Protein AF-A0AAN5YN95-F1 (afdb_monomer)

Nearest PDB structures (foldseek):
  7od1-assembly1_A  TM=7.179E-01  e=1.149E-25  Homo sapiens
  7od1-assembly2_B  TM=7.306E-01  e=5.336E-25  Homo sapiens
  8g8w-assembly1_A  TM=7.759E-01  e=4.863E-10  Homo sapiens
  8b6h-assembly1_Dv  TM=6.688E-01  e=6.256E-06  Tetrahymena thermophila SB210
  8gym-assembly1_m2  TM=6.634E-01  e=1.029E-05  Tetrahymena thermophila SB210

Radius of gyration: 41.27 Å; Cα contacts (8 Å, |Δi|>4): 930; chains: 1; bounding box: 113×118×132 Å

Organism: Aspergillus lentulus (NCBI:txid293939)

Solvent-accessible surface area (backbone atoms only — not comparable to full-atom values): 53856 Å² total; per-residue (Å²): 134,90,83,89,81,90,81,87,76,86,81,81,81,81,76,81,78,89,68,57,75,70,52,44,53,54,50,45,71,63,55,76,76,62,84,82,81,77,87,75,87,81,81,90,76,90,84,91,81,92,85,81,89,86,83,90,86,85,90,81,90,83,90,81,89,80,85,89,81,84,87,84,91,84,89,83,88,87,85,89,81,90,81,92,84,89,90,84,86,85,86,88,86,86,88,82,86,86,82,89,91,82,90,86,85,87,84,88,84,90,86,83,90,85,85,91,85,90,84,88,83,85,89,84,87,82,89,86,84,90,82,83,86,87,80,89,88,91,85,88,82,89,74,99,76,74,90,80,69,72,88,70,79,54,70,55,66,61,76,68,46,74,37,47,62,67,54,51,52,51,52,50,53,48,54,22,50,54,48,13,67,74,71,73,42,60,50,62,57,30,44,46,45,34,60,66,42,48,68,40,62,68,64,41,51,52,50,35,73,76,38,50,66,62,50,28,47,78,50,16,63,52,89,69,80,86,72,84,71,57,80,44,67,47,79,86,44,65,22,88,85,81,69,51,71,44,75,80,44,49,26,36,38,50,91,85,66,56,61,39,39,46,67,58,50,37,51,51,50,48,44,36,46,69,75,71,61,52,51,89,76,46,53,44,93,48,91,94,42,66,38,50,70,44,67,68,61,48,64,72,62,47,56,73,72,60,48,53,53,39,51,55,44,40,55,48,49,57,36,72,51,34,88,43,36,43,70,49,82,54,86,98,48,72,39,33,37,40,33,85,74,52,82,87,47,31,76,37,43,57,48,56,45,73,44,93,87,72,50,53,29,21,72,83,73,65,42,63,59,41,54,75,32,31,57,66,58,49,54,52,49,53,52,50,46,65,76,53,34,76,70,51,57,74,68,62,57,76,54,50,62,40,86,87,76,62,48,81,44,69,77,89,61,46,43,47,77,40,67,39,88,88,79,66,51,54,26,29,71,84,80,60,43,60,40,88,49,62,88,44,94,88,51,66,86,86,65,84,81,79,80,89,51,87,69,57,73,41,61,71,40,46,55,50,49,54,48,53,52,48,50,59,35,47,54,51,26,53,47,31,52,52,21,42,54,44,45,53,57,44,48,65,48,44,56,55,47,42,55,48,42,36,74,75,70,71,47,53,76,75,74,46,47,59,59,55,57,37,47,52,51,48,48,54,49,33,45,30,52,23,23,45,33,61,42,52,69,34,44,47,91,48,79,67,48,53,56,49,53,51,44,48,50,57,30,51,54,37,45,39,59,48,43,50,61,71,72,51,61,73,84,60,48,70,80,36,50,66,60,50,50,54,42,38,54,48,32,52,51,38,46,51,53,47,41,34,56,51,30,48,39,31,62,72,61,71,73,54,66,63,67,82,51,79,89,52,77,63,90,72,65,55,63,68,59,52,17,50,28,31,14,51,10,36,30,51,23,53,64,71,41,34,46,62,52,49,52,51,53,57,72,68,47,93,72,68,95,62,79,91,73,67,88,42,72,68,55,40,50,55,48,42,42,73,75,68,34,66,70,55,48,55,53,48,49,68,35,48,47,67,23,29,25,60,16,28,18,42,21,48,41,38,25,52,54,42,22,53,75,59,48,49,76,75,51,101,58,91,46,67,66,32,53,49,52,10,50,44,52,8,47,52,58,14,47,65,56,29,37,45,31,48,48,48,32,56,58,42,53,42,87,86,46,89,50,89,47,66,68,59,39,49,52,50,46,43,74,77,60,36,74,62,64,42,51,69,58,47,70,58,45,52,71,38,50,46,62,29,51,55,43,22,54,57,39,23,58,56,42,38,56,70,74,45,81,79,70,67,96,49,69,64,56,40,27,51,24,25,16,53,13,25,27,50,21,40,52,73,42,23,46,48,48,41,35,35,48,50,68,72,46,15,91,75,46,88,49,66,70,52,48,66,51,66,61,68,67,48,37,45,52,51,40,45,73,77,50,34,79,67,40,37,54,61,62,35,68,67,45,22,67,57,37,16,59,37,32,13,43,26,44,32,38,30,52,49,40,50,53,53,58,66,70,75,110

Foldseek 3Di:
DDDDDDDDDDDDPPDDADDDPVLCVLVCVVVVVDDDDPDDDDDDDDDDDDDDDDDDDDDDDDDDDDDDDDDDDDDDDDDDDDDDDDDDDDDDDDDDDDDDDDDDDDDDDDDDDDDDDDDDDDDDDDDDDDDDDDDDDDDDDDDPPPPPDDPDPFLQAFDKDKDFLVNLVVVLQVLLVVQCVVVVHDSQLSSLLCLVVLNPSVVSVVVCVVPVQVSCVVSQNHDDPPDDKDWDQDAQDAFPPPRDGDSRFTWTADPVRDIGTLVSVAVLLCCCCRPVVDQSQDFDPDPPRRHGDTLVNCVVSYDPVSNVSSSLSSSVSSQVSDLQKDFQSDPPGRMIMGGPDHLVCLQQHFHWDAHPVRFIATSNQNHGDQPPDGPLLVVVLVVVCVVCVVVLVVVPDQWDAQPPPGDIDGDQALFQFDQDPPPRATAGVQPSHHPVCQPDPPDALLDDDQPPDPQCPDLVNVVVSLVVLSSSLVVQLVSLVVSLVRLVVLLVVLVVLLVVCCVPVVDDNVLSCLSVLLSVLLSVLSSNLSNLSSVLSFFDDDPVSVVLSVLSSQLSVLSNVLRVLSVDDSVVNVVCSVVNNVSSVSNVVSSSVSRSSSSVCSNVVVTDTNDDQLVDDPPSPPLVLLLQLQLQLQLQLCLVLQLLVLLVLQVLAPDPPPDDQDPDDVSSQVVCCVPVNDCLSCQLSVLRNVQRSNLRSQLRSQLVVQLVVLCVVVDPDPPLVSNLVSNLRSQLSSLVSNQLSVLLSSQRSHPPRPDRDSVSSSVVCCVPPNPCSSCVLVVLVSLQRSQLSSQLVVQLVVQLCVQCVPSDDDLVSQLQSQLVSQLVSLQVSQLSVLLSSLQVCLCVDPDPLSVPQDDSVSSSVVQCVPPNPVSSCVCSVSSSVSRSNSRSSSRSSSSVSSVVVVVVD

pLDDT: mean 71.21, std 22.11, range [20.72, 95.31]

Sequence (905 aa):
MTAEGNLEGYQTIFTTPPLTRKRKAAEAAITDQEPSITATEVSVADSRTATGKTSSNKRSTREKDKLADQDPDTDSVSVASASVTVQNKQKGIDLVTPASTSMDSDDDFMTDASSADDFLDTQGSDDESLGEEFGDEFDGGFSQDKDLLGNTKKPYEVDFRVLSPEDIDREQSQQVNEVSQILGLPPESSAILLRFGRWNREKLIESYMDHPEETLEEAGLGTNFYGTPKTEVVPGFMCDICCEDGDDLETYAMRCGHRFCVDCYRHYLAQKIREEGEAARIECPGDGCRMIVDSKSLSLLVTDDLKERYQTLLMRTYVDDKENLKWCPAPNCEYAVDCPVKQRDLNRIVPTVQCACKHFFCFGCTLNDHLPSPCTLVKMWLKKCEDDSETANWISANTKECPKCHSTIEKNGGCNHMTCRKCKHEFCWMCMGLWSEHGTSWYNCNRYEEKSGSEARSAQAKSRASLERYLHYYNRYANHEQSAKLDKDLYLKTEKKMTSLQSQSGLSWIEVQFLDTASQALQQCRQTLKWTYAFAYYLARNNLTEIFEDNQKDLELAVESLSEMFEKPVPELANLKVDILDKTAYCNKRRVILLSDTAQKLKQGVWSFNVECYEALPSNYGLGRNMLAGAFAGIMEHAVMYPVDLLKTRMQVIHPTTGGLYTGLTNAVSTIYRIEGWRTLWKGVSSVIVGAGPAHAVYFGTYEVVKEMAGGNVDEGHHPLAAAASGAAATIASDALMNPFDVIKQRMQVHGSVHKSLLQCATSVYRTEGLHAFYVSYPTTLCMTVPFTATQFVAYESISKVMNPSQEYDPFTHCIAGGLAGAFAAGLTTPLDVVKTLLQTRGLAQNEEIRSAKGLFNAAAIIKRQFGWRGFLRGARPRIISTMPSTAICWTSYEMAKAYFKRQE

InterPro domains:
  IPR001841 Zinc finger, RING-type [PS50089] (239-287)
  IPR001841 Zinc finger, RING-type [SM00184] (239-287)
  IPR001841 Zinc finger, RING-type [SM00184] (339-378)
  IPR001841 Zinc finger, RING-type [SM00184] (402-445)
  IPR002867 IBR domain [PF01485] (308-375)
  IPR002867 IBR domain [SM00647] (308-375)
  IPR002867 IBR domain [SM00647] (383-445)
  IPR013083 Zinc finger, RING/FYVE/PHD-type [G3DSA:3.30.40.10] (235-322)
  IPR017907 Zinc finger, RING-type, conserved site [PS00518] (256-265)
  IPR017907 Zinc finger, RING-type, conserved site [PS00518] (423-432)
  IPR018108 Mitochondrial carrier protein, transmembrane region [PF00153] (622-710)
  IPR018108 Mitochondrial carrier protein, transmembrane region [PF00153] (719-804)
  IPR018108 Mitochondrial carrier protein, transmembrane region [PF00153] (809-903)
  IPR018108 Mitochondrial carrier protein, transmembrane region [PS50920] (621-709)
  IPR018108 Mitochondrial carrier protein, transmembrane region [PS50920] (718-802)
  IPR018108 Mitochondrial carrier protein, transmembrane region [PS50920] (809-900)
  IPR023395 Mitochondrial carrier protein domain superfamily [G3DSA:1.50.40.10] (602-808)
  IPR023395 Mitochondrial carrier protein domain superfamily [SSF103506] (623-895)
  IPR044066 TRIAD supradomain [PS51873] (235-449)
  IPR045840 Ariadne domain [PF19422] (468-578)

Mean predicted aligned error: 19.66 Å

Structure (mmCIF, N/CA/C/O backbone):
data_AF-A0AAN5YN95-F1
#
_entry.id   AF-A0AAN5YN95-F1
#
loop_
_atom_site.group_PDB
_atom_site.id
_atom_site.type_symbol
_atom_site.label_atom_id
_atom_site.label_alt_id
_atom_site.label_comp_id
_atom_site.label_asym_id
_atom_site.label_entity_id
_atom_site.label_seq_id
_atom_site.pdbx_PDB_ins_code
_atom_site.Cartn_x
_atom_site.Cartn_y
_atom_site.Cartn_z
_atom_site.occupancy
_atom_site.B_iso_or_equiv
_atom_site.auth_seq_id
_atom_site.auth_comp_id
_atom_site.auth_asym_id
_atom_site.auth_atom_id
_atom_site.pdbx_PDB_model_num
ATOM 1 N N . MET A 1 1 ? -17.515 -19.319 -71.081 1.00 31.30 1 MET A N 1
ATOM 2 C CA . MET A 1 1 ? -16.509 -19.689 -70.066 1.00 31.30 1 MET A CA 1
ATOM 3 C C . MET A 1 1 ? -16.094 -18.418 -69.350 1.00 31.30 1 MET A C 1
ATOM 5 O O . MET A 1 1 ? -15.793 -17.452 -70.034 1.00 31.30 1 MET A O 1
ATOM 9 N N . THR A 1 2 ? -16.163 -18.476 -68.015 1.00 28.75 2 THR A N 1
ATOM 10 C CA . THR A 1 2 ? -15.604 -17.566 -66.991 1.00 28.75 2 THR A CA 1
ATOM 11 C C . THR A 1 2 ? -16.028 -16.094 -66.985 1.00 28.75 2 THR A C 1
ATOM 13 O O . THR A 1 2 ? -15.479 -15.299 -67.739 1.00 28.75 2 THR A O 1
ATOM 16 N N . ALA A 1 3 ? -16.901 -15.739 -66.031 1.00 23.86 3 ALA A N 1
ATOM 17 C CA . ALA A 1 3 ? -16.828 -14.487 -65.270 1.00 23.86 3 ALA A CA 1
ATOM 18 C C . ALA A 1 3 ? -17.654 -14.574 -63.962 1.00 23.86 3 ALA A C 1
ATOM 20 O O . ALA A 1 3 ? -18.833 -14.909 -64.001 1.00 23.86 3 ALA A O 1
ATOM 21 N N . GLU A 1 4 ? -16.965 -14.270 -62.856 1.00 28.88 4 GLU A N 1
ATOM 22 C CA . GLU A 1 4 ? -17.395 -13.514 -61.663 1.00 28.88 4 GLU A CA 1
ATOM 23 C C . GLU A 1 4 ? -18.510 -14.048 -60.738 1.00 28.88 4 GLU A C 1
ATOM 25 O O . GLU A 1 4 ? -19.690 -14.087 -61.071 1.00 28.88 4 GLU A O 1
ATOM 30 N N . GLY A 1 5 ? -18.115 -14.352 -59.493 1.00 25.59 5 GLY A N 1
ATOM 31 C CA . GLY A 1 5 ? -19.002 -14.579 -58.352 1.00 25.59 5 GLY A CA 1
ATOM 32 C C . GLY A 1 5 ? -18.289 -14.261 -57.033 1.00 25.59 5 GLY A C 1
ATOM 33 O O . GLY A 1 5 ? -17.292 -14.897 -56.700 1.00 25.59 5 GLY A O 1
ATOM 34 N N . ASN A 1 6 ? -18.804 -13.249 -56.331 1.00 26.50 6 ASN A N 1
ATOM 35 C CA . ASN A 1 6 ? -18.394 -12.756 -55.014 1.00 26.50 6 ASN A CA 1
ATOM 36 C C . ASN A 1 6 ? -18.295 -13.863 -53.949 1.00 26.50 6 ASN A C 1
ATOM 38 O O . ASN A 1 6 ? -19.222 -14.653 -53.786 1.00 26.50 6 ASN A O 1
ATOM 42 N N . LEU A 1 7 ? -17.223 -13.828 -53.154 1.00 27.92 7 LEU A N 1
ATOM 43 C CA . LEU A 1 7 ? -17.118 -14.504 -51.861 1.00 27.92 7 LEU A CA 1
ATOM 44 C C . LEU A 1 7 ? -17.113 -13.434 -50.761 1.00 27.92 7 LEU A C 1
ATOM 46 O O . LEU A 1 7 ? -16.093 -12.797 -50.509 1.00 27.92 7 LEU A O 1
ATOM 50 N N . GLU A 1 8 ? -18.263 -13.238 -50.119 1.00 26.30 8 GLU A N 1
ATOM 51 C CA . GLU A 1 8 ? -18.354 -12.588 -48.810 1.00 26.30 8 GLU A CA 1
ATOM 52 C C . GLU A 1 8 ? -17.933 -13.609 -47.743 1.00 26.30 8 GLU A C 1
ATOM 54 O O . GLU A 1 8 ? -18.601 -14.619 -47.518 1.00 26.30 8 GLU A O 1
ATOM 59 N N . GLY A 1 9 ? -16.777 -13.373 -47.120 1.00 26.59 9 GLY A N 1
ATOM 60 C CA . GLY A 1 9 ? -16.285 -14.139 -45.979 1.00 26.59 9 GLY A CA 1
ATOM 61 C C . GLY A 1 9 ? -16.826 -13.572 -44.668 1.00 26.59 9 GLY A C 1
ATOM 62 O O . GLY A 1 9 ? -16.658 -12.389 -44.380 1.00 26.59 9 GLY A O 1
ATOM 63 N N . TYR A 1 10 ? -17.457 -14.442 -43.881 1.00 25.91 10 TYR A N 1
ATOM 64 C CA . TYR A 1 10 ? -17.907 -14.224 -42.508 1.00 25.91 10 TYR A CA 1
ATOM 65 C C . TYR A 1 10 ? -16.824 -13.556 -41.636 1.00 25.91 10 TYR A C 1
ATOM 67 O O . TYR A 1 10 ? -15.788 -14.155 -41.354 1.00 25.91 10 TYR A O 1
ATOM 75 N N . GLN A 1 11 ? -17.087 -12.340 -41.147 1.00 25.83 11 GLN A N 1
ATOM 76 C CA . GLN A 1 11 ? -16.362 -11.757 -40.016 1.00 25.83 11 GLN A CA 1
ATOM 77 C C . GLN A 1 11 ? -16.921 -12.338 -38.709 1.00 25.83 11 GLN A C 1
ATOM 79 O O . GLN A 1 11 ? -17.985 -11.940 -38.239 1.00 25.83 11 GLN A O 1
ATOM 84 N N . THR A 1 12 ? -16.199 -13.277 -38.101 1.00 24.58 12 THR A N 1
ATOM 85 C CA . THR A 1 12 ? -16.382 -13.654 -36.694 1.00 24.58 12 THR A CA 1
ATOM 86 C C . THR A 1 12 ? -15.898 -12.512 -35.803 1.00 24.58 12 THR A C 1
ATOM 88 O O . THR A 1 12 ? -14.698 -12.275 -35.668 1.00 24.58 12 THR A O 1
ATOM 91 N N . ILE A 1 13 ? -16.842 -11.791 -35.201 1.00 23.88 13 ILE A N 1
ATOM 92 C CA . ILE A 1 13 ? -16.587 -10.808 -34.147 1.00 23.88 13 ILE A CA 1
ATOM 93 C C . ILE A 1 13 ? -16.184 -11.588 -32.886 1.00 23.88 13 ILE A C 1
ATOM 95 O O . ILE A 1 13 ? -17.039 -12.092 -32.161 1.00 23.88 13 ILE A O 1
ATOM 99 N N . PHE A 1 14 ? -14.882 -11.708 -32.623 1.00 23.83 14 PHE A N 1
ATOM 100 C CA . PHE A 1 14 ? -14.379 -12.158 -31.325 1.00 23.83 14 PHE A CA 1
ATOM 101 C C . PHE A 1 14 ? -14.549 -11.018 -30.316 1.00 23.83 14 PHE A C 1
ATOM 103 O O . PHE A 1 14 ? -13.726 -10.109 -30.227 1.00 23.83 14 PHE A O 1
ATOM 110 N N . THR A 1 15 ? -15.647 -11.038 -29.565 1.00 25.91 15 THR A N 1
ATOM 111 C CA . THR A 1 15 ? -15.803 -10.203 -28.372 1.00 25.91 15 THR A CA 1
ATOM 112 C C . THR A 1 15 ? -14.860 -10.713 -27.283 1.00 25.91 15 THR A C 1
ATOM 114 O O . THR A 1 15 ? -14.950 -11.874 -26.880 1.00 25.91 15 THR A O 1
ATOM 117 N N . THR A 1 16 ? -13.964 -9.855 -26.801 1.00 30.62 16 THR A N 1
ATOM 118 C CA . THR A 1 16 ? -13.075 -10.127 -25.665 1.00 30.62 16 THR A CA 1
ATOM 119 C C . THR A 1 16 ? -13.877 -10.502 -24.403 1.00 30.62 16 THR A C 1
ATOM 121 O O . THR A 1 16 ? -14.912 -9.891 -24.125 1.00 30.62 16 THR A O 1
ATOM 124 N N . PRO A 1 17 ? -13.450 -11.514 -23.621 1.00 33.16 17 PRO A N 1
ATOM 125 C CA . PRO A 1 17 ? -14.204 -11.976 -22.457 1.00 33.16 17 PRO A CA 1
ATOM 126 C C . PRO A 1 17 ? -14.069 -11.026 -21.247 1.00 33.16 17 PRO A C 1
ATOM 128 O O . PRO A 1 17 ? -13.016 -10.417 -21.045 1.00 33.16 17 PRO A O 1
ATOM 131 N N . PRO A 1 18 ? -15.107 -10.903 -20.394 1.00 31.45 18 PRO A N 1
ATOM 132 C CA . PRO A 1 18 ? -15.073 -10.034 -19.223 1.00 31.45 18 PRO A CA 1
ATOM 133 C C . PRO A 1 18 ? -14.095 -10.548 -18.154 1.00 31.45 18 PRO A C 1
ATOM 135 O O . PRO A 1 18 ? -14.095 -11.711 -17.760 1.00 31.45 18 PRO A O 1
ATOM 138 N N . LEU A 1 19 ? -13.258 -9.638 -17.661 1.00 39.16 19 LEU A N 1
ATOM 139 C CA . LEU A 1 19 ? -12.226 -9.875 -16.649 1.00 39.16 19 LEU A CA 1
ATOM 140 C C . LEU A 1 19 ? -12.823 -9.932 -15.228 1.00 39.16 19 LEU A C 1
ATOM 142 O O . LEU A 1 19 ? -13.727 -9.157 -14.904 1.00 39.16 19 LEU A O 1
ATOM 146 N N . THR A 1 20 ? -12.265 -10.769 -14.340 1.00 47.94 20 THR A N 1
ATOM 147 C CA . THR A 1 20 ? -12.609 -10.747 -12.903 1.00 47.94 20 THR A CA 1
ATOM 148 C C . THR A 1 20 ? -12.255 -9.396 -12.270 1.00 47.94 20 THR A C 1
ATOM 150 O O . THR A 1 20 ? -11.321 -8.723 -12.706 1.00 47.94 20 THR A O 1
ATOM 153 N N . ARG A 1 21 ? -12.955 -8.996 -11.198 1.00 40.69 21 ARG A N 1
ATOM 154 C CA . ARG A 1 21 ? -12.780 -7.690 -10.522 1.00 40.69 21 ARG A CA 1
ATOM 155 C C . ARG A 1 21 ? -11.322 -7.389 -10.123 1.00 40.69 21 ARG A C 1
ATOM 157 O O . ARG A 1 21 ? -10.897 -6.245 -10.222 1.00 40.69 21 ARG A O 1
ATOM 164 N N . LYS A 1 22 ? -10.546 -8.416 -9.742 1.00 36.53 22 LYS A N 1
ATOM 165 C CA . LYS A 1 22 ? -9.113 -8.302 -9.402 1.00 36.53 22 LYS A CA 1
ATOM 166 C C . LYS A 1 22 ? -8.224 -8.007 -10.619 1.00 36.53 22 LYS A C 1
ATOM 168 O O . LYS A 1 22 ? -7.296 -7.217 -10.503 1.00 36.53 22 LYS A O 1
ATOM 173 N N . ARG A 1 23 ? -8.525 -8.584 -11.789 1.00 40.66 23 ARG A N 1
ATOM 174 C CA . ARG A 1 23 ? -7.781 -8.319 -13.034 1.00 40.66 23 ARG A CA 1
ATOM 175 C C . ARG A 1 23 ? -8.271 -7.064 -13.745 1.00 40.66 23 ARG A C 1
ATOM 177 O O . ARG A 1 23 ? -7.443 -6.376 -14.307 1.00 40.66 23 ARG A O 1
ATOM 184 N N . LYS A 1 24 ? -9.554 -6.694 -13.627 1.00 41.72 24 LYS A N 1
ATOM 185 C CA . LYS A 1 24 ? -10.016 -5.348 -14.011 1.00 41.72 24 LYS A CA 1
ATOM 186 C C . LYS A 1 24 ? -9.274 -4.267 -13.236 1.00 41.72 24 LYS A C 1
ATOM 188 O O . LYS A 1 24 ? -8.897 -3.284 -13.840 1.00 41.72 24 LYS A O 1
ATOM 193 N N . ALA A 1 25 ? -9.037 -4.453 -11.936 1.00 35.44 25 ALA A N 1
ATOM 194 C CA . ALA A 1 25 ? -8.257 -3.501 -11.144 1.00 35.44 25 ALA A CA 1
ATOM 195 C C . ALA A 1 25 ? -6.773 -3.463 -11.559 1.00 35.44 25 ALA A C 1
ATOM 197 O O . ALA A 1 25 ? -6.194 -2.386 -11.628 1.00 35.44 25 ALA A O 1
ATOM 198 N N . ALA A 1 26 ? -6.171 -4.617 -11.873 1.00 38.62 26 ALA A N 1
ATOM 199 C CA . ALA A 1 26 ? -4.787 -4.692 -12.349 1.00 38.62 26 ALA A CA 1
ATOM 200 C C . ALA A 1 26 ? -4.609 -4.138 -13.777 1.00 38.62 26 ALA A C 1
ATOM 202 O O . ALA A 1 26 ? -3.657 -3.411 -14.026 1.00 38.62 26 ALA A O 1
ATOM 203 N N . GLU A 1 27 ? -5.532 -4.422 -14.701 1.00 38.41 27 GLU A N 1
ATOM 204 C CA . GLU A 1 27 ? -5.524 -3.872 -16.063 1.00 38.41 27 GLU A CA 1
ATOM 205 C C . GLU A 1 27 ? -5.933 -2.393 -16.081 1.00 38.41 27 GLU A C 1
ATOM 207 O O . GLU A 1 27 ? -5.308 -1.626 -16.801 1.00 38.41 27 GLU A O 1
ATOM 212 N N . ALA A 1 28 ? -6.880 -1.941 -15.249 1.00 38.28 28 ALA A N 1
ATOM 213 C CA . ALA A 1 28 ? -7.192 -0.513 -15.094 1.00 38.28 28 ALA A CA 1
ATOM 214 C C . ALA A 1 28 ? -5.978 0.275 -14.578 1.00 38.28 28 ALA A C 1
ATOM 216 O O . ALA A 1 28 ? -5.621 1.286 -15.168 1.00 38.28 28 ALA A O 1
ATOM 217 N N . ALA A 1 29 ? -5.247 -0.256 -13.588 1.00 37.38 29 ALA A N 1
ATOM 218 C CA . ALA A 1 29 ? -3.998 0.347 -13.110 1.00 37.38 29 ALA A CA 1
ATOM 219 C C . ALA A 1 29 ? -2.887 0.419 -14.183 1.00 37.38 29 ALA A C 1
ATOM 221 O O . ALA A 1 29 ? -1.952 1.206 -14.044 1.00 37.38 29 ALA A O 1
ATOM 222 N N . ILE A 1 30 ? -2.972 -0.395 -15.242 1.00 40.03 30 ILE A N 1
ATOM 223 C CA . ILE A 1 30 ? -2.060 -0.373 -16.397 1.00 40.03 30 ILE A CA 1
ATOM 224 C C . ILE A 1 30 ? -2.593 0.546 -17.517 1.00 40.03 30 ILE A C 1
ATOM 226 O O . ILE A 1 30 ? -1.798 1.174 -18.212 1.00 40.03 30 ILE A O 1
ATOM 230 N N . THR A 1 31 ? -3.918 0.652 -17.681 1.00 31.48 31 THR A N 1
ATOM 231 C CA . THR A 1 31 ? -4.583 1.382 -18.781 1.00 31.48 31 THR A CA 1
ATOM 232 C C . THR A 1 31 ? -4.812 2.867 -18.460 1.00 31.48 31 THR A C 1
ATOM 234 O O . THR A 1 31 ? -4.774 3.692 -19.367 1.00 31.48 31 THR A O 1
ATOM 237 N N . ASP A 1 32 ? -4.925 3.249 -17.181 1.00 30.25 32 ASP A N 1
ATOM 238 C CA . ASP A 1 32 ? -5.070 4.650 -16.729 1.00 30.25 32 ASP A CA 1
ATOM 239 C C . ASP A 1 32 ? -3.805 5.520 -16.954 1.00 30.25 32 ASP A C 1
ATOM 241 O O . ASP A 1 32 ? -3.744 6.679 -16.547 1.00 30.25 32 ASP A O 1
ATOM 245 N N . GLN A 1 33 ? -2.780 4.996 -17.640 1.00 32.81 33 GLN A N 1
ATOM 246 C CA . GLN A 1 33 ? -1.587 5.747 -18.055 1.00 32.81 33 GLN A CA 1
ATOM 247 C C . GLN A 1 33 ? -1.661 6.346 -19.477 1.00 32.81 33 GLN A C 1
ATOM 249 O O . GLN A 1 33 ? -0.662 6.921 -19.938 1.00 32.81 33 GLN A O 1
ATOM 254 N N . GLU A 1 34 ? -2.805 6.257 -20.163 1.00 24.47 34 GLU A N 1
ATOM 255 C CA . GLU A 1 34 ? -3.049 6.915 -21.456 1.00 24.47 34 GLU A CA 1
ATOM 256 C C . GLU A 1 34 ? -4.075 8.060 -21.333 1.00 24.47 34 GLU A C 1
ATOM 258 O O . GLU A 1 34 ? -5.269 7.802 -21.184 1.00 24.47 34 GLU A O 1
ATOM 263 N N . PRO A 1 35 ? -3.676 9.344 -21.442 1.00 29.27 35 PRO A N 1
ATOM 264 C CA . PRO A 1 35 ? -4.645 10.411 -21.651 1.00 29.27 35 PRO A CA 1
ATOM 265 C C . PRO A 1 35 ? -5.168 10.347 -23.093 1.00 29.27 35 PRO A C 1
ATOM 267 O O . PRO A 1 35 ? -4.417 10.517 -24.055 1.00 29.27 35 PRO A O 1
ATOM 270 N N . SER A 1 36 ? -6.475 10.125 -23.247 1.00 23.16 36 SER A N 1
ATOM 271 C CA . SER A 1 36 ? -7.175 10.192 -24.530 1.00 23.16 36 SER A CA 1
ATOM 272 C C . SER A 1 36 ? -7.093 11.609 -25.113 1.00 23.16 36 SER A C 1
ATOM 274 O O . SER A 1 36 ? -7.770 12.527 -24.645 1.00 23.16 36 SER A O 1
ATOM 276 N N . ILE A 1 37 ? -6.276 11.800 -26.149 1.00 26.61 37 ILE A N 1
ATOM 277 C CA . ILE A 1 37 ? -6.220 13.044 -26.925 1.00 26.61 37 ILE A CA 1
ATOM 278 C C . ILE A 1 37 ? -7.356 13.008 -27.954 1.00 26.61 37 ILE A C 1
ATOM 280 O O . ILE A 1 37 ? -7.187 12.527 -29.072 1.00 26.61 37 ILE A O 1
ATOM 284 N N . THR A 1 38 ? -8.530 13.528 -27.597 1.00 24.47 38 THR A N 1
ATOM 285 C CA . THR A 1 38 ? -9.505 13.977 -28.600 1.00 24.47 38 THR A CA 1
ATOM 286 C C . THR A 1 38 ? -9.092 15.363 -29.077 1.00 24.47 38 THR A C 1
ATOM 288 O O . THR A 1 38 ? -9.245 16.351 -28.360 1.00 24.47 38 THR A O 1
ATOM 291 N N . ALA A 1 39 ? -8.528 15.423 -30.281 1.00 23.69 39 ALA A N 1
ATOM 292 C CA . ALA A 1 39 ? -8.254 16.666 -30.982 1.00 23.69 39 ALA A CA 1
ATOM 293 C C . ALA A 1 39 ? -9.581 17.325 -31.388 1.00 23.69 39 ALA A C 1
ATOM 295 O O . ALA A 1 39 ? -10.279 16.831 -32.272 1.00 23.69 39 ALA A O 1
ATOM 296 N N . THR A 1 40 ? -9.924 18.443 -30.751 1.00 25.22 40 THR A N 1
ATOM 297 C CA . THR A 1 40 ? -10.979 19.335 -31.238 1.00 25.22 40 THR A CA 1
ATOM 298 C C . THR A 1 40 ? -10.308 20.520 -31.918 1.00 25.22 40 THR A C 1
ATOM 300 O O . THR A 1 40 ? -9.683 21.357 -31.267 1.00 25.22 40 THR A O 1
ATOM 303 N N . GLU A 1 41 ? -10.404 20.562 -33.245 1.00 22.61 41 GLU A N 1
ATOM 304 C CA . GLU A 1 41 ? -10.029 21.711 -34.065 1.00 22.61 41 GLU A CA 1
ATOM 305 C C . GLU A 1 41 ? -10.816 22.950 -33.612 1.00 22.61 41 GLU A C 1
ATOM 307 O O . GLU A 1 41 ? -12.047 22.942 -33.593 1.00 22.61 41 GLU A O 1
ATOM 312 N N . VAL A 1 42 ? -10.119 24.035 -33.264 1.00 23.48 42 VAL A N 1
ATOM 313 C CA . VAL A 1 42 ? -10.745 25.350 -33.075 1.00 23.48 42 VAL A CA 1
ATOM 314 C C . VAL A 1 42 ? -10.349 26.236 -34.247 1.00 23.48 42 VAL A C 1
ATOM 316 O O . VAL A 1 42 ? -9.240 26.764 -34.321 1.00 23.48 42 VAL A O 1
ATOM 319 N N . SER A 1 43 ? -11.291 26.383 -35.175 1.00 21.30 43 SER A N 1
ATOM 320 C CA . SER A 1 43 ? -11.270 27.366 -36.251 1.00 21.30 43 SER A CA 1
ATOM 321 C C . SER A 1 43 ? -11.481 28.777 -35.701 1.00 21.30 43 SER A C 1
ATOM 323 O O . SER A 1 43 ? -12.432 29.039 -34.963 1.00 21.30 43 SER A O 1
ATOM 325 N N . VAL A 1 44 ? -10.618 29.696 -36.121 1.00 26.88 44 VAL A N 1
ATOM 326 C CA . VAL A 1 44 ? -10.745 31.144 -35.929 1.00 26.88 44 VAL A CA 1
ATOM 327 C C . VAL A 1 44 ? -11.916 31.675 -36.764 1.00 26.88 44 VAL A C 1
ATOM 329 O O . VAL A 1 44 ? -11.926 31.481 -37.977 1.00 26.88 44 VAL A O 1
ATOM 332 N N . ALA A 1 45 ? -12.860 32.392 -36.145 1.00 24.23 45 ALA A N 1
ATOM 333 C CA . ALA A 1 45 ? -13.747 33.319 -36.849 1.00 24.23 45 ALA A CA 1
ATOM 334 C C . ALA A 1 45 ? -14.282 34.424 -35.921 1.00 24.23 45 ALA A C 1
ATOM 336 O O . ALA A 1 45 ? -14.859 34.166 -34.866 1.00 24.23 45 ALA A O 1
ATOM 337 N N . ASP A 1 46 ? -14.081 35.662 -36.372 1.00 24.03 46 ASP A N 1
ATOM 338 C CA . ASP A 1 46 ? -14.667 36.911 -35.891 1.00 24.03 46 ASP A CA 1
ATOM 339 C C . ASP A 1 46 ? -16.191 36.852 -35.722 1.00 24.03 46 ASP A C 1
ATOM 341 O O . ASP A 1 46 ? -16.883 36.300 -36.576 1.00 24.03 46 ASP A O 1
ATOM 345 N N . SER A 1 47 ? -16.743 37.571 -34.734 1.00 24.66 47 SER A N 1
ATOM 346 C CA . SER A 1 47 ? -17.675 38.685 -35.010 1.00 24.66 47 SER A CA 1
ATOM 347 C C . SER A 1 47 ? -18.217 39.386 -33.755 1.00 24.66 47 SER A C 1
ATOM 349 O O . SER A 1 47 ? -18.621 38.799 -32.755 1.00 24.66 47 SER A O 1
ATOM 351 N N . ARG A 1 48 ? -18.224 40.717 -33.869 1.00 23.61 48 ARG A N 1
ATOM 352 C CA . ARG A 1 48 ? -18.906 41.717 -33.039 1.00 23.61 48 ARG A CA 1
ATOM 353 C C . ARG A 1 48 ? -20.429 41.604 -33.175 1.00 23.61 48 ARG A C 1
ATOM 355 O O . ARG A 1 48 ? -20.874 41.445 -34.300 1.00 23.61 48 ARG A O 1
ATOM 362 N N . THR A 1 49 ? -21.165 41.852 -32.081 1.00 24.92 49 THR A N 1
ATOM 363 C CA . THR A 1 49 ? -22.362 42.736 -31.906 1.00 24.92 49 THR A CA 1
ATOM 364 C C . THR A 1 49 ? -23.092 42.299 -30.625 1.00 24.92 49 THR A C 1
ATOM 366 O O . THR A 1 49 ? -23.505 41.155 -30.522 1.00 24.92 49 THR A O 1
ATOM 369 N N . ALA A 1 50 ? -23.095 43.055 -29.524 1.00 23.84 50 ALA A N 1
ATOM 370 C CA . ALA A 1 50 ? -23.881 44.265 -29.248 1.00 23.84 50 ALA A CA 1
ATOM 371 C C . ALA A 1 50 ? -25.408 44.065 -29.342 1.00 23.84 50 ALA A C 1
ATOM 373 O O . ALA A 1 50 ? -25.935 44.055 -30.443 1.00 23.84 50 ALA A O 1
ATOM 374 N N . THR A 1 51 ? -26.065 43.972 -28.172 1.00 24.53 51 THR A N 1
ATOM 375 C CA . THR A 1 51 ? -27.393 44.496 -27.738 1.00 24.53 51 THR A CA 1
ATOM 376 C C . THR A 1 51 ? -27.886 43.599 -26.591 1.00 24.53 51 THR A C 1
ATOM 378 O O . THR A 1 51 ? -27.856 42.390 -26.737 1.00 24.53 51 THR A O 1
ATOM 381 N N . GLY A 1 52 ? -28.360 44.036 -25.427 1.00 23.11 52 GLY A N 1
ATOM 382 C CA . GLY A 1 52 ? -28.685 45.357 -24.915 1.00 23.11 52 GLY A CA 1
ATOM 383 C C . GLY A 1 52 ? -29.894 45.244 -23.974 1.00 23.11 52 GLY A C 1
ATOM 384 O O . GLY A 1 52 ? -30.873 44.608 -24.344 1.00 23.11 52 GLY A O 1
ATOM 385 N N . LYS A 1 53 ? -29.826 45.977 -22.846 1.00 23.53 53 LYS A N 1
ATOM 386 C CA . LYS A 1 53 ? -30.943 46.467 -21.993 1.00 23.53 53 LYS A CA 1
ATOM 387 C C . LYS A 1 53 ? -31.554 45.426 -21.032 1.00 23.53 53 LYS A C 1
ATOM 389 O O . LYS A 1 53 ? -31.756 44.288 -21.406 1.00 23.53 53 LYS A O 1
ATOM 394 N N . THR A 1 54 ? -31.880 45.712 -19.764 1.00 22.81 54 THR A N 1
ATOM 395 C CA . THR A 1 54 ? -32.168 46.954 -18.993 1.00 22.81 54 THR A CA 1
ATOM 396 C C . THR A 1 54 ? -32.344 46.527 -17.519 1.00 22.81 54 THR A C 1
ATOM 398 O O . THR A 1 54 ? -32.830 45.428 -17.294 1.00 22.81 54 THR A O 1
ATOM 401 N N . SER A 1 55 ? -31.976 47.269 -16.464 1.00 23.45 55 SER A N 1
ATOM 402 C CA . SER A 1 55 ? -32.714 48.401 -15.856 1.00 23.45 55 SER A CA 1
ATOM 403 C C . SER A 1 55 ? -32.045 48.685 -14.483 1.00 23.45 55 SER A C 1
ATOM 405 O O . SER A 1 55 ? -31.883 47.743 -13.721 1.00 23.45 55 SER A O 1
ATOM 407 N N . SER A 1 56 ? -31.421 49.852 -14.241 1.00 23.42 56 SER A N 1
ATOM 408 C CA . SER A 1 56 ? -31.938 51.024 -13.480 1.00 23.42 56 SER A CA 1
ATOM 409 C C . SER A 1 56 ? -31.975 50.827 -11.934 1.00 23.42 56 SER A C 1
ATOM 411 O O . SER A 1 56 ? -32.256 49.736 -11.471 1.00 23.42 56 SER A O 1
ATOM 413 N N . ASN A 1 57 ? -31.722 51.783 -11.024 1.00 23.81 57 ASN A N 1
ATOM 414 C CA . ASN A 1 57 ? -31.515 53.236 -11.070 1.00 23.81 57 ASN A CA 1
ATOM 415 C C . ASN A 1 57 ? -31.134 53.785 -9.655 1.00 23.81 57 ASN A C 1
ATOM 417 O O . ASN A 1 57 ? -31.401 53.107 -8.668 1.00 23.81 57 ASN A O 1
ATOM 421 N N . LYS A 1 58 ? -30.736 55.079 -9.599 1.00 24.70 58 LYS A N 1
ATOM 422 C CA . LYS A 1 58 ? -30.723 56.080 -8.475 1.00 24.70 58 LYS A CA 1
ATOM 423 C C . LYS A 1 58 ? -29.438 56.237 -7.621 1.00 24.70 58 LYS A C 1
ATOM 425 O O . LYS A 1 58 ? -29.057 55.322 -6.912 1.00 24.70 58 LYS A O 1
ATOM 430 N N . ARG A 1 59 ? -28.690 57.360 -7.769 1.00 23.30 59 ARG A N 1
ATOM 431 C CA . ARG A 1 59 ? -28.800 58.738 -7.155 1.00 23.30 59 ARG A CA 1
ATOM 432 C C . ARG A 1 59 ? -28.187 58.772 -5.730 1.00 23.30 59 ARG A C 1
ATOM 434 O O . ARG A 1 59 ? -28.527 57.901 -4.956 1.00 23.30 59 ARG A O 1
ATOM 441 N N . SER A 1 60 ? -27.378 59.733 -5.250 1.00 22.59 60 SER A N 1
ATOM 442 C CA . SER A 1 60 ? -27.128 61.148 -5.595 1.00 22.59 60 SER A CA 1
ATOM 443 C C . SER A 1 60 ? -26.074 61.766 -4.631 1.00 22.59 60 SER A C 1
ATOM 445 O O . SER A 1 60 ? -26.163 61.484 -3.441 1.00 22.59 60 SER A O 1
ATOM 447 N N . THR A 1 61 ? -25.260 62.734 -5.116 1.00 24.38 61 THR A N 1
ATOM 448 C CA . THR A 1 61 ? -24.712 63.964 -4.430 1.00 24.38 61 THR A CA 1
ATOM 449 C C . THR A 1 61 ? -23.637 63.825 -3.315 1.00 24.38 61 THR A C 1
ATOM 451 O O . THR A 1 61 ? -23.751 62.924 -2.506 1.00 24.38 61 THR A O 1
ATOM 454 N N . ARG A 1 62 ? -22.607 64.686 -3.122 1.00 24.28 62 ARG A N 1
ATOM 455 C CA . ARG A 1 62 ? -22.254 66.050 -3.602 1.00 24.28 62 ARG A CA 1
ATOM 456 C C . ARG A 1 62 ? -20.781 66.426 -3.248 1.00 24.28 62 ARG A C 1
ATOM 458 O O . ARG A 1 62 ? -20.320 66.049 -2.183 1.00 24.28 62 ARG A O 1
ATOM 465 N N . GLU A 1 63 ? -20.142 67.207 -4.134 1.00 25.14 63 GLU A N 1
ATOM 466 C CA . GLU A 1 63 ? -19.079 68.254 -4.016 1.00 25.14 63 GLU A CA 1
ATOM 467 C C . GLU A 1 63 ? -18.174 68.404 -2.761 1.00 25.14 63 GLU A C 1
ATOM 469 O O . GLU A 1 63 ? -18.689 68.607 -1.664 1.00 25.14 63 GLU A O 1
ATOM 474 N N . LYS A 1 64 ? -16.847 68.583 -2.964 1.00 26.14 64 LYS A N 1
ATOM 475 C CA . LYS A 1 64 ? -16.142 69.903 -2.990 1.00 26.14 64 LYS A CA 1
ATOM 476 C C . LYS A 1 64 ? -14.598 69.805 -3.116 1.00 26.14 64 LYS A C 1
ATOM 478 O O . LYS A 1 64 ? -14.003 69.029 -2.387 1.00 26.14 64 LYS A O 1
ATOM 483 N N . ASP A 1 65 ? -14.036 70.666 -3.991 1.00 26.09 65 ASP A N 1
ATOM 484 C CA . ASP A 1 65 ? -12.792 71.487 -3.883 1.00 26.09 65 ASP A CA 1
ATOM 485 C C . ASP A 1 65 ? -11.427 70.825 -3.534 1.00 26.09 65 ASP A C 1
ATOM 487 O O . ASP A 1 65 ? -11.361 69.987 -2.654 1.00 26.09 65 ASP A O 1
ATOM 491 N N . LYS A 1 66 ? -10.231 71.206 -4.022 1.00 26.30 66 LYS A N 1
ATOM 492 C CA . LYS A 1 66 ? -9.668 72.019 -5.129 1.00 26.30 66 LYS A CA 1
ATOM 493 C C . LYS A 1 66 ? -8.119 72.005 -4.947 1.00 26.30 66 LYS A C 1
ATOM 495 O O . LYS A 1 66 ? -7.689 72.139 -3.811 1.00 26.30 66 LYS A O 1
ATOM 500 N N . LEU A 1 67 ? -7.357 71.990 -6.059 1.00 26.09 67 LEU A N 1
ATOM 501 C CA . LEU A 1 67 ? -5.990 72.560 -6.290 1.00 26.09 67 LEU A CA 1
ATOM 502 C C . LEU A 1 67 ? -4.769 71.959 -5.538 1.00 26.09 67 LEU A C 1
ATOM 504 O O . LEU A 1 67 ? -4.742 71.963 -4.318 1.00 26.09 67 LEU A O 1
ATOM 508 N N . ALA A 1 68 ? -3.799 71.355 -6.252 1.00 26.23 68 ALA A N 1
ATOM 509 C CA . ALA A 1 68 ? -2.549 71.926 -6.844 1.00 26.23 68 ALA A CA 1
ATOM 510 C C . ALA A 1 68 ? -1.334 71.562 -5.945 1.00 26.23 68 ALA A C 1
ATOM 512 O O . ALA A 1 68 ? -1.519 71.468 -4.742 1.00 26.23 68 ALA A O 1
ATOM 513 N N . ASP A 1 69 ? -0.096 71.293 -6.368 1.00 26.91 69 ASP A N 1
ATOM 514 C CA . ASP A 1 69 ? 0.675 71.571 -7.585 1.00 26.91 69 ASP A CA 1
ATOM 515 C C . ASP A 1 69 ? 1.982 70.717 -7.547 1.00 26.91 69 ASP A C 1
ATOM 517 O O . ASP A 1 69 ? 2.450 70.395 -6.458 1.00 26.91 69 ASP A O 1
ATOM 521 N N . GLN A 1 70 ? 2.545 70.423 -8.728 1.00 26.77 70 GLN A N 1
ATOM 522 C CA . GLN A 1 70 ? 3.980 70.310 -9.107 1.00 26.77 70 GLN A CA 1
ATOM 523 C C . GLN A 1 70 ? 4.999 69.340 -8.429 1.00 26.77 70 GLN A C 1
ATOM 525 O O . GLN A 1 70 ? 5.319 69.438 -7.248 1.00 26.77 70 GLN A O 1
ATOM 530 N N . ASP A 1 71 ? 5.605 68.501 -9.294 1.00 24.11 71 ASP A N 1
ATOM 531 C CA . ASP A 1 71 ? 6.958 67.877 -9.263 1.00 24.11 71 ASP A CA 1
ATOM 532 C C . ASP A 1 71 ? 8.112 68.934 -9.169 1.00 24.11 71 ASP A C 1
ATOM 534 O O . ASP A 1 71 ? 7.772 70.122 -9.146 1.00 24.11 71 ASP A O 1
ATOM 538 N N . PRO A 1 72 ? 9.451 68.643 -9.235 1.00 43.69 72 PRO A N 1
ATOM 539 C CA . PRO A 1 72 ? 10.202 67.377 -9.439 1.00 43.69 72 PRO A CA 1
ATOM 540 C C . PRO A 1 72 ? 11.515 67.198 -8.604 1.00 43.69 72 PRO A C 1
ATOM 542 O O . PRO A 1 72 ? 11.918 68.058 -7.828 1.00 43.69 72 PRO A O 1
ATOM 545 N N . ASP A 1 73 ? 12.166 66.041 -8.810 1.00 25.00 73 ASP A N 1
ATOM 546 C CA . ASP A 1 73 ? 13.617 65.731 -8.864 1.00 25.00 73 ASP A CA 1
ATOM 547 C C . ASP A 1 73 ? 14.660 66.574 -8.088 1.00 25.00 73 ASP A C 1
ATOM 549 O O . ASP A 1 73 ? 14.823 67.769 -8.321 1.00 25.00 73 ASP A O 1
ATOM 553 N N . THR A 1 74 ? 15.543 65.919 -7.315 1.00 25.58 74 THR A N 1
ATOM 554 C CA . THR A 1 74 ? 16.961 65.631 -7.684 1.00 25.58 74 THR A CA 1
ATOM 555 C C . THR A 1 74 ? 17.829 65.192 -6.490 1.00 25.58 74 THR A C 1
ATOM 557 O O . THR A 1 74 ? 17.556 65.473 -5.326 1.00 25.58 74 THR A O 1
ATOM 560 N N . ASP A 1 75 ? 18.880 64.453 -6.846 1.00 25.09 75 ASP A N 1
ATOM 561 C CA . ASP A 1 75 ? 19.837 63.686 -6.052 1.00 25.09 75 ASP A CA 1
ATOM 562 C C . ASP A 1 75 ? 20.728 64.437 -5.035 1.00 25.09 75 ASP A C 1
ATOM 564 O O . ASP A 1 75 ? 21.023 65.623 -5.160 1.00 25.09 75 ASP A O 1
ATOM 568 N N . SER A 1 76 ? 21.344 63.619 -4.165 1.00 22.59 76 SER A N 1
ATOM 569 C CA . SER A 1 76 ? 22.796 63.573 -3.870 1.00 22.59 76 SER A CA 1
ATOM 570 C C . SER A 1 76 ? 23.317 63.943 -2.459 1.00 22.59 76 SER A C 1
ATOM 572 O O . SER A 1 76 ? 23.366 65.092 -2.046 1.00 22.59 76 SER A O 1
ATOM 574 N N . VAL A 1 77 ? 23.840 62.887 -1.808 1.00 25.84 77 VAL A N 1
ATOM 575 C CA . VAL A 1 77 ? 25.178 62.722 -1.181 1.00 25.84 77 VAL A CA 1
ATOM 576 C C . VAL A 1 77 ? 25.545 63.431 0.143 1.00 25.84 77 VAL A C 1
ATOM 578 O O . VAL A 1 77 ? 25.360 64.625 0.342 1.00 25.84 77 VAL A O 1
ATOM 581 N N . SER A 1 78 ? 26.288 62.645 0.950 1.00 20.97 78 SER A N 1
ATOM 582 C CA . SER A 1 78 ? 27.174 62.956 2.097 1.00 20.97 78 SER A CA 1
ATOM 583 C C . SER A 1 78 ? 26.508 62.814 3.480 1.00 20.97 78 SER A C 1
ATOM 585 O O . SER A 1 78 ? 25.339 63.119 3.642 1.00 20.97 78 SER A O 1
ATOM 587 N N . VAL A 1 79 ? 27.134 62.267 4.529 1.00 24.48 79 VAL A N 1
ATOM 588 C CA . VAL A 1 79 ? 28.516 62.411 5.018 1.00 24.48 79 VAL A CA 1
ATOM 589 C C . VAL A 1 79 ? 28.885 61.208 5.916 1.00 24.48 79 VAL A C 1
ATOM 591 O O . VAL A 1 79 ? 28.051 60.696 6.659 1.00 24.48 79 VAL A O 1
ATOM 594 N N . ALA A 1 80 ? 30.158 60.802 5.887 1.00 23.11 80 ALA A N 1
ATOM 595 C CA . ALA A 1 80 ? 30.811 59.928 6.865 1.00 23.11 80 ALA A CA 1
ATOM 596 C C . ALA A 1 80 ? 31.447 60.733 8.015 1.00 23.11 80 ALA A C 1
ATOM 598 O O . ALA A 1 80 ? 31.900 61.846 7.763 1.00 23.11 80 ALA A O 1
ATOM 599 N N . SER A 1 81 ? 31.571 60.139 9.214 1.00 21.66 81 SER A N 1
ATOM 600 C CA . SER A 1 81 ? 32.687 60.244 10.202 1.00 21.66 81 SER A CA 1
ATOM 601 C C . SER A 1 81 ? 32.185 59.810 11.595 1.00 21.66 81 SER A C 1
ATOM 603 O O . SER A 1 81 ? 31.192 60.350 12.063 1.00 21.66 81 SER A O 1
ATOM 605 N N . ALA A 1 82 ? 32.712 58.721 12.184 1.00 22.52 82 ALA A N 1
ATOM 606 C CA . ALA A 1 82 ? 33.806 58.694 13.188 1.00 22.52 82 ALA A CA 1
ATOM 607 C C . ALA A 1 82 ? 33.283 59.040 14.618 1.00 22.52 82 ALA A C 1
ATOM 609 O O . ALA A 1 82 ? 32.508 59.970 14.753 1.00 22.52 82 ALA A O 1
ATOM 610 N N . SER A 1 83 ? 33.585 58.402 15.760 1.00 21.19 83 SER A N 1
ATOM 611 C CA . SER A 1 83 ? 34.755 57.658 16.244 1.00 21.19 83 SER A CA 1
ATOM 612 C C . SER A 1 83 ? 34.503 57.120 17.682 1.00 21.19 83 SER A C 1
ATOM 614 O O . SER A 1 83 ? 33.888 57.818 18.477 1.00 21.19 83 SER A O 1
ATOM 616 N N . VAL A 1 84 ? 35.108 55.963 18.020 1.00 21.66 84 VAL A N 1
ATOM 617 C CA . VAL A 1 84 ? 35.899 55.660 19.256 1.00 21.66 84 VAL A CA 1
ATOM 618 C C . VAL A 1 84 ? 35.190 55.474 20.630 1.00 21.66 84 VAL A C 1
ATOM 620 O O . VAL A 1 84 ? 34.663 56.421 21.199 1.00 21.66 84 VAL A O 1
ATOM 623 N N . THR A 1 85 ? 35.309 54.274 21.251 1.00 20.72 85 THR A N 1
ATOM 624 C CA . THR A 1 85 ? 36.126 53.969 22.477 1.00 20.72 85 THR A CA 1
ATOM 625 C C . THR A 1 85 ? 35.745 52.640 23.188 1.00 20.72 85 THR A C 1
ATOM 627 O O . THR A 1 85 ? 34.687 52.532 23.789 1.00 20.72 85 THR A O 1
ATOM 630 N N . VAL A 1 86 ? 36.665 51.662 23.140 1.00 22.36 86 VAL A N 1
ATOM 631 C CA . VAL A 1 86 ? 37.249 50.808 24.218 1.00 22.36 86 VAL A CA 1
ATOM 632 C C . VAL A 1 86 ? 36.380 50.353 25.419 1.00 22.36 86 VAL A C 1
ATOM 634 O O . VAL A 1 86 ? 35.987 51.178 26.233 1.00 22.36 86 VAL A O 1
ATOM 637 N N . GLN A 1 87 ? 36.294 49.032 25.672 1.00 23.33 87 GLN A N 1
ATOM 638 C CA . GLN A 1 87 ? 36.970 48.381 26.820 1.00 23.33 87 GLN A CA 1
ATOM 639 C C . GLN A 1 87 ? 36.983 46.840 26.771 1.00 23.33 87 GLN A C 1
ATOM 641 O O . GLN A 1 87 ? 36.154 46.174 26.167 1.00 23.33 87 GLN A O 1
ATOM 646 N N . ASN A 1 88 ? 38.032 46.328 27.407 1.00 24.98 88 ASN A N 1
ATOM 647 C CA . ASN A 1 88 ? 38.737 45.062 27.261 1.00 24.98 88 ASN A CA 1
ATOM 648 C C . ASN A 1 88 ? 38.490 44.175 28.502 1.00 24.98 88 ASN A C 1
ATOM 650 O O . ASN A 1 88 ? 38.445 44.725 29.602 1.00 24.98 88 ASN A O 1
ATOM 654 N N . LYS A 1 89 ? 38.473 42.835 28.379 1.00 24.59 89 LYS A N 1
ATOM 655 C CA . LYS A 1 89 ? 39.219 41.977 29.326 1.00 24.59 89 LYS A CA 1
ATOM 656 C C . LYS A 1 89 ? 39.447 40.544 28.831 1.00 24.59 89 LYS A C 1
ATOM 658 O O . LYS A 1 89 ? 38.525 39.759 28.647 1.00 24.59 89 LYS A O 1
ATOM 663 N N . GLN A 1 90 ? 40.735 40.252 28.693 1.00 26.05 90 GLN A N 1
ATOM 664 C CA . GLN A 1 90 ? 41.400 38.997 28.353 1.00 26.05 90 GLN A CA 1
ATOM 665 C C . GLN A 1 90 ? 41.403 37.968 29.497 1.00 26.05 90 GLN A C 1
ATOM 667 O O . GLN A 1 90 ? 41.415 38.340 30.673 1.00 26.05 90 GLN A O 1
ATOM 672 N N . LYS A 1 91 ? 41.621 36.697 29.133 1.00 25.44 91 LYS A N 1
ATOM 673 C CA . LYS A 1 91 ? 42.809 35.926 29.557 1.00 25.44 91 LYS A CA 1
ATOM 674 C C . LYS A 1 91 ? 43.064 34.781 28.566 1.00 25.44 91 LYS A C 1
ATOM 676 O O . LYS A 1 91 ? 42.233 33.890 28.443 1.00 25.44 91 LYS A O 1
ATOM 681 N N . GLY A 1 92 ? 44.192 34.849 27.860 1.00 23.62 92 GLY A N 1
ATOM 682 C CA . GLY A 1 92 ? 44.721 33.776 27.013 1.00 23.62 92 GLY A CA 1
ATOM 683 C C . GLY A 1 92 ? 45.834 32.988 27.704 1.00 23.62 92 GLY A C 1
ATOM 684 O O . GLY A 1 92 ? 46.170 33.296 28.848 1.00 23.62 92 GLY A O 1
ATOM 685 N N . ILE A 1 93 ? 46.387 32.015 26.977 1.00 24.48 93 ILE A N 1
ATOM 686 C CA . ILE A 1 93 ? 47.818 31.682 26.851 1.00 24.48 93 ILE A CA 1
ATOM 687 C C . ILE A 1 93 ? 47.970 30.911 25.524 1.00 24.48 93 ILE A C 1
ATOM 689 O O . ILE A 1 93 ? 47.223 29.973 25.256 1.00 24.48 93 ILE A O 1
ATOM 693 N N . ASP A 1 94 ? 48.912 31.390 24.714 1.00 23.78 94 ASP A N 1
ATOM 694 C CA . ASP A 1 94 ? 49.291 30.976 23.361 1.00 23.78 94 ASP A CA 1
ATOM 695 C C . ASP A 1 94 ? 50.391 29.888 23.340 1.00 23.78 94 ASP A C 1
ATOM 697 O O . ASP A 1 94 ? 50.965 29.553 24.378 1.00 23.78 94 ASP A O 1
ATOM 701 N N . LEU A 1 95 ? 50.762 29.523 22.099 1.00 26.34 95 LEU A N 1
ATOM 702 C CA . LEU A 1 95 ? 52.051 29.011 21.584 1.00 26.34 95 LEU A CA 1
ATOM 703 C C . LEU A 1 95 ? 52.166 27.481 21.412 1.00 26.34 95 LEU A C 1
ATOM 705 O O . LEU A 1 95 ? 51.775 26.731 22.292 1.00 26.34 95 LEU A O 1
ATOM 709 N N . VAL A 1 96 ? 52.763 26.905 20.356 1.00 26.30 96 VAL A N 1
ATOM 710 C CA . VAL A 1 96 ? 53.333 27.358 19.066 1.00 26.30 96 VAL A CA 1
ATOM 711 C C . VAL A 1 96 ? 53.632 26.085 18.238 1.00 26.30 96 VAL A C 1
ATOM 713 O O . VAL A 1 96 ? 53.961 25.045 18.805 1.00 26.30 96 VAL A O 1
ATOM 716 N N . THR A 1 97 ? 53.549 26.163 16.908 1.00 29.05 97 THR A N 1
ATOM 717 C CA . THR A 1 97 ? 54.041 25.151 15.944 1.00 29.05 97 THR A CA 1
ATOM 718 C C . THR A 1 97 ? 55.573 25.192 15.835 1.00 29.05 97 THR A C 1
ATOM 720 O O . THR A 1 97 ? 56.148 26.273 15.949 1.00 29.05 97 THR A O 1
ATOM 723 N N . PRO A 1 98 ? 56.256 24.096 15.456 1.00 32.69 98 PRO A N 1
ATOM 724 C CA . PRO A 1 98 ? 57.111 24.266 14.277 1.00 32.69 98 PRO A CA 1
ATOM 725 C C . PRO A 1 98 ? 57.165 23.087 13.290 1.00 32.69 98 PRO A C 1
ATOM 727 O O . PRO A 1 98 ? 56.773 21.958 13.558 1.00 32.69 98 PRO A O 1
ATOM 730 N N . ALA A 1 99 ? 57.652 23.484 12.117 1.00 25.02 99 ALA A N 1
ATOM 731 C CA . ALA A 1 99 ? 57.898 22.832 10.839 1.00 25.02 99 ALA A CA 1
ATOM 732 C C . ALA A 1 99 ? 58.839 21.598 10.786 1.00 25.02 99 ALA A C 1
ATOM 734 O O . ALA A 1 99 ? 59.756 21.467 11.588 1.00 25.02 99 ALA A O 1
ATOM 735 N N . SER A 1 100 ? 58.632 20.822 9.705 1.00 26.14 100 SER A N 1
ATOM 736 C CA . SER A 1 100 ? 59.591 20.244 8.726 1.00 26.14 100 SER A CA 1
ATOM 737 C C . SER A 1 100 ? 60.775 19.363 9.158 1.00 26.14 100 SER A C 1
ATOM 739 O O . SER A 1 100 ? 61.643 19.851 9.871 1.00 26.14 100 SER A O 1
ATOM 741 N N . THR A 1 101 ? 60.915 18.191 8.510 1.00 25.50 101 THR A N 1
ATOM 742 C CA . THR A 1 101 ? 62.085 17.773 7.688 1.00 25.50 101 THR A CA 1
ATOM 743 C C . THR A 1 101 ? 61.828 16.448 6.941 1.00 25.50 101 THR A C 1
ATOM 745 O O . THR A 1 101 ? 60.982 15.649 7.329 1.00 25.50 101 THR A O 1
ATOM 748 N N . SER A 1 102 ? 62.548 16.275 5.832 1.00 23.61 102 SER A N 1
ATOM 749 C CA . SER A 1 102 ? 62.500 15.245 4.781 1.00 23.61 102 SER A CA 1
ATOM 750 C C . SER A 1 102 ? 63.756 14.343 4.761 1.00 23.61 102 SER A C 1
ATOM 752 O O . SER A 1 102 ? 64.753 14.739 5.361 1.00 23.61 102 SER A O 1
ATOM 754 N N . MET A 1 103 ? 63.721 13.272 3.932 1.00 27.75 103 MET A N 1
ATOM 755 C CA . MET A 1 103 ? 64.835 12.418 3.403 1.00 27.75 103 MET A CA 1
ATOM 756 C C . MET A 1 103 ? 65.380 11.335 4.367 1.00 27.75 103 MET A C 1
ATOM 758 O O . MET A 1 103 ? 65.422 11.582 5.564 1.00 27.75 103 MET A O 1
ATOM 762 N N . ASP A 1 104 ? 65.868 10.141 3.991 1.00 23.86 104 ASP A N 1
ATOM 763 C CA . ASP A 1 104 ? 65.961 9.315 2.761 1.00 23.86 104 ASP A CA 1
ATOM 764 C C . ASP A 1 104 ? 66.534 7.914 3.154 1.00 23.86 104 ASP A C 1
ATOM 766 O O . ASP A 1 104 ? 67.084 7.774 4.247 1.00 23.86 104 ASP A O 1
ATOM 770 N N . SER A 1 105 ? 66.491 6.964 2.202 1.00 25.92 105 SER A N 1
ATOM 771 C CA . SER A 1 105 ? 67.412 5.822 1.931 1.00 25.92 105 SER A CA 1
ATOM 772 C C . SER A 1 105 ? 67.195 4.403 2.519 1.00 25.92 105 SER A C 1
ATOM 774 O O . SER A 1 105 ? 67.426 4.158 3.702 1.00 25.92 105 SER A O 1
ATOM 776 N N . ASP A 1 106 ? 66.858 3.489 1.596 1.00 26.50 106 ASP A N 1
ATOM 777 C CA . ASP A 1 106 ? 67.636 2.336 1.075 1.00 26.50 106 ASP A CA 1
ATOM 778 C C . ASP A 1 106 ? 67.935 1.046 1.886 1.00 26.50 106 ASP A C 1
ATOM 780 O O . ASP A 1 106 ? 68.573 1.048 2.936 1.00 26.50 106 ASP A O 1
ATOM 784 N N . ASP A 1 107 ? 67.521 -0.049 1.225 1.00 26.61 107 ASP A N 1
ATOM 785 C CA . ASP A 1 107 ? 68.193 -1.321 0.889 1.00 26.61 107 ASP A CA 1
ATOM 786 C C . ASP A 1 107 ? 68.473 -2.468 1.892 1.00 26.61 107 ASP A C 1
ATOM 788 O O . ASP A 1 107 ? 69.158 -2.350 2.904 1.00 26.61 107 ASP A O 1
ATOM 792 N N . ASP A 1 108 ? 67.986 -3.635 1.434 1.00 28.42 108 ASP A N 1
ATOM 793 C CA . ASP A 1 108 ? 68.561 -4.988 1.419 1.00 28.42 108 ASP A CA 1
ATOM 794 C C . ASP A 1 108 ? 69.012 -5.693 2.710 1.00 28.42 108 ASP A C 1
ATOM 796 O O . ASP A 1 108 ? 70.063 -5.408 3.278 1.00 28.42 108 ASP A O 1
ATOM 800 N N . PHE A 1 109 ? 68.342 -6.817 3.018 1.00 23.77 109 PHE A N 1
ATOM 801 C CA . PHE A 1 109 ? 69.050 -8.041 3.421 1.00 23.77 109 PHE A CA 1
ATOM 802 C C . PHE A 1 109 ? 68.222 -9.320 3.184 1.00 23.77 109 PHE A C 1
ATOM 804 O O . PHE A 1 109 ? 67.152 -9.515 3.759 1.00 23.77 109 PHE A O 1
ATOM 811 N N . MET A 1 110 ? 68.771 -10.198 2.342 1.00 29.94 110 MET A N 1
ATOM 812 C CA . MET A 1 110 ? 68.374 -11.590 2.108 1.00 29.94 110 MET A CA 1
ATOM 813 C C . MET A 1 110 ? 68.718 -12.494 3.300 1.00 29.94 110 MET A C 1
ATOM 815 O O . MET A 1 110 ? 69.785 -12.344 3.892 1.00 29.94 110 MET A O 1
ATOM 819 N N . THR A 1 111 ? 67.932 -13.550 3.522 1.00 28.84 111 THR A N 1
ATOM 820 C CA . THR A 1 111 ? 68.466 -14.808 4.070 1.00 28.84 111 THR A CA 1
ATOM 821 C C . THR A 1 111 ? 67.884 -16.020 3.355 1.00 28.84 111 THR A C 1
ATOM 823 O O . THR A 1 111 ? 66.683 -16.139 3.131 1.00 28.84 111 THR A O 1
ATOM 826 N N . ASP A 1 112 ? 68.822 -16.884 2.995 1.00 24.27 112 ASP A N 1
ATOM 827 C CA . ASP A 1 112 ? 68.761 -18.051 2.129 1.00 24.27 112 ASP A CA 1
ATOM 828 C C . ASP A 1 112 ? 68.666 -19.357 2.950 1.00 24.27 112 ASP A C 1
ATOM 830 O O . ASP A 1 112 ? 68.906 -19.361 4.161 1.00 24.27 112 ASP A O 1
ATOM 834 N N . ALA A 1 113 ? 68.456 -20.446 2.205 1.00 28.80 113 ALA A N 1
ATOM 835 C CA . ALA A 1 113 ? 68.882 -21.830 2.435 1.00 28.80 113 ALA A CA 1
ATOM 836 C C . ALA A 1 113 ? 67.940 -22.805 3.178 1.00 28.80 113 ALA A C 1
ATOM 838 O O . ALA A 1 113 ? 67.395 -22.484 4.227 1.00 28.80 113 ALA A O 1
ATOM 839 N N . SER A 1 114 ? 67.795 -24.081 2.787 1.00 26.33 114 SER A N 1
ATOM 840 C CA . SER A 1 114 ? 68.053 -24.852 1.547 1.00 26.33 114 SER A CA 1
ATOM 841 C C . SER A 1 114 ? 67.663 -26.336 1.792 1.00 26.33 114 SER A C 1
ATOM 843 O O . SER A 1 114 ? 67.381 -26.725 2.924 1.00 26.33 114 SER A O 1
ATOM 845 N N . SER A 1 115 ? 67.763 -27.145 0.721 1.00 27.39 115 SER A N 1
ATOM 846 C CA . SER A 1 115 ? 67.856 -28.625 0.605 1.00 27.39 115 SER A CA 1
ATOM 847 C C . SER A 1 115 ? 66.548 -29.357 0.246 1.00 27.39 115 SER A C 1
ATOM 849 O O . SER A 1 115 ? 65.639 -29.413 1.068 1.00 27.39 115 SER A O 1
ATOM 851 N N . ALA A 1 116 ? 66.321 -29.749 -1.017 1.00 28.23 116 ALA A N 1
ATOM 852 C CA . ALA A 1 116 ? 66.947 -30.827 -1.822 1.00 28.23 116 ALA A CA 1
ATOM 853 C C . ALA A 1 116 ? 66.285 -32.201 -1.586 1.00 28.23 116 ALA A C 1
ATOM 855 O O . ALA A 1 116 ? 66.369 -32.722 -0.481 1.00 28.23 116 ALA A O 1
ATOM 856 N N . ASP A 1 117 ? 65.602 -32.758 -2.596 1.00 26.38 117 ASP A N 1
ATOM 857 C CA . ASP A 1 117 ? 66.067 -33.933 -3.363 1.00 26.38 117 ASP A CA 1
ATOM 858 C C . ASP A 1 117 ? 65.022 -34.437 -4.386 1.00 26.38 117 ASP A C 1
ATOM 860 O O . ASP A 1 117 ? 63.813 -34.283 -4.213 1.00 26.38 117 ASP A O 1
ATOM 864 N N . ASP A 1 118 ? 65.559 -35.015 -5.463 1.00 28.53 118 ASP A N 1
ATOM 865 C CA . ASP A 1 118 ? 64.941 -35.628 -6.648 1.00 28.53 118 ASP A CA 1
ATOM 866 C C . ASP A 1 118 ? 63.925 -36.756 -6.374 1.00 28.53 118 ASP A C 1
ATOM 868 O O . ASP A 1 118 ? 64.175 -37.605 -5.521 1.00 28.53 118 ASP A O 1
ATOM 872 N N . PHE A 1 119 ? 62.895 -36.890 -7.231 1.00 25.33 119 PHE A N 1
ATOM 873 C CA . PHE A 1 119 ? 62.595 -38.162 -7.926 1.00 25.33 119 PHE A CA 1
ATOM 874 C C . PHE A 1 119 ? 61.581 -37.986 -9.081 1.00 25.33 119 PHE A C 1
ATOM 876 O O . PHE A 1 119 ? 60.486 -37.456 -8.896 1.00 25.33 119 PHE A O 1
ATOM 883 N N . LEU A 1 120 ? 61.953 -38.461 -10.273 1.00 31.61 120 LEU A N 1
ATOM 884 C CA . LEU A 1 120 ? 61.129 -38.601 -11.483 1.00 31.61 120 LEU A CA 1
ATOM 885 C C . LEU A 1 120 ? 60.293 -39.889 -11.424 1.00 31.61 120 LEU A C 1
ATOM 887 O O . LEU A 1 120 ? 60.842 -40.917 -11.052 1.00 31.61 120 LEU A O 1
ATOM 891 N N . ASP A 1 121 ? 59.051 -39.875 -11.930 1.00 28.98 121 ASP A N 1
ATOM 892 C CA . ASP A 1 121 ? 58.546 -41.018 -12.708 1.00 28.98 121 ASP A CA 1
ATOM 893 C C . ASP A 1 121 ? 57.384 -40.670 -13.669 1.00 28.98 121 ASP A C 1
ATOM 895 O O . ASP A 1 121 ? 56.245 -40.423 -13.285 1.00 28.98 121 ASP A O 1
ATOM 899 N N . THR A 1 122 ? 57.758 -40.567 -14.946 1.00 29.02 122 THR A N 1
ATOM 900 C CA . THR A 1 122 ? 57.329 -41.388 -16.095 1.00 29.02 122 THR A CA 1
ATOM 901 C C . THR A 1 122 ? 55.842 -41.746 -16.323 1.00 29.02 122 THR A C 1
ATOM 903 O O . THR A 1 122 ? 55.280 -42.627 -15.690 1.00 29.02 122 THR A O 1
ATOM 906 N N . GLN A 1 123 ? 55.296 -41.104 -17.368 1.00 29.19 123 GLN A N 1
ATOM 907 C CA . GLN A 1 123 ? 54.432 -41.578 -18.474 1.00 29.19 123 GLN A CA 1
ATOM 908 C C . GLN A 1 123 ? 53.322 -42.630 -18.257 1.00 29.19 123 GLN A C 1
ATOM 910 O O . GLN A 1 123 ? 53.562 -43.777 -17.896 1.00 29.19 123 GLN A O 1
ATOM 915 N N . GLY A 1 124 ? 52.134 -42.267 -18.753 1.00 27.38 124 GLY A N 1
ATOM 916 C CA . GLY A 1 124 ? 51.091 -43.176 -19.233 1.00 27.38 124 GLY A CA 1
ATOM 917 C C . GLY A 1 124 ? 50.091 -42.417 -20.111 1.00 27.38 124 GLY A C 1
ATOM 918 O O . GLY A 1 124 ? 49.161 -41.806 -19.596 1.00 27.38 124 GLY A O 1
ATOM 919 N N . SER A 1 125 ? 50.344 -42.394 -21.420 1.00 26.97 125 SER A N 1
ATOM 920 C CA . SER A 1 125 ? 49.393 -42.024 -22.478 1.00 26.97 125 SER A CA 1
ATOM 921 C C . SER A 1 125 ? 48.477 -43.205 -22.795 1.00 26.97 125 SER A C 1
ATOM 923 O O . SER A 1 125 ? 48.979 -44.318 -22.730 1.00 26.97 125 SER A O 1
ATOM 925 N N . ASP A 1 126 ? 47.216 -42.934 -23.149 1.00 28.16 126 ASP A N 1
ATOM 926 C CA . ASP A 1 126 ? 46.309 -43.675 -24.062 1.00 28.16 126 ASP A CA 1
ATOM 927 C C . ASP A 1 126 ? 44.955 -42.921 -23.991 1.00 28.16 126 ASP A C 1
ATOM 929 O O . ASP A 1 126 ? 44.303 -42.908 -22.949 1.00 28.16 126 ASP A O 1
ATOM 933 N N . ASP A 1 127 ? 44.686 -41.937 -24.854 1.00 25.61 127 ASP A N 1
ATOM 934 C CA . ASP A 1 127 ? 44.023 -42.038 -26.172 1.00 25.61 127 ASP A CA 1
ATOM 935 C C . ASP A 1 127 ? 42.695 -42.824 -26.152 1.00 25.61 127 ASP A C 1
ATOM 937 O O . ASP A 1 127 ? 42.700 -44.041 -26.017 1.00 25.61 127 ASP A O 1
ATOM 941 N N . GLU A 1 128 ? 41.557 -42.122 -26.250 1.00 29.52 128 GLU A N 1
ATOM 942 C CA . GLU A 1 128 ? 40.609 -42.294 -27.365 1.00 29.52 128 GLU A CA 1
ATOM 943 C C . GLU A 1 128 ? 39.390 -41.342 -27.271 1.00 29.52 128 GLU A C 1
ATOM 945 O O . GLU A 1 128 ? 38.659 -41.287 -26.282 1.00 29.52 128 GLU A O 1
ATOM 950 N N . SER A 1 129 ? 39.144 -40.687 -28.412 1.00 28.09 129 SER A N 1
ATOM 951 C CA . SER A 1 129 ? 37.856 -40.241 -28.969 1.00 28.09 129 SER A CA 1
ATOM 952 C C . SER A 1 129 ? 37.178 -38.973 -28.424 1.00 28.09 129 SER A C 1
ATOM 954 O O . SER A 1 129 ? 36.198 -38.994 -27.679 1.00 28.09 129 SER A O 1
ATOM 956 N N . LEU A 1 130 ? 37.652 -37.844 -28.961 1.00 27.48 130 LEU A N 1
ATOM 957 C CA . LEU A 1 130 ? 36.872 -36.631 -29.193 1.00 27.48 130 LEU A CA 1
ATOM 958 C C . LEU A 1 130 ? 35.932 -36.820 -30.396 1.00 27.48 130 LEU A C 1
ATOM 960 O O . LEU A 1 130 ? 36.368 -37.180 -31.490 1.00 27.48 130 LEU A O 1
ATOM 964 N N . GLY A 1 131 ? 34.657 -36.495 -30.189 1.00 28.83 131 GLY A N 1
ATOM 965 C CA . GLY A 1 131 ? 33.693 -36.121 -31.220 1.00 28.83 131 GLY A CA 1
ATOM 966 C C . GLY A 1 131 ? 33.071 -34.789 -30.814 1.00 28.83 131 GLY A C 1
ATOM 967 O O . GLY A 1 131 ? 32.144 -34.756 -30.009 1.00 28.83 131 GLY A O 1
ATOM 968 N N . GLU A 1 132 ? 33.659 -33.706 -31.313 1.00 29.73 132 GLU A N 1
ATOM 969 C CA . GLU A 1 132 ? 33.251 -32.317 -31.110 1.00 29.73 132 GLU A CA 1
ATOM 970 C C . GLU A 1 132 ? 31.995 -31.973 -31.925 1.00 29.73 132 GLU A C 1
ATOM 972 O O . GLU A 1 132 ? 31.891 -32.361 -33.087 1.00 29.73 132 GLU A O 1
ATOM 977 N N . GLU A 1 133 ? 31.123 -31.122 -31.375 1.00 27.11 133 GLU A N 1
ATOM 978 C CA . GLU A 1 133 ? 30.552 -30.032 -32.176 1.00 27.11 133 GLU A CA 1
ATOM 979 C C . GLU A 1 133 ? 30.375 -28.755 -31.328 1.00 27.11 133 GLU A C 1
ATOM 981 O O . GLU A 1 133 ? 29.334 -28.475 -30.741 1.00 27.11 133 GLU A O 1
ATOM 986 N N . PHE A 1 134 ? 31.509 -28.057 -31.204 1.00 27.19 134 PHE A N 1
ATOM 987 C CA . PHE A 1 134 ? 31.739 -26.609 -31.284 1.00 27.19 134 PHE A CA 1
ATOM 988 C C . PHE A 1 134 ? 30.696 -25.614 -30.743 1.00 27.19 134 PHE A C 1
ATOM 990 O O . PHE A 1 134 ? 29.744 -25.233 -31.423 1.00 27.19 134 PHE A O 1
ATOM 997 N N . GLY A 1 135 ? 31.041 -25.030 -29.590 1.00 26.97 135 GLY A N 1
ATOM 998 C CA . GLY A 1 135 ? 30.671 -23.676 -29.186 1.00 26.97 135 GLY A CA 1
ATOM 999 C C . GLY A 1 135 ? 31.884 -22.959 -28.579 1.00 26.97 135 GLY A C 1
ATOM 1000 O O . GLY A 1 135 ? 32.426 -23.427 -27.585 1.00 26.97 135 GLY A O 1
ATOM 1001 N N . ASP A 1 136 ? 32.254 -21.841 -29.207 1.00 32.81 136 ASP A N 1
ATOM 1002 C CA . ASP A 1 136 ? 33.049 -20.705 -28.718 1.00 32.81 136 ASP A CA 1
ATOM 1003 C C . ASP A 1 136 ? 34.510 -20.899 -28.273 1.00 32.81 136 ASP A C 1
ATOM 1005 O O . ASP A 1 136 ? 34.789 -21.306 -27.153 1.00 32.81 136 ASP A O 1
ATOM 1009 N N . GLU A 1 137 ? 35.445 -20.378 -29.082 1.00 32.88 137 GLU A N 1
ATOM 1010 C CA . GLU A 1 137 ? 36.597 -19.643 -28.541 1.00 32.88 137 GLU A CA 1
ATOM 1011 C C . GLU A 1 137 ? 37.240 -18.713 -29.585 1.00 32.88 137 GLU A C 1
ATOM 1013 O O . GLU A 1 137 ? 37.762 -19.163 -30.603 1.00 32.88 137 GLU A O 1
ATOM 1018 N N . PHE A 1 138 ? 37.248 -17.405 -29.303 1.00 25.64 138 PHE A N 1
ATOM 1019 C CA . PHE A 1 138 ? 38.451 -16.586 -29.485 1.00 25.64 138 PHE A CA 1
ATOM 1020 C C . PHE A 1 138 ? 38.362 -15.317 -28.620 1.00 25.64 138 PHE A C 1
ATOM 1022 O O . PHE A 1 138 ? 37.901 -14.270 -29.069 1.00 25.64 138 PHE A O 1
ATOM 1029 N N . ASP A 1 139 ? 38.816 -15.413 -27.370 1.00 31.81 139 ASP A N 1
ATOM 1030 C CA . ASP A 1 139 ? 39.279 -14.254 -26.602 1.00 31.81 139 ASP A CA 1
ATOM 1031 C C . ASP A 1 139 ? 40.615 -14.608 -25.945 1.00 31.81 139 ASP A C 1
ATOM 1033 O O . ASP A 1 139 ? 40.715 -15.534 -25.140 1.00 31.81 139 ASP A O 1
ATOM 1037 N N . GLY A 1 140 ? 41.665 -13.899 -26.348 1.00 27.22 140 GLY A N 1
ATOM 1038 C CA . GLY A 1 140 ? 43.011 -14.058 -25.827 1.00 27.22 140 GLY A CA 1
ATOM 1039 C C . GLY A 1 140 ? 43.438 -12.793 -25.099 1.00 27.22 140 GLY A C 1
ATOM 1040 O O . GLY A 1 140 ? 43.675 -11.773 -25.742 1.00 27.22 140 GLY A O 1
ATOM 1041 N N . GLY A 1 141 ? 43.635 -12.889 -23.780 1.00 27.55 141 GLY A N 1
ATOM 1042 C CA . GLY A 1 141 ? 44.459 -11.927 -23.043 1.00 27.55 141 GLY A CA 1
ATOM 1043 C C . GLY A 1 141 ? 44.097 -11.687 -21.576 1.00 27.55 141 GLY A C 1
ATOM 1044 O O . GLY A 1 141 ? 43.453 -10.698 -21.260 1.00 27.55 141 GLY A O 1
ATOM 1045 N N . PHE A 1 142 ? 44.655 -12.518 -20.686 1.00 29.92 142 PHE A N 1
ATOM 1046 C CA . PHE A 1 142 ? 44.905 -12.268 -19.252 1.00 29.92 142 PHE A CA 1
ATOM 1047 C C . PHE A 1 142 ? 43.707 -12.094 -18.294 1.00 29.92 142 PHE A C 1
ATOM 1049 O O . PHE A 1 142 ? 43.203 -10.999 -18.060 1.00 29.92 142 PHE A O 1
ATOM 1056 N N . SER A 1 143 ? 43.357 -13.175 -17.584 1.00 30.83 143 SER A N 1
ATOM 1057 C CA . SER A 1 143 ? 42.711 -13.133 -16.259 1.00 30.83 143 SER A CA 1
ATOM 1058 C C . SER A 1 143 ? 42.986 -14.436 -15.501 1.00 30.83 143 SER A C 1
ATOM 1060 O O . SER A 1 143 ? 42.229 -15.399 -15.610 1.00 30.83 143 SER A O 1
ATOM 1062 N N . GLN A 1 144 ? 44.069 -14.484 -14.728 1.00 32.41 144 GLN A N 1
ATOM 1063 C CA . GLN A 1 144 ? 44.310 -15.559 -13.764 1.00 32.41 144 GLN A CA 1
ATOM 1064 C C . GLN A 1 144 ? 43.554 -15.218 -12.469 1.00 32.41 144 GLN A C 1
ATOM 1066 O O . GLN A 1 144 ? 44.161 -14.798 -11.499 1.00 32.41 144 GLN A O 1
ATOM 1071 N N . ASP A 1 145 ? 42.218 -15.280 -12.525 1.00 34.47 145 ASP A N 1
ATOM 1072 C CA . ASP A 1 145 ? 41.307 -15.056 -11.382 1.00 34.47 145 ASP A CA 1
ATOM 1073 C C . ASP A 1 145 ? 39.877 -15.578 -11.676 1.00 34.47 145 ASP A C 1
ATOM 1075 O O . ASP A 1 145 ? 38.874 -14.995 -11.261 1.00 34.47 145 ASP A O 1
ATOM 1079 N N . LYS A 1 146 ? 39.735 -16.668 -12.450 1.00 36.62 146 LYS A N 1
ATOM 1080 C CA . LYS A 1 146 ? 38.409 -17.190 -12.852 1.00 36.62 146 LYS A CA 1
ATOM 1081 C C . LYS A 1 146 ? 37.874 -18.387 -12.060 1.00 36.62 146 LYS A C 1
ATOM 1083 O O . LYS A 1 146 ? 36.690 -18.675 -12.192 1.00 36.62 146 LYS A O 1
ATOM 1088 N N . ASP A 1 147 ? 38.639 -18.972 -11.139 1.00 35.72 147 ASP A N 1
ATOM 1089 C CA . ASP A 1 147 ? 38.215 -20.210 -10.454 1.00 35.72 147 ASP A CA 1
ATOM 1090 C C . ASP A 1 147 ? 37.773 -20.040 -8.984 1.00 35.72 147 ASP A C 1
ATOM 1092 O O . ASP A 1 147 ? 37.738 -21.008 -8.225 1.00 35.72 147 ASP A O 1
ATOM 1096 N N . LEU A 1 148 ? 37.369 -18.830 -8.562 1.00 43.16 148 LEU A N 1
ATOM 1097 C CA . LEU A 1 148 ? 36.785 -18.590 -7.223 1.00 43.16 148 LEU A CA 1
ATOM 1098 C C . LEU A 1 148 ? 35.501 -17.735 -7.191 1.00 43.16 148 LEU A C 1
ATOM 1100 O O . LEU A 1 148 ? 35.008 -17.408 -6.111 1.00 43.16 148 LEU A O 1
ATOM 1104 N N . LEU A 1 149 ? 34.891 -17.418 -8.336 1.00 40.94 149 LEU A N 1
ATOM 1105 C CA . LEU A 1 149 ? 33.588 -16.742 -8.390 1.00 40.94 149 LEU A CA 1
ATOM 1106 C C . LEU A 1 149 ? 32.521 -17.691 -8.933 1.00 40.94 149 LEU A C 1
ATOM 1108 O O . LEU A 1 149 ? 32.053 -17.572 -10.063 1.00 40.94 149 LEU A O 1
ATOM 1112 N N . GLY A 1 150 ? 32.082 -18.611 -8.073 1.00 37.78 150 GLY A N 1
ATOM 1113 C CA . GLY A 1 150 ? 30.740 -19.163 -8.215 1.00 37.78 150 GLY A CA 1
ATOM 1114 C C . GLY A 1 150 ? 29.753 -17.999 -8.312 1.00 37.78 150 GLY A C 1
ATOM 1115 O O . GLY A 1 150 ? 29.852 -17.046 -7.542 1.00 37.78 150 GLY A O 1
ATOM 1116 N N . ASN A 1 151 ? 28.851 -18.054 -9.289 1.00 45.88 151 ASN A N 1
ATOM 1117 C CA . ASN A 1 151 ? 27.827 -17.053 -9.573 1.00 45.88 151 ASN A CA 1
ATOM 1118 C C . ASN A 1 151 ? 27.047 -16.697 -8.286 1.00 45.88 151 ASN A C 1
ATOM 1120 O O . ASN A 1 151 ? 26.089 -17.376 -7.910 1.00 45.88 151 ASN A O 1
ATOM 1124 N N . THR A 1 152 ? 27.506 -15.685 -7.544 1.00 55.22 152 THR A N 1
ATOM 1125 C CA . THR A 1 152 ? 26.881 -15.274 -6.286 1.00 55.22 152 THR A CA 1
ATOM 1126 C C . THR A 1 152 ? 25.628 -14.491 -6.646 1.00 55.22 152 THR A C 1
ATOM 1128 O O . THR A 1 152 ? 25.705 -13.407 -7.221 1.00 55.22 152 THR A O 1
ATOM 1131 N N . LYS A 1 153 ? 24.455 -15.071 -6.355 1.00 67.62 153 LYS A N 1
ATOM 1132 C CA . LYS A 1 153 ? 23.156 -14.411 -6.558 1.00 67.62 153 LYS A CA 1
ATOM 1133 C C . LYS A 1 153 ? 23.199 -13.008 -5.963 1.00 67.62 153 LYS A C 1
ATOM 1135 O O . LYS A 1 153 ? 23.623 -12.837 -4.814 1.00 67.62 153 LYS A O 1
ATOM 1140 N N . LYS A 1 154 ? 22.765 -12.007 -6.730 1.00 79.31 154 LYS A N 1
ATOM 1141 C CA . LYS A 1 154 ? 22.810 -10.623 -6.250 1.00 79.31 154 LYS A CA 1
ATOM 1142 C C . LYS A 1 154 ? 21.821 -10.448 -5.091 1.00 79.31 154 LYS A C 1
ATOM 1144 O O . LYS A 1 154 ? 20.779 -11.100 -5.080 1.00 79.31 154 LYS A O 1
ATOM 1149 N N . PRO A 1 155 ? 22.074 -9.539 -4.129 1.00 76.31 155 PRO A N 1
ATOM 1150 C CA . PRO A 1 155 ? 21.237 -9.409 -2.930 1.00 76.31 155 PRO A CA 1
ATOM 1151 C C . PRO A 1 155 ? 19.760 -9.071 -3.187 1.00 76.31 155 PRO A C 1
ATOM 1153 O O . PRO A 1 155 ? 18.926 -9.310 -2.316 1.00 76.31 155 PRO A O 1
ATOM 1156 N N . TYR A 1 156 ? 19.454 -8.482 -4.345 1.00 79.75 156 TYR A N 1
ATOM 1157 C CA . TYR A 1 156 ? 18.106 -8.081 -4.753 1.00 79.75 156 TYR A CA 1
ATOM 1158 C C . TYR A 1 156 ? 17.391 -9.124 -5.632 1.00 79.75 156 TYR A C 1
ATOM 1160 O O . TYR A 1 156 ? 16.222 -8.933 -5.953 1.00 79.75 156 TYR A O 1
ATOM 1168 N N . GLU A 1 157 ? 18.070 -10.200 -6.044 1.00 83.62 157 GLU A N 1
ATOM 1169 C CA . GLU A 1 157 ? 17.479 -11.263 -6.862 1.00 83.62 157 GLU A CA 1
ATOM 1170 C C . GLU A 1 157 ? 16.707 -12.248 -5.977 1.00 83.62 157 GLU A C 1
ATOM 1172 O O . GLU A 1 157 ? 17.161 -12.641 -4.898 1.00 83.62 157 GLU A O 1
ATOM 1177 N N . VAL A 1 158 ? 15.519 -12.638 -6.437 1.00 85.50 158 VAL A N 1
ATOM 1178 C CA . VAL A 1 158 ? 14.654 -13.606 -5.756 1.00 85.50 158 VAL A CA 1
ATOM 1179 C C . VAL A 1 158 ? 14.567 -14.894 -6.558 1.00 85.50 158 VAL A C 1
ATOM 1181 O O . VAL A 1 158 ? 14.613 -14.876 -7.785 1.00 85.50 158 VAL A O 1
ATOM 1184 N N . ASP A 1 159 ? 14.410 -16.013 -5.856 1.00 87.06 159 ASP A N 1
ATOM 1185 C CA . ASP A 1 159 ? 14.161 -17.301 -6.493 1.00 87.06 159 ASP A CA 1
ATOM 1186 C C . ASP A 1 159 ? 12.710 -17.375 -6.965 1.00 87.06 159 ASP A C 1
ATOM 1188 O O . ASP A 1 159 ? 11.787 -17.103 -6.198 1.00 87.06 159 ASP A O 1
ATOM 1192 N N . PHE A 1 160 ? 12.506 -17.736 -8.229 1.00 91.69 160 PHE A N 1
ATOM 1193 C CA . PHE A 1 160 ? 11.180 -17.938 -8.803 1.00 91.69 160 PHE A CA 1
ATOM 1194 C C . PHE A 1 160 ? 11.206 -19.028 -9.875 1.00 91.69 160 PHE A C 1
ATOM 1196 O O . PHE A 1 160 ? 12.259 -19.362 -10.422 1.00 91.69 160 PHE A O 1
ATOM 1203 N N . ARG A 1 161 ? 10.033 -19.585 -10.178 1.00 92.50 161 ARG A N 1
ATOM 1204 C CA . ARG A 1 161 ? 9.821 -20.526 -11.285 1.00 92.50 161 ARG A CA 1
ATOM 1205 C C . ARG A 1 161 ? 8.667 -20.039 -12.144 1.00 92.50 161 ARG A C 1
ATOM 1207 O O . ARG A 1 161 ? 7.659 -19.584 -11.616 1.00 92.50 161 ARG A O 1
ATOM 1214 N N . VAL A 1 162 ? 8.813 -20.118 -13.461 1.00 93.06 162 VAL A N 1
ATOM 1215 C CA . VAL A 1 162 ? 7.727 -19.801 -14.395 1.00 93.06 162 VAL A CA 1
ATOM 1216 C C . VAL A 1 162 ? 7.022 -21.103 -14.752 1.00 93.06 162 VAL A C 1
ATOM 1218 O O . VAL A 1 162 ? 7.685 -22.073 -15.106 1.00 93.06 162 VAL A O 1
ATOM 1221 N N . LEU A 1 163 ? 5.699 -21.115 -14.636 1.00 92.19 163 LEU A N 1
ATOM 1222 C CA . LEU A 1 163 ? 4.843 -22.260 -14.916 1.00 92.19 163 LEU A CA 1
ATOM 1223 C C . LEU A 1 163 ? 4.019 -21.979 -16.173 1.00 92.19 163 LEU A C 1
ATOM 1225 O O . LEU A 1 163 ? 3.379 -20.925 -16.286 1.00 92.19 163 LEU A O 1
ATOM 1229 N N . SER A 1 164 ? 4.037 -22.922 -17.112 1.00 92.56 164 SER A N 1
ATOM 1230 C CA . SER A 1 164 ? 3.104 -22.934 -18.239 1.00 92.56 164 SER A CA 1
ATOM 1231 C C . SER A 1 164 ? 1.722 -23.454 -17.805 1.00 92.56 164 SER A C 1
ATOM 1233 O O . SER A 1 164 ? 1.614 -24.109 -16.762 1.00 92.56 164 SER A O 1
ATOM 1235 N N . PRO A 1 165 ? 0.654 -23.207 -18.587 1.00 89.06 165 PRO A N 1
ATOM 1236 C CA . PRO A 1 165 ? -0.660 -23.803 -18.333 1.00 89.06 165 PRO A CA 1
ATOM 1237 C C . PRO A 1 165 ? -0.620 -25.333 -18.195 1.00 89.06 165 PRO A C 1
ATOM 1239 O O . PRO A 1 165 ? -1.274 -25.893 -17.318 1.00 89.06 165 PRO A O 1
ATOM 1242 N N . GLU A 1 166 ? 0.208 -26.005 -18.998 1.00 89.75 166 GLU A N 1
ATOM 1243 C CA . GLU A 1 166 ? 0.388 -27.462 -18.947 1.00 89.75 166 GLU A CA 1
ATOM 1244 C C . GLU A 1 166 ? 1.081 -27.918 -17.655 1.00 89.75 166 GLU A C 1
ATOM 1246 O O . GLU A 1 166 ? 0.731 -28.951 -17.083 1.00 89.75 166 GLU A O 1
ATOM 1251 N N . ASP A 1 167 ? 2.044 -27.138 -17.152 1.00 90.88 167 ASP A N 1
ATOM 1252 C CA . ASP A 1 167 ? 2.693 -27.425 -15.869 1.00 90.88 167 ASP A CA 1
ATOM 1253 C C . ASP A 1 167 ? 1.705 -27.309 -14.707 1.00 90.88 167 ASP A C 1
ATOM 1255 O O . ASP A 1 167 ? 1.705 -28.146 -13.804 1.00 90.88 167 ASP A O 1
ATOM 1259 N N . ILE A 1 168 ? 0.835 -26.298 -14.759 1.00 90.12 168 ILE A N 1
ATOM 1260 C CA . ILE A 1 168 ? -0.216 -26.067 -13.766 1.00 90.12 168 ILE A CA 1
ATOM 1261 C C . ILE A 1 168 ? -1.232 -27.217 -13.772 1.00 90.12 168 ILE A C 1
ATOM 1263 O O . ILE A 1 168 ? -1.610 -27.699 -12.702 1.00 90.12 168 ILE A O 1
ATOM 1267 N N . ASP A 1 169 ? -1.665 -27.676 -14.948 1.00 89.88 169 ASP A N 1
ATOM 1268 C CA . ASP A 1 169 ? -2.589 -28.811 -15.074 1.00 89.88 169 ASP A CA 1
ATOM 1269 C C . ASP A 1 169 ? -1.965 -30.120 -14.566 1.00 89.88 169 ASP A C 1
ATOM 1271 O O . ASP A 1 169 ? -2.603 -30.890 -13.838 1.00 89.88 169 ASP A O 1
ATOM 1275 N N . ARG A 1 170 ? -0.675 -30.338 -14.854 1.00 91.38 170 ARG A N 1
ATOM 1276 C CA . ARG A 1 170 ? 0.082 -31.490 -14.351 1.00 91.38 170 ARG A CA 1
ATOM 1277 C C . ARG A 1 170 ? 0.199 -31.478 -12.827 1.00 91.38 170 ARG A C 1
ATOM 1279 O O . ARG A 1 170 ? -0.033 -32.511 -12.201 1.00 91.38 170 ARG A O 1
ATOM 1286 N N . GLU A 1 171 ? 0.520 -30.333 -12.222 1.00 90.50 171 GLU A N 1
ATOM 1287 C CA . GLU A 1 171 ? 0.568 -30.195 -10.761 1.00 90.50 171 GLU A CA 1
ATOM 1288 C C . GLU A 1 171 ? -0.800 -30.430 -10.114 1.00 90.50 171 GLU A C 1
ATOM 1290 O O . GLU A 1 171 ? -0.893 -31.152 -9.119 1.00 90.50 171 GLU A O 1
ATOM 1295 N N . GLN A 1 172 ? -1.868 -29.858 -10.679 1.00 90.50 172 GLN A N 1
ATOM 1296 C CA . GLN A 1 172 ? -3.230 -30.074 -10.191 1.00 90.50 172 GLN A CA 1
ATOM 1297 C C . GLN A 1 172 ? -3.602 -31.554 -10.253 1.00 90.50 172 GLN A C 1
ATOM 1299 O O . GLN A 1 172 ? -4.025 -32.126 -9.249 1.00 90.50 172 GLN A O 1
ATOM 1304 N N . SER A 1 173 ? -3.387 -32.191 -11.404 1.00 91.31 173 SER A N 1
ATOM 1305 C CA . SER A 1 173 ? -3.667 -33.612 -11.612 1.00 91.31 173 SER A CA 1
ATOM 1306 C C . SER A 1 173 ? -2.870 -34.496 -10.654 1.00 91.31 173 SER A C 1
ATOM 1308 O O . SER A 1 173 ? -3.417 -35.440 -10.085 1.00 91.31 173 SER A O 1
ATOM 1310 N N . GLN A 1 174 ? -1.596 -34.176 -10.411 1.00 92.88 174 GLN A N 1
ATOM 1311 C CA . GLN A 1 174 ? -0.774 -34.892 -9.440 1.00 92.88 174 GLN A CA 1
ATOM 1312 C C . GLN A 1 174 ? -1.342 -34.768 -8.019 1.00 92.88 174 GLN A C 1
ATOM 1314 O O . GLN A 1 174 ? -1.545 -35.787 -7.359 1.00 92.88 174 GLN A O 1
ATOM 1319 N N . GLN A 1 175 ? -1.653 -33.552 -7.558 1.00 91.50 175 GLN A N 1
ATOM 1320 C CA . GLN A 1 175 ? -2.209 -33.339 -6.216 1.00 91.50 175 GLN A CA 1
ATOM 1321 C C . GLN A 1 175 ? -3.571 -34.020 -6.039 1.00 91.50 175 GLN A C 1
ATOM 1323 O O . GLN A 1 175 ? -3.834 -34.622 -4.997 1.00 91.50 175 GLN A O 1
ATOM 1328 N N . VAL A 1 176 ? -4.425 -33.963 -7.063 1.00 92.31 176 VAL A N 1
ATOM 1329 C CA . VAL A 1 176 ? -5.725 -34.642 -7.077 1.00 92.31 176 VAL A CA 1
ATOM 1330 C C . VAL A 1 176 ? -5.550 -36.154 -6.968 1.00 92.31 176 VAL A C 1
ATOM 1332 O O . VAL A 1 176 ? -6.226 -36.778 -6.153 1.00 92.31 176 VAL A O 1
ATOM 1335 N N . ASN A 1 177 ? -4.626 -36.740 -7.733 1.00 93.00 177 ASN A N 1
ATOM 1336 C CA . ASN A 1 177 ? -4.359 -38.178 -7.701 1.00 93.00 177 ASN A CA 1
ATOM 1337 C C . ASN A 1 177 ? -3.784 -38.632 -6.352 1.00 93.00 177 ASN A C 1
ATOM 1339 O O . ASN A 1 177 ? -4.213 -39.655 -5.825 1.00 93.00 177 ASN A O 1
ATOM 1343 N N . GLU A 1 178 ? -2.861 -37.867 -5.764 1.00 92.12 178 GLU A N 1
ATOM 1344 C CA . GLU A 1 178 ? -2.313 -38.153 -4.432 1.00 92.12 178 GLU A CA 1
ATOM 1345 C C . GLU A 1 178 ? -3.415 -38.154 -3.361 1.00 92.12 178 GLU A C 1
ATOM 1347 O O . GLU A 1 178 ? -3.535 -39.101 -2.585 1.00 92.12 178 GLU A O 1
ATOM 1352 N N . VAL A 1 179 ? -4.267 -37.123 -3.338 1.00 91.56 179 VAL A N 1
ATOM 1353 C CA . VAL A 1 179 ? -5.372 -37.032 -2.368 1.00 91.56 179 VAL A CA 1
ATOM 1354 C C . VAL A 1 179 ? -6.436 -38.100 -2.624 1.00 91.56 179 VAL A C 1
ATOM 1356 O O . VAL A 1 179 ? -6.963 -38.672 -1.673 1.00 91.56 179 VAL A O 1
ATOM 1359 N N . SER A 1 180 ? -6.722 -38.414 -3.887 1.00 92.25 180 SER A N 1
ATOM 1360 C CA . SER A 1 180 ? -7.629 -39.500 -4.274 1.00 92.25 180 SER A CA 1
ATOM 1361 C C . SER A 1 180 ? -7.146 -40.854 -3.748 1.00 92.25 180 SER A C 1
ATOM 1363 O O . SER A 1 180 ? -7.943 -41.602 -3.182 1.00 92.25 180 SER A O 1
ATOM 1365 N N . GLN A 1 181 ? -5.842 -41.139 -3.831 1.00 91.50 181 GLN A N 1
ATOM 1366 C CA . GLN A 1 181 ? -5.254 -42.367 -3.288 1.00 91.50 181 GLN A CA 1
ATOM 1367 C C . GLN A 1 181 ? -5.305 -42.427 -1.756 1.00 91.50 181 GLN A C 1
ATOM 1369 O O . GLN A 1 181 ? -5.576 -43.491 -1.206 1.00 91.50 181 GLN A O 1
ATOM 1374 N N . ILE A 1 182 ? -5.069 -41.305 -1.066 1.00 91.12 182 ILE A N 1
ATOM 1375 C CA . ILE A 1 182 ? -5.077 -41.249 0.406 1.00 91.12 182 ILE A CA 1
ATOM 1376 C C . ILE A 1 182 ? -6.500 -41.384 0.964 1.00 91.12 182 ILE A C 1
ATOM 1378 O O . ILE A 1 182 ? -6.712 -42.123 1.923 1.00 91.12 182 ILE A O 1
ATOM 1382 N N . LEU A 1 183 ? -7.469 -40.670 0.383 1.00 88.50 183 LEU A N 1
ATOM 1383 C CA . LEU A 1 183 ? -8.851 -40.635 0.875 1.00 88.50 183 LEU A CA 1
ATOM 1384 C C . LEU A 1 183 ? -9.727 -41.764 0.308 1.00 88.50 183 LEU A C 1
ATOM 1386 O O . LEU A 1 183 ? -10.834 -41.977 0.792 1.00 88.50 183 LEU A O 1
ATOM 1390 N N . GLY A 1 184 ? -9.269 -42.470 -0.730 1.00 86.62 184 GLY A N 1
ATOM 1391 C CA . GLY A 1 184 ? -10.048 -43.513 -1.406 1.00 86.62 184 GLY A CA 1
ATOM 1392 C C . GLY A 1 184 ? -11.265 -42.982 -2.176 1.00 86.62 184 GLY A C 1
ATOM 1393 O O . GLY A 1 184 ? -12.204 -43.734 -2.436 1.00 86.62 184 GLY A O 1
ATOM 1394 N N . LEU A 1 185 ? -11.271 -41.693 -2.527 1.00 86.94 185 LEU A N 1
ATOM 1395 C CA . LEU A 1 185 ? -12.363 -41.027 -3.245 1.00 86.94 185 LEU A CA 1
ATOM 1396 C C . LEU A 1 185 ? -12.063 -40.922 -4.749 1.00 86.94 185 LEU A C 1
ATOM 1398 O O . LEU A 1 185 ? -10.892 -40.861 -5.130 1.00 86.94 185 LEU A O 1
ATOM 1402 N N . PRO A 1 186 ? -13.087 -40.845 -5.623 1.00 87.44 186 PRO A N 1
ATOM 1403 C CA . PRO A 1 186 ? -12.885 -40.573 -7.045 1.00 87.44 186 PRO A CA 1
ATOM 1404 C C . PRO A 1 186 ? -12.130 -39.252 -7.273 1.00 87.44 186 PRO A C 1
ATOM 1406 O O . PRO A 1 186 ? -12.371 -38.287 -6.539 1.00 87.44 186 PRO A O 1
ATOM 1409 N N . PRO A 1 187 ? -11.275 -39.153 -8.308 1.00 87.69 187 PRO A N 1
ATOM 1410 C CA . PRO A 1 187 ? -10.452 -37.966 -8.544 1.00 87.69 187 PRO A CA 1
ATOM 1411 C C . PRO A 1 187 ? -11.287 -36.695 -8.753 1.00 87.69 187 PRO A C 1
ATOM 1413 O O . PRO A 1 187 ? -10.873 -35.610 -8.356 1.00 87.69 187 PRO A O 1
ATOM 1416 N N . GLU A 1 188 ? -12.502 -36.803 -9.297 1.00 85.81 188 GLU A N 1
ATOM 1417 C CA . GLU A 1 188 ? -13.395 -35.652 -9.475 1.00 85.81 188 GLU A CA 1
ATOM 1418 C C . GLU A 1 188 ? -13.878 -35.092 -8.133 1.00 85.81 188 GLU A C 1
ATOM 1420 O O . GLU A 1 188 ? -13.941 -33.876 -7.943 1.00 85.81 188 GLU A O 1
ATOM 1425 N N . SER A 1 189 ? -14.180 -35.982 -7.186 1.00 87.12 189 SER A N 1
ATOM 1426 C CA . SER A 1 189 ? -14.569 -35.622 -5.824 1.00 87.12 189 SER A CA 1
ATOM 1427 C C . SER A 1 189 ? -13.378 -35.054 -5.052 1.00 87.12 189 SER A C 1
ATOM 1429 O O . SER A 1 189 ? -13.507 -34.024 -4.395 1.00 87.12 189 SER A O 1
ATOM 1431 N N . SER A 1 190 ? -12.192 -35.648 -5.201 1.00 89.69 190 SER A N 1
ATOM 1432 C CA . SER A 1 190 ? -10.955 -35.123 -4.610 1.00 89.69 190 SER A CA 1
ATOM 1433 C C . SER A 1 190 ? -10.595 -33.733 -5.143 1.00 89.69 190 SER A C 1
ATOM 1435 O O . SER A 1 190 ? -10.165 -32.883 -4.366 1.00 89.69 190 SER A O 1
ATOM 1437 N N . ALA A 1 191 ? -10.830 -33.453 -6.429 1.00 88.50 191 ALA A N 1
ATOM 1438 C CA . ALA A 1 191 ? -10.635 -32.121 -7.001 1.00 88.50 191 ALA A CA 1
ATOM 1439 C C . ALA A 1 191 ? -11.592 -31.077 -6.401 1.00 88.50 191 ALA A C 1
ATOM 1441 O O . ALA A 1 191 ? -11.178 -29.955 -6.112 1.00 88.50 191 ALA A O 1
ATOM 1442 N N . ILE A 1 192 ? -12.860 -31.436 -6.171 1.00 88.69 192 ILE A N 1
ATOM 1443 C CA . ILE A 1 192 ? -13.830 -30.555 -5.499 1.00 88.69 192 ILE A CA 1
ATOM 1444 C C . ILE A 1 192 ? -13.407 -30.287 -4.046 1.00 88.69 192 ILE A C 1
ATOM 1446 O O . ILE A 1 192 ? -13.394 -29.130 -3.625 1.00 88.69 192 ILE A O 1
ATOM 1450 N N . LEU A 1 193 ? -12.979 -31.319 -3.310 1.00 89.19 193 LEU A N 1
ATOM 1451 C CA . LEU A 1 193 ? -12.476 -31.174 -1.937 1.00 89.19 193 LEU A CA 1
ATOM 1452 C C . LEU A 1 193 ? -11.230 -30.289 -1.857 1.00 89.19 193 LEU A C 1
ATOM 1454 O O . LEU A 1 193 ? -11.136 -29.428 -0.983 1.00 89.19 193 LEU A O 1
ATOM 1458 N N . LEU A 1 194 ? -10.288 -30.454 -2.787 1.00 89.50 194 LEU A N 1
ATOM 1459 C CA . LEU A 1 194 ? -9.099 -29.608 -2.864 1.00 89.50 194 LEU A CA 1
ATOM 1460 C C . LEU A 1 194 ? -9.463 -28.143 -3.106 1.00 89.50 194 LEU A C 1
ATOM 1462 O O . LEU A 1 194 ? -8.915 -27.270 -2.436 1.00 89.50 194 LEU A O 1
ATOM 1466 N N . ARG A 1 195 ? -10.438 -27.862 -3.977 1.00 88.94 195 ARG A N 1
ATOM 1467 C CA . ARG A 1 195 ? -10.954 -26.497 -4.175 1.00 88.94 195 ARG A CA 1
ATOM 1468 C C . ARG A 1 195 ? -11.643 -25.945 -2.925 1.00 88.94 195 ARG A C 1
ATOM 1470 O O . ARG A 1 195 ? -11.464 -24.774 -2.597 1.00 88.94 195 ARG A O 1
ATOM 1477 N N . PHE A 1 196 ? -12.393 -26.769 -2.191 1.00 88.19 196 PHE A N 1
ATOM 1478 C CA . PHE A 1 196 ? -12.998 -26.368 -0.916 1.00 88.19 196 PHE A CA 1
ATOM 1479 C C . PHE A 1 196 ? -11.927 -25.986 0.120 1.00 88.19 196 PHE A C 1
ATOM 1481 O O . PHE A 1 196 ? -11.993 -24.908 0.713 1.00 88.19 196 PHE A O 1
ATOM 1488 N N . GLY A 1 197 ? -10.884 -26.811 0.247 1.00 85.94 197 GLY A N 1
ATOM 1489 C CA . GLY A 1 197 ? -9.732 -26.590 1.125 1.00 85.94 197 GLY A CA 1
ATOM 1490 C C . GLY A 1 197 ? -8.698 -25.575 0.616 1.00 85.94 197 GLY A C 1
ATOM 1491 O O . GLY A 1 197 ? -7.603 -25.511 1.179 1.00 85.94 197 GLY A O 1
ATOM 1492 N N . ARG A 1 198 ? -8.997 -24.806 -0.446 1.00 87.62 198 ARG A N 1
ATOM 1493 C CA . ARG A 1 198 ? -8.076 -23.848 -1.100 1.00 87.62 198 ARG A CA 1
ATOM 1494 C C . ARG A 1 198 ? -6.700 -24.448 -1.407 1.00 87.62 198 ARG A C 1
ATOM 1496 O O . ARG A 1 198 ? -5.665 -23.836 -1.151 1.00 87.62 198 ARG A O 1
ATOM 1503 N N . TRP A 1 199 ? -6.690 -25.689 -1.882 1.00 88.81 199 TRP A N 1
ATOM 1504 C CA . TRP A 1 199 ? -5.491 -26.455 -2.229 1.00 88.81 199 TRP A CA 1
ATOM 1505 C C . TRP A 1 199 ? -4.493 -26.655 -1.074 1.00 88.81 199 TRP A C 1
ATOM 1507 O O . TRP A 1 199 ? -3.340 -27.029 -1.297 1.00 88.81 199 TRP A O 1
ATOM 1517 N N . ASN A 1 200 ? -4.926 -26.472 0.180 1.00 88.62 200 ASN A N 1
ATOM 1518 C CA . ASN A 1 200 ? -4.144 -26.838 1.355 1.00 88.62 200 ASN A CA 1
ATOM 1519 C C . ASN A 1 200 ? -4.373 -28.315 1.699 1.00 88.62 200 ASN A C 1
ATOM 1521 O O . ASN A 1 200 ? -5.266 -28.664 2.472 1.00 88.62 200 ASN A O 1
ATOM 1525 N N . ARG A 1 201 ? -3.543 -29.180 1.108 1.00 88.94 201 ARG A N 1
ATOM 1526 C CA . ARG A 1 201 ? -3.625 -30.639 1.258 1.00 88.94 201 ARG A CA 1
ATOM 1527 C C . ARG A 1 201 ? -3.626 -31.097 2.719 1.00 88.94 201 ARG A C 1
ATOM 1529 O O . ARG A 1 201 ? -4.442 -31.931 3.084 1.00 88.94 201 ARG A O 1
ATOM 1536 N N . GLU A 1 202 ? -2.713 -30.580 3.537 1.00 88.81 202 GLU A N 1
ATOM 1537 C CA . GLU A 1 202 ? -2.518 -31.057 4.916 1.00 88.81 202 GLU A CA 1
ATOM 1538 C C . GLU A 1 202 ? -3.736 -30.759 5.788 1.00 88.81 202 GLU A C 1
ATOM 1540 O O . GLU A 1 202 ? -4.300 -31.673 6.384 1.00 88.81 202 GLU A O 1
ATOM 1545 N N . LYS A 1 203 ? -4.203 -29.504 5.775 1.00 86.75 203 LYS A N 1
ATOM 1546 C CA . LYS A 1 203 ? -5.389 -29.096 6.540 1.00 86.75 203 LYS A CA 1
ATOM 1547 C C . LYS A 1 203 ? -6.654 -29.812 6.082 1.00 86.75 203 LYS A C 1
ATOM 1549 O O . LYS A 1 203 ? -7.515 -30.117 6.899 1.00 86.75 203 LYS A O 1
ATOM 1554 N N . LEU A 1 204 ? -6.776 -30.061 4.778 1.00 89.25 204 LEU A N 1
ATOM 1555 C CA . LEU A 1 204 ? -7.917 -30.778 4.221 1.00 89.25 204 LEU A CA 1
ATOM 1556 C C . LEU A 1 204 ? -7.950 -32.234 4.695 1.00 89.25 204 LEU A C 1
ATOM 1558 O O . LEU A 1 204 ? -9.007 -32.714 5.090 1.00 89.25 204 LEU A O 1
ATOM 1562 N N . ILE A 1 205 ? -6.806 -32.926 4.664 1.00 89.44 205 ILE A N 1
ATOM 1563 C CA . ILE A 1 205 ? -6.717 -34.317 5.122 1.00 89.44 205 ILE A CA 1
ATOM 1564 C C . ILE A 1 205 ? -7.019 -34.397 6.620 1.00 89.44 205 ILE A C 1
ATOM 1566 O O . ILE A 1 205 ? -7.786 -35.263 7.019 1.00 89.44 205 ILE A O 1
ATOM 1570 N N . GLU A 1 206 ? -6.477 -33.489 7.433 1.00 89.94 206 GLU A N 1
ATOM 1571 C CA . GLU A 1 206 ? -6.765 -33.422 8.873 1.00 89.94 206 GLU A CA 1
ATOM 1572 C C . GLU A 1 206 ? -8.270 -33.240 9.136 1.00 89.94 206 GLU A C 1
ATOM 1574 O O . GLU A 1 206 ? -8.883 -34.071 9.801 1.00 89.94 206 GLU A O 1
ATOM 1579 N N . SER A 1 207 ? -8.895 -32.236 8.507 1.00 88.81 207 SER A N 1
ATOM 1580 C CA . SER A 1 207 ? -10.338 -31.975 8.633 1.00 88.81 207 SER A CA 1
ATOM 1581 C C . SER A 1 207 ? -11.197 -33.169 8.211 1.00 88.81 207 SER A C 1
ATOM 1583 O O . SER A 1 207 ? -12.180 -33.494 8.875 1.00 88.81 207 SER A O 1
ATOM 1585 N N . TYR A 1 208 ? -10.832 -33.833 7.111 1.00 88.88 208 TYR A N 1
ATOM 1586 C CA . TYR A 1 208 ? -11.566 -34.993 6.610 1.00 88.88 208 TYR A CA 1
ATOM 1587 C C . TYR A 1 208 ? -11.419 -36.213 7.526 1.00 88.88 208 TYR A C 1
ATOM 1589 O O . TYR A 1 208 ? -12.379 -36.955 7.710 1.00 88.88 208 TYR A O 1
ATOM 1597 N N . MET A 1 209 ? -10.232 -36.433 8.096 1.00 87.94 209 MET A N 1
ATOM 1598 C CA . MET A 1 209 ? -9.987 -37.549 9.016 1.00 87.94 209 MET A CA 1
ATOM 1599 C C . MET A 1 209 ? -10.724 -37.366 10.345 1.00 87.94 209 MET A C 1
ATOM 1601 O O . MET A 1 209 ? -11.171 -38.356 10.921 1.00 87.94 209 MET A O 1
ATOM 1605 N N . ASP A 1 210 ? -10.884 -36.121 10.801 1.00 90.69 210 ASP A N 1
ATOM 1606 C CA . ASP A 1 210 ? -11.646 -35.811 12.009 1.00 90.69 210 ASP A CA 1
ATOM 1607 C C . ASP A 1 210 ? -13.164 -35.947 11.782 1.00 90.69 210 ASP A C 1
ATOM 1609 O O . ASP A 1 210 ? -13.848 -36.589 12.580 1.00 90.69 210 ASP A O 1
ATOM 1613 N N . HIS A 1 211 ? -13.696 -35.369 10.694 1.00 89.75 211 HIS A N 1
ATOM 1614 C CA . HIS A 1 211 ? -15.138 -35.341 10.396 1.00 89.75 211 HIS A CA 1
ATOM 1615 C C . HIS A 1 211 ? -15.411 -35.567 8.892 1.00 89.75 211 HIS A C 1
ATOM 1617 O O . HIS A 1 211 ? -15.639 -34.607 8.145 1.00 89.75 211 HIS A O 1
ATOM 1623 N N . PRO A 1 212 ? -15.417 -36.824 8.407 1.00 86.62 212 PRO A N 1
ATOM 1624 C CA . PRO A 1 212 ? -15.504 -37.115 6.974 1.00 86.62 212 PRO A CA 1
ATOM 1625 C C . PRO A 1 212 ? -16.864 -36.761 6.362 1.00 86.62 212 PRO A C 1
ATOM 1627 O O . PRO A 1 212 ? -16.912 -36.198 5.271 1.00 86.62 212 PRO A O 1
ATOM 1630 N N . GLU A 1 213 ? -17.971 -37.064 7.047 1.00 86.62 213 GLU A N 1
ATOM 1631 C CA . GLU A 1 213 ? -19.325 -36.812 6.527 1.00 86.62 213 GLU A CA 1
ATOM 1632 C C . GLU A 1 213 ? -19.637 -35.312 6.455 1.00 86.62 213 GLU A C 1
ATOM 1634 O O . GLU A 1 213 ? -20.071 -34.829 5.411 1.00 86.62 213 GLU A O 1
ATOM 1639 N N . GLU A 1 214 ? -19.325 -34.566 7.519 1.00 86.94 214 GLU A N 1
ATOM 1640 C CA . GLU A 1 214 ? -19.520 -33.112 7.575 1.00 86.94 214 GLU A CA 1
ATOM 1641 C C . GLU A 1 214 ? -18.671 -32.402 6.511 1.00 86.94 214 GLU A C 1
ATOM 1643 O O . GLU A 1 214 ? -19.183 -31.576 5.758 1.00 86.94 214 GLU A O 1
ATOM 1648 N N . THR A 1 215 ? -17.398 -32.791 6.361 1.00 87.56 215 THR A N 1
ATOM 1649 C CA . THR A 1 215 ? -16.503 -32.204 5.349 1.00 87.56 215 THR A CA 1
ATOM 1650 C C . THR A 1 215 ? -17.012 -32.451 3.920 1.00 87.56 215 THR A C 1
ATOM 1652 O O . THR A 1 215 ? -16.896 -31.580 3.057 1.00 87.56 215 THR A O 1
ATOM 1655 N N . LEU A 1 216 ? -17.594 -33.625 3.641 1.00 87.56 216 LEU A N 1
ATOM 1656 C CA . LEU A 1 216 ? -18.170 -33.950 2.328 1.00 87.56 216 LEU A CA 1
ATOM 1657 C C . LEU A 1 216 ? -19.468 -33.189 2.037 1.00 87.56 216 LEU A C 1
ATOM 1659 O O . LEU A 1 216 ? -19.710 -32.804 0.888 1.00 87.56 216 LEU A O 1
ATOM 1663 N N . GLU A 1 217 ? -20.306 -32.987 3.052 1.00 85.56 217 GLU A N 1
ATOM 1664 C CA . GLU A 1 217 ? -21.554 -32.236 2.924 1.00 85.56 217 GLU A CA 1
ATOM 1665 C C . GLU A 1 217 ? -21.281 -30.737 2.739 1.00 85.56 217 GLU A C 1
ATOM 1667 O O . GLU A 1 217 ? -21.820 -30.125 1.815 1.00 85.56 217 GLU A O 1
ATOM 1672 N N . GLU A 1 218 ? -20.364 -30.161 3.521 1.00 85.50 218 GLU A N 1
ATOM 1673 C CA . GLU A 1 218 ? -19.940 -28.763 3.379 1.00 85.50 218 GLU A CA 1
ATOM 1674 C C . GLU A 1 218 ? -19.259 -28.477 2.032 1.00 85.50 218 GLU A C 1
ATOM 1676 O O . GLU A 1 218 ? -19.428 -27.393 1.467 1.00 85.50 218 GLU A O 1
ATOM 1681 N N . ALA A 1 219 ? -18.525 -29.452 1.488 1.00 85.50 219 ALA A N 1
ATOM 1682 C CA . ALA A 1 219 ? -17.912 -29.359 0.166 1.00 85.50 219 ALA A CA 1
ATOM 1683 C C . ALA A 1 219 ? -18.903 -29.569 -0.997 1.00 85.50 219 ALA A C 1
ATOM 1685 O O . ALA A 1 219 ? -18.507 -29.428 -2.153 1.00 85.50 219 ALA A O 1
ATOM 1686 N N . GLY A 1 220 ? -20.167 -29.917 -0.724 1.00 83.38 220 GLY A N 1
ATOM 1687 C CA . GLY A 1 220 ? -21.195 -30.116 -1.750 1.00 83.38 220 GLY A CA 1
ATOM 1688 C C . GLY A 1 220 ? -21.054 -31.419 -2.547 1.00 83.38 220 GLY A C 1
ATOM 1689 O O . GLY A 1 220 ? -21.470 -31.479 -3.705 1.00 83.38 220 GLY A O 1
ATOM 1690 N N . LEU A 1 221 ? -20.445 -32.457 -1.962 1.00 82.88 221 LEU A N 1
ATOM 1691 C CA . LEU A 1 221 ? -20.292 -33.787 -2.573 1.00 82.88 221 LEU A CA 1
ATOM 1692 C C . LEU A 1 221 ? -21.290 -34.820 -2.046 1.00 82.88 221 LEU A C 1
ATOM 1694 O O . LEU A 1 221 ? -21.597 -35.777 -2.760 1.00 82.88 221 LEU A O 1
ATOM 1698 N N . GLY A 1 222 ? -21.797 -34.620 -0.827 1.00 76.31 222 GLY A N 1
ATOM 1699 C CA . GLY A 1 222 ? -22.678 -35.566 -0.145 1.00 76.31 222 GLY A CA 1
ATOM 1700 C C . GLY A 1 222 ? -21.992 -36.899 0.185 1.00 76.31 222 GLY A C 1
ATOM 1701 O O . GLY A 1 222 ? -20.808 -37.106 -0.075 1.00 76.31 222 GLY A O 1
ATOM 1702 N N . THR A 1 223 ? -22.747 -37.827 0.773 1.00 70.19 223 THR A N 1
ATOM 1703 C CA . THR A 1 223 ? -22.232 -39.128 1.247 1.00 70.19 223 THR A CA 1
ATOM 1704 C C . THR A 1 223 ? -22.445 -40.278 0.257 1.00 70.19 223 THR A C 1
ATOM 1706 O O . THR A 1 223 ? -21.877 -41.357 0.427 1.00 70.19 223 THR A O 1
ATOM 1709 N N . ASN A 1 224 ? -23.248 -40.075 -0.795 1.00 68.44 224 ASN A N 1
ATOM 1710 C CA . ASN A 1 224 ? -23.640 -41.139 -1.717 1.00 68.44 224 ASN A CA 1
ATOM 1711 C C . ASN A 1 224 ? -22.865 -41.081 -3.046 1.00 68.44 224 ASN A C 1
ATOM 1713 O O . ASN A 1 224 ? -23.135 -40.250 -3.912 1.00 68.44 224 ASN A O 1
ATOM 1717 N N . PHE A 1 225 ? -21.921 -42.008 -3.223 1.00 67.38 225 PHE A N 1
ATOM 1718 C CA . PHE A 1 225 ? -21.094 -42.127 -4.433 1.00 67.38 225 PHE A CA 1
ATOM 1719 C C . PHE A 1 225 ? -21.603 -43.187 -5.429 1.00 67.38 225 PHE A C 1
ATOM 1721 O O . PHE A 1 225 ? -20.973 -43.409 -6.465 1.00 67.38 225 PHE A O 1
ATOM 1728 N N . TYR A 1 226 ? -22.730 -43.848 -5.141 1.00 55.47 226 TYR A N 1
ATOM 1729 C CA . TYR A 1 226 ? -23.276 -44.920 -5.973 1.00 55.47 226 TYR A CA 1
ATOM 1730 C C . TYR A 1 226 ? -24.193 -44.365 -7.073 1.00 55.47 226 TYR A C 1
ATOM 1732 O O . TYR A 1 226 ? -25.331 -43.985 -6.817 1.00 55.47 226 TYR A O 1
ATOM 1740 N N . GLY A 1 227 ? -23.693 -44.346 -8.313 1.00 59.03 227 GLY A N 1
ATOM 1741 C CA . GLY A 1 227 ? -24.444 -43.960 -9.514 1.00 59.03 227 GLY A CA 1
ATOM 1742 C C . GLY A 1 227 ? -23.613 -43.070 -10.436 1.00 59.03 227 GLY A C 1
ATOM 1743 O O . GLY A 1 227 ? -23.174 -41.995 -10.036 1.00 59.03 227 GLY A O 1
ATOM 1744 N N . THR A 1 228 ? -23.372 -43.516 -11.673 1.00 62.16 228 THR A N 1
ATOM 1745 C CA . THR A 1 228 ? -22.797 -42.639 -12.704 1.00 62.16 228 THR A CA 1
ATOM 1746 C C . THR A 1 228 ? -23.945 -41.880 -13.358 1.00 62.16 228 THR A C 1
ATOM 1748 O O . THR A 1 228 ? -24.842 -42.533 -13.895 1.00 62.16 228 THR A O 1
ATOM 1751 N N . PRO A 1 229 ? -23.971 -40.541 -13.285 1.00 67.56 229 PRO A N 1
ATOM 1752 C CA . PRO A 1 229 ? -25.025 -39.776 -13.928 1.00 67.56 229 PRO A CA 1
ATOM 1753 C C . PRO A 1 229 ? -24.902 -39.935 -15.450 1.00 67.56 229 PRO A C 1
ATOM 1755 O O . PRO A 1 229 ? -23.805 -39.880 -16.011 1.00 67.56 229 PRO A O 1
ATOM 1758 N N . LYS A 1 230 ? -26.028 -40.213 -16.107 1.00 73.75 230 LYS A N 1
ATOM 1759 C CA . LYS A 1 230 ? -26.133 -40.439 -17.552 1.00 73.75 230 LYS A CA 1
ATOM 1760 C C . LYS A 1 230 ? -27.298 -39.633 -18.103 1.00 73.75 230 LYS A C 1
ATOM 1762 O O . LYS A 1 230 ? -28.241 -39.324 -17.376 1.00 73.75 230 LYS A O 1
ATOM 1767 N N . THR A 1 231 ? -27.212 -39.300 -19.383 1.00 82.12 231 THR A N 1
ATOM 1768 C CA . THR A 1 231 ? -28.343 -38.762 -20.130 1.00 82.12 231 THR A CA 1
ATOM 1769 C C . THR A 1 231 ? -29.296 -39.901 -20.478 1.00 82.12 231 THR A C 1
ATOM 1771 O O . THR A 1 231 ? -28.883 -40.924 -21.026 1.00 82.12 231 THR A O 1
ATOM 1774 N N . GLU A 1 232 ? -30.568 -39.747 -20.121 1.00 84.25 232 GLU A N 1
ATOM 1775 C CA . GLU A 1 232 ? -31.616 -40.736 -20.381 1.00 84.25 232 GLU A CA 1
ATOM 1776 C C . GLU A 1 232 ? -32.894 -40.028 -20.841 1.00 84.25 232 GLU A C 1
ATOM 1778 O O . GLU A 1 232 ? -33.232 -38.946 -20.352 1.00 84.25 232 GLU A O 1
ATOM 1783 N N . VAL A 1 233 ? -33.619 -40.646 -21.773 1.00 84.12 233 VAL A N 1
ATOM 1784 C CA . VAL A 1 233 ? -34.959 -40.201 -22.175 1.00 84.12 233 VAL A CA 1
ATOM 1785 C C . VAL A 1 233 ? -35.964 -40.903 -21.272 1.00 84.12 233 VAL A C 1
ATOM 1787 O O . VAL A 1 233 ? -36.045 -42.134 -21.254 1.00 84.12 233 VAL A O 1
ATOM 1790 N N . VAL A 1 234 ? -36.693 -40.125 -20.474 1.00 80.62 234 VAL A N 1
ATOM 1791 C CA . VAL A 1 234 ? -37.636 -40.650 -19.481 1.00 80.62 234 VAL A CA 1
ATOM 1792 C C . VAL A 1 234 ? -39.059 -40.388 -19.975 1.00 80.62 234 VAL A C 1
ATOM 1794 O O . VAL A 1 234 ? -39.436 -39.223 -20.104 1.00 80.62 234 VAL A O 1
ATOM 1797 N N . PRO A 1 235 ? -39.870 -41.432 -20.223 1.00 78.00 235 PRO A N 1
ATOM 1798 C CA . PRO A 1 235 ? -41.219 -41.254 -20.748 1.00 78.00 235 PRO A CA 1
ATOM 1799 C C . PRO A 1 235 ? -42.108 -40.518 -19.737 1.00 78.00 235 PRO A C 1
ATOM 1801 O O . PRO A 1 235 ? -42.138 -40.873 -18.555 1.00 78.00 235 PRO A O 1
ATOM 1804 N N . GLY A 1 236 ? -42.843 -39.504 -20.205 1.00 79.19 236 GLY A N 1
ATOM 1805 C CA . GLY A 1 236 ? -43.730 -38.685 -19.371 1.00 79.19 236 GLY A CA 1
ATOM 1806 C C . GLY A 1 236 ? -43.013 -37.743 -18.395 1.00 79.19 236 GLY A C 1
ATOM 1807 O O . GLY A 1 236 ? -43.591 -37.370 -17.373 1.00 79.19 236 GLY A O 1
ATOM 1808 N N . PHE A 1 237 ? -41.752 -37.387 -18.659 1.00 84.50 237 PHE A N 1
ATOM 1809 C CA . PHE A 1 237 ? -41.024 -36.397 -17.868 1.00 84.50 237 PHE A CA 1
ATOM 1810 C C . PHE A 1 237 ? -41.421 -34.964 -18.250 1.00 84.50 237 PHE A C 1
ATOM 1812 O O . PHE A 1 237 ? -41.431 -34.608 -19.425 1.00 84.50 237 PHE A O 1
ATOM 1819 N N . MET A 1 238 ? -41.686 -34.138 -17.237 1.00 85.31 238 MET A N 1
ATOM 1820 C CA . MET A 1 238 ? -41.873 -32.693 -17.362 1.00 85.31 238 MET A CA 1
ATOM 1821 C C . MET A 1 238 ? -40.722 -31.997 -16.642 1.00 85.31 238 MET A C 1
ATOM 1823 O O . MET A 1 238 ? -40.425 -32.318 -15.490 1.00 85.31 238 MET A O 1
ATOM 1827 N N . CYS A 1 239 ? -40.055 -31.068 -17.320 1.00 87.50 239 CYS A N 1
ATOM 1828 C CA . CYS A 1 239 ? -38.935 -30.342 -16.733 1.00 87.50 239 CYS A CA 1
ATOM 1829 C C . CYS A 1 239 ? -39.420 -29.215 -15.810 1.00 87.50 239 CYS A C 1
ATOM 1831 O O . CYS A 1 239 ? -40.135 -28.330 -16.263 1.00 87.50 239 CYS A O 1
ATOM 1833 N N . ASP A 1 240 ? -38.948 -29.163 -14.562 1.00 86.44 240 ASP A N 1
ATOM 1834 C CA . ASP A 1 240 ? -39.346 -28.115 -13.601 1.00 86.44 240 ASP A CA 1
ATOM 1835 C C . ASP A 1 240 ? -38.833 -26.701 -13.957 1.00 86.44 240 ASP A C 1
ATOM 1837 O O . ASP A 1 240 ? -39.297 -25.715 -13.389 1.00 86.44 240 ASP A O 1
ATOM 1841 N N . ILE A 1 241 ? -37.862 -26.587 -14.876 1.00 87.75 241 ILE A N 1
ATOM 1842 C CA . ILE A 1 241 ? -37.267 -25.300 -15.281 1.00 87.75 241 ILE A CA 1
ATOM 1843 C C . ILE A 1 241 ? -38.012 -24.693 -16.474 1.00 87.75 241 ILE A C 1
ATOM 1845 O O . ILE A 1 241 ? -38.431 -23.540 -16.413 1.00 87.75 241 ILE A O 1
ATOM 1849 N N . CYS A 1 242 ? -38.147 -25.441 -17.576 1.00 88.81 242 CYS A N 1
ATOM 1850 C CA . CYS A 1 242 ? -38.803 -24.950 -18.795 1.00 88.81 242 CYS A CA 1
ATOM 1851 C C . CYS A 1 242 ? -40.292 -25.313 -18.880 1.00 88.81 242 CYS A C 1
ATOM 1853 O O . CYS A 1 242 ? -40.991 -24.766 -19.729 1.00 88.81 242 CYS A O 1
ATOM 1855 N N . CYS A 1 243 ? -40.783 -26.200 -18.008 1.00 87.50 243 CYS A N 1
ATOM 1856 C CA . CYS A 1 243 ? -42.148 -26.733 -18.018 1.00 87.50 243 CYS A CA 1
ATOM 1857 C C . CYS A 1 243 ? -42.545 -27.436 -19.330 1.00 87.50 243 CYS A C 1
ATOM 1859 O O . CYS A 1 243 ? -43.734 -27.557 -19.613 1.00 87.50 243 CYS A O 1
ATOM 1861 N N . GLU A 1 244 ? -41.571 -27.896 -20.122 1.00 85.88 244 GLU A N 1
ATOM 1862 C CA . GLU A 1 244 ? -41.810 -28.657 -21.351 1.00 85.88 244 GLU A CA 1
ATOM 1863 C C . GLU A 1 244 ? -41.924 -30.158 -21.059 1.00 85.88 244 GLU A C 1
ATOM 1865 O O . GLU A 1 244 ? -41.183 -30.714 -20.237 1.00 85.88 244 GLU A O 1
ATOM 1870 N N . ASP A 1 245 ? -42.853 -30.801 -21.762 1.00 79.44 245 ASP A N 1
ATOM 1871 C CA . ASP A 1 245 ? -43.137 -32.229 -21.758 1.00 79.44 245 ASP A CA 1
ATOM 1872 C C . ASP A 1 245 ? -42.994 -32.789 -23.183 1.00 79.44 245 ASP A C 1
ATOM 1874 O O . ASP A 1 245 ? -43.754 -32.462 -24.093 1.00 79.44 245 ASP A O 1
ATOM 1878 N N . GLY A 1 246 ? -41.977 -33.623 -23.401 1.00 72.94 246 GLY A N 1
ATOM 1879 C CA . GLY A 1 246 ? -41.704 -34.237 -24.700 1.00 72.94 246 GLY A CA 1
ATOM 1880 C C . GLY A 1 246 ? -41.237 -35.676 -24.537 1.00 72.94 246 GLY A C 1
ATOM 1881 O O . GLY A 1 246 ? -40.366 -35.953 -23.715 1.00 72.94 246 GLY A O 1
ATOM 1882 N N . ASP A 1 247 ? -41.794 -36.588 -25.336 1.00 71.44 247 ASP A N 1
ATOM 1883 C CA . ASP A 1 247 ? -41.467 -38.021 -25.270 1.00 71.44 247 ASP A CA 1
ATOM 1884 C C . ASP A 1 247 ? -40.015 -38.331 -25.694 1.00 71.44 247 ASP A C 1
ATOM 1886 O O . ASP A 1 247 ? -39.472 -39.358 -25.293 1.00 71.44 247 ASP A O 1
ATOM 1890 N N . ASP A 1 248 ? -39.374 -37.417 -26.434 1.00 77.19 248 ASP A N 1
ATOM 1891 C CA . ASP A 1 248 ? -37.973 -37.496 -26.882 1.00 77.19 248 ASP A CA 1
ATOM 1892 C C . ASP A 1 248 ? -37.022 -36.587 -26.070 1.00 77.19 248 ASP A C 1
ATOM 1894 O O . ASP A 1 248 ? -35.869 -36.382 -26.456 1.00 77.19 248 ASP A O 1
ATOM 1898 N N . LEU A 1 249 ? -37.483 -35.992 -24.962 1.00 81.88 249 LEU A N 1
ATOM 1899 C CA . LEU A 1 249 ? -36.682 -35.030 -24.205 1.00 81.88 249 LEU A CA 1
ATOM 1900 C C . LEU A 1 249 ? -35.537 -35.737 -23.464 1.00 81.88 249 LEU A C 1
ATOM 1902 O O . LEU A 1 249 ? -35.757 -36.530 -22.545 1.00 81.88 249 LEU A O 1
ATOM 1906 N N . GLU A 1 250 ? -34.294 -35.421 -23.834 1.00 86.06 250 GLU A N 1
ATOM 1907 C CA . GLU A 1 250 ? -33.120 -35.901 -23.109 1.00 86.06 250 GLU A CA 1
ATOM 1908 C C . GLU A 1 250 ? -33.039 -35.230 -21.735 1.00 86.06 250 GLU A C 1
ATOM 1910 O O . GLU A 1 250 ? -33.013 -34.000 -21.599 1.00 86.06 250 GLU A O 1
ATOM 1915 N N . THR A 1 251 ? -32.970 -36.056 -20.694 1.00 86.62 251 THR A N 1
ATOM 1916 C CA . THR A 1 251 ? -32.894 -35.603 -19.307 1.00 86.62 251 THR A CA 1
ATOM 1917 C C . THR A 1 251 ? -31.557 -35.976 -18.695 1.00 86.62 251 THR A C 1
ATOM 1919 O O . THR A 1 251 ? -30.960 -37.001 -19.030 1.00 86.62 251 THR A O 1
ATOM 1922 N N . TYR A 1 252 ? -31.086 -35.145 -17.772 1.00 87.50 252 TYR A N 1
ATOM 1923 C CA . TYR A 1 252 ? -29.882 -35.403 -16.999 1.00 87.50 252 TYR A CA 1
ATOM 1924 C C . TYR A 1 252 ? -30.198 -35.323 -15.511 1.00 87.50 252 TYR A C 1
ATOM 1926 O O . TYR A 1 252 ? -30.828 -34.364 -15.068 1.00 87.50 252 TYR A O 1
ATOM 1934 N N . ALA A 1 253 ? -29.778 -36.326 -14.741 1.00 85.44 253 ALA A N 1
ATOM 1935 C CA . ALA A 1 253 ? -29.931 -36.340 -13.290 1.00 85.44 253 ALA A CA 1
ATOM 1936 C C . ALA A 1 253 ? -28.564 -36.217 -12.613 1.00 85.44 253 ALA A C 1
ATOM 1938 O O . ALA A 1 253 ? -27.662 -37.019 -12.855 1.00 85.44 253 ALA A O 1
ATOM 1939 N N . MET A 1 254 ? -28.424 -35.222 -11.740 1.00 81.12 254 MET A N 1
ATOM 1940 C CA . MET A 1 254 ? -27.241 -35.066 -10.894 1.00 81.12 254 MET A CA 1
ATOM 1941 C C . MET A 1 254 ? -27.240 -36.091 -9.749 1.00 81.12 254 MET A C 1
ATOM 1943 O O . MET A 1 254 ? -28.260 -36.699 -9.429 1.00 81.12 254 MET A O 1
ATOM 1947 N N . ARG A 1 255 ? -26.102 -36.239 -9.055 1.00 78.19 255 ARG A N 1
ATOM 1948 C CA . ARG A 1 255 ? -25.956 -37.150 -7.894 1.00 78.19 255 ARG A CA 1
ATOM 1949 C C . ARG A 1 255 ? -26.919 -36.849 -6.738 1.00 78.19 255 ARG A C 1
ATOM 1951 O O . ARG A 1 255 ? -27.192 -37.719 -5.922 1.00 78.19 255 ARG A O 1
ATOM 1958 N N . CYS A 1 256 ? -27.441 -35.627 -6.680 1.00 80.44 256 CYS A N 1
ATOM 1959 C CA . CYS A 1 256 ? -28.464 -35.204 -5.726 1.00 80.44 256 CYS A CA 1
ATOM 1960 C C . CYS A 1 256 ? -29.873 -35.740 -6.038 1.00 80.44 256 CYS A C 1
ATOM 1962 O O . CYS A 1 256 ? -30.769 -35.580 -5.218 1.00 80.44 256 CYS A O 1
ATOM 1964 N N . GLY A 1 257 ? -30.083 -36.350 -7.210 1.00 80.81 257 GLY A N 1
ATOM 1965 C CA . GLY A 1 257 ? -31.380 -36.854 -7.664 1.00 80.81 257 GLY A CA 1
ATOM 1966 C C . GLY A 1 257 ? -32.241 -35.829 -8.409 1.00 80.81 257 GLY A C 1
ATOM 1967 O O . GLY A 1 257 ? -33.235 -36.218 -9.019 1.00 80.81 257 GLY A O 1
ATOM 1968 N N . HIS A 1 258 ? -31.862 -34.545 -8.422 1.00 87.00 258 HIS A N 1
ATOM 1969 C CA . HIS A 1 258 ? -32.540 -33.531 -9.235 1.00 87.00 258 HIS A CA 1
ATOM 1970 C C . HIS A 1 258 ? -32.279 -33.777 -10.725 1.00 87.00 258 HIS A C 1
ATOM 1972 O O . HIS A 1 258 ? -31.126 -33.952 -11.137 1.00 87.00 258 HIS A O 1
ATOM 1978 N N . ARG A 1 259 ? -33.357 -33.791 -11.518 1.00 88.25 259 ARG A N 1
ATOM 1979 C CA . ARG A 1 259 ? -33.344 -34.116 -12.947 1.00 88.25 259 ARG A CA 1
ATOM 1980 C C . ARG A 1 259 ? -33.982 -32.993 -13.752 1.00 88.25 259 ARG A C 1
ATOM 1982 O O . ARG A 1 259 ? -35.117 -32.624 -13.480 1.00 88.25 259 ARG A O 1
ATOM 1989 N N . PHE A 1 260 ? -33.273 -32.505 -14.766 1.00 90.25 260 PHE A N 1
ATOM 1990 C CA . PHE A 1 260 ? -33.747 -31.449 -15.667 1.00 90.25 260 PHE A CA 1
ATOM 1991 C C . PHE A 1 260 ? -33.440 -31.790 -17.128 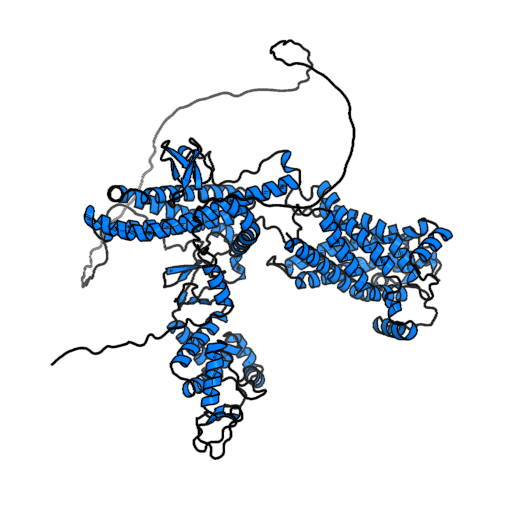1.00 90.25 260 PHE A C 1
ATOM 1993 O O . PHE A 1 260 ? -32.672 -32.712 -17.418 1.00 90.25 260 PHE A O 1
ATOM 2000 N N . CYS A 1 261 ? -34.043 -31.033 -18.047 1.00 90.19 261 CYS A N 1
ATOM 2001 C CA . CYS A 1 261 ? -33.777 -31.149 -19.476 1.00 90.19 261 CYS A CA 1
ATOM 2002 C C . CYS A 1 261 ? -32.3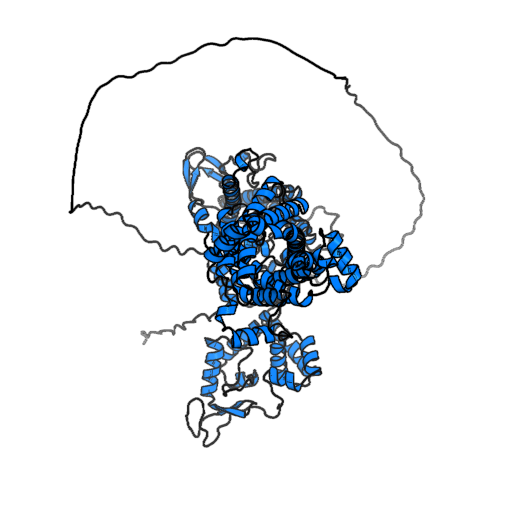16 -30.783 -19.805 1.00 90.19 261 CYS A C 1
ATOM 2004 O O . CYS A 1 261 ? -31.746 -29.879 -19.184 1.00 90.19 261 CYS A O 1
ATOM 2006 N N . VAL A 1 262 ? -31.692 -31.467 -20.771 1.00 88.75 262 VAL A N 1
ATOM 2007 C CA . VAL A 1 262 ? -30.293 -31.192 -21.161 1.00 88.75 262 VAL A CA 1
ATOM 2008 C C . VAL A 1 262 ? -30.116 -29.747 -21.638 1.00 88.75 262 VAL A C 1
ATOM 2010 O O . VAL A 1 262 ? -29.123 -29.108 -21.294 1.00 88.75 262 VAL A O 1
ATOM 2013 N N . ASP A 1 263 ? -31.090 -29.190 -22.356 1.00 88.50 263 ASP A N 1
ATOM 2014 C CA . ASP A 1 263 ? -31.015 -27.811 -22.856 1.00 88.50 263 ASP A CA 1
ATOM 2015 C C . ASP A 1 263 ? -31.083 -26.770 -21.730 1.00 88.50 263 ASP A C 1
ATOM 2017 O O . ASP A 1 263 ? -30.368 -25.767 -21.753 1.00 88.50 263 ASP A O 1
ATOM 2021 N N . CYS A 1 264 ? -31.847 -27.062 -20.679 1.00 90.50 264 CYS A N 1
ATOM 2022 C CA . CYS A 1 264 ? -31.933 -26.273 -19.457 1.00 90.50 264 CYS A CA 1
ATOM 2023 C C . CYS A 1 264 ? -30.577 -26.261 -18.738 1.00 90.50 264 CYS A C 1
ATOM 2025 O O . CYS A 1 264 ? -30.085 -25.202 -18.345 1.00 90.50 264 CYS A O 1
ATOM 2027 N N . TYR A 1 265 ? -29.936 -27.431 -18.620 1.00 89.81 265 TYR A N 1
ATOM 2028 C CA . TYR A 1 265 ? -28.581 -27.547 -18.078 1.00 89.81 265 TYR A CA 1
ATOM 2029 C C . TYR A 1 265 ? -27.556 -26.799 -18.928 1.00 89.81 265 TYR A C 1
ATOM 2031 O O . TYR A 1 265 ? -26.716 -26.091 -18.378 1.00 89.81 265 TYR A O 1
ATOM 2039 N N . ARG A 1 266 ? -27.621 -26.918 -20.258 1.00 89.75 266 ARG A N 1
ATOM 2040 C CA . ARG A 1 266 ? -26.734 -26.198 -21.181 1.00 89.75 266 ARG A CA 1
ATOM 2041 C C . ARG A 1 266 ? -26.861 -24.695 -21.020 1.00 89.75 266 ARG A C 1
ATOM 2043 O O . ARG A 1 266 ? -25.842 -24.019 -20.920 1.00 89.75 266 ARG A O 1
ATOM 2050 N N . HIS A 1 267 ? -28.089 -24.185 -20.962 1.00 90.12 267 HIS A N 1
ATOM 2051 C CA . HIS A 1 267 ? -28.341 -22.763 -20.772 1.00 90.12 267 HIS A CA 1
ATOM 2052 C C . HIS A 1 267 ? -27.825 -22.281 -19.411 1.00 90.12 267 HIS A C 1
ATOM 2054 O O . HIS A 1 267 ? -27.075 -21.309 -19.352 1.00 90.12 267 HIS A O 1
ATOM 2060 N N . TYR A 1 268 ? -28.134 -23.015 -18.338 1.00 91.50 268 TYR A N 1
ATOM 2061 C CA . TYR A 1 268 ? -27.655 -22.715 -16.989 1.00 91.50 268 TYR A CA 1
ATOM 2062 C C . TYR A 1 268 ? -26.122 -22.689 -16.906 1.00 91.50 268 TYR A C 1
ATOM 2064 O O . TYR A 1 268 ? -25.534 -21.711 -16.445 1.00 91.50 268 TYR A O 1
ATOM 2072 N N . LEU A 1 269 ? -25.452 -23.735 -17.402 1.00 90.06 269 LEU A N 1
ATOM 2073 C CA . LEU A 1 269 ? -23.991 -23.823 -17.393 1.00 90.06 269 LEU A CA 1
ATOM 2074 C C . LEU A 1 269 ? -23.359 -22.744 -18.281 1.00 90.06 269 LEU A C 1
ATOM 2076 O O . LEU A 1 269 ? -22.369 -22.133 -17.883 1.00 90.06 269 LEU A O 1
ATOM 2080 N N . ALA A 1 270 ? -23.939 -22.455 -19.448 1.00 90.50 270 ALA A N 1
ATOM 2081 C CA . ALA A 1 270 ? -23.465 -21.383 -20.316 1.00 90.50 270 ALA A CA 1
ATOM 2082 C C . ALA A 1 270 ? -23.557 -20.015 -19.627 1.00 90.50 270 ALA A C 1
ATOM 2084 O O . ALA A 1 270 ? -22.593 -19.252 -19.687 1.00 90.50 270 ALA A O 1
ATOM 2085 N N . GLN A 1 271 ? -24.661 -19.726 -18.933 1.00 90.56 271 GLN A N 1
ATOM 2086 C CA . GLN A 1 271 ? -24.840 -18.492 -18.170 1.00 90.56 271 GLN A CA 1
ATOM 2087 C C . GLN A 1 271 ? -23.800 -18.376 -17.043 1.00 90.56 271 GLN A C 1
ATOM 2089 O O . GLN A 1 271 ? -23.088 -17.373 -16.956 1.00 90.56 271 GLN A O 1
ATOM 2094 N N . LYS A 1 272 ? -23.623 -19.434 -16.238 1.00 89.56 272 LYS A N 1
ATOM 2095 C CA . LYS A 1 272 ? -22.637 -19.462 -15.142 1.00 89.56 272 LYS A CA 1
ATOM 2096 C C . LYS A 1 272 ? -21.194 -19.282 -15.627 1.00 89.56 272 LYS A C 1
ATOM 2098 O O . LYS A 1 272 ? -20.438 -18.493 -15.061 1.00 89.56 272 LYS A O 1
ATOM 2103 N N . ILE A 1 273 ? -20.815 -19.952 -16.715 1.00 89.50 273 ILE A N 1
ATOM 2104 C CA . ILE A 1 273 ? -19.438 -19.938 -17.234 1.00 89.50 273 ILE A CA 1
ATOM 2105 C C . ILE A 1 273 ? -19.141 -18.660 -18.041 1.00 89.50 273 ILE A C 1
ATOM 2107 O O . ILE A 1 273 ? -18.039 -18.104 -17.955 1.00 89.50 273 ILE A O 1
ATOM 2111 N N . ARG A 1 274 ? -20.086 -18.176 -18.864 1.00 87.12 274 ARG A N 1
ATOM 2112 C CA . ARG A 1 274 ? -19.856 -17.011 -19.739 1.00 87.12 274 ARG A CA 1
ATOM 2113 C C . ARG A 1 274 ? -20.134 -15.681 -19.056 1.00 87.12 274 ARG A C 1
ATOM 2115 O O . ARG A 1 274 ? -19.300 -14.783 -19.180 1.00 87.12 274 ARG A O 1
ATOM 2122 N N . GLU A 1 275 ? -21.273 -15.544 -18.389 1.00 84.50 275 GLU A N 1
ATOM 2123 C CA . GLU A 1 275 ? -21.728 -14.257 -17.855 1.00 84.50 275 GLU A CA 1
ATOM 2124 C C . GLU A 1 275 ? -21.200 -14.022 -16.442 1.00 84.50 275 GLU A C 1
ATOM 2126 O O . GLU A 1 275 ? -20.593 -12.984 -16.177 1.00 84.50 275 GLU A O 1
ATOM 2131 N N . GLU A 1 276 ? -21.371 -15.002 -15.552 1.00 84.06 276 GLU A N 1
ATOM 2132 C CA . GLU A 1 276 ? -20.944 -14.879 -14.153 1.00 84.06 276 GLU A CA 1
ATOM 2133 C C . GLU A 1 276 ? -19.442 -15.162 -13.965 1.00 84.06 276 GLU A C 1
ATOM 2135 O O . GLU A 1 276 ? -18.817 -14.631 -13.045 1.00 84.06 276 GLU A O 1
ATOM 2140 N N . GLY A 1 277 ? -18.833 -15.937 -14.871 1.00 82.81 277 GLY A N 1
ATOM 2141 C CA . GLY A 1 277 ? -17.410 -16.285 -14.823 1.00 82.81 277 GLY A CA 1
ATOM 2142 C C . GLY A 1 277 ? -17.061 -17.229 -13.670 1.00 82.81 277 GLY A C 1
ATOM 2143 O O . GLY A 1 277 ? -15.934 -17.207 -13.171 1.00 82.81 277 GLY A O 1
ATOM 2144 N N . GLU A 1 278 ? -18.026 -18.036 -13.235 1.00 80.62 278 GLU A N 1
ATOM 2145 C CA . GLU A 1 278 ? -17.891 -18.955 -12.113 1.00 80.62 278 GLU A CA 1
ATOM 2146 C C . GLU A 1 278 ? -17.580 -20.373 -12.613 1.00 80.62 278 GLU A C 1
ATOM 2148 O O . GLU A 1 278 ? -18.227 -20.882 -13.525 1.00 80.62 278 GLU A O 1
ATOM 2153 N N . ALA A 1 279 ? -16.561 -21.010 -12.028 1.00 79.25 279 ALA A N 1
ATOM 2154 C CA . ALA A 1 279 ? -16.141 -22.367 -12.400 1.00 79.25 279 ALA A CA 1
ATOM 2155 C C . ALA A 1 279 ? -15.899 -23.283 -11.193 1.00 79.25 279 ALA A C 1
ATOM 2157 O O . ALA A 1 279 ? -16.200 -24.470 -11.245 1.00 79.25 279 ALA A O 1
ATOM 2158 N N . ALA A 1 280 ? -15.383 -22.755 -10.079 1.00 76.75 280 ALA A N 1
ATOM 2159 C CA . ALA A 1 280 ? -15.013 -23.586 -8.932 1.00 76.75 280 ALA A CA 1
ATOM 2160 C C . ALA A 1 280 ? -16.208 -24.109 -8.111 1.00 76.75 280 ALA A C 1
ATOM 2162 O O . ALA A 1 280 ? -16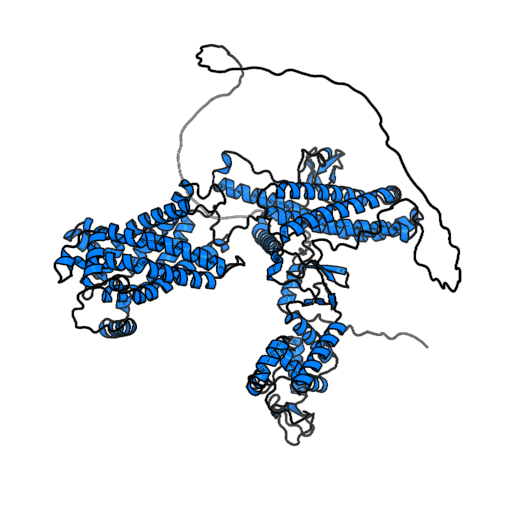.066 -25.135 -7.446 1.00 76.75 280 ALA A O 1
ATOM 2163 N N . ARG A 1 281 ? -17.351 -23.404 -8.122 1.00 82.81 281 ARG A N 1
ATOM 2164 C CA . ARG A 1 281 ? -18.505 -23.654 -7.236 1.00 82.81 281 ARG A CA 1
ATOM 2165 C C . ARG A 1 281 ? -19.844 -23.595 -7.979 1.00 82.81 281 ARG A C 1
ATOM 2167 O O . ARG A 1 281 ? -20.774 -22.932 -7.545 1.00 82.81 281 ARG A O 1
ATOM 2174 N N . ILE A 1 282 ? -19.938 -24.269 -9.123 1.00 88.44 282 ILE A N 1
ATOM 2175 C CA . ILE A 1 282 ? -21.214 -24.363 -9.842 1.00 88.44 282 ILE A CA 1
ATOM 2176 C C . ILE A 1 282 ? -22.117 -25.360 -9.104 1.00 88.44 282 ILE A C 1
ATOM 2178 O O . ILE A 1 282 ? -21.860 -26.565 -9.120 1.00 88.44 282 ILE A O 1
ATOM 2182 N N . GLU A 1 283 ? -23.159 -24.847 -8.453 1.00 90.31 283 GLU A N 1
ATOM 2183 C CA . GLU A 1 283 ? -24.150 -25.637 -7.716 1.00 90.31 283 GLU A CA 1
ATOM 2184 C C . GLU A 1 283 ? -25.258 -26.180 -8.636 1.00 90.31 283 GLU A C 1
ATOM 2186 O O . GLU A 1 283 ? -25.478 -25.697 -9.754 1.00 90.31 283 GLU A O 1
ATOM 2191 N N . CYS A 1 284 ? -25.960 -27.206 -8.156 1.00 89.06 284 CYS A N 1
ATOM 2192 C CA . CYS A 1 284 ? -27.118 -27.792 -8.816 1.00 89.06 284 CYS A CA 1
ATOM 2193 C C . CYS A 1 284 ? -28.244 -26.751 -8.986 1.00 89.06 284 CYS A C 1
ATOM 2195 O O . CYS A 1 284 ? -28.556 -26.054 -8.025 1.00 89.06 284 CYS A O 1
ATOM 2197 N N . PRO A 1 285 ? -28.955 -26.708 -10.131 1.00 89.62 285 PRO A N 1
ATOM 2198 C CA . PRO A 1 285 ? -30.079 -25.783 -10.341 1.00 89.62 285 PRO A CA 1
ATOM 2199 C C . PRO A 1 285 ? -31.307 -25.993 -9.432 1.00 89.62 285 PRO A C 1
ATOM 2201 O O . PRO A 1 285 ? -32.296 -25.282 -9.574 1.00 89.62 285 PRO A O 1
ATOM 2204 N N . GLY A 1 286 ? -31.295 -27.005 -8.560 1.00 86.38 286 GLY A N 1
ATOM 2205 C CA . GLY A 1 286 ? -32.441 -27.360 -7.721 1.00 86.38 286 GLY A CA 1
ATOM 2206 C C . GLY A 1 286 ? -32.532 -26.461 -6.491 1.00 86.38 286 GLY A C 1
ATOM 2207 O O . GLY A 1 286 ? -31.508 -26.135 -5.890 1.00 86.38 286 GLY A O 1
ATOM 2208 N N . ASP A 1 287 ? -33.749 -26.089 -6.096 1.00 84.50 287 ASP A N 1
ATOM 2209 C CA . ASP A 1 287 ? -33.970 -25.195 -4.956 1.00 84.50 287 ASP A CA 1
ATOM 2210 C C . ASP A 1 287 ? -33.377 -25.771 -3.656 1.00 84.50 287 ASP A C 1
ATOM 2212 O O . ASP A 1 287 ? -33.598 -26.929 -3.299 1.00 84.50 287 ASP A O 1
ATOM 2216 N N . GLY A 1 288 ? -32.565 -24.969 -2.964 1.00 83.38 288 GLY A N 1
ATOM 2217 C CA . GLY A 1 288 ? -31.869 -25.360 -1.734 1.00 83.38 288 GLY A CA 1
ATOM 2218 C C . GLY A 1 288 ? -30.750 -26.406 -1.886 1.00 83.38 288 GLY A C 1
ATOM 2219 O O . GLY A 1 288 ? -30.200 -26.838 -0.870 1.00 83.38 288 GLY A O 1
ATOM 2220 N N . CYS A 1 289 ? -30.380 -26.819 -3.104 1.00 86.31 289 CYS A N 1
ATOM 2221 C CA . CYS A 1 289 ? -29.380 -27.865 -3.328 1.00 86.31 289 CYS A CA 1
ATOM 2222 C C . CYS A 1 289 ? -27.960 -27.303 -3.518 1.00 86.31 289 CYS A C 1
ATOM 2224 O O . CYS A 1 289 ? -27.657 -26.719 -4.550 1.00 86.31 289 CYS A O 1
ATOM 2226 N N . ARG A 1 290 ? -27.046 -27.579 -2.576 1.00 85.88 290 ARG A N 1
ATOM 2227 C CA . ARG A 1 290 ? -25.637 -27.112 -2.618 1.00 85.88 290 ARG A CA 1
ATOM 2228 C C . ARG A 1 290 ? -24.660 -28.086 -3.282 1.00 85.88 290 ARG A C 1
ATOM 2230 O O . ARG A 1 290 ? -23.454 -28.029 -3.059 1.00 85.88 290 ARG A O 1
ATOM 2237 N N . MET A 1 291 ? -25.178 -29.041 -4.046 1.00 85.88 291 MET A N 1
ATOM 2238 C CA . MET A 1 291 ? -24.357 -30.096 -4.636 1.00 85.88 291 MET A CA 1
ATOM 2239 C C . MET A 1 291 ? -23.613 -29.567 -5.860 1.00 85.88 291 MET A C 1
ATOM 2241 O O . MET A 1 291 ? -24.236 -28.995 -6.754 1.00 85.88 291 MET A O 1
ATOM 2245 N N . ILE A 1 292 ? -22.295 -29.763 -5.906 1.00 88.75 292 ILE A N 1
ATOM 2246 C CA . ILE A 1 292 ? -21.429 -29.204 -6.950 1.00 88.75 292 ILE A CA 1
ATOM 2247 C C . ILE A 1 292 ? -21.444 -30.088 -8.202 1.00 88.75 292 ILE A C 1
ATOM 2249 O O . ILE A 1 292 ? -21.391 -31.318 -8.126 1.00 88.75 292 ILE A O 1
ATOM 2253 N N . VAL A 1 293 ? -21.482 -29.449 -9.372 1.00 86.75 293 VAL A N 1
ATOM 2254 C CA . VAL A 1 293 ? -21.360 -30.117 -10.673 1.00 86.75 293 VAL A CA 1
ATOM 2255 C C . VAL A 1 293 ? -19.917 -30.583 -10.899 1.00 86.75 293 VAL A C 1
ATOM 2257 O O . VAL A 1 293 ? -18.980 -29.785 -10.899 1.00 86.75 293 VAL A O 1
ATOM 2260 N N . ASP A 1 294 ? -19.715 -31.888 -11.100 1.00 82.44 294 ASP A N 1
ATOM 2261 C CA . ASP A 1 294 ? -18.405 -32.482 -11.376 1.00 82.44 294 ASP A CA 1
ATOM 2262 C C . ASP A 1 294 ? -17.949 -32.267 -12.829 1.00 82.44 294 ASP A C 1
ATOM 2264 O O . ASP A 1 294 ? -18.743 -32.085 -13.755 1.00 82.44 294 ASP A O 1
ATOM 2268 N N . SER A 1 295 ? -16.631 -32.315 -13.048 1.00 81.44 295 SER A N 1
ATOM 2269 C CA . SER A 1 295 ? -16.016 -32.067 -14.362 1.00 81.44 295 SER A CA 1
ATOM 2270 C C . SER A 1 295 ? -16.481 -33.053 -15.439 1.00 81.44 295 SER A C 1
ATOM 2272 O O . SER A 1 295 ? -16.636 -32.662 -16.595 1.00 81.44 295 SER A O 1
ATOM 2274 N N . LYS A 1 296 ? -16.754 -34.311 -15.065 1.00 81.94 296 LYS A N 1
ATOM 2275 C CA . LYS A 1 296 ? -17.316 -35.331 -15.964 1.00 81.94 296 LYS A CA 1
ATOM 2276 C C . LYS A 1 296 ? -18.722 -34.963 -16.436 1.00 81.94 296 LYS A C 1
ATOM 2278 O O . LYS A 1 296 ? -18.957 -34.970 -17.641 1.00 81.94 296 LYS A O 1
ATOM 2283 N N . SER A 1 297 ? -19.615 -34.573 -15.524 1.00 83.12 297 SER A N 1
ATOM 2284 C CA . SER A 1 297 ? -20.960 -34.091 -15.873 1.00 83.12 297 SER A CA 1
ATOM 2285 C C . SER A 1 297 ? -20.900 -32.911 -16.838 1.00 83.12 297 SER A C 1
ATOM 2287 O O . SER A 1 297 ? -21.583 -32.897 -17.859 1.00 83.12 297 SER A O 1
ATOM 2289 N N . LEU A 1 298 ? -20.020 -31.947 -16.560 1.00 84.75 298 LEU A N 1
ATOM 2290 C CA . LEU A 1 298 ? -19.850 -30.773 -17.411 1.00 84.75 298 LEU A CA 1
ATOM 2291 C C . LEU A 1 298 ? -19.346 -31.155 -18.810 1.00 84.75 298 LEU A C 1
ATOM 2293 O O . LEU A 1 298 ? -19.861 -30.644 -19.799 1.00 84.75 298 LEU A O 1
ATOM 2297 N N . SER A 1 299 ? -18.414 -32.109 -18.905 1.00 82.88 299 SER A N 1
ATOM 2298 C CA . SER A 1 299 ? -17.892 -32.592 -20.192 1.00 82.88 299 SER A CA 1
ATOM 2299 C C . SER A 1 299 ? -18.927 -33.297 -21.075 1.00 82.88 299 SER A C 1
ATOM 2301 O O . SER A 1 299 ? -18.732 -33.356 -22.283 1.00 82.88 299 SER A O 1
ATOM 2303 N N . LEU A 1 300 ? -20.009 -33.820 -20.489 1.00 84.00 300 LEU A N 1
ATOM 2304 C CA . LEU A 1 300 ? -21.104 -34.456 -21.226 1.00 84.00 300 LEU A CA 1
ATOM 2305 C C . LEU A 1 300 ? -22.162 -33.443 -21.684 1.00 84.00 300 LEU A C 1
ATOM 2307 O O . LEU A 1 300 ? -22.768 -33.613 -22.738 1.00 84.00 300 LEU A O 1
ATOM 2311 N N . LEU A 1 301 ? -22.405 -32.404 -20.883 1.00 84.31 301 LEU A N 1
ATOM 2312 C CA . LEU A 1 301 ? -23.501 -31.459 -21.106 1.00 84.31 301 LEU A CA 1
ATOM 2313 C C . LEU A 1 301 ? -23.114 -30.295 -22.025 1.00 84.31 301 LEU A C 1
ATOM 2315 O O . LEU A 1 301 ? -23.972 -29.752 -22.720 1.00 84.31 301 LEU A O 1
ATOM 2319 N N . VAL A 1 302 ? -21.842 -29.902 -22.024 1.00 85.00 302 VAL A N 1
ATOM 2320 C CA . VAL A 1 302 ? -21.363 -28.625 -22.562 1.00 85.00 302 VAL A CA 1
ATOM 2321 C C . VAL A 1 302 ? -20.577 -28.812 -23.869 1.00 85.00 302 VAL A C 1
ATOM 2323 O O . VAL A 1 302 ? -19.952 -29.845 -24.083 1.00 85.00 302 VAL A O 1
ATOM 2326 N N . THR A 1 303 ? -20.607 -27.809 -24.755 1.00 84.50 303 THR A N 1
ATOM 2327 C CA . THR A 1 303 ? -19.821 -27.788 -26.004 1.00 84.50 303 THR A CA 1
ATOM 2328 C C . THR A 1 303 ? -18.322 -27.594 -25.743 1.00 84.50 303 THR A C 1
ATOM 2330 O O . THR A 1 303 ? -17.933 -27.032 -24.718 1.00 84.50 303 THR A O 1
ATOM 2333 N N . ASP A 1 304 ? -17.466 -27.993 -26.691 1.00 84.31 304 ASP A N 1
ATOM 2334 C CA . ASP A 1 304 ? -16.003 -27.908 -26.531 1.00 84.31 304 ASP A CA 1
ATOM 2335 C C . ASP A 1 304 ? -15.490 -26.475 -26.264 1.00 84.31 304 ASP A C 1
ATOM 2337 O O . ASP A 1 304 ? -14.619 -26.286 -25.420 1.00 84.31 304 ASP A O 1
ATOM 2341 N N . ASP A 1 305 ? -16.095 -25.452 -26.880 1.00 84.56 305 ASP A N 1
ATOM 2342 C CA . ASP A 1 305 ? -15.768 -24.029 -26.647 1.00 84.56 305 ASP A CA 1
ATOM 2343 C C . ASP A 1 305 ? -15.986 -23.597 -25.184 1.00 84.56 305 ASP A C 1
ATOM 2345 O O . ASP A 1 305 ? -15.145 -22.967 -24.539 1.00 84.56 305 ASP A O 1
ATOM 2349 N N . LEU A 1 306 ? -17.131 -23.974 -24.617 1.00 86.12 306 LEU A N 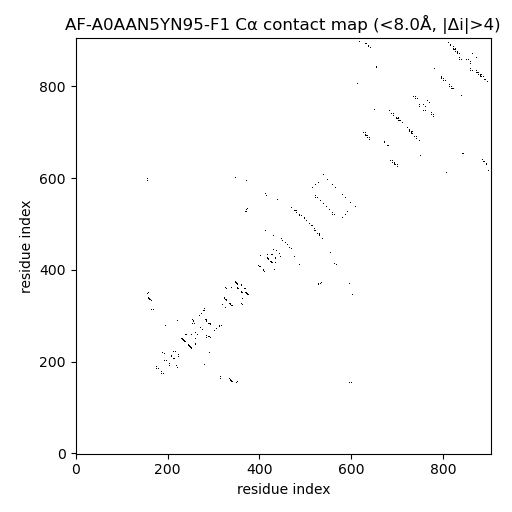1
ATOM 2350 C CA . LEU A 1 306 ? -17.460 -23.659 -23.231 1.00 86.12 306 LEU A CA 1
ATOM 2351 C C . LEU A 1 306 ? -16.611 -24.476 -22.247 1.00 86.12 306 LEU A C 1
ATOM 2353 O O . LEU A 1 306 ? -16.317 -24.000 -21.147 1.00 86.12 306 LEU A O 1
ATOM 2357 N N . LYS A 1 307 ? -16.203 -25.686 -22.640 1.00 86.12 307 LYS A N 1
ATOM 2358 C CA . LYS A 1 307 ? -15.316 -26.552 -21.860 1.00 86.12 307 LYS A CA 1
ATOM 2359 C C . LYS A 1 307 ? -13.913 -25.960 -21.737 1.00 86.12 307 LYS A C 1
ATOM 2361 O O . LYS A 1 307 ? -13.384 -25.936 -20.627 1.00 86.12 307 LYS A O 1
ATOM 2366 N N . GLU A 1 308 ? -13.344 -25.446 -22.824 1.00 85.81 308 GLU A N 1
ATOM 2367 C CA . GLU A 1 308 ? -12.046 -24.759 -22.801 1.00 85.81 308 GLU A CA 1
ATOM 2368 C C . GLU A 1 308 ? -12.097 -23.551 -21.856 1.00 85.81 308 GLU A C 1
ATOM 2370 O O . GLU A 1 308 ? -11.300 -23.437 -20.924 1.00 85.81 308 GLU A O 1
ATOM 2375 N N . ARG A 1 309 ? -13.137 -22.717 -21.987 1.00 85.50 309 ARG A N 1
ATOM 2376 C CA . ARG A 1 309 ? -13.351 -21.572 -21.092 1.00 85.50 309 ARG A CA 1
ATOM 2377 C C . ARG A 1 309 ? -13.473 -21.980 -19.623 1.00 85.50 309 ARG A C 1
ATOM 2379 O O . ARG A 1 309 ? -12.925 -21.308 -18.746 1.00 85.50 309 ARG A O 1
ATOM 2386 N N . TYR A 1 310 ? -14.192 -23.062 -19.339 1.00 87.75 310 TYR A N 1
ATOM 2387 C CA . TYR A 1 310 ? -14.311 -23.607 -17.989 1.00 87.75 310 TYR A CA 1
ATOM 2388 C C . TYR A 1 310 ? -12.951 -24.053 -17.432 1.00 87.75 310 TYR A C 1
ATOM 2390 O O . TYR A 1 310 ? -12.631 -23.731 -16.287 1.00 87.75 310 TYR A O 1
ATOM 2398 N N . GLN A 1 311 ? -12.117 -24.718 -18.238 1.00 86.56 311 GLN A N 1
ATOM 2399 C CA . GLN A 1 311 ? -10.760 -25.110 -17.844 1.00 86.56 311 GLN A CA 1
ATOM 2400 C C . GLN A 1 311 ? -9.879 -23.893 -17.540 1.00 86.56 311 GLN A C 1
ATOM 2402 O O . GLN A 1 311 ? -9.228 -23.863 -16.494 1.00 86.56 311 GLN A O 1
ATOM 2407 N N . THR A 1 312 ? -9.918 -22.847 -18.370 1.00 86.19 312 THR A N 1
ATOM 2408 C CA . THR A 1 312 ? -9.190 -21.594 -18.106 1.00 86.19 312 THR A CA 1
ATOM 2409 C C . THR A 1 312 ? -9.612 -20.960 -16.780 1.00 86.19 312 THR A C 1
ATOM 2411 O O . THR A 1 312 ? -8.767 -20.520 -15.996 1.00 86.19 312 THR A O 1
ATOM 2414 N N . LEU A 1 313 ? -10.917 -20.925 -16.489 1.00 87.31 313 LEU A N 1
ATOM 2415 C CA . LEU A 1 313 ? -11.431 -20.395 -15.224 1.00 87.31 313 LEU A CA 1
ATOM 2416 C C . LEU A 1 313 ? -11.008 -21.256 -14.025 1.00 87.31 313 LEU A C 1
ATOM 2418 O O . LEU A 1 313 ? -10.629 -20.703 -12.992 1.00 87.31 313 LEU A O 1
ATOM 2422 N N . LEU A 1 314 ? -11.007 -22.587 -14.153 1.00 86.69 314 LEU A N 1
ATOM 2423 C CA . LEU A 1 314 ? -10.510 -23.483 -13.106 1.00 86.69 314 LEU A CA 1
ATOM 2424 C C . LEU A 1 314 ? -9.019 -23.265 -12.822 1.00 86.69 314 LEU A C 1
ATOM 2426 O O . LEU A 1 314 ? -8.645 -23.067 -11.665 1.00 86.69 314 LEU A O 1
ATOM 2430 N N . MET A 1 315 ? -8.174 -23.222 -13.856 1.00 86.50 315 MET A N 1
ATOM 2431 C CA . MET A 1 315 ? -6.745 -22.926 -13.692 1.00 86.50 315 MET A CA 1
ATOM 2432 C C . MET A 1 315 ? -6.532 -21.576 -13.004 1.00 86.50 315 MET A C 1
ATOM 2434 O O . MET A 1 315 ? -5.683 -21.436 -12.123 1.00 86.50 315 MET A O 1
ATOM 2438 N N . ARG A 1 316 ? -7.353 -20.581 -13.347 1.00 85.75 316 ARG A N 1
ATOM 2439 C CA . ARG A 1 316 ? -7.310 -19.265 -12.712 1.00 85.75 316 ARG A CA 1
ATOM 2440 C C . ARG A 1 316 ? -7.618 -19.322 -11.221 1.00 85.75 316 ARG A C 1
ATOM 2442 O O . ARG A 1 316 ? -6.908 -18.682 -10.452 1.00 85.75 316 ARG A O 1
ATOM 2449 N N . THR A 1 317 ? -8.618 -20.107 -10.819 1.00 87.25 317 THR A N 1
ATOM 2450 C CA . THR A 1 317 ? -8.950 -20.295 -9.397 1.00 87.25 317 THR A CA 1
ATOM 2451 C C . THR A 1 317 ? -7.820 -20.974 -8.625 1.00 87.25 317 THR A C 1
ATOM 2453 O O . THR A 1 317 ? -7.521 -20.551 -7.516 1.00 87.25 317 THR A O 1
ATOM 2456 N N . TYR A 1 318 ? -7.122 -21.942 -9.231 1.00 89.19 318 TYR A N 1
ATOM 2457 C CA . TYR A 1 318 ? -5.962 -22.599 -8.616 1.00 89.19 318 TYR A CA 1
ATOM 2458 C C . TYR A 1 318 ? -4.836 -21.615 -8.279 1.00 89.19 318 TYR A C 1
ATOM 2460 O O . TYR A 1 318 ? -4.308 -21.628 -7.167 1.00 89.19 318 TYR A O 1
ATOM 2468 N N . VAL A 1 319 ? -4.489 -20.735 -9.222 1.00 89.31 319 VAL A N 1
ATOM 2469 C CA . VAL A 1 319 ? -3.459 -19.708 -9.003 1.00 89.31 319 VAL A CA 1
ATOM 2470 C C . VAL A 1 319 ? -3.929 -18.650 -8.002 1.00 89.31 319 VAL A C 1
ATOM 2472 O O . VAL A 1 319 ? -3.141 -18.233 -7.166 1.00 89.31 319 VAL A O 1
ATOM 2475 N N . ASP A 1 320 ? -5.203 -18.244 -8.039 1.00 86.19 320 ASP A N 1
ATOM 2476 C CA . ASP A 1 320 ? -5.749 -17.249 -7.104 1.00 86.19 320 ASP A CA 1
ATOM 2477 C C . ASP A 1 320 ? -5.843 -17.770 -5.652 1.00 86.19 320 ASP A C 1
ATOM 2479 O O . ASP A 1 320 ? -5.761 -16.971 -4.713 1.00 86.19 320 ASP A O 1
ATOM 2483 N N . ASP A 1 321 ? -6.022 -19.082 -5.461 1.00 86.25 321 ASP A N 1
ATOM 2484 C CA . ASP A 1 321 ? -6.092 -19.727 -4.143 1.00 86.25 321 ASP A CA 1
ATOM 2485 C C . ASP A 1 321 ? -4.705 -19.933 -3.504 1.00 86.25 321 ASP A C 1
ATOM 2487 O O . ASP A 1 321 ? -4.589 -19.943 -2.274 1.00 86.25 321 ASP A O 1
ATOM 2491 N N . LYS A 1 322 ? -3.645 -20.075 -4.313 1.00 85.75 322 LYS A N 1
ATOM 2492 C CA . LYS A 1 322 ? -2.265 -20.254 -3.838 1.00 85.75 322 LYS A CA 1
ATOM 2493 C C . LYS A 1 322 ? -1.547 -18.915 -3.666 1.00 85.75 322 LYS A C 1
ATOM 2495 O O . LYS A 1 322 ? -1.282 -18.203 -4.623 1.00 85.75 322 LYS A O 1
ATOM 2500 N N . GLU A 1 323 ? -1.120 -18.608 -2.441 1.00 82.94 323 GLU A N 1
ATOM 2501 C CA . GLU A 1 323 ? -0.428 -17.342 -2.135 1.00 82.94 323 GLU A CA 1
ATOM 2502 C C . GLU A 1 323 ? 0.931 -17.179 -2.840 1.00 82.94 323 GLU A C 1
ATOM 2504 O O . GLU A 1 323 ? 1.373 -16.052 -3.071 1.00 82.94 323 GLU A O 1
ATOM 2509 N N . ASN A 1 324 ? 1.602 -18.288 -3.163 1.00 88.94 324 ASN A N 1
ATOM 2510 C CA . ASN A 1 324 ? 2.907 -18.313 -3.825 1.00 88.94 324 ASN A CA 1
ATOM 2511 C C . ASN A 1 324 ? 2.823 -18.282 -5.358 1.00 88.94 324 ASN A C 1
ATOM 2513 O O . ASN A 1 324 ? 3.859 -18.153 -6.000 1.00 88.94 324 ASN A O 1
ATOM 2517 N N . LEU A 1 325 ? 1.624 -18.344 -5.950 1.00 91.38 325 LEU A N 1
ATOM 2518 C CA . LEU A 1 325 ? 1.432 -18.269 -7.397 1.00 91.38 325 LEU A CA 1
ATOM 2519 C C . LEU A 1 325 ? 0.765 -16.951 -7.791 1.00 91.38 325 LEU A C 1
ATOM 2521 O O . LEU A 1 325 ? -0.182 -16.502 -7.150 1.00 91.38 325 LEU A O 1
ATOM 2525 N N . LYS A 1 326 ? 1.224 -16.336 -8.885 1.00 90.88 326 LYS A N 1
ATOM 2526 C CA . LYS A 1 326 ? 0.535 -15.196 -9.509 1.00 90.88 326 LYS A CA 1
ATOM 2527 C C . LYS A 1 326 ? 0.612 -15.244 -11.024 1.00 90.88 326 LYS A C 1
ATOM 2529 O O . LYS A 1 326 ? 1.631 -15.628 -11.592 1.00 90.88 326 LYS A O 1
ATOM 2534 N N . TRP A 1 327 ? -0.456 -14.791 -11.671 1.00 90.62 327 TRP A N 1
ATOM 2535 C CA . TRP A 1 327 ? -0.500 -14.610 -13.120 1.00 90.62 327 TRP A CA 1
ATOM 2536 C C . TRP A 1 327 ? 0.395 -13.460 -13.573 1.00 90.62 327 TRP A C 1
ATOM 2538 O O . TRP A 1 327 ? 0.501 -12.434 -12.896 1.00 90.62 327 TRP A O 1
ATOM 2548 N N . CYS A 1 328 ? 0.993 -13.611 -14.754 1.00 90.94 328 CYS A N 1
ATOM 2549 C CA . CYS A 1 328 ? 1.652 -12.503 -15.424 1.00 90.94 328 CYS A CA 1
ATOM 2550 C C . CYS A 1 328 ? 0.621 -11.412 -15.794 1.00 90.94 328 CYS A C 1
ATOM 2552 O O . CYS A 1 328 ? -0.417 -11.737 -16.372 1.00 90.94 328 CYS A O 1
ATOM 2554 N N . PRO A 1 329 ? 0.890 -10.123 -15.511 1.00 90.06 329 PRO A N 1
ATOM 2555 C CA . PRO A 1 329 ? -0.021 -9.029 -15.853 1.00 90.06 329 PRO A CA 1
ATOM 2556 C C . PRO A 1 329 ? 0.015 -8.636 -17.340 1.00 90.06 329 PRO A C 1
ATOM 2558 O O . PRO A 1 329 ? -0.784 -7.807 -17.768 1.00 90.06 329 PRO A O 1
ATOM 2561 N N . ALA A 1 330 ? 0.931 -9.199 -18.135 1.00 86.62 330 ALA A N 1
ATOM 2562 C CA . ALA A 1 330 ? 1.039 -8.876 -19.552 1.00 86.62 330 ALA A CA 1
ATOM 2563 C C . ALA A 1 330 ? -0.227 -9.304 -20.330 1.00 86.62 330 ALA A C 1
ATOM 2565 O O . ALA A 1 330 ? -0.756 -10.397 -20.095 1.00 86.62 330 ALA A O 1
ATOM 2566 N N . PRO A 1 331 ? -0.702 -8.483 -21.286 1.00 86.94 331 PRO A N 1
ATOM 2567 C CA . PRO A 1 331 ? -1.857 -8.833 -22.105 1.00 86.94 331 PRO A CA 1
ATOM 2568 C C . PRO A 1 331 ? -1.564 -10.103 -22.910 1.00 86.94 331 PRO A C 1
ATOM 2570 O O . PRO A 1 331 ? -0.457 -10.285 -23.414 1.00 86.94 331 PRO A O 1
ATOM 2573 N N . ASN A 1 332 ? -2.561 -10.983 -23.025 1.00 84.12 332 ASN A N 1
ATOM 2574 C CA . ASN A 1 332 ? -2.473 -12.272 -23.730 1.00 84.12 332 ASN A CA 1
ATOM 2575 C C . ASN A 1 332 ? -1.386 -13.236 -23.209 1.00 84.12 332 ASN A C 1
ATOM 2577 O O . ASN A 1 332 ? -1.006 -14.171 -23.906 1.00 84.12 332 ASN A O 1
ATOM 2581 N N . CYS A 1 333 ? -0.876 -13.025 -21.992 1.00 87.31 333 CYS A N 1
ATOM 2582 C CA . CYS A 1 333 ? 0.062 -13.939 -21.350 1.00 87.31 333 CYS A CA 1
ATOM 2583 C C . CYS A 1 333 ? -0.683 -14.911 -20.425 1.00 87.31 333 CYS A C 1
ATOM 2585 O O . CYS A 1 333 ? -1.394 -14.482 -19.515 1.00 87.31 333 CYS A O 1
ATOM 2587 N N . GLU A 1 334 ? -0.486 -16.213 -20.635 1.00 86.94 334 GLU A N 1
ATOM 2588 C CA . GLU A 1 334 ? -1.106 -17.293 -19.847 1.00 86.94 334 GLU A CA 1
ATOM 2589 C C . GLU A 1 334 ? -0.113 -17.995 -18.911 1.00 86.94 334 GLU A C 1
ATOM 2591 O O . GLU A 1 334 ? -0.377 -19.077 -18.403 1.00 86.94 334 GLU A O 1
ATOM 2596 N N . TYR A 1 335 ? 1.052 -17.398 -18.671 1.00 91.12 335 TYR A N 1
ATOM 2597 C CA . TYR A 1 335 ? 2.044 -17.952 -17.752 1.00 91.12 335 TYR A CA 1
ATOM 2598 C C . TYR A 1 335 ? 1.799 -17.470 -16.318 1.00 91.12 335 TYR A C 1
ATOM 2600 O O . TYR A 1 335 ? 1.444 -16.306 -16.083 1.00 91.12 335 TYR A O 1
ATOM 2608 N N . ALA A 1 336 ? 2.054 -18.351 -15.351 1.00 92.12 336 ALA A N 1
ATOM 2609 C CA . ALA A 1 336 ? 2.079 -18.016 -13.930 1.00 92.12 336 ALA A CA 1
ATOM 2610 C C . ALA A 1 336 ? 3.511 -18.070 -13.387 1.00 92.12 336 ALA A C 1
ATOM 2612 O O . ALA A 1 336 ? 4.382 -18.737 -13.941 1.00 92.12 336 ALA A O 1
ATOM 2613 N N . VAL A 1 337 ? 3.763 -17.360 -12.293 1.00 92.81 337 VAL A N 1
ATOM 2614 C CA . VAL A 1 337 ? 5.058 -17.358 -11.608 1.00 92.81 337 VAL A CA 1
ATOM 2615 C C . VAL A 1 337 ? 4.872 -17.844 -10.178 1.00 92.81 337 VAL A C 1
ATOM 2617 O O . VAL A 1 337 ? 4.017 -17.324 -9.459 1.00 92.81 337 VAL A O 1
ATOM 2620 N N . ASP A 1 338 ? 5.689 -18.817 -9.785 1.00 92.69 338 ASP A N 1
ATOM 2621 C CA . ASP A 1 338 ? 5.839 -19.308 -8.419 1.00 92.69 338 ASP A CA 1
ATOM 2622 C C . ASP A 1 338 ? 6.986 -18.580 -7.718 1.00 92.69 338 ASP A C 1
ATOM 2624 O O . ASP A 1 338 ? 8.129 -18.602 -8.188 1.00 92.69 338 ASP A O 1
ATOM 2628 N N . CYS A 1 339 ? 6.681 -17.929 -6.598 1.00 90.81 339 CYS A N 1
ATOM 2629 C CA . CYS A 1 339 ? 7.648 -17.216 -5.779 1.00 90.81 339 CYS A CA 1
ATOM 2630 C C . CYS A 1 339 ? 7.442 -17.548 -4.288 1.00 90.81 339 CYS A C 1
ATOM 2632 O O . CYS A 1 339 ? 6.348 -17.357 -3.754 1.00 90.81 339 CYS A O 1
ATOM 2634 N N . PRO A 1 340 ? 8.495 -17.966 -3.556 1.00 87.69 340 PRO A N 1
ATOM 2635 C CA . PRO A 1 340 ? 8.398 -18.330 -2.142 1.00 87.69 340 PRO A CA 1
ATOM 2636 C C . PRO A 1 340 ? 8.302 -17.114 -1.202 1.00 87.69 340 PRO A C 1
ATOM 2638 O O . PRO A 1 340 ? 8.200 -17.277 0.018 1.00 87.69 340 PRO A O 1
ATOM 2641 N N . VAL A 1 341 ? 8.380 -15.890 -1.735 1.00 85.00 341 VAL A N 1
ATOM 2642 C CA . VAL A 1 341 ? 8.374 -14.657 -0.941 1.00 85.00 341 VAL A CA 1
ATOM 2643 C C . VAL A 1 341 ? 6.978 -14.401 -0.380 1.00 85.00 341 VAL A C 1
ATOM 2645 O O . VAL A 1 341 ? 6.004 -14.248 -1.111 1.00 85.00 341 VAL A O 1
ATOM 2648 N N . LYS A 1 342 ? 6.889 -14.309 0.949 1.00 81.56 342 LYS A N 1
ATOM 2649 C CA . LYS A 1 342 ? 5.629 -14.085 1.664 1.00 81.56 342 LYS A CA 1
ATOM 2650 C C . LYS A 1 342 ? 5.286 -12.600 1.738 1.00 81.56 342 LYS A C 1
ATOM 2652 O O . LYS A 1 342 ? 6.167 -11.747 1.810 1.00 81.56 342 LYS A O 1
ATOM 2657 N N . GLN A 1 343 ? 3.993 -12.294 1.867 1.00 75.38 343 GLN A N 1
ATOM 2658 C CA . GLN A 1 343 ? 3.477 -10.920 1.953 1.00 75.38 343 GLN A CA 1
ATOM 2659 C C . GLN A 1 343 ? 4.140 -10.078 3.064 1.00 75.38 343 GLN A C 1
ATOM 2661 O O . GLN A 1 343 ? 4.380 -8.886 2.891 1.00 75.38 343 GLN A O 1
ATOM 2666 N N . ARG A 1 344 ? 4.478 -10.705 4.198 1.00 73.44 344 ARG A N 1
ATOM 2667 C CA . ARG A 1 344 ? 5.147 -10.062 5.346 1.00 73.44 344 ARG A CA 1
ATOM 2668 C C . ARG A 1 344 ? 6.558 -9.549 5.042 1.00 73.44 344 ARG A C 1
ATOM 2670 O O . ARG A 1 344 ? 7.023 -8.620 5.695 1.00 73.44 344 ARG A O 1
ATOM 2677 N N . ASP A 1 345 ? 7.228 -10.145 4.059 1.00 77.12 345 ASP A N 1
ATOM 2678 C CA . ASP A 1 345 ? 8.617 -9.842 3.718 1.00 77.12 345 ASP A CA 1
ATOM 2679 C C . ASP A 1 345 ? 8.722 -8.745 2.639 1.00 77.12 345 ASP A C 1
ATOM 2681 O O . ASP A 1 345 ? 9.814 -8.246 2.379 1.00 77.12 345 ASP A O 1
ATOM 2685 N N . LEU A 1 346 ? 7.594 -8.283 2.078 1.00 78.25 346 LEU A N 1
ATOM 2686 C CA . LEU A 1 346 ? 7.534 -7.265 1.012 1.00 78.25 346 LEU A CA 1
ATOM 2687 C C . LEU A 1 346 ? 8.030 -5.867 1.415 1.00 78.25 346 LEU A C 1
ATOM 2689 O O . LEU A 1 346 ? 8.286 -5.027 0.553 1.00 78.25 346 LEU A O 1
ATOM 2693 N N . ASN A 1 347 ? 8.157 -5.605 2.719 1.00 75.44 347 ASN A N 1
ATOM 2694 C CA . ASN A 1 347 ? 8.774 -4.380 3.237 1.00 75.44 347 ASN A CA 1
ATOM 2695 C C . ASN A 1 347 ? 10.305 -4.455 3.256 1.00 75.44 347 ASN A C 1
ATOM 2697 O O . ASN A 1 347 ? 10.968 -3.427 3.345 1.00 75.44 347 ASN A O 1
ATOM 2701 N N . ARG A 1 348 ? 10.867 -5.668 3.203 1.00 80.94 348 ARG A N 1
ATOM 2702 C CA . ARG A 1 348 ? 12.311 -5.929 3.285 1.00 80.94 348 ARG A CA 1
ATOM 2703 C C . ARG A 1 348 ? 12.907 -6.395 1.964 1.00 80.94 348 ARG A C 1
ATOM 2705 O O . ARG A 1 348 ? 14.101 -6.231 1.739 1.00 80.94 348 ARG A O 1
ATOM 2712 N N . ILE A 1 349 ? 12.084 -7.015 1.125 1.00 83.00 349 ILE A N 1
ATOM 2713 C CA . ILE A 1 349 ? 12.465 -7.618 -0.146 1.00 83.00 349 ILE A CA 1
ATOM 2714 C C . ILE A 1 349 ? 11.476 -7.132 -1.199 1.00 83.00 349 ILE A C 1
ATOM 2716 O O . ILE A 1 349 ? 10.266 -7.170 -0.986 1.00 83.00 349 ILE A O 1
ATOM 2720 N N . VAL A 1 350 ? 11.996 -6.704 -2.346 1.00 86.62 350 VAL A N 1
ATOM 2721 C CA . VAL A 1 350 ? 11.195 -6.361 -3.524 1.00 86.62 350 VAL A CA 1
ATOM 2722 C C . VAL A 1 350 ? 11.296 -7.528 -4.506 1.00 86.62 350 VAL A C 1
ATOM 2724 O O . VAL A 1 350 ? 12.329 -7.669 -5.159 1.00 86.62 350 VAL A O 1
ATOM 2727 N N . PRO A 1 351 ? 10.280 -8.407 -4.589 1.00 86.31 351 PRO A N 1
ATOM 2728 C CA . PRO A 1 351 ? 10.348 -9.590 -5.436 1.00 86.31 351 PRO A CA 1
ATOM 2729 C C . PRO A 1 351 ? 9.995 -9.237 -6.884 1.00 86.31 351 PRO A C 1
ATOM 2731 O O . PRO A 1 351 ? 8.871 -9.468 -7.330 1.00 86.31 351 PRO A O 1
ATOM 2734 N N . THR A 1 352 ? 10.942 -8.658 -7.620 1.00 88.19 352 THR A N 1
ATOM 2735 C CA . THR A 1 352 ? 10.806 -8.494 -9.073 1.00 88.19 352 THR A CA 1
ATOM 2736 C C . THR A 1 352 ? 11.091 -9.831 -9.750 1.00 88.19 352 THR A C 1
ATOM 2738 O O . THR A 1 352 ? 12.153 -10.419 -9.555 1.00 88.19 352 THR A O 1
ATOM 2741 N N . VAL A 1 353 ? 10.137 -10.306 -10.548 1.00 90.88 353 VAL A N 1
ATOM 2742 C CA . VAL A 1 353 ? 10.213 -11.570 -11.287 1.00 90.88 353 VAL A CA 1
ATOM 2743 C C . VAL A 1 353 ? 10.111 -11.315 -12.787 1.00 90.88 353 VAL A C 1
ATOM 2745 O O . VAL A 1 353 ? 9.507 -10.333 -13.228 1.00 90.88 353 VAL A O 1
ATOM 2748 N N . GLN A 1 354 ? 10.704 -12.210 -13.575 1.00 91.19 354 GLN A N 1
ATOM 2749 C CA . GLN A 1 354 ? 10.648 -12.167 -15.033 1.00 91.19 354 GLN A CA 1
ATOM 2750 C C . GLN A 1 354 ? 9.800 -13.326 -15.552 1.00 91.19 354 GLN A C 1
ATOM 2752 O O . GLN A 1 354 ? 10.067 -14.487 -15.254 1.00 91.19 354 GLN A O 1
ATOM 2757 N N . CYS A 1 355 ? 8.788 -13.015 -16.355 1.00 90.88 355 CYS A N 1
ATOM 2758 C CA . CYS A 1 355 ? 7.986 -14.032 -17.024 1.00 90.88 355 CYS A CA 1
ATOM 2759 C C . CYS A 1 355 ? 8.680 -14.555 -18.296 1.00 90.88 355 CYS A C 1
ATOM 2761 O O . CYS A 1 355 ? 9.508 -13.860 -18.888 1.00 90.88 355 CYS A O 1
ATOM 2763 N N . ALA A 1 356 ? 8.275 -15.731 -18.789 1.00 88.75 356 ALA A N 1
ATOM 2764 C CA . ALA A 1 356 ? 8.738 -16.285 -20.069 1.00 88.75 356 ALA A CA 1
ATOM 2765 C C . ALA A 1 356 ? 8.459 -15.350 -21.267 1.00 88.75 356 ALA A C 1
ATOM 2767 O O . ALA A 1 356 ? 9.230 -15.312 -22.221 1.00 88.75 356 ALA A O 1
ATOM 2768 N N . CYS A 1 357 ? 7.418 -14.510 -21.184 1.00 86.31 357 CYS A N 1
ATOM 2769 C CA . CYS A 1 357 ? 7.119 -13.463 -22.170 1.00 86.31 357 CYS A CA 1
ATOM 2770 C C . CYS A 1 357 ? 8.057 -12.236 -22.099 1.00 86.31 357 CYS A C 1
ATOM 2772 O O . CYS A 1 357 ? 7.795 -11.227 -22.748 1.00 86.31 357 CYS A O 1
ATOM 2774 N N . LYS A 1 358 ? 9.133 -12.300 -21.300 1.00 84.62 358 LYS A N 1
ATOM 2775 C CA . LYS A 1 358 ? 10.109 -11.225 -21.035 1.00 84.62 358 LYS A CA 1
ATOM 2776 C C . LYS A 1 358 ? 9.553 -9.997 -20.300 1.00 84.62 358 LYS A C 1
ATOM 2778 O O . LYS A 1 358 ? 10.256 -8.998 -20.168 1.00 84.62 358 LYS A O 1
ATOM 2783 N N . HIS A 1 359 ? 8.329 -10.063 -19.780 1.00 87.06 359 HIS A N 1
ATOM 2784 C CA . HIS A 1 359 ? 7.760 -9.001 -18.953 1.00 87.06 359 HIS A CA 1
ATOM 2785 C C . HIS A 1 359 ? 8.274 -9.081 -17.506 1.00 87.06 359 HIS A C 1
ATOM 2787 O O . HIS A 1 359 ? 8.241 -10.152 -16.892 1.00 87.06 359 HIS A O 1
ATOM 2793 N N . PHE A 1 360 ? 8.719 -7.943 -16.966 1.00 88.31 360 PHE A N 1
ATOM 2794 C CA . PHE A 1 360 ? 9.179 -7.800 -15.583 1.00 88.31 360 PHE A CA 1
ATOM 2795 C C . PHE A 1 360 ? 8.102 -7.139 -14.729 1.00 88.31 360 PHE A C 1
ATOM 2797 O O . PHE A 1 360 ? 7.663 -6.027 -15.028 1.00 88.31 360 PHE A O 1
ATOM 2804 N N . PHE A 1 361 ? 7.724 -7.791 -13.635 1.00 92.19 361 PHE A N 1
ATOM 2805 C CA . PHE A 1 361 ? 6.740 -7.262 -12.697 1.00 92.19 361 PHE A CA 1
ATOM 2806 C C . PHE A 1 361 ? 7.081 -7.665 -11.264 1.00 92.19 361 PHE A C 1
ATOM 2808 O O . PHE A 1 361 ? 7.821 -8.618 -11.017 1.00 92.19 361 PHE A O 1
ATOM 2815 N N . CYS A 1 362 ? 6.542 -6.933 -10.297 1.00 91.50 362 CYS A N 1
ATOM 2816 C CA . CYS A 1 362 ? 6.695 -7.266 -8.892 1.00 91.50 362 CYS A CA 1
ATOM 2817 C C . CYS A 1 362 ? 5.656 -8.306 -8.469 1.00 91.50 362 CYS A C 1
ATOM 2819 O O . CYS A 1 362 ? 4.448 -8.066 -8.544 1.00 91.50 362 CYS A O 1
ATOM 2821 N N . PHE A 1 363 ? 6.117 -9.433 -7.927 1.00 90.25 363 PHE A N 1
ATOM 2822 C CA . PHE A 1 363 ? 5.247 -10.467 -7.376 1.00 90.25 363 PHE A CA 1
ATOM 2823 C C . PHE A 1 363 ? 4.392 -9.928 -6.218 1.00 90.25 363 PHE A C 1
ATOM 2825 O O . PHE A 1 363 ? 3.250 -10.329 -6.054 1.00 90.25 363 PHE A O 1
ATOM 2832 N N . GLY A 1 364 ? 4.872 -8.962 -5.431 1.00 84.69 364 GLY A N 1
ATOM 2833 C CA . GLY A 1 364 ? 4.116 -8.392 -4.312 1.00 84.69 364 GLY A CA 1
ATOM 2834 C C . GLY A 1 364 ? 2.880 -7.593 -4.742 1.00 84.69 364 GLY A C 1
ATOM 2835 O O . GLY A 1 364 ? 1.770 -7.869 -4.280 1.00 84.69 364 GLY A O 1
ATOM 2836 N N . CYS A 1 365 ? 3.062 -6.611 -5.629 1.00 84.56 365 CYS A N 1
ATOM 2837 C CA . CYS A 1 365 ? 2.038 -5.618 -5.981 1.00 84.56 365 CYS A CA 1
ATOM 2838 C C . CYS A 1 365 ? 1.497 -5.725 -7.417 1.00 84.56 365 CYS A C 1
ATOM 2840 O O . CYS A 1 365 ? 0.613 -4.950 -7.769 1.00 84.56 365 CYS A O 1
ATOM 2842 N N . THR A 1 366 ? 2.001 -6.652 -8.239 1.00 87.62 366 THR A N 1
ATOM 2843 C CA . THR A 1 366 ? 1.650 -6.852 -9.665 1.00 87.62 366 THR A CA 1
ATOM 2844 C C . THR A 1 366 ? 1.924 -5.665 -10.597 1.00 87.62 366 THR A C 1
ATOM 2846 O O . THR A 1 366 ? 1.611 -5.739 -11.780 1.00 87.62 366 THR A O 1
ATOM 2849 N N . LEU A 1 367 ? 2.543 -4.592 -10.096 1.00 88.12 367 LEU A N 1
ATOM 2850 C CA . LEU A 1 367 ? 2.998 -3.464 -10.907 1.00 88.12 367 LEU A CA 1
ATOM 2851 C C . LEU A 1 367 ? 4.289 -3.818 -11.659 1.00 88.12 367 LEU A C 1
ATOM 2853 O O . LEU A 1 367 ? 4.990 -4.771 -11.307 1.00 88.12 367 LEU A O 1
ATOM 2857 N N . ASN A 1 368 ? 4.625 -2.997 -12.656 1.00 88.25 368 ASN A N 1
ATOM 2858 C CA . ASN A 1 368 ? 5.920 -3.029 -13.341 1.00 88.25 368 ASN A CA 1
ATOM 2859 C C . ASN A 1 368 ? 7.094 -2.943 -12.348 1.00 88.25 368 ASN A C 1
ATOM 2861 O O . ASN A 1 368 ? 6.926 -2.460 -11.226 1.00 88.25 368 ASN A O 1
ATOM 2865 N N . ASP A 1 369 ? 8.288 -3.363 -12.784 1.00 88.88 369 ASP A N 1
ATOM 2866 C CA . ASP A 1 369 ? 9.506 -3.320 -11.960 1.00 88.88 369 ASP A CA 1
ATOM 2867 C C . ASP A 1 369 ? 9.675 -1.964 -11.260 1.00 88.88 369 ASP A C 1
ATOM 2869 O O . ASP A 1 369 ? 9.704 -0.912 -11.909 1.00 88.88 369 ASP A O 1
ATOM 2873 N N . HIS A 1 370 ? 9.752 -2.007 -9.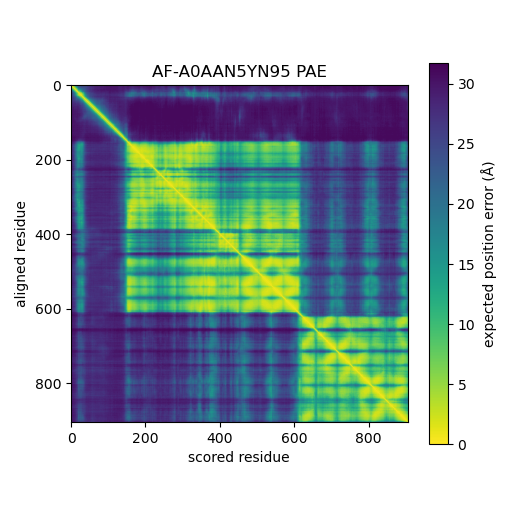931 1.00 90.81 370 HIS A N 1
ATOM 2874 C CA . HIS A 1 370 ? 9.835 -0.831 -9.074 1.00 90.81 370 HIS A CA 1
ATOM 2875 C C . HIS A 1 370 ? 11.008 -0.866 -8.091 1.00 90.81 370 HIS A C 1
ATOM 2877 O O . HIS A 1 370 ? 10.989 -0.198 -7.055 1.00 90.81 370 HIS A O 1
ATOM 2883 N N . LEU A 1 371 ? 12.055 -1.627 -8.419 1.00 90.62 371 LEU A N 1
ATOM 2884 C CA . LEU A 1 371 ? 13.325 -1.590 -7.698 1.00 90.62 371 LEU A CA 1
ATOM 2885 C C . LEU A 1 371 ? 13.939 -0.173 -7.738 1.00 90.62 371 LEU A C 1
ATOM 2887 O O . LEU A 1 371 ? 14.011 0.419 -8.818 1.00 90.62 371 LEU A O 1
ATOM 2891 N N . PRO A 1 372 ? 14.419 0.378 -6.602 1.00 91.81 372 PRO A N 1
ATOM 2892 C CA . PRO A 1 372 ? 14.605 -0.270 -5.293 1.00 91.81 372 PRO A CA 1
ATOM 2893 C C . PRO A 1 372 ? 13.451 -0.087 -4.282 1.00 91.81 372 PRO A C 1
ATOM 2895 O O . PRO A 1 372 ? 13.580 -0.504 -3.132 1.00 91.81 372 PRO A O 1
ATOM 2898 N N . SER A 1 373 ? 12.347 0.560 -4.657 1.00 91.25 373 SER A N 1
ATOM 2899 C CA . SER A 1 373 ? 11.307 0.970 -3.708 1.00 91.25 373 SER A CA 1
ATOM 2900 C C . SER A 1 373 ? 10.440 -0.211 -3.227 1.00 91.25 373 SER A C 1
ATOM 2902 O O . SER A 1 373 ? 9.921 -0.957 -4.062 1.00 91.25 373 SER A O 1
ATOM 2904 N N . PRO A 1 374 ? 10.235 -0.403 -1.905 1.00 90.31 374 PRO A N 1
ATOM 2905 C CA . PRO A 1 374 ? 9.293 -1.379 -1.357 1.00 90.31 374 PRO A CA 1
ATOM 2906 C C . PRO A 1 374 ? 7.855 -1.180 -1.844 1.00 90.31 374 PRO A C 1
ATOM 2908 O O . PRO A 1 374 ? 7.408 -0.058 -2.081 1.00 90.31 374 PRO A O 1
ATOM 2911 N N . CYS A 1 375 ? 7.082 -2.271 -1.906 1.00 87.75 375 CYS A N 1
ATOM 2912 C CA . CYS A 1 375 ? 5.694 -2.239 -2.392 1.00 87.75 375 CYS A CA 1
ATOM 2913 C C . CYS A 1 375 ? 4.802 -1.252 -1.617 1.00 87.75 375 CYS A C 1
ATOM 2915 O O . CYS A 1 375 ? 3.877 -0.677 -2.186 1.00 87.75 375 CYS A O 1
ATOM 2917 N N . THR A 1 376 ? 5.051 -1.078 -0.318 1.00 84.56 376 THR A N 1
ATOM 2918 C CA . THR A 1 376 ? 4.313 -0.150 0.551 1.00 84.56 376 THR A CA 1
ATOM 2919 C C . THR A 1 376 ? 4.554 1.303 0.165 1.00 84.56 376 THR A C 1
ATOM 2921 O O . THR A 1 376 ? 3.591 2.030 -0.069 1.00 84.56 376 THR A O 1
ATOM 2924 N N . LEU A 1 377 ? 5.818 1.699 -0.007 1.00 87.81 377 LEU A N 1
ATOM 2925 C CA . LEU A 1 377 ? 6.174 3.050 -0.447 1.00 87.81 377 LEU A CA 1
ATOM 2926 C C . LEU A 1 377 ? 5.657 3.342 -1.855 1.00 87.81 377 LEU A C 1
ATOM 2928 O O . LEU A 1 377 ? 5.174 4.439 -2.107 1.00 87.81 377 LEU A O 1
ATOM 2932 N N . VAL A 1 378 ? 5.700 2.361 -2.761 1.00 88.94 378 VAL A N 1
ATOM 2933 C CA . VAL A 1 378 ? 5.153 2.508 -4.120 1.00 88.94 378 VAL A CA 1
ATOM 2934 C C . VAL A 1 378 ? 3.656 2.799 -4.091 1.00 88.94 378 VAL A C 1
ATOM 2936 O O . VAL A 1 378 ? 3.206 3.737 -4.742 1.00 88.94 378 VAL A O 1
ATOM 2939 N N . LYS A 1 379 ? 2.878 2.041 -3.308 1.00 86.06 379 LYS A N 1
ATOM 2940 C CA . LYS A 1 379 ? 1.435 2.285 -3.162 1.00 86.06 379 LYS A CA 1
ATOM 2941 C C . LYS A 1 379 ? 1.147 3.670 -2.587 1.00 86.06 379 LYS A C 1
ATOM 2943 O O . LYS A 1 379 ? 0.260 4.357 -3.082 1.00 86.06 379 LYS A O 1
ATOM 2948 N N . MET A 1 380 ? 1.901 4.082 -1.568 1.00 82.25 380 MET A N 1
ATOM 2949 C CA . MET A 1 380 ? 1.772 5.416 -0.979 1.00 82.25 380 MET A CA 1
ATOM 2950 C C . MET A 1 380 ? 2.121 6.523 -1.976 1.00 82.25 380 MET A C 1
ATOM 2952 O O . MET A 1 380 ? 1.397 7.510 -2.058 1.00 82.25 380 MET A O 1
ATOM 2956 N N . TRP A 1 381 ? 3.197 6.344 -2.745 1.00 88.06 381 TRP A N 1
ATOM 2957 C CA . TRP A 1 381 ? 3.641 7.300 -3.755 1.00 88.06 381 TRP A CA 1
ATOM 2958 C C . TRP A 1 381 ? 2.597 7.479 -4.852 1.00 88.06 381 TRP A C 1
ATOM 2960 O O . TRP A 1 381 ? 2.241 8.607 -5.168 1.00 88.06 381 TRP A O 1
ATOM 2970 N N . LEU A 1 382 ? 2.077 6.377 -5.402 1.00 86.38 382 LEU A N 1
ATOM 2971 C CA . LEU A 1 382 ? 1.058 6.420 -6.452 1.00 86.38 382 LEU A CA 1
ATOM 2972 C C . LEU A 1 382 ? -0.227 7.084 -5.961 1.00 86.38 382 LEU A C 1
ATOM 2974 O O . LEU A 1 382 ? -0.756 7.947 -6.651 1.00 86.38 382 LEU A O 1
ATOM 2978 N N . LYS A 1 383 ? -0.673 6.749 -4.746 1.00 81.50 383 LYS A N 1
ATOM 2979 C CA . LYS A 1 383 ? -1.827 7.407 -4.129 1.00 81.50 383 LYS A CA 1
ATOM 2980 C C . LYS A 1 383 ? -1.591 8.908 -3.937 1.00 81.50 383 LYS A C 1
ATOM 2982 O O . LYS A 1 383 ? -2.446 9.711 -4.274 1.00 81.50 383 LYS A O 1
ATOM 2987 N N . LYS A 1 384 ? -0.409 9.297 -3.453 1.00 81.25 384 LYS A N 1
ATOM 2988 C CA . LYS A 1 384 ? -0.044 10.711 -3.312 1.00 81.25 384 LYS A CA 1
ATOM 2989 C C . LYS A 1 384 ? -0.012 11.434 -4.661 1.00 81.25 384 LYS A C 1
ATOM 2991 O O . LYS A 1 384 ? -0.426 12.583 -4.742 1.00 81.25 384 LYS A O 1
ATOM 2996 N N . CYS A 1 385 ? 0.470 10.763 -5.707 1.00 82.88 385 CYS A N 1
ATOM 2997 C CA . CYS A 1 385 ? 0.441 11.300 -7.061 1.00 82.88 385 CYS A CA 1
ATOM 2998 C C . CYS A 1 385 ? -0.995 11.516 -7.537 1.00 82.88 385 CYS A C 1
ATOM 3000 O O . CYS A 1 385 ? -1.246 12.546 -8.139 1.00 82.88 385 CYS A O 1
ATOM 3002 N N . GLU A 1 386 ? -1.915 10.589 -7.259 1.00 76.12 386 GLU A N 1
ATOM 3003 C CA . GLU A 1 386 ? -3.340 10.724 -7.585 1.00 76.12 386 GLU A CA 1
ATOM 3004 C C . GLU A 1 386 ? -3.956 11.942 -6.878 1.00 76.12 386 GLU A C 1
ATOM 3006 O O . GLU A 1 386 ? -4.490 12.823 -7.553 1.00 76.12 386 GLU A O 1
ATOM 3011 N N . ASP A 1 387 ? -3.768 12.046 -5.558 1.00 69.56 387 ASP A N 1
ATOM 3012 C CA . ASP A 1 387 ? -4.322 13.115 -4.715 1.00 69.56 387 ASP A CA 1
ATOM 3013 C C . ASP A 1 387 ? -3.771 14.516 -5.090 1.00 69.56 387 ASP A C 1
ATOM 3015 O O . ASP A 1 387 ? -4.526 15.482 -5.191 1.00 69.56 387 ASP A O 1
ATOM 3019 N N . ASP A 1 388 ? -2.462 14.642 -5.354 1.00 67.94 388 ASP A N 1
ATOM 3020 C CA . ASP A 1 388 ? -1.793 15.931 -5.621 1.00 67.94 388 ASP A CA 1
ATOM 3021 C C . ASP A 1 388 ? -1.610 16.237 -7.137 1.00 67.94 388 ASP A C 1
ATOM 3023 O O . ASP A 1 388 ? -0.969 17.233 -7.508 1.00 67.94 388 ASP A O 1
ATOM 3027 N N . SER A 1 389 ? -2.145 15.393 -8.036 1.00 60.66 389 SER A N 1
ATOM 3028 C CA . SER A 1 389 ? -1.906 15.450 -9.497 1.00 60.66 389 SER A CA 1
ATOM 3029 C C . SER A 1 389 ? -2.383 16.744 -10.161 1.00 60.66 389 SER A C 1
ATOM 3031 O O . SER A 1 389 ? -1.691 17.270 -11.038 1.00 60.66 389 SER A O 1
ATOM 3033 N N . GLU A 1 390 ? -3.529 17.295 -9.750 1.00 55.12 390 GLU A N 1
ATOM 3034 C CA . GLU A 1 390 ? -4.131 18.471 -10.399 1.00 55.12 390 GLU A CA 1
ATOM 3035 C C . GLU A 1 390 ? -3.258 19.729 -10.264 1.00 55.12 390 GLU A C 1
ATOM 3037 O O . GLU A 1 390 ? -3.148 20.527 -11.197 1.00 55.12 390 GLU A O 1
ATOM 3042 N N . THR A 1 391 ? -2.564 19.879 -9.133 1.00 53.56 391 THR A N 1
ATOM 3043 C CA . THR A 1 391 ? -1.673 21.025 -8.886 1.00 53.56 391 THR A CA 1
ATOM 3044 C C . THR A 1 391 ? -0.322 20.848 -9.582 1.00 53.56 391 THR A C 1
ATOM 3046 O O . THR A 1 391 ? 0.253 21.816 -10.082 1.00 53.56 391 THR A O 1
ATOM 3049 N N . ALA A 1 392 ? 0.192 19.617 -9.650 1.00 54.62 392 ALA A N 1
ATOM 3050 C CA . ALA A 1 392 ? 1.492 19.334 -10.252 1.00 54.62 392 ALA A CA 1
ATOM 3051 C C . ALA A 1 392 ? 1.453 19.360 -11.793 1.00 54.62 392 ALA A C 1
ATOM 3053 O O . ALA A 1 392 ? 2.358 19.913 -12.422 1.00 54.62 392 ALA A O 1
ATOM 3054 N N . ASN A 1 393 ? 0.378 18.845 -12.400 1.00 57.66 393 ASN A N 1
ATOM 3055 C CA . ASN A 1 393 ? 0.204 18.807 -13.856 1.00 57.66 393 ASN A CA 1
ATOM 3056 C C . ASN A 1 393 ? 0.060 20.204 -14.482 1.00 57.66 393 ASN A C 1
ATOM 3058 O O . ASN A 1 393 ? 0.466 20.407 -15.624 1.00 57.66 393 ASN A O 1
ATOM 3062 N N . TRP A 1 394 ? -0.457 21.191 -13.738 1.00 50.97 394 TRP A N 1
ATOM 3063 C CA . TRP A 1 394 ? -0.511 22.587 -14.195 1.00 50.97 394 TRP A CA 1
ATOM 3064 C C . TRP A 1 394 ? 0.883 23.240 -14.294 1.00 50.97 394 TRP A C 1
ATOM 3066 O O . TRP A 1 394 ? 1.077 24.173 -15.070 1.00 50.97 394 TRP A O 1
ATOM 3076 N N . ILE A 1 395 ? 1.870 22.737 -13.541 1.00 49.72 395 ILE A N 1
ATOM 3077 C CA . ILE A 1 395 ? 3.242 23.273 -13.491 1.00 49.72 395 ILE A CA 1
ATOM 3078 C C . ILE A 1 395 ? 4.156 22.575 -14.514 1.00 49.72 395 ILE A C 1
ATOM 3080 O O . ILE A 1 395 ? 5.065 23.201 -15.064 1.00 49.72 395 ILE A O 1
ATOM 3084 N N . SER A 1 396 ? 3.919 21.295 -14.819 1.00 56.75 396 SER A N 1
ATOM 3085 C CA . SER A 1 396 ? 4.695 20.534 -15.804 1.00 56.75 396 SER A CA 1
ATOM 3086 C C . SER A 1 396 ? 4.193 20.765 -17.235 1.00 56.75 396 SER A C 1
ATOM 3088 O O . SER A 1 396 ? 3.635 19.873 -17.873 1.00 56.75 396 SER A O 1
ATOM 3090 N N . ALA A 1 397 ? 4.395 21.965 -17.777 1.00 57.06 397 ALA A N 1
ATOM 3091 C CA . ALA A 1 397 ? 4.214 22.179 -19.209 1.00 57.06 397 ALA A CA 1
ATOM 3092 C C . ALA A 1 397 ? 5.302 21.408 -19.987 1.00 57.06 397 ALA A C 1
ATOM 3094 O O . ALA A 1 397 ? 6.491 21.530 -19.689 1.00 57.06 397 ALA A O 1
ATOM 3095 N N . ASN A 1 398 ? 4.915 20.645 -21.020 1.00 64.94 398 ASN A N 1
ATOM 3096 C CA . ASN A 1 398 ? 5.834 19.926 -21.931 1.00 64.94 398 ASN A CA 1
ATOM 3097 C C . ASN A 1 398 ? 6.822 20.850 -22.679 1.00 64.94 398 ASN A C 1
ATOM 3099 O O . ASN A 1 398 ? 7.724 20.395 -23.385 1.00 64.94 398 ASN A O 1
ATOM 3103 N N . THR A 1 399 ? 6.652 22.159 -22.517 1.00 71.69 399 THR A N 1
ATOM 3104 C CA . THR A 1 399 ? 7.465 23.215 -23.099 1.00 71.69 399 THR A CA 1
ATOM 3105 C C . THR A 1 399 ? 8.083 24.063 -21.998 1.00 71.69 399 THR A C 1
ATOM 3107 O O . THR A 1 399 ? 7.384 24.526 -21.096 1.00 71.69 399 THR A O 1
ATOM 3110 N N . LYS A 1 400 ? 9.384 24.318 -22.110 1.00 83.69 400 LYS A N 1
ATOM 3111 C CA . LYS A 1 400 ? 10.157 25.164 -21.196 1.00 83.69 400 LYS A CA 1
ATOM 3112 C C . LYS A 1 400 ? 10.881 26.264 -21.968 1.00 83.69 400 LYS A C 1
ATOM 3114 O O . LYS A 1 400 ? 11.025 26.191 -23.187 1.00 83.69 400 LYS A O 1
ATOM 3119 N N . GLU A 1 401 ? 11.352 27.287 -21.265 1.00 86.50 401 GLU A N 1
ATOM 3120 C CA . GLU A 1 401 ? 12.128 28.381 -21.856 1.00 86.50 401 GLU A CA 1
ATOM 3121 C C . GLU A 1 401 ? 13.630 28.194 -21.630 1.00 86.50 401 GLU A C 1
ATOM 3123 O O . GLU A 1 401 ? 14.069 27.767 -20.563 1.00 86.50 401 GLU A O 1
ATOM 3128 N N . CYS A 1 402 ? 14.439 28.546 -22.631 1.00 87.25 402 CYS A N 1
ATOM 3129 C CA . CYS A 1 402 ? 15.891 28.547 -22.486 1.00 87.25 402 CYS A CA 1
ATOM 3130 C C . CYS A 1 402 ? 16.337 29.580 -21.431 1.00 87.25 402 CYS A C 1
ATOM 3132 O O . CYS A 1 402 ? 16.028 30.761 -21.606 1.00 87.25 402 CYS A O 1
ATOM 3134 N N . PRO A 1 403 ? 17.168 29.212 -20.437 1.00 89.62 403 PRO A N 1
ATOM 3135 C CA . PRO A 1 403 ? 17.589 30.130 -19.371 1.00 89.62 403 PRO A CA 1
ATOM 3136 C C . PRO A 1 403 ? 18.434 31.315 -19.868 1.00 89.62 403 PRO A C 1
ATOM 3138 O O . PRO A 1 403 ? 18.534 32.329 -19.189 1.00 89.62 403 PRO A O 1
ATOM 3141 N N . LYS A 1 404 ? 19.036 31.211 -21.064 1.00 89.25 404 LYS A N 1
ATOM 3142 C CA . LYS A 1 404 ? 19.891 32.260 -21.644 1.00 89.25 404 LYS A CA 1
ATOM 3143 C C . LYS A 1 404 ? 19.170 33.185 -22.628 1.00 89.25 404 LYS A C 1
ATOM 3145 O O . LYS A 1 404 ? 19.538 34.346 -22.747 1.00 89.25 404 LYS A O 1
ATOM 3150 N N . CYS A 1 405 ? 18.223 32.666 -23.412 1.00 90.62 405 CYS A N 1
ATOM 3151 C CA . CYS A 1 405 ? 17.599 33.427 -24.509 1.00 90.62 405 CYS A CA 1
ATOM 3152 C C . CYS A 1 405 ? 16.068 33.416 -24.505 1.00 90.62 405 CYS A C 1
ATOM 3154 O O . CYS A 1 405 ? 15.471 33.964 -25.429 1.00 90.62 405 CYS A O 1
ATOM 3156 N N . HIS A 1 406 ? 15.447 32.757 -23.522 1.00 87.19 406 HIS A N 1
ATOM 3157 C CA . HIS A 1 406 ? 13.995 32.651 -23.339 1.00 87.19 406 HIS A CA 1
ATOM 3158 C C . HIS A 1 406 ? 13.224 32.113 -24.551 1.00 87.19 406 HIS A C 1
ATOM 3160 O O . HIS A 1 406 ? 12.010 32.245 -24.654 1.00 87.19 406 HIS A O 1
ATOM 3166 N N . SER A 1 407 ? 13.915 31.474 -25.499 1.00 86.31 407 SER A N 1
ATOM 3167 C CA . SER A 1 407 ? 13.233 30.764 -26.574 1.00 86.31 407 SER A CA 1
ATOM 3168 C C . SER A 1 407 ? 12.515 29.556 -25.994 1.00 86.31 407 SER A C 1
ATOM 3170 O O . SER A 1 407 ? 13.122 28.791 -25.243 1.00 86.31 407 SER A O 1
ATOM 3172 N N . THR A 1 408 ? 11.266 29.363 -26.403 1.00 85.31 408 THR A N 1
ATOM 3173 C CA . THR A 1 408 ? 10.483 28.168 -26.095 1.00 85.31 408 THR A CA 1
ATOM 3174 C C . THR A 1 408 ? 11.127 26.931 -26.729 1.00 85.31 408 THR A C 1
ATOM 3176 O O . THR A 1 408 ? 11.573 26.965 -27.881 1.00 85.31 408 THR A O 1
ATOM 3179 N N . ILE A 1 409 ? 11.240 25.861 -25.942 1.00 82.69 409 ILE A N 1
ATOM 3180 C CA . ILE A 1 409 ? 11.826 24.568 -26.300 1.00 82.69 409 ILE A CA 1
ATOM 3181 C C . ILE A 1 409 ? 10.845 23.476 -25.868 1.00 82.69 409 ILE A C 1
ATOM 3183 O O . ILE A 1 409 ? 10.368 23.470 -24.734 1.00 82.69 409 ILE A O 1
ATOM 3187 N N . GLU A 1 410 ? 10.561 22.555 -26.782 1.00 82.44 410 GLU A N 1
ATOM 3188 C CA . GLU A 1 410 ? 9.772 21.346 -26.542 1.00 82.44 410 GLU A CA 1
ATOM 3189 C C . GLU A 1 410 ? 10.707 20.142 -26.392 1.00 82.44 410 GLU A C 1
ATOM 3191 O O . GLU A 1 410 ? 11.714 20.042 -27.103 1.00 82.44 410 GLU A O 1
ATOM 3196 N N . LYS A 1 411 ? 10.381 19.228 -25.472 1.00 79.69 411 LYS A N 1
ATOM 3197 C CA . LYS A 1 411 ? 11.164 18.008 -25.258 1.00 79.69 411 LYS A CA 1
ATOM 3198 C C . LYS A 1 411 ? 10.872 16.989 -26.367 1.00 79.69 411 LYS A C 1
ATOM 3200 O O . LYS A 1 411 ? 9.766 16.471 -26.457 1.00 79.69 411 LYS A O 1
ATOM 3205 N N . ASN A 1 412 ? 11.869 16.685 -27.199 1.00 75.25 412 ASN A N 1
ATOM 3206 C CA . ASN A 1 412 ? 11.743 15.791 -28.361 1.00 75.25 412 ASN A CA 1
ATOM 3207 C C . ASN A 1 412 ? 12.610 14.515 -28.275 1.00 75.25 412 ASN A C 1
ATOM 3209 O O . ASN A 1 412 ? 12.735 13.797 -29.269 1.00 75.25 412 ASN A O 1
ATOM 3213 N N . GLY A 1 413 ? 13.217 14.260 -27.114 1.00 76.25 413 GLY A N 1
ATOM 3214 C CA . GLY A 1 413 ? 14.113 13.138 -26.833 1.00 76.25 413 GLY A CA 1
ATOM 3215 C C . GLY A 1 413 ? 14.096 12.765 -25.349 1.00 76.25 413 GLY A C 1
ATOM 3216 O O . GLY A 1 413 ? 13.588 13.520 -24.514 1.00 76.25 413 GLY A O 1
ATOM 3217 N N . GLY A 1 414 ? 14.601 11.574 -25.027 1.00 78.50 414 GLY A N 1
ATOM 3218 C CA . GLY A 1 414 ? 14.666 11.079 -23.652 1.00 78.50 414 GLY A CA 1
ATOM 3219 C C . GLY A 1 414 ? 15.756 11.758 -22.821 1.00 78.50 414 GLY A C 1
ATOM 3220 O O . GLY A 1 414 ? 15.628 11.808 -21.593 1.00 78.50 414 GLY A O 1
ATOM 3221 N N . CYS A 1 415 ? 16.784 12.320 -23.470 1.00 83.06 415 CYS A N 1
ATOM 3222 C CA . CYS A 1 415 ? 17.922 12.947 -22.809 1.00 83.06 415 CYS A CA 1
ATOM 3223 C C . CYS A 1 415 ? 17.545 14.257 -22.096 1.00 83.06 415 CYS A C 1
ATOM 3225 O O . CYS A 1 415 ? 16.826 15.105 -22.629 1.00 83.06 415 CYS A O 1
ATOM 3227 N N . ASN A 1 416 ? 18.050 14.439 -20.875 1.00 85.31 416 ASN A N 1
ATOM 3228 C CA . ASN A 1 416 ? 17.877 15.670 -20.099 1.00 85.31 416 ASN A CA 1
ATOM 3229 C C . ASN A 1 416 ? 18.962 16.726 -20.385 1.00 85.31 416 ASN A C 1
ATOM 3231 O O . ASN A 1 416 ? 18.813 17.877 -19.961 1.00 85.31 416 ASN A O 1
ATOM 3235 N N . HIS A 1 417 ? 20.021 16.359 -21.115 1.00 87.56 417 HIS A N 1
ATOM 3236 C CA . HIS A 1 417 ? 21.007 17.289 -21.659 1.00 87.56 417 HIS A CA 1
ATOM 3237 C C . HIS A 1 417 ? 20.416 17.995 -22.886 1.00 87.56 417 HIS A C 1
ATOM 3239 O O . HIS A 1 417 ? 20.203 17.375 -23.926 1.00 87.56 417 HIS A O 1
ATOM 3245 N N . MET A 1 418 ? 20.129 19.295 -22.774 1.00 87.75 418 MET A N 1
ATOM 3246 C CA . MET A 1 418 ? 19.543 20.068 -23.870 1.00 87.75 418 MET A CA 1
ATOM 3247 C C . MET A 1 418 ? 20.489 21.144 -24.387 1.00 87.75 418 MET A C 1
ATOM 3249 O O . MET A 1 418 ? 21.015 21.955 -23.626 1.00 87.75 418 MET A O 1
ATOM 3253 N N . THR A 1 419 ? 20.604 21.234 -25.713 1.00 87.75 419 THR A N 1
ATOM 3254 C CA . THR A 1 419 ? 21.314 22.319 -26.400 1.00 87.75 419 THR A CA 1
ATOM 3255 C C . THR A 1 419 ? 20.320 23.248 -27.096 1.00 87.75 419 THR A C 1
ATOM 3257 O O . THR A 1 419 ? 19.570 22.849 -27.992 1.00 87.75 419 THR A O 1
ATOM 3260 N N . CYS A 1 420 ? 20.321 24.532 -26.734 1.00 88.75 420 CYS A N 1
ATOM 3261 C CA . CYS A 1 420 ? 19.432 25.509 -27.357 1.00 88.75 420 CYS A CA 1
ATOM 3262 C C . CYS A 1 420 ? 19.767 25.715 -28.845 1.00 88.75 420 CYS A C 1
ATOM 3264 O O . CYS A 1 420 ? 20.889 26.073 -29.203 1.00 88.75 420 CYS A O 1
ATOM 3266 N N . ARG A 1 421 ? 18.772 25.604 -29.734 1.00 87.50 421 ARG A N 1
ATOM 3267 C CA . ARG A 1 421 ? 18.980 25.799 -31.182 1.00 87.50 421 ARG A CA 1
ATOM 3268 C C . ARG A 1 421 ? 19.350 27.237 -31.567 1.00 87.50 421 ARG A C 1
ATOM 3270 O O . ARG A 1 421 ? 20.103 27.411 -32.520 1.00 87.50 421 ARG A O 1
ATOM 3277 N N . LYS A 1 422 ? 18.851 28.244 -30.833 1.00 87.38 422 LYS A N 1
ATOM 3278 C CA . LYS A 1 422 ? 19.107 29.669 -31.118 1.00 87.38 422 LYS A CA 1
ATOM 3279 C C . LYS A 1 422 ? 20.451 30.157 -30.579 1.00 87.38 422 LYS A C 1
ATOM 3281 O O . LYS A 1 422 ? 21.198 30.782 -31.318 1.00 87.38 422 LYS A O 1
ATOM 3286 N N . CYS A 1 423 ? 20.754 29.895 -29.306 1.00 90.94 423 CYS A N 1
ATOM 3287 C CA . CYS A 1 423 ? 21.941 30.450 -28.640 1.00 90.94 423 CYS A CA 1
ATOM 3288 C C . CYS A 1 423 ? 23.044 29.423 -28.338 1.00 90.94 423 CYS A C 1
ATOM 3290 O O . CYS A 1 423 ? 24.055 29.800 -27.747 1.00 90.94 423 CYS A O 1
ATOM 3292 N N . LYS A 1 424 ? 22.844 28.148 -28.709 1.00 89.44 424 LYS A N 1
ATOM 3293 C CA . LYS A 1 424 ? 23.789 27.032 -28.503 1.00 89.44 424 LYS A CA 1
ATOM 3294 C C . LYS A 1 424 ? 24.229 26.833 -27.048 1.00 89.44 424 LYS A C 1
ATOM 3296 O O . LYS A 1 424 ? 25.276 26.265 -26.787 1.00 89.44 424 LYS A O 1
ATOM 3301 N N . HIS A 1 425 ? 23.427 27.307 -26.100 1.00 89.94 425 HIS A N 1
ATOM 3302 C CA . HIS A 1 425 ? 23.659 27.092 -24.679 1.00 89.94 425 HIS A CA 1
ATOM 3303 C C . HIS A 1 425 ? 23.224 25.684 -24.269 1.00 89.94 425 HIS A C 1
ATOM 3305 O O . HIS A 1 425 ? 22.116 25.273 -24.622 1.00 89.94 425 HIS A O 1
ATOM 3311 N N . GLU A 1 426 ? 24.084 24.993 -23.527 1.00 90.50 426 GLU A N 1
ATOM 3312 C CA . GLU A 1 426 ? 23.861 23.653 -22.983 1.00 90.50 426 GLU A CA 1
ATOM 3313 C C . GLU A 1 426 ? 23.417 23.748 -21.525 1.00 90.50 426 GLU A C 1
ATOM 3315 O O . GLU A 1 426 ? 24.076 24.383 -20.696 1.00 90.50 426 GLU A O 1
ATOM 3320 N N . PHE A 1 427 ? 22.275 23.146 -21.217 1.00 90.94 427 PHE A N 1
ATOM 3321 C CA . PHE A 1 427 ? 21.666 23.221 -19.895 1.00 90.94 427 PHE A CA 1
ATOM 3322 C C . PHE A 1 427 ? 20.880 21.947 -19.577 1.00 90.94 427 PHE A C 1
ATOM 3324 O O . PHE A 1 427 ? 20.511 21.174 -20.464 1.00 90.94 427 PHE A O 1
ATOM 3331 N N . CYS A 1 428 ? 20.622 21.733 -18.291 1.00 89.06 428 CYS A N 1
ATOM 3332 C CA . CYS A 1 428 ? 19.817 20.617 -17.813 1.00 89.06 428 CYS A CA 1
ATOM 3333 C C . CYS A 1 428 ? 18.323 20.949 -17.889 1.00 89.06 428 CYS A C 1
ATOM 3335 O O . CYS A 1 428 ? 17.878 21.963 -17.345 1.00 89.06 428 CYS A O 1
ATOM 3337 N N . TRP A 1 429 ? 17.527 20.063 -18.493 1.00 86.62 429 TRP A N 1
ATOM 3338 C CA . TRP A 1 429 ? 16.071 20.222 -18.581 1.00 86.62 429 TRP A CA 1
ATOM 3339 C C . TRP A 1 429 ? 15.388 20.316 -17.211 1.00 86.62 429 TRP A C 1
ATOM 3341 O O . TRP A 1 429 ? 14.333 20.938 -17.090 1.00 86.62 429 TRP A O 1
ATOM 3351 N N . MET A 1 430 ? 15.964 19.701 -16.172 1.00 84.38 430 MET A N 1
ATOM 3352 C CA . MET A 1 430 ? 15.346 19.618 -14.848 1.00 84.38 430 MET A CA 1
ATOM 3353 C C . MET A 1 430 ? 15.563 20.871 -14.011 1.00 84.38 430 MET A C 1
ATOM 3355 O O . MET A 1 430 ? 14.588 21.520 -13.637 1.00 84.38 430 MET A O 1
ATOM 3359 N N . CYS A 1 431 ? 16.817 21.225 -13.727 1.00 83.81 431 CYS A N 1
ATOM 3360 C CA . CYS A 1 431 ? 17.136 22.367 -12.871 1.00 83.81 431 CYS A CA 1
ATOM 3361 C C . CYS A 1 431 ? 17.304 23.688 -13.628 1.00 83.81 431 CYS A C 1
ATOM 3363 O O . CYS A 1 431 ? 17.440 24.723 -12.983 1.00 83.81 431 CYS A O 1
ATOM 3365 N N . MET A 1 432 ? 17.332 23.671 -14.967 1.00 85.94 432 MET A N 1
ATOM 3366 C CA . MET A 1 432 ? 17.673 24.830 -15.811 1.00 85.94 432 MET A CA 1
ATOM 3367 C C . MET A 1 432 ? 19.094 25.376 -15.584 1.00 85.94 432 MET A C 1
ATOM 3369 O O . MET A 1 432 ? 19.427 26.461 -16.060 1.00 85.94 432 MET A O 1
ATOM 3373 N N . GLY A 1 433 ? 19.931 24.627 -14.862 1.00 86.75 433 GLY A N 1
ATOM 3374 C CA . GLY A 1 433 ? 21.325 24.949 -14.585 1.00 86.75 433 GLY A CA 1
ATOM 3375 C C . GLY A 1 433 ? 22.265 24.568 -15.727 1.00 86.75 433 GLY A C 1
ATOM 3376 O O . GLY A 1 433 ? 21.891 23.860 -16.667 1.00 86.75 433 GLY A O 1
ATOM 3377 N N . LEU A 1 434 ? 23.508 25.032 -15.620 1.00 88.81 434 LEU A N 1
ATOM 3378 C CA . LEU A 1 434 ? 24.554 24.811 -16.612 1.00 88.81 434 LEU A CA 1
ATOM 3379 C C . LEU A 1 434 ? 24.952 23.328 -16.673 1.00 88.81 434 LEU A C 1
ATOM 3381 O O . LEU A 1 434 ? 25.216 22.704 -15.643 1.00 88.81 434 LEU A O 1
ATOM 3385 N N . TRP A 1 435 ? 25.024 22.752 -17.877 1.00 87.38 435 TRP A N 1
ATOM 3386 C CA . TRP A 1 435 ? 25.338 21.324 -18.013 1.00 87.38 435 TRP A CA 1
ATOM 3387 C C . TRP A 1 435 ? 26.769 20.985 -17.576 1.00 87.38 435 TRP A C 1
ATOM 3389 O O . TRP A 1 435 ? 26.981 19.970 -16.928 1.00 87.38 435 TRP A O 1
ATOM 3399 N N . SER A 1 436 ? 27.744 21.864 -17.818 1.00 85.88 436 SER A N 1
ATOM 3400 C CA . SER A 1 436 ? 29.154 21.613 -17.473 1.00 85.88 436 SER A CA 1
ATOM 3401 C C . SER A 1 436 ? 29.428 21.437 -15.974 1.00 85.88 436 SER A C 1
ATOM 3403 O O . SER A 1 436 ? 30.466 20.900 -15.601 1.00 85.88 436 SER A O 1
ATOM 3405 N N . GLU A 1 437 ? 28.533 21.914 -15.106 1.00 84.06 437 GLU A N 1
ATOM 3406 C CA . GLU A 1 437 ? 28.643 21.732 -13.652 1.00 84.06 437 GLU A CA 1
ATOM 3407 C C . GLU A 1 437 ? 28.120 20.356 -13.209 1.00 84.06 437 GLU A C 1
ATOM 3409 O O . GLU A 1 437 ? 28.527 19.838 -12.163 1.00 84.06 437 GLU A O 1
ATOM 3414 N N . HIS A 1 438 ? 27.267 19.720 -14.020 1.00 80.94 438 HIS A N 1
ATOM 3415 C CA . HIS A 1 438 ? 26.767 18.375 -13.763 1.00 80.94 438 HIS A CA 1
ATOM 3416 C C . HIS A 1 438 ? 27.912 17.362 -13.914 1.00 80.94 438 HIS A C 1
ATOM 3418 O O . HIS A 1 438 ? 28.611 17.328 -14.920 1.00 80.94 438 HIS A O 1
ATOM 3424 N N . GLY A 1 439 ? 28.124 16.544 -12.881 1.00 69.38 439 GLY A N 1
ATOM 3425 C CA . GLY A 1 439 ? 29.257 15.610 -12.801 1.00 69.38 439 GLY A CA 1
ATOM 3426 C C . GLY A 1 439 ? 30.421 16.088 -11.938 1.00 69.38 439 GLY A C 1
ATOM 3427 O O . GLY A 1 439 ? 31.309 15.299 -11.625 1.00 69.38 439 GLY A O 1
ATOM 3428 N N . THR A 1 440 ? 30.397 17.336 -11.466 1.00 78.88 440 THR A N 1
ATOM 3429 C CA . THR A 1 440 ? 31.328 17.795 -10.427 1.00 78.88 440 THR A CA 1
ATOM 3430 C C . THR A 1 440 ? 30.873 17.343 -9.035 1.00 78.88 440 THR A C 1
ATOM 3432 O O . THR A 1 440 ? 29.683 17.139 -8.798 1.00 78.88 440 THR A O 1
ATOM 3435 N N . SER A 1 441 ? 31.804 17.188 -8.088 1.00 73.25 441 SER A N 1
ATOM 3436 C CA . SER A 1 441 ? 31.487 16.746 -6.714 1.00 73.25 441 SER A CA 1
ATOM 3437 C C . SER A 1 441 ? 30.610 17.751 -5.943 1.00 73.25 441 SER A C 1
ATOM 3439 O O . SER A 1 441 ? 29.776 17.366 -5.129 1.00 73.25 441 SER A O 1
ATOM 3441 N N . TRP A 1 442 ? 30.739 19.046 -6.246 1.00 77.06 442 TRP A N 1
ATOM 3442 C CA . TRP A 1 442 ? 30.090 20.126 -5.499 1.00 77.06 442 TRP A CA 1
ATOM 3443 C C . TRP A 1 442 ? 28.680 20.486 -5.996 1.00 77.06 442 TRP A C 1
ATOM 3445 O O . TRP A 1 442 ? 27.895 21.017 -5.216 1.00 77.06 442 TRP A O 1
ATOM 3455 N N . TYR A 1 443 ? 28.329 20.190 -7.254 1.00 81.25 443 TYR A N 1
ATOM 3456 C CA . TYR A 1 443 ? 27.002 20.488 -7.805 1.00 81.25 443 TYR A CA 1
ATOM 3457 C C . TYR A 1 443 ? 26.085 19.257 -7.773 1.00 81.25 443 TYR A C 1
ATOM 3459 O O . TYR A 1 443 ? 26.406 18.217 -8.355 1.00 81.25 443 TYR A O 1
ATOM 3467 N N . ASN A 1 444 ? 24.922 19.370 -7.119 1.00 80.12 444 ASN A N 1
ATOM 3468 C CA . ASN A 1 444 ? 23.963 18.272 -6.951 1.00 80.12 444 ASN A CA 1
ATOM 3469 C C . ASN A 1 444 ? 22.562 18.692 -7.405 1.00 80.12 444 ASN A C 1
ATOM 3471 O O . ASN A 1 444 ? 21.829 19.351 -6.678 1.00 80.12 444 ASN A O 1
ATOM 3475 N N . CYS A 1 445 ? 22.176 18.278 -8.614 1.00 84.38 445 CYS A N 1
ATOM 3476 C CA . CYS A 1 445 ? 20.837 18.535 -9.150 1.00 84.38 445 CYS A CA 1
ATOM 3477 C C . CYS A 1 445 ? 19.769 17.628 -8.514 1.00 84.38 445 CYS A C 1
ATOM 3479 O O . CYS A 1 445 ? 18.615 18.026 -8.384 1.00 84.38 445 CYS A O 1
ATOM 3481 N N . ASN A 1 446 ? 20.118 16.402 -8.123 1.00 84.69 446 ASN A N 1
ATOM 3482 C CA . ASN A 1 446 ? 19.173 15.408 -7.610 1.00 84.69 446 ASN A CA 1
ATOM 3483 C C . ASN A 1 446 ? 18.770 15.642 -6.142 1.00 84.69 446 ASN A C 1
ATOM 3485 O O . ASN A 1 446 ? 17.622 15.379 -5.775 1.00 84.69 446 ASN A O 1
ATOM 3489 N N . ARG A 1 447 ? 19.681 16.174 -5.320 1.00 85.75 447 ARG A N 1
ATOM 3490 C CA . ARG A 1 447 ? 19.483 16.425 -3.884 1.00 85.75 447 ARG A CA 1
ATOM 3491 C C . ARG A 1 447 ? 18.510 17.586 -3.639 1.00 85.75 447 ARG A C 1
ATOM 3493 O O . ARG A 1 447 ? 18.556 18.598 -4.333 1.00 85.75 447 ARG A O 1
ATOM 3500 N N . TYR A 1 448 ? 17.632 17.440 -2.646 1.00 84.25 448 TYR A N 1
ATOM 3501 C CA . TYR A 1 448 ? 16.790 18.534 -2.150 1.00 84.25 448 TYR A CA 1
ATOM 3502 C C . TYR A 1 448 ? 17.437 19.162 -0.912 1.00 84.25 448 TYR A C 1
ATOM 3504 O O . TYR A 1 448 ? 17.667 18.468 0.078 1.00 84.25 448 TYR A O 1
ATOM 3512 N N . GLU A 1 449 ? 17.721 20.463 -0.961 1.00 76.19 449 GLU A N 1
ATOM 3513 C CA . GLU A 1 449 ? 18.251 21.215 0.179 1.00 76.19 449 GLU A CA 1
ATOM 3514 C C . GLU A 1 449 ? 17.113 21.897 0.944 1.00 76.19 449 GLU A C 1
ATOM 3516 O O . GLU A 1 449 ? 16.395 22.747 0.413 1.00 76.19 449 GLU A O 1
ATOM 3521 N N . GLU A 1 450 ? 16.944 21.531 2.213 1.00 68.00 450 GLU A N 1
ATOM 3522 C CA . GLU A 1 450 ? 15.979 22.186 3.093 1.00 68.00 450 GLU A CA 1
ATOM 3523 C C . GLU A 1 450 ? 16.507 23.566 3.510 1.00 68.00 450 GLU A C 1
ATOM 3525 O O . GLU A 1 450 ? 17.611 23.694 4.043 1.00 68.00 450 GLU A O 1
ATOM 3530 N N . LYS A 1 451 ? 15.716 24.622 3.276 1.00 60.69 451 LYS A N 1
ATOM 3531 C CA . LYS A 1 451 ? 16.072 25.999 3.658 1.00 60.69 451 LYS A CA 1
ATOM 3532 C C . LYS A 1 451 ? 16.192 26.098 5.185 1.00 60.69 451 LYS A C 1
ATOM 3534 O O . LYS A 1 451 ? 15.190 26.154 5.898 1.00 60.69 451 LYS A O 1
ATOM 3539 N N . SER A 1 452 ? 17.419 26.150 5.698 1.00 44.84 452 SER A N 1
ATOM 3540 C CA . SER A 1 452 ? 17.712 26.301 7.126 1.00 44.84 452 SER A CA 1
ATOM 3541 C C . SER A 1 452 ? 17.684 27.784 7.530 1.00 44.84 452 SER A C 1
ATOM 3543 O O . SER A 1 452 ? 18.674 28.504 7.453 1.00 44.84 452 SER A O 1
ATOM 3545 N N . GLY A 1 453 ? 16.518 28.284 7.955 1.00 42.12 453 GLY A N 1
ATOM 3546 C CA . GLY A 1 453 ? 16.359 29.686 8.362 1.00 42.12 453 GLY A CA 1
ATOM 3547 C C . GLY A 1 453 ? 15.165 29.944 9.283 1.00 42.12 453 GLY A C 1
ATOM 3548 O O . GLY A 1 453 ? 14.259 29.122 9.411 1.00 42.12 453 GLY A O 1
ATOM 3549 N N . SER A 1 454 ? 15.139 31.122 9.920 1.00 46.50 454 SER A N 1
ATOM 3550 C CA . SER A 1 454 ? 14.036 31.624 10.768 1.00 46.50 454 SER A CA 1
ATOM 3551 C C . SER A 1 454 ? 12.660 31.624 10.083 1.00 46.50 454 SER A C 1
ATOM 3553 O O . SER A 1 454 ? 11.641 31.691 10.772 1.00 46.50 454 SER A O 1
ATOM 3555 N N . GLU A 1 455 ? 12.628 31.498 8.757 1.00 48.06 455 GLU A N 1
ATOM 3556 C CA . GLU A 1 455 ? 11.437 31.378 7.913 1.00 48.06 455 GLU A CA 1
ATOM 3557 C C . GLU A 1 455 ? 10.706 30.028 8.063 1.00 48.06 455 GLU A C 1
ATOM 3559 O O . GLU A 1 455 ? 9.494 29.976 7.869 1.00 48.06 455 GLU A O 1
ATOM 3564 N N . ALA A 1 456 ? 11.376 28.959 8.520 1.00 47.72 456 ALA A N 1
ATOM 3565 C CA . ALA A 1 456 ? 10.785 27.624 8.712 1.00 47.72 456 ALA A CA 1
ATOM 3566 C C . ALA A 1 456 ? 9.876 27.494 9.959 1.00 47.72 456 ALA A C 1
ATOM 3568 O O . ALA A 1 456 ? 9.355 26.417 10.257 1.00 47.72 456 ALA A O 1
ATOM 3569 N N . ARG A 1 457 ? 9.684 28.580 10.725 1.00 55.84 457 ARG A N 1
ATOM 3570 C CA . ARG A 1 457 ? 8.975 28.544 12.019 1.00 55.84 457 ARG A CA 1
ATOM 3571 C C . ARG A 1 457 ? 7.454 28.670 11.916 1.00 55.84 457 ARG A C 1
ATOM 3573 O O . ARG A 1 457 ? 6.773 28.350 12.882 1.00 55.84 457 ARG A O 1
ATOM 3580 N N . SER A 1 458 ? 6.907 29.128 10.787 1.00 57.44 458 SER A N 1
ATOM 3581 C CA . SER A 1 458 ? 5.448 29.222 10.618 1.00 57.44 458 SER A CA 1
ATOM 3582 C C . SER A 1 458 ? 4.867 27.924 10.045 1.00 57.44 458 SER A C 1
ATOM 3584 O O . SER A 1 458 ? 5.456 27.319 9.151 1.00 57.44 458 SER A O 1
ATOM 3586 N N . ALA A 1 459 ? 3.687 27.503 10.512 1.00 51.97 459 ALA A N 1
ATOM 3587 C CA . ALA A 1 459 ? 2.981 26.335 9.964 1.00 51.97 459 ALA A CA 1
ATOM 3588 C C . ALA A 1 459 ? 2.735 26.466 8.445 1.00 51.97 459 ALA A C 1
ATOM 3590 O O . ALA A 1 459 ? 2.877 25.508 7.689 1.00 51.97 459 ALA A O 1
ATOM 3591 N N . GLN A 1 460 ? 2.482 27.690 7.967 1.00 54.06 460 GLN A N 1
ATOM 3592 C CA . GLN A 1 460 ? 2.341 27.980 6.539 1.00 54.06 460 GLN A CA 1
ATOM 3593 C C . GLN A 1 460 ? 3.653 27.778 5.757 1.00 54.06 460 GLN A C 1
ATOM 3595 O O . GLN A 1 460 ? 3.617 27.341 4.607 1.00 54.06 460 GLN A O 1
ATOM 3600 N N . ALA A 1 461 ? 4.811 28.059 6.365 1.00 61.06 461 ALA A N 1
ATOM 3601 C CA . ALA A 1 461 ? 6.113 27.788 5.760 1.00 61.06 461 ALA A CA 1
ATOM 3602 C C . ALA A 1 461 ? 6.440 26.288 5.729 1.00 61.06 461 ALA A C 1
ATOM 3604 O O . ALA A 1 461 ? 6.987 25.824 4.735 1.00 61.06 461 ALA A O 1
ATOM 3605 N N . LYS A 1 462 ? 6.045 25.513 6.751 1.00 62.47 462 LYS A N 1
ATOM 3606 C CA . LYS A 1 462 ? 6.198 24.044 6.753 1.00 62.47 462 LYS A CA 1
ATOM 3607 C C . LYS A 1 462 ? 5.355 23.374 5.669 1.00 62.47 462 LYS A C 1
ATOM 3609 O O . LYS A 1 462 ? 5.870 22.542 4.930 1.00 62.47 462 LYS A O 1
ATOM 3614 N N . SER A 1 463 ? 4.089 23.775 5.523 1.00 58.94 463 SER A N 1
ATOM 3615 C CA . SER A 1 463 ? 3.220 23.298 4.436 1.00 58.94 463 SER A CA 1
ATOM 3616 C C . SER A 1 463 ? 3.816 23.606 3.057 1.00 58.94 463 SER A C 1
ATOM 3618 O O . SER A 1 463 ? 3.953 22.705 2.228 1.00 58.94 463 SER A O 1
ATOM 3620 N N . ARG A 1 464 ? 4.289 24.839 2.837 1.00 66.44 464 ARG A N 1
ATOM 3621 C CA . ARG A 1 464 ? 4.984 25.210 1.595 1.00 66.44 464 ARG A CA 1
ATOM 3622 C C . ARG A 1 464 ? 6.260 24.407 1.361 1.00 66.44 464 ARG A C 1
ATOM 3624 O O . ARG A 1 464 ? 6.443 23.912 0.259 1.00 66.44 464 ARG A O 1
ATOM 3631 N N . ALA A 1 465 ? 7.094 24.220 2.381 1.00 70.12 465 ALA A N 1
ATOM 3632 C CA . ALA A 1 465 ? 8.312 23.419 2.276 1.00 70.12 465 ALA A CA 1
ATOM 3633 C C . ALA A 1 465 ? 8.007 21.949 1.936 1.00 70.12 465 ALA A C 1
ATOM 3635 O O . ALA A 1 465 ? 8.681 21.361 1.097 1.00 70.12 465 ALA A O 1
ATOM 3636 N N . SER A 1 466 ? 6.953 21.367 2.520 1.00 72.81 466 SER A N 1
ATOM 3637 C CA . SER A 1 466 ? 6.529 19.996 2.207 1.00 72.81 466 SER A CA 1
ATOM 3638 C C . SER A 1 466 ? 6.035 19.842 0.763 1.00 72.81 466 SER A C 1
ATOM 3640 O O . SER A 1 466 ? 6.357 18.849 0.108 1.00 72.81 466 SER A O 1
ATOM 3642 N N . LEU A 1 467 ? 5.331 20.853 0.238 1.00 75.44 467 LEU A N 1
ATOM 3643 C CA . LEU A 1 467 ? 4.889 20.897 -1.154 1.00 75.44 467 LEU A CA 1
ATOM 3644 C C . LEU A 1 467 ? 6.067 21.128 -2.111 1.00 75.44 467 LEU A C 1
ATOM 3646 O O . LEU A 1 467 ? 6.172 20.434 -3.115 1.00 75.44 467 LEU A O 1
ATOM 3650 N N . GLU A 1 468 ? 6.985 22.047 -1.790 1.00 79.75 468 GLU A N 1
ATOM 3651 C CA . GLU A 1 468 ? 8.222 22.270 -2.555 1.00 79.75 468 GLU A CA 1
ATOM 3652 C C . GLU A 1 468 ? 9.059 20.984 -2.631 1.00 79.75 468 GLU A C 1
ATOM 3654 O O . GLU A 1 468 ? 9.517 20.606 -3.711 1.00 79.75 468 GLU A O 1
ATOM 3659 N N . ARG A 1 469 ? 9.200 20.269 -1.507 1.00 84.56 469 ARG A N 1
ATOM 3660 C CA . ARG A 1 469 ? 9.866 18.964 -1.451 1.00 84.56 469 ARG A CA 1
ATOM 3661 C C . ARG A 1 469 ? 9.147 17.941 -2.326 1.00 84.56 469 ARG A C 1
ATOM 3663 O O . ARG A 1 469 ? 9.795 17.280 -3.130 1.00 84.56 469 ARG A O 1
ATOM 3670 N N . TYR A 1 470 ? 7.825 17.813 -2.210 1.00 84.38 470 TYR A N 1
ATOM 3671 C CA . TYR A 1 470 ? 7.053 16.900 -3.056 1.00 84.38 470 TYR A CA 1
ATOM 3672 C C . TYR A 1 470 ? 7.244 17.208 -4.544 1.00 84.38 470 TYR A C 1
ATOM 3674 O O . TYR A 1 470 ? 7.617 16.315 -5.302 1.00 84.38 470 TYR A O 1
ATOM 3682 N N . LEU A 1 471 ? 7.088 18.470 -4.951 1.00 83.44 471 LEU A N 1
ATOM 3683 C CA . LEU A 1 471 ? 7.272 18.898 -6.336 1.00 83.44 471 LEU A CA 1
ATOM 3684 C C . LEU A 1 471 ? 8.689 18.605 -6.843 1.00 83.44 471 LEU A C 1
ATOM 3686 O O . LEU A 1 471 ? 8.848 18.210 -7.996 1.00 83.44 471 LEU A O 1
ATOM 3690 N N . HIS A 1 472 ? 9.725 18.745 -6.011 1.00 85.75 472 HIS A N 1
ATOM 3691 C CA . HIS A 1 472 ? 11.099 18.395 -6.393 1.00 85.75 472 HIS A CA 1
ATOM 3692 C C . HIS A 1 472 ? 11.232 16.921 -6.802 1.00 85.75 472 HIS A C 1
ATOM 3694 O O . HIS A 1 472 ? 11.792 16.627 -7.862 1.00 85.75 472 HIS A O 1
ATOM 3700 N N . TYR A 1 473 ? 10.709 15.999 -5.991 1.00 90.06 473 TYR A N 1
ATOM 3701 C CA . TYR A 1 473 ? 10.784 14.561 -6.273 1.00 90.06 473 TYR A CA 1
ATOM 3702 C C . TYR A 1 473 ? 9.790 14.125 -7.358 1.00 90.06 473 TYR A C 1
ATOM 3704 O O . TYR A 1 473 ? 10.161 13.353 -8.242 1.00 90.06 473 TYR A O 1
ATOM 3712 N N . TYR A 1 474 ? 8.567 14.666 -7.354 1.00 88.81 474 TYR A N 1
ATOM 3713 C CA . TYR A 1 474 ? 7.534 14.366 -8.348 1.00 88.81 474 TYR A CA 1
ATOM 3714 C C . TYR A 1 474 ? 7.967 14.763 -9.757 1.00 88.81 474 TYR A C 1
ATOM 3716 O O . TYR A 1 474 ? 7.896 13.945 -10.670 1.00 88.81 474 TYR A O 1
ATOM 3724 N N . ASN A 1 475 ? 8.499 15.977 -9.938 1.00 86.25 475 ASN A N 1
ATOM 3725 C CA . ASN A 1 475 ? 8.956 16.424 -11.254 1.00 86.25 475 ASN A CA 1
ATOM 3726 C C . ASN A 1 475 ? 10.047 15.503 -11.825 1.00 86.25 475 ASN A C 1
ATOM 3728 O O . ASN A 1 475 ? 10.055 15.240 -13.025 1.00 86.25 475 ASN A O 1
ATOM 3732 N N . ARG A 1 476 ? 10.954 14.980 -10.988 1.00 89.56 476 ARG A N 1
ATOM 3733 C CA . ARG A 1 476 ? 12.003 14.035 -11.420 1.00 89.56 476 ARG A CA 1
ATOM 3734 C C . ARG A 1 476 ? 11.442 12.653 -11.729 1.00 89.56 476 ARG A C 1
ATOM 3736 O O . ARG A 1 476 ? 11.772 12.095 -12.773 1.00 89.56 476 ARG A O 1
ATOM 3743 N N . TYR A 1 477 ? 10.552 12.146 -10.879 1.00 91.06 477 TYR A N 1
ATOM 3744 C CA . TYR A 1 477 ? 9.814 10.906 -11.122 1.00 91.06 477 TYR A CA 1
ATOM 3745 C C . TYR A 1 477 ? 9.074 10.953 -12.472 1.00 91.06 477 TYR A C 1
ATOM 3747 O O . TYR A 1 477 ? 9.316 10.112 -13.339 1.00 91.06 477 TYR A O 1
ATOM 3755 N N . ALA A 1 478 ? 8.245 11.979 -12.685 1.00 88.31 478 ALA A N 1
ATOM 3756 C CA . ALA A 1 478 ? 7.446 12.149 -13.896 1.00 88.31 478 ALA A CA 1
ATOM 3757 C C . ALA A 1 478 ? 8.325 12.356 -15.139 1.00 88.31 478 ALA A C 1
ATOM 3759 O O . ALA A 1 478 ? 8.057 11.793 -16.200 1.00 88.31 478 ALA A O 1
ATOM 3760 N N . ASN A 1 479 ? 9.426 13.103 -15.008 1.00 86.88 479 ASN A N 1
ATOM 3761 C CA . ASN A 1 479 ? 10.370 13.299 -16.103 1.00 86.88 479 ASN A CA 1
ATOM 3762 C C . ASN A 1 479 ? 11.041 11.990 -16.538 1.00 86.88 479 ASN A C 1
ATOM 3764 O O . ASN A 1 479 ? 11.151 11.743 -17.737 1.00 86.88 479 ASN A O 1
ATOM 3768 N N . HIS A 1 480 ? 11.467 11.137 -15.601 1.00 89.44 480 HIS A N 1
ATOM 3769 C CA . HIS A 1 480 ? 12.033 9.832 -15.953 1.00 89.44 480 HIS A CA 1
ATOM 3770 C C . HIS A 1 480 ? 10.991 8.874 -16.528 1.00 89.44 480 HIS A C 1
ATOM 3772 O O . HIS A 1 480 ? 11.331 8.087 -17.409 1.00 89.44 480 HIS A O 1
ATOM 3778 N N . GLU A 1 481 ? 9.730 8.966 -16.103 1.00 88.00 481 GLU A N 1
ATOM 3779 C CA . GLU A 1 481 ? 8.626 8.226 -16.721 1.00 88.00 481 GLU A CA 1
ATOM 3780 C C . GLU A 1 481 ? 8.393 8.655 -18.174 1.00 88.00 481 GLU A C 1
ATOM 3782 O O . GLU A 1 481 ? 8.312 7.810 -19.065 1.00 88.00 481 GLU A O 1
ATOM 3787 N N . GLN A 1 482 ? 8.362 9.964 -18.437 1.00 86.06 482 GLN A N 1
ATOM 3788 C CA . GLN A 1 482 ? 8.237 10.499 -19.791 1.00 86.06 482 GLN A CA 1
ATOM 3789 C C . GLN A 1 482 ? 9.456 10.149 -20.655 1.00 86.06 482 GLN A C 1
ATOM 3791 O O . GLN A 1 482 ? 9.292 9.691 -21.785 1.00 86.06 482 GLN A O 1
ATOM 3796 N N . SER A 1 483 ? 10.676 10.300 -20.130 1.00 88.56 483 SER A N 1
ATOM 3797 C CA . SER A 1 483 ? 11.903 9.911 -20.835 1.00 88.56 483 SER A CA 1
ATOM 3798 C C . SER A 1 483 ? 11.934 8.414 -21.150 1.00 88.56 483 SER A C 1
ATOM 3800 O O . SER A 1 483 ? 12.330 8.044 -22.247 1.00 88.56 483 SER A O 1
ATOM 3802 N N . ALA A 1 484 ? 11.461 7.548 -20.248 1.00 85.69 484 ALA A N 1
ATOM 3803 C CA . ALA A 1 484 ? 11.366 6.112 -20.512 1.00 85.69 484 ALA A CA 1
ATOM 3804 C C . ALA A 1 484 ? 10.371 5.787 -21.643 1.00 85.69 484 ALA A C 1
ATOM 3806 O O . ALA A 1 484 ? 10.642 4.904 -22.458 1.00 85.69 484 ALA A O 1
ATOM 3807 N N . LYS A 1 485 ? 9.247 6.518 -21.737 1.00 84.81 485 LYS A N 1
ATOM 3808 C CA . LYS A 1 485 ? 8.306 6.397 -22.866 1.00 84.81 485 LYS A CA 1
ATOM 3809 C C . LYS A 1 485 ? 8.970 6.810 -24.189 1.00 84.81 485 LYS A C 1
ATOM 3811 O O . LYS A 1 485 ? 8.896 6.062 -25.159 1.00 84.81 485 LYS A O 1
ATOM 3816 N N . LEU A 1 486 ? 9.684 7.938 -24.210 1.00 85.38 486 LEU A N 1
ATOM 3817 C CA . LEU A 1 486 ? 10.403 8.415 -25.403 1.00 85.38 486 LEU A CA 1
ATOM 3818 C C . LEU A 1 486 ? 11.537 7.470 -25.831 1.00 85.38 486 LEU A C 1
ATOM 3820 O O . LEU A 1 486 ? 11.749 7.257 -27.025 1.00 85.38 486 LEU A O 1
ATOM 3824 N N . ASP A 1 487 ? 12.232 6.853 -24.878 1.00 82.38 487 ASP A N 1
ATOM 3825 C CA . ASP A 1 487 ? 13.272 5.860 -25.159 1.00 82.38 487 ASP A CA 1
ATOM 3826 C C . ASP A 1 487 ? 12.706 4.554 -25.726 1.00 82.38 487 ASP A C 1
ATOM 3828 O O . ASP A 1 487 ? 13.362 3.879 -26.523 1.00 82.38 487 ASP A O 1
ATOM 3832 N N . LYS A 1 488 ? 11.473 4.194 -25.360 1.00 79.31 488 LYS A N 1
ATOM 3833 C CA . LYS A 1 488 ? 10.765 3.065 -25.971 1.00 79.31 488 LYS A CA 1
ATOM 3834 C C . LYS A 1 488 ? 10.420 3.353 -27.436 1.00 79.31 488 LYS A C 1
ATOM 3836 O O . LYS A 1 488 ? 10.579 2.481 -28.287 1.00 79.31 488 LYS A O 1
ATOM 3841 N N . ASP A 1 489 ? 10.037 4.584 -27.765 1.00 80.69 489 ASP A N 1
ATOM 3842 C CA . ASP A 1 489 ? 9.861 4.996 -29.164 1.00 80.69 489 ASP A CA 1
ATOM 3843 C C . ASP A 1 489 ? 11.198 5.036 -29.913 1.00 80.69 489 ASP A C 1
ATOM 3845 O O . ASP A 1 489 ? 11.274 4.720 -31.106 1.00 80.69 489 ASP A O 1
ATOM 3849 N N . LEU A 1 490 ? 12.273 5.414 -29.215 1.00 74.88 490 LEU A N 1
ATOM 3850 C CA . LEU A 1 490 ? 13.627 5.348 -29.741 1.00 74.88 490 LEU A CA 1
ATOM 3851 C C . LEU A 1 490 ? 14.028 3.902 -30.037 1.00 74.88 490 LEU A C 1
ATOM 3853 O O . LEU A 1 490 ? 14.593 3.689 -31.096 1.00 74.88 490 LEU A O 1
ATOM 3857 N N . TYR A 1 491 ? 13.683 2.916 -29.205 1.00 72.31 491 TYR A N 1
ATOM 3858 C CA . TYR A 1 491 ? 13.941 1.491 -29.464 1.00 72.31 491 TYR A CA 1
ATOM 3859 C C . TYR A 1 491 ? 13.394 1.029 -30.823 1.00 72.31 491 TYR A C 1
ATOM 3861 O O . TYR A 1 491 ? 14.133 0.480 -31.640 1.00 72.31 491 TYR A O 1
ATOM 3869 N N . LEU A 1 492 ? 12.135 1.361 -31.125 1.00 75.62 492 LEU A N 1
ATOM 3870 C CA . LEU A 1 492 ? 11.509 1.050 -32.420 1.00 75.62 492 LEU A CA 1
ATOM 3871 C C . LEU A 1 492 ? 12.214 1.752 -33.593 1.00 75.62 492 LEU A C 1
ATOM 3873 O O . LEU A 1 492 ? 12.289 1.234 -34.709 1.00 75.62 492 LEU A O 1
ATOM 3877 N N . LYS A 1 493 ? 12.746 2.957 -33.361 1.00 76.62 493 LYS A N 1
ATOM 3878 C CA . LYS A 1 493 ? 13.587 3.659 -34.342 1.00 76.62 493 LYS A CA 1
ATOM 3879 C C . LYS A 1 493 ? 14.980 3.036 -34.431 1.00 76.62 493 LYS A C 1
ATOM 3881 O O . LYS A 1 493 ? 15.551 3.036 -35.517 1.00 76.62 493 LYS A O 1
ATOM 3886 N N . THR A 1 494 ? 15.520 2.514 -33.335 1.00 72.62 494 THR A N 1
ATOM 3887 C CA . THR A 1 494 ? 16.834 1.878 -33.262 1.00 72.62 494 THR A CA 1
ATOM 3888 C C . THR A 1 494 ? 16.856 0.618 -34.108 1.00 72.62 494 THR A C 1
ATOM 3890 O O . THR A 1 494 ? 17.803 0.467 -34.860 1.00 72.62 494 THR A O 1
ATOM 3893 N N . GLU A 1 495 ? 15.802 -0.201 -34.128 1.00 76.56 495 GLU A N 1
ATOM 3894 C CA . GLU A 1 495 ? 15.701 -1.345 -35.052 1.00 76.56 495 GLU A CA 1
ATOM 3895 C C . GLU A 1 495 ? 15.851 -0.907 -36.523 1.00 76.56 495 GLU A C 1
ATOM 3897 O O . GLU A 1 495 ? 16.640 -1.462 -37.288 1.00 76.56 495 GLU A O 1
ATOM 3902 N N . LYS A 1 496 ? 15.204 0.199 -36.911 1.00 80.31 496 LYS A N 1
ATOM 3903 C CA . LYS A 1 496 ? 15.394 0.795 -38.246 1.00 80.31 496 LYS A CA 1
ATOM 3904 C C . LYS A 1 496 ? 16.813 1.338 -38.442 1.00 80.31 496 LYS A C 1
ATOM 3906 O O . LYS A 1 496 ? 17.379 1.197 -39.527 1.00 80.31 496 LYS A O 1
ATOM 3911 N N . LYS A 1 497 ? 17.405 1.957 -37.410 1.00 75.25 497 LYS A N 1
ATOM 3912 C CA . LYS A 1 497 ? 18.805 2.419 -37.437 1.00 75.25 497 LYS A CA 1
ATOM 3913 C C . LYS A 1 497 ? 19.770 1.240 -37.586 1.00 75.25 497 LYS A C 1
ATOM 3915 O O . LYS A 1 497 ? 20.739 1.381 -38.317 1.00 75.25 497 LYS A O 1
ATOM 3920 N N . MET A 1 498 ? 19.494 0.094 -36.966 1.00 77.81 498 MET A N 1
ATOM 3921 C CA . MET A 1 498 ? 20.276 -1.136 -37.077 1.00 77.81 498 MET A CA 1
ATOM 3922 C C . MET A 1 498 ? 20.285 -1.647 -38.519 1.00 77.81 498 MET A C 1
ATOM 3924 O O . MET A 1 498 ? 21.357 -1.875 -39.075 1.00 77.81 498 MET A O 1
ATOM 3928 N N . THR A 1 499 ? 19.119 -1.734 -39.167 1.00 80.94 499 THR A N 1
ATOM 3929 C CA . THR A 1 499 ? 19.027 -2.094 -40.594 1.00 80.94 499 THR A CA 1
ATOM 3930 C C . THR A 1 499 ? 19.743 -1.071 -41.484 1.00 80.94 499 THR A C 1
ATOM 3932 O O . THR A 1 499 ? 20.447 -1.430 -42.427 1.00 80.94 499 THR A O 1
ATOM 3935 N N . SER A 1 500 ? 19.623 0.221 -41.164 1.00 78.31 500 SER A N 1
ATOM 3936 C CA . SER A 1 500 ? 20.333 1.284 -41.883 1.00 78.31 500 SER A CA 1
ATOM 3937 C C . SER A 1 500 ? 21.857 1.171 -41.727 1.00 78.31 500 SER A C 1
ATOM 3939 O O . SER A 1 500 ? 22.572 1.325 -42.715 1.00 78.31 500 SER A O 1
ATOM 3941 N N . LEU A 1 501 ? 22.358 0.859 -40.526 1.00 77.44 501 LEU A N 1
ATOM 3942 C CA . LEU A 1 501 ? 23.778 0.629 -40.224 1.00 77.44 501 LEU A CA 1
ATOM 3943 C C . LEU A 1 501 ? 24.335 -0.583 -40.974 1.00 77.44 501 LEU A C 1
ATOM 3945 O O . LEU A 1 501 ? 25.440 -0.505 -41.509 1.00 77.44 501 LEU A O 1
ATOM 3949 N N . GLN A 1 502 ? 23.552 -1.659 -41.091 1.00 79.56 502 GLN A N 1
ATOM 3950 C CA . GLN A 1 502 ? 23.911 -2.820 -41.915 1.00 79.56 502 GLN A CA 1
ATOM 3951 C C . GLN A 1 502 ? 24.105 -2.415 -43.380 1.00 79.56 502 GLN A C 1
ATOM 3953 O O . GLN A 1 502 ? 25.105 -2.769 -43.999 1.00 79.56 502 GLN A O 1
ATOM 3958 N N . SER A 1 503 ? 23.178 -1.618 -43.924 1.00 79.50 503 SER A N 1
ATOM 3959 C CA . SER A 1 503 ? 23.220 -1.213 -45.335 1.00 79.50 503 SER A CA 1
ATOM 3960 C C . SER A 1 503 ? 24.312 -0.187 -45.672 1.00 79.50 503 SER A C 1
ATOM 3962 O O . SER A 1 503 ? 24.826 -0.200 -46.787 1.00 79.50 503 SER A O 1
ATOM 3964 N N . GLN A 1 504 ? 24.663 0.707 -44.739 1.00 78.31 504 GLN A N 1
ATOM 3965 C CA . GLN A 1 504 ? 25.550 1.852 -45.001 1.00 78.31 504 GLN A CA 1
ATOM 3966 C C . GLN A 1 504 ? 26.995 1.634 -44.545 1.00 78.31 504 GLN A C 1
ATOM 3968 O O . GLN A 1 504 ? 27.910 2.175 -45.161 1.00 78.31 504 GLN A O 1
ATOM 3973 N N . SER A 1 505 ? 27.209 0.871 -43.471 1.00 68.94 505 SER A N 1
ATOM 3974 C CA . SER A 1 505 ? 28.527 0.704 -42.841 1.00 68.94 505 SER A CA 1
ATOM 3975 C C . SER A 1 505 ? 29.114 -0.696 -43.028 1.00 68.94 505 SER A C 1
ATOM 3977 O O . SER A 1 505 ? 30.258 -0.917 -42.648 1.00 68.94 505 SER A O 1
ATOM 3979 N N . GLY A 1 506 ? 28.355 -1.638 -43.605 1.00 69.38 506 GLY A N 1
ATOM 3980 C CA . GLY A 1 506 ? 28.816 -3.004 -43.877 1.00 69.38 506 GLY A CA 1
ATOM 3981 C C . GLY A 1 506 ? 28.998 -3.884 -42.634 1.00 69.38 506 GLY A C 1
ATOM 3982 O O . GLY A 1 506 ? 29.594 -4.951 -42.741 1.00 69.38 506 GLY A O 1
ATOM 3983 N N . LEU A 1 507 ? 28.499 -3.452 -41.469 1.00 78.00 507 LEU A N 1
ATOM 3984 C CA . LEU A 1 507 ? 28.529 -4.229 -40.226 1.00 78.00 507 LEU A CA 1
ATOM 3985 C C . LEU A 1 507 ? 27.590 -5.438 -40.317 1.00 78.00 507 LEU A C 1
ATOM 3987 O O . LEU A 1 507 ? 26.468 -5.335 -40.823 1.00 78.00 507 LEU A O 1
ATOM 3991 N N . SER A 1 508 ? 28.035 -6.572 -39.782 1.00 82.00 508 SER A N 1
ATOM 3992 C CA . SER A 1 508 ? 27.233 -7.795 -39.709 1.00 82.00 508 SER A CA 1
ATOM 3993 C C . SER A 1 508 ? 26.074 -7.668 -38.711 1.00 82.00 508 SER A C 1
ATOM 3995 O O . SER A 1 508 ? 26.063 -6.808 -37.830 1.00 82.00 508 SER A O 1
ATOM 3997 N N . TRP A 1 509 ? 25.084 -8.562 -38.812 1.00 75.56 509 TRP A N 1
ATOM 3998 C CA . TRP A 1 509 ? 23.937 -8.582 -37.895 1.00 75.56 509 TRP A CA 1
ATOM 3999 C C . TRP A 1 509 ? 24.360 -8.714 -36.421 1.00 75.56 509 TRP A C 1
ATOM 4001 O O . TRP A 1 509 ? 23.806 -8.029 -35.565 1.00 75.56 509 TRP A O 1
ATOM 4011 N N . ILE A 1 510 ? 25.396 -9.514 -36.142 1.00 75.62 510 ILE A N 1
ATOM 4012 C CA . ILE A 1 510 ? 25.968 -9.712 -34.799 1.00 75.62 510 ILE A CA 1
ATOM 4013 C C . ILE A 1 510 ? 26.568 -8.406 -34.268 1.00 75.62 510 ILE A C 1
ATOM 4015 O O . ILE A 1 510 ? 26.371 -8.037 -33.113 1.00 75.62 510 ILE A O 1
ATOM 4019 N N . GLU A 1 511 ? 27.256 -7.656 -35.125 1.00 77.25 511 GLU A N 1
ATOM 4020 C CA . GLU A 1 511 ? 27.932 -6.422 -34.733 1.00 77.25 511 GLU A CA 1
ATOM 4021 C C . GLU A 1 511 ? 26.999 -5.256 -34.447 1.00 77.25 511 GLU A C 1
ATOM 4023 O O . GLU A 1 511 ? 27.473 -4.249 -33.931 1.00 77.25 511 GLU A O 1
ATOM 4028 N N . VAL A 1 512 ? 25.715 -5.376 -34.780 1.00 80.38 512 VAL A N 1
ATOM 4029 C CA . VAL A 1 512 ? 24.697 -4.338 -34.596 1.00 80.38 512 VAL A CA 1
ATOM 4030 C C . VAL A 1 512 ? 23.809 -4.617 -33.369 1.00 80.38 512 VAL A C 1
ATOM 4032 O O . VAL A 1 512 ? 23.194 -3.693 -32.834 1.00 80.38 512 VAL A O 1
ATOM 4035 N N . GLN A 1 513 ? 23.831 -5.847 -32.837 1.00 82.44 513 GLN A N 1
ATOM 4036 C CA . GLN A 1 513 ? 23.101 -6.248 -31.622 1.00 82.44 513 GLN A CA 1
ATOM 4037 C C . GLN A 1 513 ? 23.471 -5.428 -30.378 1.00 82.44 513 GLN A C 1
ATOM 4039 O O . GLN A 1 513 ? 22.654 -5.281 -29.472 1.00 82.44 513 GLN A O 1
ATOM 4044 N N . PHE A 1 514 ? 24.665 -4.826 -30.329 1.00 84.62 514 PHE A N 1
ATOM 4045 C CA . PHE A 1 514 ? 25.055 -3.974 -29.200 1.00 84.62 514 PHE A CA 1
ATOM 4046 C C . PHE A 1 514 ? 24.085 -2.810 -28.960 1.00 84.62 514 PHE A C 1
ATOM 4048 O O . PHE A 1 514 ? 23.904 -2.407 -27.813 1.00 84.62 514 PHE A O 1
ATOM 4055 N N . LEU A 1 515 ? 23.437 -2.292 -30.012 1.00 83.06 515 LEU A N 1
ATOM 4056 C CA . LEU A 1 515 ? 22.444 -1.223 -29.891 1.00 83.06 515 LEU A CA 1
ATOM 4057 C C . LEU A 1 515 ? 21.161 -1.699 -29.195 1.00 83.06 515 LEU A C 1
ATOM 4059 O O . LEU A 1 515 ? 20.518 -0.901 -28.514 1.00 83.06 515 LEU A O 1
ATOM 4063 N N . ASP A 1 516 ? 20.803 -2.980 -29.336 1.00 84.56 516 ASP A N 1
ATOM 4064 C CA . ASP A 1 516 ? 19.629 -3.581 -28.695 1.00 84.56 516 ASP A CA 1
ATOM 4065 C C . ASP A 1 516 ? 19.898 -3.710 -27.197 1.00 84.56 516 ASP A C 1
ATOM 4067 O O . ASP A 1 516 ? 19.178 -3.144 -26.374 1.00 84.56 516 ASP A O 1
ATOM 4071 N N . THR A 1 517 ? 21.029 -4.333 -26.854 1.00 86.44 517 THR A N 1
ATOM 4072 C CA . THR A 1 517 ? 21.507 -4.480 -25.474 1.00 86.44 517 THR A CA 1
ATOM 4073 C C . THR A 1 517 ? 21.650 -3.130 -24.772 1.00 86.44 517 THR A C 1
ATOM 4075 O O . THR A 1 517 ? 21.207 -2.968 -23.633 1.00 86.44 517 THR A O 1
ATOM 4078 N N . ALA A 1 518 ? 22.233 -2.138 -25.447 1.00 88.75 518 ALA A N 1
ATOM 4079 C CA . ALA A 1 518 ? 22.409 -0.797 -24.903 1.00 88.75 518 ALA A CA 1
ATOM 4080 C C . ALA A 1 518 ? 21.066 -0.072 -24.696 1.00 88.75 518 ALA A C 1
ATOM 4082 O O . ALA A 1 518 ? 20.880 0.597 -23.677 1.00 88.75 518 ALA A O 1
ATOM 4083 N N . SER A 1 519 ? 20.095 -0.251 -25.599 1.00 87.00 519 SER A N 1
ATOM 4084 C CA . SER A 1 519 ? 18.757 0.329 -25.438 1.00 87.00 519 SER A CA 1
ATOM 4085 C C . SER A 1 519 ? 17.969 -0.335 -24.303 1.00 87.00 519 SER A C 1
ATOM 4087 O O . SER A 1 519 ? 17.349 0.364 -23.499 1.00 87.00 519 SER A O 1
ATOM 4089 N N . GLN A 1 520 ? 18.045 -1.662 -24.163 1.00 86.31 520 GLN A N 1
ATOM 4090 C CA . GLN A 1 520 ? 17.437 -2.378 -23.036 1.00 86.31 520 GLN A CA 1
ATOM 4091 C C . GLN A 1 520 ? 18.046 -1.944 -21.694 1.00 86.31 520 GLN A C 1
ATOM 4093 O O . GLN A 1 520 ? 17.314 -1.677 -20.738 1.00 86.31 520 GLN A O 1
ATOM 4098 N N . ALA A 1 521 ? 19.376 -1.817 -21.621 1.00 89.38 521 ALA A N 1
ATOM 4099 C CA . ALA A 1 521 ? 20.070 -1.330 -20.430 1.00 89.38 521 ALA A CA 1
ATOM 4100 C C . ALA A 1 521 ? 19.637 0.098 -20.062 1.00 89.38 521 ALA A C 1
ATOM 4102 O O . ALA A 1 521 ? 19.375 0.378 -18.889 1.00 89.38 521 ALA A O 1
ATOM 4103 N N . LEU A 1 522 ? 19.498 0.984 -21.056 1.00 90.56 522 LEU A N 1
ATOM 4104 C CA . LEU A 1 522 ? 19.017 2.352 -20.865 1.00 90.56 522 LEU A CA 1
ATOM 4105 C C . LEU A 1 522 ? 17.600 2.372 -20.268 1.00 90.56 522 LEU A C 1
ATOM 4107 O O . LEU A 1 522 ? 17.374 3.026 -19.248 1.00 90.56 522 LEU A O 1
ATOM 4111 N N . GLN A 1 523 ? 16.669 1.596 -20.836 1.00 88.06 523 GLN A N 1
ATOM 4112 C CA . GLN A 1 523 ? 15.292 1.495 -20.339 1.00 88.06 523 GLN A CA 1
ATOM 4113 C C . GLN A 1 523 ? 15.235 0.963 -18.899 1.00 88.06 523 GLN A C 1
ATOM 4115 O O . GLN A 1 523 ? 14.540 1.534 -18.054 1.00 88.06 523 GLN A O 1
ATOM 4120 N N . GLN A 1 524 ? 16.002 -0.086 -18.583 1.00 89.25 524 GLN A N 1
ATOM 4121 C CA . GLN A 1 524 ? 16.074 -0.634 -17.224 1.00 89.25 524 GLN A CA 1
ATOM 4122 C C . GLN A 1 524 ? 16.642 0.378 -16.223 1.00 89.25 524 GLN A C 1
ATOM 4124 O O . GLN A 1 524 ? 16.119 0.514 -15.115 1.00 89.25 524 GLN A O 1
ATOM 4129 N N . CYS A 1 525 ? 17.693 1.112 -16.597 1.00 93.06 525 CYS A N 1
ATOM 4130 C CA . CYS A 1 525 ? 18.281 2.128 -15.730 1.00 93.06 525 CYS A CA 1
ATOM 4131 C C . CYS A 1 525 ? 17.328 3.310 -15.505 1.00 93.06 525 CYS A C 1
ATOM 4133 O O . CYS A 1 525 ? 17.217 3.771 -14.370 1.00 93.06 525 CYS A O 1
ATOM 4135 N N . ARG A 1 526 ? 16.583 3.758 -16.529 1.00 91.75 526 ARG A N 1
ATOM 4136 C CA . ARG A 1 526 ? 15.554 4.804 -16.371 1.00 91.75 526 ARG A CA 1
ATOM 4137 C C . ARG A 1 526 ? 14.404 4.361 -15.478 1.00 91.75 526 ARG A C 1
ATOM 4139 O O . ARG A 1 526 ? 13.982 5.134 -14.621 1.00 91.75 526 ARG A O 1
ATOM 4146 N N . GLN A 1 527 ? 13.939 3.121 -15.626 1.00 90.75 527 GLN A N 1
ATOM 4147 C CA . GLN A 1 527 ? 12.911 2.572 -14.747 1.00 90.75 527 GLN A CA 1
ATOM 4148 C C . GLN A 1 527 ? 13.402 2.527 -13.294 1.00 90.75 527 GLN A C 1
ATOM 4150 O O . GLN A 1 527 ? 12.687 2.972 -12.400 1.00 90.75 527 GLN A O 1
ATOM 4155 N N . THR A 1 528 ? 14.637 2.077 -13.047 1.00 93.69 528 THR A N 1
ATOM 4156 C CA . THR A 1 528 ? 15.232 2.119 -11.702 1.00 93.69 528 THR A CA 1
ATOM 4157 C C . THR A 1 528 ? 15.349 3.556 -11.180 1.00 93.69 528 THR A C 1
ATOM 4159 O O . THR A 1 528 ? 14.917 3.824 -10.063 1.00 93.69 528 THR A O 1
ATOM 4162 N N . LEU A 1 529 ? 15.855 4.505 -11.980 1.00 94.31 529 LEU A N 1
ATOM 4163 C CA . LEU A 1 529 ? 15.969 5.921 -11.596 1.00 94.31 529 LEU A CA 1
ATOM 4164 C C . LEU A 1 529 ? 14.618 6.558 -11.255 1.00 94.31 529 LEU A C 1
ATOM 4166 O O . LEU A 1 529 ? 14.526 7.303 -10.286 1.00 94.31 529 LEU A O 1
ATOM 4170 N N . LYS A 1 530 ? 13.550 6.228 -11.986 1.00 93.31 530 LYS A N 1
ATOM 4171 C CA . LYS A 1 530 ? 12.197 6.684 -11.649 1.00 93.31 530 LYS A CA 1
ATOM 4172 C C . LYS A 1 530 ? 11.853 6.344 -10.193 1.00 93.31 530 LYS A C 1
ATOM 4174 O O . LYS A 1 530 ? 11.440 7.210 -9.423 1.00 93.31 530 LYS A O 1
ATOM 4179 N N . TRP A 1 531 ? 12.068 5.091 -9.797 1.00 94.56 531 TRP A N 1
ATOM 4180 C CA . TRP A 1 531 ? 11.705 4.607 -8.465 1.00 94.56 531 TRP A CA 1
ATOM 4181 C C . TRP A 1 531 ? 12.700 4.979 -7.364 1.00 94.56 531 TRP A C 1
ATOM 4183 O O . TRP A 1 531 ? 12.308 4.990 -6.196 1.00 94.56 531 TRP A O 1
ATOM 4193 N N . THR A 1 532 ? 13.941 5.358 -7.692 1.00 95.31 532 THR A N 1
ATOM 4194 C CA . THR A 1 532 ? 14.865 5.911 -6.686 1.00 95.31 532 THR A CA 1
ATOM 4195 C C . THR A 1 532 ? 14.376 7.247 -6.136 1.00 95.31 532 THR A C 1
ATOM 4197 O O . THR A 1 532 ? 14.532 7.476 -4.942 1.00 95.31 532 THR A O 1
ATOM 4200 N N . TYR A 1 533 ? 13.715 8.097 -6.933 1.00 94.19 533 TYR A N 1
ATOM 4201 C CA . TYR A 1 533 ? 13.137 9.351 -6.425 1.00 94.19 533 TYR A CA 1
ATOM 4202 C C . TYR A 1 533 ? 11.919 9.131 -5.529 1.00 94.19 533 TYR A C 1
ATOM 4204 O O . TYR A 1 533 ? 11.799 9.795 -4.501 1.00 94.19 533 TYR A O 1
ATOM 4212 N N . ALA A 1 534 ? 11.053 8.173 -5.872 1.00 92.19 534 ALA A N 1
ATOM 4213 C CA . ALA A 1 534 ? 9.942 7.785 -5.003 1.00 92.19 534 ALA A CA 1
ATOM 4214 C C . ALA A 1 534 ? 10.455 7.220 -3.664 1.00 92.19 534 ALA A C 1
ATOM 4216 O O . ALA A 1 534 ? 9.916 7.534 -2.606 1.00 92.19 534 ALA A O 1
ATOM 4217 N N . PHE A 1 535 ? 11.535 6.431 -3.697 1.00 93.00 535 PHE A N 1
ATOM 4218 C CA . PHE A 1 535 ? 12.206 5.931 -2.496 1.00 93.00 535 PHE A CA 1
ATOM 4219 C C . PHE A 1 535 ? 12.848 7.062 -1.672 1.00 93.00 535 PHE A C 1
ATOM 4221 O O . PHE A 1 535 ? 12.644 7.133 -0.462 1.00 93.00 535 PHE A O 1
ATOM 4228 N N . ALA A 1 536 ? 13.578 7.973 -2.324 1.00 92.38 536 ALA A N 1
ATOM 4229 C CA . ALA A 1 536 ? 14.274 9.090 -1.685 1.00 92.38 536 ALA A CA 1
ATOM 4230 C C . ALA A 1 536 ? 13.322 10.086 -1.007 1.00 92.38 536 ALA A C 1
ATOM 4232 O O . ALA A 1 536 ? 13.649 10.619 0.051 1.00 92.38 536 ALA A O 1
ATOM 4233 N N . TYR A 1 537 ? 12.131 10.311 -1.574 1.00 90.94 537 TYR A N 1
ATOM 4234 C CA . TYR A 1 537 ? 11.136 11.217 -0.999 1.00 90.94 537 TYR A CA 1
ATOM 4235 C C . TYR A 1 537 ? 10.792 10.852 0.452 1.00 90.94 537 TYR A C 1
ATOM 4237 O O . TYR A 1 537 ? 10.817 11.723 1.330 1.00 90.94 537 TYR A O 1
ATOM 4245 N N . TYR A 1 538 ? 10.534 9.563 0.694 1.00 89.06 538 TYR A N 1
ATOM 4246 C CA . TYR A 1 538 ? 10.192 9.019 2.008 1.00 89.06 538 TYR A CA 1
ATOM 4247 C C . TYR A 1 538 ? 11.410 8.737 2.887 1.00 89.06 538 TYR A C 1
ATOM 4249 O O . TYR A 1 538 ? 11.233 8.282 4.008 1.00 89.06 538 TYR A O 1
ATOM 4257 N N . LEU A 1 539 ? 12.639 8.961 2.427 1.00 88.19 539 LEU A N 1
ATOM 4258 C CA . LEU A 1 539 ? 13.833 8.620 3.193 1.00 88.19 539 LEU A CA 1
ATOM 4259 C C . LEU A 1 539 ? 14.117 9.680 4.271 1.00 88.19 539 LEU A C 1
ATOM 4261 O O . LEU A 1 539 ? 14.146 10.882 3.986 1.00 88.19 539 LEU A O 1
ATOM 4265 N N . ALA A 1 540 ? 14.343 9.238 5.511 1.00 84.31 540 ALA A N 1
ATOM 4266 C CA . ALA A 1 540 ? 14.755 10.127 6.597 1.00 84.31 540 ALA A CA 1
ATOM 4267 C C . ALA A 1 540 ? 16.231 10.503 6.430 1.00 84.31 540 ALA A C 1
ATOM 4269 O O . ALA A 1 540 ? 17.062 9.613 6.249 1.00 84.31 540 ALA A O 1
ATOM 4270 N N . ARG A 1 541 ? 16.570 11.795 6.518 1.00 83.38 541 ARG A N 1
ATOM 4271 C CA . ARG A 1 541 ? 17.935 12.297 6.286 1.00 83.38 541 ARG A CA 1
ATOM 4272 C C . ARG A 1 541 ? 18.927 11.674 7.279 1.00 83.38 541 ARG A C 1
ATOM 4274 O O . ARG A 1 541 ? 18.795 11.832 8.488 1.00 83.38 541 ARG A O 1
ATOM 4281 N N . ASN A 1 542 ? 19.932 10.976 6.760 1.00 84.94 542 ASN A N 1
ATOM 4282 C CA . ASN A 1 542 ? 21.027 10.373 7.524 1.00 84.94 542 ASN A CA 1
ATOM 4283 C C . ASN A 1 542 ? 22.261 10.152 6.619 1.00 84.94 542 ASN A C 1
ATOM 4285 O O . ASN A 1 542 ? 22.189 10.335 5.404 1.00 84.94 542 ASN A O 1
ATOM 4289 N N . ASN A 1 543 ? 23.383 9.691 7.176 1.00 87.44 543 ASN A N 1
ATOM 4290 C CA . ASN A 1 543 ? 24.609 9.443 6.396 1.00 87.44 543 ASN A CA 1
ATOM 4291 C C . ASN A 1 543 ? 24.407 8.418 5.258 1.00 87.44 543 ASN A C 1
ATOM 4293 O O . ASN A 1 543 ? 25.074 8.482 4.231 1.00 87.44 543 ASN A O 1
ATOM 4297 N N . LEU A 1 544 ? 23.480 7.466 5.415 1.00 86.81 544 LEU A N 1
ATOM 4298 C CA . LEU A 1 544 ? 23.163 6.480 4.376 1.00 86.81 544 LEU A CA 1
ATOM 4299 C C . LEU A 1 544 ? 22.375 7.104 3.225 1.00 86.81 544 LEU A C 1
ATOM 4301 O O . LEU A 1 544 ? 22.533 6.668 2.088 1.00 86.81 544 LEU A O 1
ATOM 4305 N N . THR A 1 545 ? 21.550 8.116 3.505 1.00 87.56 545 THR A N 1
ATOM 4306 C CA . THR A 1 545 ? 20.834 8.866 2.467 1.00 87.56 545 THR A CA 1
ATOM 4307 C C . THR A 1 545 ? 21.784 9.644 1.579 1.00 87.56 545 THR A C 1
ATOM 4309 O O . THR A 1 545 ? 21.578 9.662 0.375 1.00 87.56 545 THR A O 1
ATOM 4312 N N . GLU A 1 546 ? 22.860 10.205 2.134 1.00 88.06 546 GLU A N 1
ATOM 4313 C CA . GLU A 1 546 ? 23.868 10.912 1.339 1.00 88.06 546 GLU A CA 1
ATOM 4314 C C . GLU A 1 546 ? 24.580 9.950 0.385 1.00 88.06 546 GLU A C 1
ATOM 4316 O O . GLU A 1 546 ? 24.642 10.210 -0.811 1.00 88.06 546 GLU A O 1
ATOM 4321 N N . ILE A 1 547 ? 24.988 8.776 0.883 1.00 90.69 547 ILE A N 1
ATOM 4322 C CA . ILE A 1 547 ? 25.587 7.716 0.056 1.00 90.69 547 ILE A CA 1
ATOM 4323 C C . ILE A 1 547 ? 24.614 7.247 -1.039 1.00 90.69 547 ILE A C 1
ATOM 4325 O O . ILE A 1 547 ? 25.015 6.998 -2.176 1.00 90.69 547 ILE A O 1
ATOM 4329 N N . PHE A 1 548 ? 23.327 7.111 -0.711 1.00 93.25 548 PHE A N 1
ATOM 4330 C CA . PHE A 1 548 ? 22.299 6.747 -1.685 1.00 93.25 548 PHE A CA 1
ATOM 4331 C C . PHE A 1 548 ? 22.124 7.822 -2.766 1.00 93.25 548 PHE A C 1
ATOM 4333 O O . PHE A 1 548 ? 22.075 7.487 -3.947 1.00 93.25 548 PHE A O 1
ATOM 4340 N N . GLU A 1 549 ? 22.061 9.099 -2.380 1.00 91.75 549 GLU A N 1
ATOM 4341 C CA . GLU A 1 549 ? 21.954 10.237 -3.301 1.00 91.75 549 GLU A CA 1
ATOM 4342 C C . GLU A 1 549 ? 23.184 10.354 -4.216 1.00 91.75 549 GLU A C 1
ATOM 4344 O O . GLU A 1 549 ? 23.034 10.674 -5.397 1.00 91.75 549 GLU A O 1
ATOM 4349 N N . ASP A 1 550 ? 24.381 10.051 -3.712 1.00 90.69 550 ASP A N 1
ATOM 4350 C CA . ASP A 1 550 ? 25.612 10.054 -4.509 1.00 90.69 550 ASP A CA 1
ATOM 4351 C C . ASP A 1 550 ? 25.610 8.901 -5.532 1.00 90.69 550 ASP A C 1
ATOM 4353 O O . ASP A 1 550 ? 25.845 9.115 -6.722 1.00 90.69 550 ASP A O 1
ATOM 4357 N N . ASN A 1 551 ? 25.229 7.689 -5.109 1.00 92.38 551 ASN A N 1
ATOM 4358 C CA . ASN A 1 551 ? 25.050 6.551 -6.019 1.00 92.38 551 ASN A CA 1
ATOM 4359 C C . ASN A 1 551 ? 23.958 6.816 -7.073 1.00 92.38 551 ASN A C 1
ATOM 4361 O O . ASN A 1 551 ? 24.082 6.391 -8.225 1.00 92.38 551 ASN A O 1
ATOM 4365 N N . GLN A 1 552 ? 22.879 7.505 -6.689 1.00 94.12 552 GLN A N 1
ATOM 4366 C CA . GLN A 1 552 ? 21.802 7.904 -7.594 1.00 94.12 552 GLN A CA 1
ATOM 4367 C C . GLN A 1 552 ? 22.312 8.883 -8.656 1.00 94.12 552 GLN A C 1
ATOM 4369 O O . GLN A 1 552 ? 22.041 8.681 -9.838 1.00 94.12 552 GLN A O 1
ATOM 4374 N N . LYS A 1 553 ? 23.083 9.898 -8.250 1.00 91.25 553 LYS A N 1
ATOM 4375 C CA . LYS A 1 553 ? 23.700 10.880 -9.151 1.00 91.25 553 LYS A CA 1
ATOM 4376 C C . LYS A 1 553 ? 24.635 10.216 -10.161 1.00 91.25 553 LYS A C 1
ATOM 4378 O O . LYS A 1 553 ? 24.563 10.518 -11.351 1.00 91.25 553 LYS A O 1
ATOM 4383 N N . ASP A 1 554 ? 25.480 9.292 -9.707 1.00 91.75 554 ASP A N 1
ATOM 4384 C CA . ASP A 1 554 ? 26.395 8.548 -10.579 1.00 91.75 554 ASP A CA 1
ATOM 4385 C C . ASP A 1 554 ? 25.648 7.747 -11.654 1.00 91.75 554 ASP A C 1
ATOM 4387 O O . ASP A 1 554 ? 26.075 7.698 -12.812 1.00 91.75 554 ASP A O 1
ATOM 4391 N N . LEU A 1 555 ? 24.526 7.120 -11.283 1.00 93.50 555 LEU A N 1
ATOM 4392 C CA . LEU A 1 555 ? 23.671 6.401 -12.224 1.00 93.50 555 LEU A CA 1
ATOM 4393 C C . LEU A 1 555 ? 22.956 7.357 -13.188 1.00 93.50 555 LEU A C 1
ATOM 4395 O O . LEU A 1 555 ? 22.903 7.073 -14.382 1.00 93.50 555 LEU A O 1
ATOM 4399 N N . GLU A 1 556 ? 22.432 8.480 -12.696 1.00 92.12 556 GLU A N 1
ATOM 4400 C CA . GLU A 1 556 ? 21.747 9.491 -13.510 1.00 92.12 556 GLU A CA 1
ATOM 4401 C C . GLU A 1 556 ? 22.674 10.037 -14.604 1.00 92.12 556 GLU A C 1
ATOM 4403 O O . GLU A 1 556 ? 22.333 9.994 -15.784 1.00 92.12 556 GLU A O 1
ATOM 4408 N N . LEU A 1 557 ? 23.898 10.434 -14.248 1.00 89.94 557 LEU A N 1
ATOM 4409 C CA . LEU A 1 557 ? 24.892 10.924 -15.208 1.00 89.94 557 LEU A CA 1
ATOM 4410 C C . LEU A 1 557 ? 25.294 9.863 -16.238 1.00 89.94 557 LEU A C 1
ATOM 4412 O O . LEU A 1 557 ? 25.457 10.174 -17.419 1.00 89.94 557 LEU A O 1
ATOM 4416 N N . ALA A 1 558 ? 25.448 8.608 -15.806 1.00 91.94 558 ALA A N 1
ATOM 4417 C CA . ALA A 1 558 ? 25.749 7.501 -16.708 1.00 91.94 558 ALA A CA 1
ATOM 4418 C C . ALA A 1 558 ? 24.623 7.300 -17.737 1.00 91.94 558 ALA A C 1
ATOM 4420 O O . ALA A 1 558 ? 24.894 7.182 -18.933 1.00 91.94 558 ALA A O 1
ATOM 4421 N N . VAL A 1 559 ? 23.369 7.325 -17.276 1.00 92.75 559 VAL A N 1
ATOM 4422 C CA . VAL A 1 559 ? 22.168 7.165 -18.105 1.00 92.75 559 VAL A CA 1
ATOM 4423 C C . VAL A 1 559 ? 22.016 8.300 -19.106 1.00 92.75 559 VAL A C 1
ATOM 4425 O O . VAL A 1 559 ? 21.771 8.034 -20.280 1.00 92.75 559 VAL A O 1
ATOM 4428 N N . GLU A 1 560 ? 22.191 9.553 -18.684 1.00 91.19 560 GLU A N 1
ATOM 4429 C CA . GLU A 1 560 ? 22.087 10.688 -19.606 1.00 91.19 560 GLU A CA 1
ATOM 4430 C C . GLU A 1 560 ? 23.224 10.681 -20.638 1.00 91.19 560 GLU A C 1
ATOM 4432 O O . GLU A 1 560 ? 22.971 10.897 -21.822 1.00 91.19 560 GLU A O 1
ATOM 4437 N N . SER A 1 561 ? 24.449 10.317 -20.236 1.00 89.62 561 SER A N 1
ATOM 4438 C CA . SER A 1 561 ? 25.573 10.152 -21.169 1.00 89.62 561 SER A CA 1
ATOM 4439 C C . SER A 1 561 ? 25.306 9.068 -22.218 1.00 89.62 561 SER A C 1
ATOM 4441 O O . SER A 1 561 ? 25.670 9.255 -23.378 1.00 89.62 561 SER A O 1
ATOM 4443 N N . LEU A 1 562 ? 24.677 7.950 -21.838 1.00 90.25 562 LEU A N 1
ATOM 4444 C CA . LEU A 1 562 ? 24.299 6.891 -22.776 1.00 90.25 562 LEU A CA 1
ATOM 4445 C C . LEU A 1 562 ? 23.142 7.338 -23.683 1.00 90.25 562 LEU A C 1
ATOM 4447 O O . LEU A 1 562 ? 23.192 7.123 -24.892 1.00 90.25 562 LEU A O 1
ATOM 4451 N N . SER A 1 563 ? 22.127 7.999 -23.122 1.00 89.81 563 SER A N 1
ATOM 4452 C CA . SER A 1 563 ? 20.975 8.513 -23.869 1.00 89.81 563 SER A CA 1
ATOM 4453 C C . SER A 1 563 ? 21.387 9.508 -24.954 1.00 89.81 563 SER A C 1
ATOM 4455 O O . SER A 1 563 ? 20.876 9.439 -26.069 1.00 89.81 563 SER A O 1
ATOM 4457 N N . GLU A 1 564 ? 22.335 10.400 -24.659 1.00 87.62 564 GLU A N 1
ATOM 4458 C CA . GLU A 1 564 ? 22.860 11.371 -25.622 1.00 87.62 564 GLU A CA 1
ATOM 4459 C C . GLU A 1 564 ? 23.484 10.685 -26.848 1.00 87.62 564 GLU A C 1
ATOM 4461 O O . GLU A 1 564 ? 23.278 11.115 -27.984 1.00 87.62 564 GLU A O 1
ATOM 4466 N N . MET A 1 565 ? 24.206 9.578 -26.645 1.00 84.75 565 MET A N 1
ATOM 4467 C CA . MET A 1 565 ? 24.828 8.834 -27.745 1.00 84.75 565 MET A CA 1
ATOM 4468 C C . MET A 1 565 ? 23.792 8.274 -28.724 1.00 84.75 565 MET A C 1
ATOM 4470 O O . MET A 1 565 ? 24.043 8.258 -29.926 1.00 84.75 565 MET A O 1
ATOM 4474 N N . PHE A 1 566 ? 22.610 7.876 -28.246 1.00 81.25 566 PHE A N 1
ATOM 4475 C CA . PHE A 1 566 ? 21.538 7.363 -29.103 1.00 81.25 566 PHE A CA 1
ATOM 4476 C C . PHE A 1 566 ? 20.825 8.437 -29.936 1.00 81.25 566 PHE A C 1
ATOM 4478 O O . PHE A 1 566 ? 20.220 8.118 -30.971 1.00 81.25 566 PHE A O 1
ATOM 4485 N N . GLU A 1 567 ? 20.891 9.699 -29.512 1.00 80.69 567 GLU A N 1
ATOM 4486 C CA . GLU A 1 567 ? 20.296 10.830 -30.230 1.00 80.69 567 GLU A CA 1
ATOM 4487 C C . GLU A 1 567 ? 21.169 11.307 -31.407 1.00 80.69 567 GLU A C 1
ATOM 4489 O O . GLU A 1 567 ? 20.667 11.981 -32.311 1.00 80.69 567 GLU A O 1
ATOM 4494 N N . LYS A 1 568 ? 22.440 10.881 -31.468 1.00 81.75 568 LYS A N 1
ATOM 4495 C CA . LYS A 1 568 ? 23.361 11.169 -32.579 1.00 81.75 568 LYS A CA 1
ATOM 4496 C C . LYS A 1 568 ? 22.921 10.518 -33.908 1.00 81.75 568 LYS A C 1
ATOM 4498 O O . LYS A 1 568 ? 22.211 9.497 -33.919 1.00 81.75 568 LYS A O 1
ATOM 4503 N N . PRO A 1 569 ? 23.306 11.107 -35.060 1.00 78.25 569 PRO A N 1
ATOM 4504 C CA . PRO A 1 569 ? 22.951 10.583 -36.376 1.00 78.25 569 PRO A CA 1
ATOM 4505 C C . PRO A 1 569 ? 23.648 9.244 -36.672 1.00 78.25 569 PRO A C 1
ATOM 4507 O O . PRO A 1 569 ? 24.765 8.985 -36.236 1.00 78.25 569 PRO A O 1
ATOM 4510 N N . VAL A 1 570 ? 22.986 8.400 -37.471 1.00 71.88 570 VAL A N 1
ATOM 4511 C CA . VAL A 1 570 ? 23.394 7.010 -37.769 1.00 71.88 570 VAL A CA 1
ATOM 4512 C C . VAL A 1 570 ? 24.845 6.842 -38.260 1.00 71.88 570 VAL A C 1
ATOM 4514 O O . VAL A 1 570 ? 25.498 5.916 -37.783 1.00 71.88 570 VAL A O 1
ATOM 4517 N N . PRO A 1 571 ? 25.398 7.710 -39.133 1.00 70.81 571 PRO A N 1
ATOM 4518 C CA . PRO A 1 571 ? 26.774 7.562 -39.618 1.00 70.81 571 PRO A CA 1
ATOM 4519 C C . PRO A 1 571 ? 27.835 7.682 -38.516 1.00 70.81 571 PRO A C 1
ATOM 4521 O O . PRO A 1 571 ? 28.900 7.083 -38.615 1.00 70.81 571 PRO A O 1
ATOM 4524 N N . GLU A 1 572 ? 27.545 8.438 -37.454 1.00 75.56 572 GLU A N 1
ATOM 4525 C CA . GLU A 1 572 ? 28.456 8.626 -36.321 1.00 75.56 572 GLU A CA 1
ATOM 4526 C C . GLU A 1 572 ? 28.381 7.461 -35.323 1.00 75.56 572 GLU A C 1
ATOM 4528 O O . GLU A 1 572 ? 29.342 7.214 -34.599 1.00 75.56 572 GLU A O 1
ATOM 4533 N N . LEU A 1 573 ? 27.281 6.695 -35.315 1.00 74.19 573 LEU A N 1
ATOM 4534 C CA . LEU A 1 573 ? 27.080 5.572 -34.389 1.00 74.19 573 LEU A CA 1
ATOM 4535 C C . LEU A 1 573 ? 28.054 4.414 -34.634 1.00 74.19 573 LEU A C 1
ATOM 4537 O O . LEU A 1 573 ? 28.443 3.745 -33.681 1.00 74.19 573 LEU A O 1
ATOM 4541 N N . ALA A 1 574 ? 28.471 4.189 -35.885 1.00 71.19 574 ALA A N 1
ATOM 4542 C CA . ALA A 1 574 ? 29.419 3.125 -36.221 1.00 71.19 574 ALA A CA 1
ATOM 4543 C C . ALA A 1 574 ? 30.786 3.339 -35.544 1.00 71.19 574 ALA A C 1
ATOM 4545 O O . ALA A 1 574 ? 31.378 2.394 -35.026 1.00 71.19 574 ALA A O 1
ATOM 4546 N N . ASN A 1 575 ? 31.245 4.593 -35.479 1.00 79.31 575 ASN A N 1
ATOM 4547 C CA . ASN A 1 575 ? 32.515 4.959 -34.844 1.00 79.31 575 ASN A CA 1
ATOM 4548 C C . ASN A 1 575 ? 32.432 4.964 -33.310 1.00 79.31 575 ASN A C 1
ATOM 4550 O O . ASN A 1 575 ? 33.457 4.893 -32.643 1.00 79.31 575 ASN A O 1
ATOM 4554 N N . LEU A 1 576 ? 31.218 5.023 -32.754 1.00 81.31 576 LEU A N 1
ATOM 4555 C CA . LEU A 1 576 ? 30.949 5.069 -31.314 1.00 81.31 576 LEU A CA 1
ATOM 4556 C C . LEU A 1 576 ? 30.622 3.691 -30.717 1.00 81.31 576 LEU A C 1
ATOM 4558 O O . LEU A 1 576 ? 30.206 3.613 -29.565 1.00 81.31 576 LEU A O 1
ATOM 4562 N N . LYS A 1 577 ? 30.788 2.591 -31.468 1.00 83.25 577 LYS A N 1
ATOM 4563 C CA . LYS A 1 577 ? 30.450 1.231 -31.006 1.00 83.25 577 LYS A CA 1
ATOM 4564 C C . LYS A 1 577 ? 31.115 0.875 -29.671 1.00 83.25 577 LYS A C 1
ATOM 4566 O O . LYS A 1 577 ? 30.430 0.411 -28.762 1.00 83.25 577 LYS A O 1
ATOM 4571 N N . VAL A 1 578 ? 32.427 1.100 -29.559 1.00 86.88 578 VAL A N 1
ATOM 4572 C CA . VAL A 1 578 ? 33.204 0.807 -28.338 1.00 86.88 578 VAL A CA 1
ATOM 4573 C C . VAL A 1 578 ? 32.723 1.682 -27.182 1.00 86.88 578 VAL A C 1
ATOM 4575 O O . VAL A 1 578 ? 32.376 1.164 -26.125 1.00 86.88 578 VAL A O 1
ATOM 4578 N N . ASP A 1 579 ? 32.567 2.985 -27.424 1.00 87.25 579 ASP A N 1
ATOM 4579 C CA . ASP A 1 579 ? 32.093 3.933 -26.414 1.00 87.25 579 ASP A CA 1
ATOM 4580 C C . ASP A 1 579 ? 30.691 3.576 -25.891 1.00 87.25 579 ASP A C 1
ATOM 4582 O O . ASP A 1 579 ? 30.440 3.628 -24.687 1.00 87.25 579 ASP A O 1
ATOM 4586 N N . ILE A 1 580 ? 29.767 3.177 -26.774 1.00 87.25 580 ILE A N 1
ATOM 4587 C CA . ILE A 1 580 ? 28.406 2.770 -26.396 1.00 87.25 580 ILE A CA 1
ATOM 4588 C C . ILE A 1 580 ? 28.443 1.502 -25.539 1.00 87.25 580 ILE A C 1
ATOM 4590 O O . ILE A 1 580 ? 27.715 1.421 -24.547 1.00 87.25 580 ILE A O 1
ATOM 4594 N N . LEU A 1 581 ? 29.286 0.524 -25.880 1.00 87.94 581 LEU A N 1
ATOM 4595 C CA . LEU A 1 581 ? 29.456 -0.699 -25.093 1.00 87.94 581 LEU A CA 1
ATOM 4596 C C . LEU A 1 581 ? 30.020 -0.402 -23.698 1.00 87.94 581 LEU A C 1
ATOM 4598 O O . LEU A 1 581 ? 29.438 -0.841 -22.702 1.00 87.94 581 LEU A O 1
ATOM 4602 N N . ASP A 1 582 ? 31.072 0.411 -23.612 1.00 90.44 582 ASP A N 1
ATOM 4603 C CA . ASP A 1 582 ? 31.698 0.793 -22.343 1.00 90.44 582 ASP A CA 1
ATOM 4604 C C . ASP A 1 582 ? 30.728 1.571 -21.447 1.00 90.44 582 ASP A C 1
ATOM 4606 O O . ASP A 1 582 ? 30.593 1.289 -20.251 1.00 90.44 582 ASP A O 1
ATOM 4610 N N . LYS A 1 583 ? 29.974 2.519 -22.021 1.00 90.50 583 LYS A N 1
ATOM 4611 C CA . LYS A 1 583 ? 28.939 3.264 -21.288 1.00 90.50 583 LYS A CA 1
ATOM 4612 C C . LYS A 1 583 ? 27.787 2.373 -20.854 1.00 90.50 583 LYS A C 1
ATOM 4614 O O . LYS A 1 583 ? 27.292 2.538 -19.740 1.00 90.50 583 LYS A O 1
ATOM 4619 N N . THR A 1 584 ? 27.387 1.412 -21.681 1.00 92.25 584 THR A N 1
ATOM 4620 C CA . THR A 1 584 ? 26.351 0.429 -21.336 1.00 92.25 584 THR A CA 1
ATOM 4621 C C . THR A 1 584 ? 26.789 -0.432 -20.154 1.00 92.25 584 THR A C 1
ATOM 4623 O O . THR A 1 584 ? 26.046 -0.574 -19.178 1.00 92.25 584 THR A O 1
ATOM 4626 N N . ALA A 1 585 ? 28.018 -0.953 -20.188 1.00 93.06 585 ALA A N 1
ATOM 4627 C CA . ALA A 1 585 ? 28.598 -1.713 -19.087 1.00 93.06 585 ALA A CA 1
ATOM 4628 C C . ALA A 1 585 ? 28.696 -0.866 -17.807 1.00 93.06 585 ALA A C 1
ATOM 4630 O O . ALA A 1 585 ? 28.332 -1.329 -16.722 1.00 93.06 585 ALA A O 1
ATOM 4631 N N . TYR A 1 586 ? 29.109 0.399 -17.930 1.00 92.88 586 TYR A N 1
ATOM 4632 C CA . TYR A 1 586 ? 29.182 1.334 -16.811 1.00 92.88 586 TYR A CA 1
ATOM 4633 C C . TYR A 1 586 ? 27.806 1.626 -16.191 1.00 92.88 586 TYR A C 1
ATOM 4635 O O . TYR A 1 586 ? 27.667 1.554 -14.968 1.00 92.88 586 TYR A O 1
ATOM 4643 N N . CYS A 1 587 ? 26.776 1.876 -17.008 1.00 92.81 587 CYS A N 1
ATOM 4644 C CA . CYS A 1 587 ? 25.399 2.076 -16.543 1.00 92.81 587 CYS A CA 1
ATOM 4645 C C . CYS A 1 587 ? 24.897 0.861 -15.758 1.00 92.81 587 CYS A C 1
ATOM 4647 O O . CYS A 1 587 ? 24.422 0.997 -14.629 1.00 92.81 587 CYS A O 1
ATOM 4649 N N . ASN A 1 588 ? 25.076 -0.340 -16.316 1.00 92.50 588 ASN A N 1
ATOM 4650 C CA . ASN A 1 588 ? 24.685 -1.583 -15.658 1.00 92.50 588 ASN A CA 1
ATOM 4651 C C . ASN A 1 588 ? 25.430 -1.785 -14.335 1.00 92.50 588 ASN A C 1
ATOM 4653 O O . ASN A 1 588 ? 24.812 -2.131 -13.327 1.00 92.50 588 ASN A O 1
ATOM 4657 N N . LYS A 1 589 ? 26.738 -1.506 -14.297 1.00 92.94 589 LYS A N 1
ATOM 4658 C CA . LYS A 1 589 ? 27.539 -1.586 -13.070 1.00 92.94 589 LYS A CA 1
ATOM 4659 C C . LYS A 1 589 ? 27.025 -0.622 -11.998 1.00 92.94 589 LYS A C 1
ATOM 4661 O O . LYS A 1 589 ? 26.833 -1.040 -10.857 1.00 92.94 589 LYS A O 1
ATOM 4666 N N . ARG A 1 590 ? 26.748 0.640 -12.346 1.00 93.25 590 ARG A N 1
ATOM 4667 C CA . ARG A 1 590 ? 26.202 1.638 -11.405 1.00 93.25 590 ARG A CA 1
ATOM 4668 C C . ARG A 1 590 ? 24.814 1.268 -10.903 1.00 93.25 590 ARG A C 1
ATOM 4670 O O . ARG A 1 590 ? 24.567 1.350 -9.702 1.00 93.25 590 ARG A O 1
ATOM 4677 N N . ARG A 1 591 ? 23.949 0.761 -11.784 1.00 94.31 591 ARG A N 1
ATOM 4678 C CA . ARG A 1 591 ? 22.629 0.244 -11.409 1.00 94.31 591 ARG A CA 1
ATOM 4679 C C . ARG A 1 591 ? 22.746 -0.907 -10.409 1.00 94.31 591 ARG A C 1
ATOM 4681 O O . ARG A 1 591 ? 22.073 -0.887 -9.383 1.00 94.31 591 ARG A O 1
ATOM 4688 N N . VAL A 1 592 ? 23.617 -1.883 -10.670 1.00 92.44 592 VAL A N 1
ATOM 4689 C CA . VAL A 1 592 ? 23.826 -3.035 -9.776 1.00 92.44 592 VAL A CA 1
ATOM 4690 C C . VAL A 1 592 ? 24.352 -2.600 -8.408 1.00 92.44 592 VAL A C 1
ATOM 4692 O O . VAL A 1 592 ? 23.872 -3.121 -7.403 1.00 92.44 592 VAL A O 1
ATOM 4695 N N . ILE A 1 593 ? 25.288 -1.646 -8.348 1.00 92.88 593 ILE A N 1
ATOM 4696 C CA . ILE A 1 593 ? 25.820 -1.116 -7.081 1.00 92.88 593 ILE A CA 1
ATOM 4697 C C . ILE A 1 593 ? 24.699 -0.475 -6.256 1.00 92.88 593 ILE A C 1
ATOM 4699 O O . ILE A 1 593 ? 24.506 -0.851 -5.100 1.00 92.88 593 ILE A O 1
ATOM 4703 N N . LEU A 1 594 ? 23.918 0.424 -6.867 1.00 93.62 594 LEU A N 1
ATOM 4704 C CA . LEU A 1 594 ? 22.807 1.107 -6.202 1.00 93.62 594 LEU A CA 1
ATOM 4705 C C . LEU A 1 594 ? 21.776 0.107 -5.661 1.00 93.62 594 LEU A C 1
ATOM 4707 O O . LEU A 1 594 ? 21.360 0.200 -4.504 1.00 93.62 594 LEU A O 1
ATOM 4711 N N . LEU A 1 595 ? 21.377 -0.870 -6.481 1.00 92.81 595 LEU A N 1
ATOM 4712 C CA . LEU A 1 595 ? 20.380 -1.871 -6.099 1.00 92.81 595 LEU A CA 1
ATOM 4713 C C . LEU A 1 595 ? 20.890 -2.817 -5.008 1.00 92.81 595 LEU A C 1
ATOM 4715 O O . LEU A 1 595 ? 20.151 -3.117 -4.073 1.00 92.81 595 LEU A O 1
ATOM 4719 N N . SER A 1 596 ? 22.141 -3.269 -5.102 1.00 90.81 596 SER A N 1
ATOM 4720 C CA . SER A 1 596 ? 22.720 -4.218 -4.142 1.00 90.81 596 SER A CA 1
ATOM 4721 C C . SER A 1 596 ? 22.888 -3.591 -2.761 1.00 90.81 596 SER A C 1
ATOM 4723 O O . SER A 1 596 ? 22.477 -4.200 -1.773 1.00 90.81 596 SER A O 1
ATOM 4725 N N . ASP A 1 597 ? 23.411 -2.361 -2.692 1.00 91.44 597 ASP A N 1
ATOM 4726 C CA . ASP A 1 597 ? 23.553 -1.621 -1.433 1.00 91.44 597 ASP A CA 1
ATOM 4727 C C . ASP A 1 597 ? 22.184 -1.359 -0.788 1.00 91.44 597 ASP A C 1
ATOM 4729 O O . ASP A 1 597 ? 21.969 -1.642 0.396 1.00 91.44 597 ASP A O 1
ATOM 4733 N N . THR A 1 598 ? 21.215 -0.906 -1.592 1.00 91.06 598 THR A N 1
ATOM 4734 C CA . THR A 1 598 ? 19.866 -0.610 -1.098 1.00 91.06 598 THR A CA 1
ATOM 4735 C C . THR A 1 598 ? 19.165 -1.867 -0.588 1.00 91.06 598 THR A C 1
ATOM 4737 O O . THR A 1 598 ? 18.623 -1.849 0.519 1.00 91.06 598 THR A O 1
ATOM 4740 N N . ALA A 1 599 ? 19.218 -2.972 -1.339 1.00 88.88 599 ALA A N 1
ATOM 4741 C CA . ALA A 1 599 ? 18.579 -4.234 -0.972 1.00 88.88 599 ALA A CA 1
ATOM 4742 C C . ALA A 1 599 ? 19.218 -4.887 0.262 1.00 88.88 599 ALA A C 1
ATOM 4744 O O . ALA A 1 599 ? 18.502 -5.391 1.129 1.00 88.88 599 ALA A O 1
ATOM 4745 N N . GLN A 1 600 ? 20.547 -4.841 0.397 1.00 89.19 600 GLN A N 1
ATOM 4746 C CA . GLN A 1 600 ? 21.235 -5.366 1.578 1.00 89.19 600 GLN A CA 1
ATOM 4747 C C . GLN A 1 600 ? 20.823 -4.607 2.847 1.00 89.19 600 GLN A C 1
ATOM 4749 O O . GLN A 1 600 ? 20.462 -5.228 3.851 1.00 89.19 600 GLN A O 1
ATOM 4754 N N . LYS A 1 601 ? 20.810 -3.270 2.791 1.00 88.88 601 LYS A N 1
ATOM 4755 C CA . LYS A 1 601 ? 20.385 -2.411 3.909 1.00 88.88 601 LYS A CA 1
ATOM 4756 C C . LYS A 1 601 ? 18.893 -2.551 4.222 1.00 88.88 601 LYS A C 1
ATOM 4758 O O . LYS A 1 601 ? 18.503 -2.508 5.389 1.00 88.88 601 LYS A O 1
ATOM 4763 N N . LEU A 1 602 ? 18.064 -2.789 3.204 1.00 86.88 602 LEU A N 1
ATOM 4764 C CA . LEU A 1 602 ? 16.632 -3.048 3.364 1.00 86.88 602 LEU A CA 1
ATOM 4765 C C . LEU A 1 602 ? 16.373 -4.393 4.055 1.00 86.88 602 LEU A C 1
ATOM 4767 O O . LEU A 1 602 ? 15.582 -4.457 4.996 1.00 86.88 602 LEU A O 1
ATOM 4771 N N . LYS A 1 603 ? 17.115 -5.442 3.682 1.00 85.94 603 LYS A N 1
ATOM 4772 C CA . LYS A 1 603 ? 17.056 -6.758 4.337 1.00 85.94 603 LYS A CA 1
ATOM 4773 C C . LYS A 1 603 ? 17.476 -6.696 5.809 1.00 85.94 603 LYS A C 1
ATOM 4775 O O . LYS A 1 603 ? 16.901 -7.401 6.636 1.00 85.94 603 LYS A O 1
ATOM 4780 N N . GLN A 1 604 ? 18.446 -5.841 6.137 1.00 85.81 604 GLN A N 1
ATOM 4781 C CA . GLN A 1 604 ? 18.893 -5.580 7.510 1.00 85.81 604 GLN A CA 1
ATOM 4782 C C . GLN A 1 604 ? 17.935 -4.671 8.303 1.00 85.81 604 GLN A C 1
ATOM 4784 O O . GLN A 1 604 ? 18.023 -4.628 9.527 1.00 85.81 604 GLN A O 1
ATOM 4789 N N . GLY A 1 605 ? 17.010 -3.968 7.636 1.00 79.50 605 GLY A N 1
ATOM 4790 C CA . GLY A 1 605 ? 16.068 -3.048 8.279 1.00 79.50 605 GLY A CA 1
ATOM 4791 C C . GLY A 1 605 ? 16.705 -1.746 8.774 1.00 79.50 605 GLY A C 1
ATOM 4792 O O . GLY A 1 605 ? 16.238 -1.187 9.760 1.00 79.50 605 GLY A O 1
ATOM 4793 N N . VAL A 1 606 ? 17.780 -1.284 8.124 1.00 83.44 606 VAL A N 1
ATOM 4794 C CA . VAL A 1 606 ? 18.542 -0.087 8.537 1.00 83.44 606 VAL A CA 1
ATOM 4795 C C . VAL A 1 606 ? 17.905 1.210 8.021 1.00 83.44 606 VAL A C 1
ATOM 4797 O O . VAL A 1 606 ? 18.112 2.277 8.596 1.00 83.44 606 VAL A O 1
ATOM 4800 N N . TRP A 1 607 ? 17.124 1.138 6.940 1.00 83.31 607 TRP A N 1
ATOM 4801 C CA . TRP A 1 607 ? 16.456 2.307 6.371 1.00 83.31 607 TRP A CA 1
ATOM 4802 C C . TRP A 1 607 ? 15.363 2.847 7.296 1.00 83.31 607 TRP A C 1
ATOM 4804 O O . TRP A 1 607 ? 14.460 2.121 7.711 1.00 83.31 607 TRP A O 1
ATOM 4814 N N . SER A 1 608 ? 15.429 4.147 7.564 1.00 79.75 608 SER A N 1
ATOM 4815 C CA . SER A 1 608 ? 14.407 4.926 8.260 1.00 79.75 608 SER A CA 1
ATOM 4816 C C . SER A 1 608 ? 13.588 5.722 7.247 1.00 79.75 608 SER A C 1
ATOM 4818 O O . SER A 1 608 ? 14.165 6.448 6.431 1.00 79.75 608 SER A O 1
ATOM 4820 N N . PHE A 1 609 ? 12.261 5.606 7.311 1.00 82.50 609 PHE A N 1
ATOM 4821 C CA . PHE A 1 609 ? 11.347 6.293 6.401 1.00 82.50 609 PHE A CA 1
ATOM 4822 C C . PHE A 1 609 ? 10.467 7.306 7.142 1.00 82.50 609 PHE A C 1
ATOM 4824 O O . PHE A 1 609 ? 9.870 6.976 8.166 1.00 82.50 609 PHE A O 1
ATOM 4831 N N . ASN A 1 610 ? 10.334 8.505 6.576 1.00 74.81 610 ASN A N 1
ATOM 4832 C CA . ASN A 1 610 ? 9.433 9.572 7.005 1.00 74.81 610 ASN A CA 1
ATOM 4833 C C . ASN A 1 610 ? 8.028 9.303 6.456 1.00 74.81 610 ASN A C 1
ATOM 4835 O O . ASN A 1 610 ? 7.534 9.993 5.564 1.00 74.81 610 ASN A O 1
ATOM 4839 N N . VAL A 1 611 ? 7.403 8.235 6.945 1.00 63.19 611 VAL A N 1
ATOM 4840 C CA . VAL A 1 611 ? 5.996 7.948 6.668 1.00 63.19 611 VAL A CA 1
ATOM 4841 C C . VAL A 1 611 ? 5.166 8.710 7.691 1.00 63.19 611 VAL A C 1
ATOM 4843 O O . VAL A 1 611 ? 5.289 8.468 8.891 1.00 63.19 611 VAL A O 1
ATOM 4846 N N . GLU A 1 612 ? 4.331 9.645 7.232 1.00 51.31 612 GLU A N 1
ATOM 4847 C CA . GLU A 1 612 ? 3.365 10.313 8.104 1.00 51.31 612 GLU A CA 1
ATOM 4848 C C . GLU A 1 612 ? 2.439 9.252 8.718 1.00 51.31 612 GLU A C 1
ATOM 4850 O O . GLU A 1 612 ? 1.565 8.700 8.046 1.00 51.31 612 GLU A O 1
ATOM 4855 N N . CYS A 1 613 ? 2.652 8.931 9.999 1.00 40.03 613 CYS A N 1
ATOM 4856 C CA . CYS A 1 613 ? 1.787 8.024 10.743 1.00 40.03 613 CYS A CA 1
ATOM 4857 C C . CYS A 1 613 ? 0.345 8.524 10.634 1.00 40.03 613 CYS A C 1
ATOM 4859 O O . CYS A 1 613 ? 0.044 9.621 11.093 1.00 40.03 613 CYS A O 1
ATOM 4861 N N . TYR A 1 614 ? -0.568 7.720 10.088 1.00 44.66 614 TYR A N 1
ATOM 4862 C CA . TYR A 1 614 ? -1.978 8.111 9.973 1.00 44.66 614 TYR A CA 1
ATOM 4863 C C . TYR A 1 614 ? -2.621 8.427 11.346 1.00 44.66 614 TYR A C 1
ATOM 4865 O O . TYR A 1 614 ? -3.559 9.232 11.403 1.00 44.66 614 TYR A O 1
ATOM 4873 N N . GLU A 1 615 ? -2.089 7.821 12.423 1.00 36.91 615 GLU A N 1
ATOM 4874 C CA . GLU A 1 615 ? -2.422 8.063 13.837 1.00 36.91 615 GLU A CA 1
ATOM 4875 C C . GLU A 1 615 ? -1.999 9.459 14.314 1.00 36.91 615 GLU A C 1
ATOM 4877 O O . GLU A 1 615 ? -2.702 10.075 15.124 1.00 36.91 615 GLU A O 1
ATOM 4882 N N . ALA A 1 616 ? -0.894 9.987 13.782 1.00 41.78 616 ALA A N 1
ATOM 4883 C CA . ALA A 1 616 ? -0.495 11.364 13.996 1.00 41.78 616 ALA A CA 1
ATOM 4884 C C . ALA A 1 616 ? -1.313 12.266 13.062 1.00 41.78 616 ALA A C 1
ATOM 4886 O O . ALA A 1 616 ? -1.420 12.063 11.851 1.00 41.78 616 ALA A O 1
ATOM 4887 N N . LEU A 1 617 ? -1.939 13.285 13.639 1.00 39.62 617 LEU A N 1
ATOM 4888 C CA . LEU A 1 617 ? -2.444 14.383 12.830 1.00 39.62 617 LEU A CA 1
ATOM 4889 C C . LEU A 1 617 ? -1.233 15.109 12.224 1.00 39.62 617 LEU A C 1
ATOM 4891 O O . LEU A 1 617 ? -0.280 15.376 12.962 1.00 39.62 617 LEU A O 1
ATOM 4895 N N . PRO A 1 618 ? -1.240 15.429 10.918 1.00 40.12 618 PRO A N 1
ATOM 4896 C CA . PRO A 1 618 ? -0.192 16.243 10.320 1.00 40.12 618 PRO A CA 1
ATOM 4897 C C . PRO A 1 618 ? -0.038 17.542 11.115 1.00 40.12 618 PRO A C 1
ATOM 4899 O O . PRO A 1 618 ? -1.035 18.156 11.500 1.00 40.12 618 PRO A O 1
ATOM 4902 N N . SER A 1 619 ? 1.198 18.007 11.308 1.00 43.66 619 SER A N 1
ATOM 4903 C CA . SER A 1 619 ? 1.499 19.268 12.014 1.00 43.66 619 SER A CA 1
ATOM 4904 C C . SER A 1 619 ? 0.864 20.521 11.373 1.00 43.66 619 SER A C 1
ATOM 4906 O O . SER A 1 619 ? 0.916 21.605 11.949 1.00 43.66 619 SER A O 1
ATOM 4908 N N . ASN A 1 620 ? 0.227 20.361 10.204 1.00 43.00 620 ASN A N 1
ATOM 4909 C CA . ASN A 1 620 ? -0.509 21.377 9.452 1.00 43.00 620 ASN A CA 1
ATOM 4910 C C . ASN A 1 620 ? -2.030 21.412 9.725 1.00 43.00 620 ASN A C 1
ATOM 4912 O O . ASN A 1 620 ? -2.715 22.273 9.174 1.00 43.00 620 ASN A O 1
ATOM 4916 N N . TYR A 1 621 ? -2.591 20.528 10.561 1.00 54.53 621 TYR A N 1
ATOM 4917 C CA . TYR A 1 621 ? -4.014 20.610 10.920 1.00 54.53 621 TYR A CA 1
ATOM 4918 C C . TYR A 1 621 ? -4.263 21.785 11.875 1.00 54.53 621 TYR A C 1
ATOM 4920 O O . TYR A 1 621 ? -3.781 21.802 13.006 1.00 54.53 621 TYR A O 1
ATOM 4928 N N . GLY A 1 622 ? -5.032 22.785 11.430 1.00 61.31 622 GLY A N 1
ATOM 4929 C CA . GLY A 1 622 ? -5.360 23.952 12.251 1.00 61.31 622 GLY A CA 1
ATOM 4930 C C . GLY A 1 622 ? -6.003 23.551 13.584 1.00 61.31 622 GLY A C 1
ATOM 4931 O O . GLY A 1 622 ? -6.956 22.772 13.601 1.00 61.31 622 GLY A O 1
ATOM 4932 N N . LEU A 1 623 ? -5.518 24.133 14.688 1.00 68.06 623 LEU A N 1
ATOM 4933 C CA . LEU A 1 623 ? -5.967 23.900 16.071 1.00 68.06 623 LEU A CA 1
ATOM 4934 C C . LEU A 1 623 ? -7.497 23.768 16.201 1.00 68.06 623 LEU A C 1
ATOM 4936 O O . LEU A 1 623 ? -7.993 22.880 16.889 1.00 68.06 623 LEU A O 1
ATOM 4940 N N . GLY A 1 624 ? -8.257 24.596 15.474 1.00 72.88 624 GLY A N 1
ATOM 4941 C CA . GLY A 1 624 ? -9.722 24.570 15.474 1.00 72.88 624 GLY A CA 1
ATOM 4942 C C . GLY A 1 624 ? -10.347 23.259 14.974 1.00 72.88 624 GLY A C 1
ATOM 4943 O O . GLY A 1 624 ? -11.346 22.819 15.536 1.00 72.88 624 GLY A O 1
ATOM 4944 N N . ARG A 1 625 ? -9.766 22.588 13.972 1.00 69.88 625 ARG A N 1
ATOM 4945 C CA . ARG A 1 625 ? -10.273 21.291 13.481 1.00 69.88 625 ARG A CA 1
ATOM 4946 C C . ARG A 1 625 ? -9.999 20.168 14.484 1.00 69.88 625 ARG A C 1
ATOM 4948 O O . ARG A 1 625 ? -10.874 19.333 14.697 1.00 69.88 625 ARG A O 1
ATOM 4955 N N . ASN A 1 626 ? -8.856 20.207 15.173 1.00 69.88 626 ASN A N 1
ATOM 4956 C CA . ASN A 1 626 ? -8.534 19.265 16.255 1.00 69.88 626 ASN A CA 1
ATOM 4957 C C . ASN A 1 626 ? -9.509 19.424 17.427 1.00 69.88 626 ASN A C 1
ATOM 4959 O O . ASN A 1 626 ? -10.040 18.445 17.950 1.00 69.88 626 ASN A O 1
ATOM 4963 N N . MET A 1 627 ? -9.821 20.674 17.778 1.00 78.75 627 MET A N 1
ATOM 4964 C CA . MET A 1 627 ? -10.827 21.001 18.785 1.00 78.75 627 MET A CA 1
ATOM 4965 C C . MET A 1 627 ? -12.228 20.509 18.389 1.00 78.75 627 MET A C 1
ATOM 4967 O O . MET A 1 627 ? -12.948 19.989 19.238 1.00 78.75 627 MET A O 1
ATOM 4971 N N . LEU A 1 628 ? -12.615 20.628 17.112 1.00 81.06 628 LEU A N 1
ATOM 4972 C CA . LEU A 1 628 ? -13.911 20.155 16.606 1.00 81.06 628 LEU A CA 1
ATOM 4973 C C . LEU A 1 628 ? -14.013 18.624 16.572 1.00 81.06 628 LEU A C 1
ATOM 4975 O O . LEU A 1 628 ? -15.031 18.081 17.000 1.00 81.06 628 LEU A O 1
ATOM 4979 N N . ALA A 1 629 ? -12.968 17.928 16.113 1.00 76.62 629 ALA A N 1
ATOM 4980 C CA . ALA A 1 629 ? -12.905 16.465 16.134 1.00 76.62 629 ALA A CA 1
ATOM 4981 C C . ALA A 1 629 ? -12.986 15.928 17.573 1.00 76.62 629 ALA A C 1
ATOM 4983 O O . ALA A 1 629 ? -13.762 15.014 17.859 1.00 76.62 629 ALA A O 1
ATOM 4984 N N . GLY A 1 630 ? -12.252 16.559 18.495 1.00 74.75 630 GLY A N 1
ATOM 4985 C CA . GLY A 1 630 ? -12.313 16.264 19.923 1.00 74.75 630 GLY A CA 1
ATOM 4986 C C . GLY A 1 630 ? -13.691 16.518 20.536 1.00 74.75 630 GLY A C 1
ATOM 4987 O O . GLY A 1 630 ? -14.212 15.670 21.258 1.00 74.75 630 GLY A O 1
ATOM 4988 N N . ALA A 1 631 ? -14.322 17.652 20.214 1.00 82.75 631 ALA A N 1
ATOM 4989 C CA . ALA A 1 631 ? -15.669 17.978 20.681 1.00 82.75 631 ALA A CA 1
ATOM 4990 C C . ALA A 1 631 ? -16.714 16.968 20.182 1.00 82.75 631 ALA A C 1
ATOM 4992 O O . ALA A 1 631 ? -17.578 16.553 20.954 1.00 82.75 631 ALA A O 1
ATOM 4993 N N . PHE A 1 632 ? -16.626 16.542 18.918 1.00 83.19 632 PHE A N 1
ATOM 4994 C CA . PHE A 1 632 ? -17.510 15.521 18.356 1.00 83.19 632 PHE A CA 1
ATOM 4995 C C . PHE A 1 632 ? -17.355 14.177 19.079 1.00 83.19 632 PHE A C 1
ATOM 4997 O O . PHE A 1 632 ? -18.357 13.590 19.493 1.00 83.19 632 PHE A O 1
ATOM 5004 N N . ALA A 1 633 ? -16.114 13.728 19.293 1.00 79.94 633 ALA A N 1
ATOM 5005 C CA . ALA A 1 633 ? -15.827 12.489 20.010 1.00 79.94 633 ALA A CA 1
ATOM 5006 C C . ALA A 1 633 ? -16.369 12.515 21.449 1.00 79.94 633 ALA A C 1
ATOM 5008 O O . ALA A 1 633 ? -17.083 11.594 21.850 1.00 79.94 633 ALA A O 1
ATOM 5009 N N . GLY A 1 634 ? -16.123 13.605 22.186 1.00 78.81 634 GLY A N 1
ATOM 5010 C CA . GLY A 1 634 ? -16.603 13.769 23.561 1.00 78.81 634 GLY A CA 1
ATOM 5011 C C . GLY A 1 634 ? -18.129 13.838 23.672 1.00 78.81 634 GLY A C 1
ATOM 5012 O O . GLY A 1 634 ? -18.718 13.248 24.579 1.00 78.81 634 GLY A O 1
ATOM 5013 N N . ILE A 1 635 ? -18.807 14.517 22.736 1.00 85.62 635 ILE A N 1
ATOM 5014 C CA . ILE A 1 635 ? -20.278 14.552 22.699 1.00 85.62 635 ILE A CA 1
ATOM 5015 C C . ILE A 1 635 ? -20.838 13.154 22.422 1.00 85.62 635 ILE A C 1
ATOM 5017 O O . ILE A 1 635 ? -21.779 12.740 23.101 1.00 85.62 635 ILE A O 1
ATOM 5021 N N . MET A 1 636 ? -20.269 12.429 21.454 1.00 84.25 636 MET A N 1
ATOM 5022 C CA . MET A 1 636 ? -20.738 11.095 21.079 1.00 84.25 636 MET A CA 1
ATOM 5023 C C . MET A 1 636 ? -20.561 10.093 22.225 1.00 84.25 636 MET A C 1
ATOM 5025 O O . MET A 1 636 ? -21.522 9.417 22.593 1.00 84.25 636 MET A O 1
ATOM 5029 N N . GLU A 1 637 ? -19.374 10.053 22.839 1.00 82.75 637 GLU A N 1
ATOM 5030 C CA . GLU A 1 637 ? -19.086 9.215 24.008 1.00 82.75 637 GLU A CA 1
ATOM 5031 C C . GLU A 1 637 ? -20.128 9.440 25.108 1.00 82.75 637 GLU A C 1
ATOM 5033 O O . GLU A 1 637 ? -20.841 8.518 25.515 1.00 82.75 637 GLU A O 1
ATOM 5038 N N . HIS A 1 638 ? -20.252 10.684 25.571 1.00 81.88 638 HIS A N 1
ATOM 5039 C CA . HIS A 1 638 ? -21.097 10.994 26.712 1.00 81.88 638 HIS A CA 1
ATOM 5040 C C . HIS A 1 638 ? -22.596 10.880 26.416 1.00 81.88 638 HIS A C 1
ATOM 5042 O O . HIS A 1 638 ? -23.362 10.582 27.333 1.00 81.88 638 HIS A O 1
ATOM 5048 N N . ALA A 1 639 ? -23.040 11.109 25.176 1.00 83.12 639 ALA A N 1
ATOM 5049 C CA . ALA A 1 639 ? -24.443 10.959 24.793 1.00 83.12 639 ALA A CA 1
ATOM 5050 C C . ALA A 1 639 ? -24.867 9.484 24.742 1.00 83.12 639 ALA A C 1
ATOM 5052 O O . ALA A 1 639 ? -25.946 9.139 25.235 1.00 83.12 639 ALA A O 1
ATOM 5053 N N . VAL A 1 640 ? -24.012 8.618 24.187 1.00 84.62 640 VAL A N 1
ATOM 5054 C CA . VAL A 1 640 ? -24.276 7.177 24.069 1.00 84.62 640 VAL A CA 1
ATOM 5055 C C . VAL A 1 640 ? -24.154 6.486 25.428 1.00 84.62 640 VAL A C 1
ATOM 5057 O O . VAL A 1 640 ? -25.006 5.671 25.782 1.00 84.62 640 VAL A O 1
ATOM 5060 N N . MET A 1 641 ? -23.155 6.856 26.235 1.00 83.25 641 MET A N 1
ATOM 5061 C CA . MET A 1 641 ? -22.921 6.256 27.554 1.00 83.25 641 MET A CA 1
ATOM 5062 C C . MET A 1 641 ? -23.811 6.814 28.671 1.00 83.25 641 MET A C 1
ATOM 5064 O O . MET A 1 641 ? -23.823 6.273 29.780 1.00 83.25 641 MET A O 1
ATOM 5068 N N . TYR A 1 642 ? -24.609 7.849 28.393 1.00 81.94 642 TYR A N 1
ATOM 5069 C CA . TYR A 1 642 ? -25.428 8.525 29.398 1.00 81.94 642 TYR A CA 1
ATOM 5070 C C . TYR A 1 642 ? -26.342 7.595 30.229 1.00 81.94 642 TYR A C 1
ATOM 5072 O O . TYR A 1 642 ? -26.384 7.755 31.454 1.00 81.94 642 TYR A O 1
ATOM 5080 N N . PRO A 1 643 ? -27.047 6.602 29.642 1.00 79.69 643 PRO A N 1
ATOM 5081 C CA . PRO A 1 643 ? -27.884 5.684 30.417 1.00 79.69 643 PRO A CA 1
ATOM 5082 C C . PRO A 1 643 ? -27.078 4.832 31.403 1.00 79.69 643 PRO A C 1
ATOM 5084 O O . PRO A 1 643 ? -27.514 4.606 32.531 1.00 79.69 643 PRO A O 1
ATOM 5087 N N . VAL A 1 644 ? -25.886 4.385 30.997 1.00 76.94 644 VAL A N 1
ATOM 5088 C CA . VAL A 1 644 ? -24.980 3.583 31.834 1.00 76.94 644 VAL A CA 1
ATOM 5089 C C . VAL A 1 644 ? -24.436 4.426 32.986 1.00 76.94 644 VAL A C 1
ATOM 5091 O O . VAL A 1 644 ? -24.420 3.973 34.132 1.00 76.94 644 VAL A O 1
ATOM 5094 N N . ASP A 1 645 ? -24.080 5.679 32.704 1.00 73.06 645 ASP A N 1
ATOM 5095 C CA . ASP A 1 645 ? -23.673 6.657 33.710 1.00 73.06 645 ASP A CA 1
ATOM 5096 C C . ASP A 1 645 ? -24.771 6.919 34.744 1.00 73.06 645 ASP A C 1
ATOM 5098 O O . ASP A 1 645 ? -24.493 6.939 35.942 1.00 73.06 645 ASP A O 1
ATOM 5102 N N . LEU A 1 646 ? -26.022 7.095 34.307 1.00 73.88 646 LEU A N 1
ATOM 5103 C CA . LEU A 1 646 ? -27.159 7.331 35.201 1.00 73.88 646 LEU A CA 1
ATOM 5104 C C . LEU A 1 646 ? -27.420 6.136 36.127 1.00 73.88 646 LEU A C 1
ATOM 5106 O O . LEU A 1 646 ? -27.721 6.311 37.309 1.00 73.88 646 LEU A O 1
ATOM 5110 N N . LEU A 1 647 ? -27.294 4.914 35.608 1.00 71.62 647 LEU A N 1
ATOM 5111 C CA . LEU A 1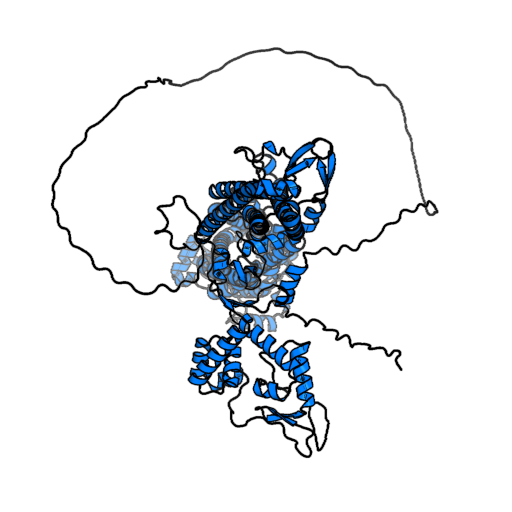 647 ? -27.415 3.702 36.420 1.00 71.62 647 LEU A CA 1
ATOM 5112 C C . LEU A 1 647 ? -26.295 3.633 37.456 1.00 71.62 647 LEU A C 1
ATOM 5114 O O . LEU A 1 647 ? -26.563 3.398 38.634 1.00 71.62 647 LEU A O 1
ATOM 5118 N N . LYS A 1 648 ? -25.051 3.891 37.033 1.00 70.38 648 LYS A N 1
ATOM 5119 C CA . LYS A 1 648 ? -23.887 3.921 37.921 1.00 70.38 648 LYS A CA 1
ATOM 5120 C C . LYS A 1 648 ? -24.075 4.941 39.042 1.00 70.38 648 LYS A C 1
ATOM 5122 O O . LYS A 1 648 ? -23.905 4.582 40.205 1.00 70.38 648 LYS A O 1
ATOM 5127 N N . THR A 1 649 ? -24.456 6.180 38.724 1.00 67.31 649 THR A N 1
ATOM 5128 C CA . THR A 1 649 ? -24.625 7.231 39.739 1.00 67.31 649 THR A CA 1
ATOM 5129 C C . THR A 1 649 ? -25.735 6.884 40.723 1.00 67.31 649 THR A C 1
ATOM 5131 O O . THR A 1 649 ? -25.520 6.981 41.927 1.00 67.31 649 THR A O 1
ATOM 5134 N N . ARG A 1 650 ? -26.882 6.371 40.262 1.00 68.81 650 ARG A N 1
ATOM 5135 C CA . ARG A 1 650 ? -27.974 5.945 41.156 1.00 68.81 650 ARG A CA 1
ATOM 5136 C C . ARG A 1 650 ? -27.613 4.757 42.043 1.00 68.81 650 ARG A C 1
ATOM 5138 O O . ARG A 1 650 ? -28.033 4.725 43.195 1.00 68.81 650 ARG A O 1
ATOM 5145 N N . MET A 1 651 ? -26.822 3.811 41.541 1.00 61.56 651 MET A N 1
ATOM 5146 C CA . MET A 1 651 ? -26.333 2.676 42.333 1.00 61.56 651 MET A CA 1
ATOM 5147 C C . MET A 1 651 ? -25.265 3.078 43.366 1.00 61.56 651 MET A C 1
ATOM 5149 O O . MET A 1 651 ? -25.067 2.355 44.340 1.00 61.56 651 MET A O 1
ATOM 5153 N N . GLN A 1 652 ? -24.573 4.206 43.167 1.00 57.00 652 GLN A N 1
ATOM 5154 C CA . GLN A 1 652 ? -23.519 4.707 44.060 1.00 57.00 652 GLN A CA 1
ATOM 5155 C C . GLN A 1 652 ? -24.022 5.707 45.122 1.00 57.00 652 GLN A C 1
ATOM 5157 O O . GLN A 1 652 ? -23.289 6.010 46.065 1.00 57.00 652 GLN A O 1
ATOM 5162 N N . VAL A 1 653 ? -25.260 6.206 45.018 1.00 58.03 653 VAL A N 1
ATOM 5163 C CA . VAL A 1 653 ? -25.868 7.090 46.028 1.00 58.03 653 VAL A CA 1
ATOM 5164 C C . VAL A 1 653 ? -26.343 6.268 47.236 1.00 58.03 653 VAL A C 1
ATOM 5166 O O . VAL A 1 653 ? -27.144 5.348 47.113 1.00 58.03 653 VAL A O 1
ATOM 5169 N N . ILE A 1 654 ? -25.858 6.625 48.430 1.00 43.22 654 ILE A N 1
ATOM 5170 C CA . ILE A 1 654 ? -25.932 5.823 49.671 1.00 43.22 654 ILE A CA 1
ATOM 5171 C C . ILE A 1 654 ? -27.343 5.741 50.313 1.00 43.22 654 ILE A C 1
ATOM 5173 O O . ILE A 1 654 ? -27.537 5.020 51.287 1.00 43.22 654 ILE A O 1
ATOM 5177 N N . HIS A 1 655 ? -28.375 6.361 49.733 1.00 44.22 655 HIS A N 1
ATOM 5178 C CA . HIS A 1 655 ? -29.765 6.204 50.185 1.00 44.22 655 HIS A CA 1
ATOM 5179 C C . HIS A 1 655 ? -30.728 5.957 49.013 1.00 44.22 655 HIS A C 1
ATOM 5181 O O . HIS A 1 655 ? -31.307 6.908 48.486 1.00 44.22 655 HIS A O 1
ATOM 5187 N N . PRO A 1 656 ? -30.961 4.698 48.603 1.00 45.72 656 PRO A N 1
ATOM 5188 C CA . PRO A 1 656 ? -32.146 4.373 47.832 1.00 45.72 656 PRO A CA 1
ATOM 5189 C C . PRO A 1 656 ? -33.329 4.372 48.803 1.00 45.72 656 PRO A C 1
ATOM 5191 O O . PRO A 1 656 ? -33.520 3.429 49.572 1.00 45.72 656 PRO A O 1
ATOM 5194 N N . THR A 1 657 ? -34.123 5.440 48.816 1.00 42.09 657 THR A N 1
ATOM 5195 C CA . THR A 1 657 ? -35.412 5.447 49.519 1.00 42.09 657 THR A CA 1
ATOM 5196 C C . THR A 1 657 ? -36.398 4.568 48.746 1.00 42.09 657 THR A C 1
ATOM 5198 O O . THR A 1 657 ? -37.221 5.062 47.990 1.00 42.09 657 THR A O 1
ATOM 5201 N N . THR A 1 658 ? -36.215 3.251 48.857 1.00 39.25 658 THR A N 1
ATOM 5202 C CA . THR A 1 658 ? -37.137 2.110 48.678 1.00 39.25 658 THR A CA 1
ATOM 5203 C C . THR A 1 658 ? -36.254 0.863 48.555 1.00 39.25 658 THR A C 1
ATOM 5205 O O . THR A 1 658 ? -35.387 0.777 47.689 1.00 39.25 658 THR A O 1
ATOM 5208 N N . GLY A 1 659 ? -36.388 -0.051 49.517 1.00 41.38 659 GLY A N 1
ATOM 5209 C CA . GLY A 1 659 ? -35.370 -1.041 49.869 1.00 41.38 659 GLY A CA 1
ATOM 5210 C C . GLY A 1 659 ? -34.792 -1.859 48.711 1.00 41.38 659 GLY A C 1
ATOM 5211 O O . GLY A 1 659 ? -35.526 -2.451 47.938 1.00 41.38 659 GLY A O 1
ATOM 5212 N N . GLY A 1 660 ? -33.460 -1.939 48.647 1.00 48.25 660 GLY A N 1
ATOM 5213 C CA . GLY A 1 660 ? -32.721 -3.118 48.172 1.00 48.25 660 GLY A CA 1
ATOM 5214 C C . GLY A 1 660 ? -33.053 -3.726 46.798 1.00 48.25 660 GLY A C 1
ATOM 5215 O O . GLY A 1 660 ? -32.735 -4.892 46.596 1.00 48.25 660 GLY A O 1
ATOM 5216 N N . LEU A 1 661 ? -33.668 -3.003 45.855 1.00 50.09 661 LEU A N 1
ATOM 5217 C CA . LEU A 1 661 ? -34.204 -3.601 44.616 1.00 50.09 661 LEU A CA 1
ATOM 5218 C C . LEU A 1 661 ? -33.193 -3.787 43.468 1.00 50.09 661 LEU A C 1
ATOM 5220 O O . LEU A 1 661 ? -33.492 -4.480 42.496 1.00 50.09 661 LEU A O 1
ATOM 5224 N N . TYR A 1 662 ? -31.988 -3.222 43.552 1.00 52.75 662 TYR A N 1
ATOM 5225 C CA . TYR A 1 662 ? -31.011 -3.299 42.460 1.00 52.75 662 TYR A CA 1
ATOM 5226 C C . TYR A 1 662 ? -29.956 -4.380 42.712 1.00 52.75 662 TYR A C 1
ATOM 5228 O O . TYR A 1 662 ? -28.873 -4.111 43.223 1.00 52.75 662 TYR A O 1
ATOM 5236 N N . THR A 1 663 ? -30.265 -5.619 42.323 1.00 56.97 663 THR A N 1
ATOM 5237 C CA . THR A 1 663 ? -29.322 -6.754 42.374 1.00 56.97 663 THR A CA 1
ATOM 5238 C C . THR A 1 663 ? -28.299 -6.749 41.227 1.00 56.97 663 THR A C 1
ATOM 5240 O O . THR A 1 663 ? -27.270 -7.414 41.323 1.00 56.97 663 THR A O 1
ATOM 5243 N N . GLY A 1 664 ? -28.537 -5.977 40.156 1.00 63.03 664 GLY A N 1
ATOM 5244 C CA . GLY A 1 664 ? -27.645 -5.862 38.996 1.00 63.03 664 GLY A CA 1
ATOM 5245 C C . GLY A 1 664 ? -28.065 -4.778 37.994 1.00 63.03 664 GLY A C 1
ATOM 5246 O O . GLY A 1 664 ? -29.175 -4.250 38.072 1.00 63.03 664 GLY A O 1
ATOM 5247 N N . LEU A 1 665 ? -27.176 -4.457 37.042 1.00 66.31 665 LEU A N 1
ATOM 5248 C CA . LEU A 1 665 ? -27.345 -3.366 36.064 1.00 66.31 665 LEU A CA 1
ATOM 5249 C C . LEU A 1 665 ? -28.570 -3.574 35.151 1.00 66.31 665 LEU A C 1
ATOM 5251 O O . LEU A 1 665 ? -29.315 -2.638 34.884 1.00 66.31 665 LEU A O 1
ATOM 5255 N N . THR A 1 666 ? -28.831 -4.815 34.734 1.00 68.94 666 THR A N 1
ATOM 5256 C CA . THR A 1 666 ? -29.973 -5.188 33.879 1.00 68.94 666 THR A CA 1
ATOM 5257 C C . THR A 1 666 ? -31.310 -5.095 34.615 1.00 68.94 666 THR A C 1
ATOM 5259 O O . THR A 1 666 ? -32.287 -4.570 34.079 1.00 68.94 666 THR A O 1
ATOM 5262 N N . ASN A 1 667 ? -31.345 -5.534 35.876 1.00 71.50 667 ASN A N 1
ATOM 5263 C CA . ASN A 1 667 ? -32.514 -5.395 36.742 1.00 71.50 667 ASN A CA 1
ATOM 5264 C C . ASN A 1 667 ? -32.805 -3.910 37.044 1.00 71.50 667 ASN A C 1
ATOM 5266 O O . ASN A 1 667 ? -33.960 -3.483 37.037 1.00 71.50 667 ASN A O 1
ATOM 5270 N N . ALA A 1 668 ? -31.756 -3.095 37.208 1.00 67.25 668 ALA A N 1
ATOM 5271 C CA . ALA A 1 668 ? -31.884 -1.652 37.385 1.00 67.25 668 ALA A CA 1
ATOM 5272 C C . ALA A 1 668 ? -32.471 -0.940 36.160 1.00 67.25 668 ALA A C 1
ATOM 5274 O O . ALA A 1 668 ? -33.390 -0.137 36.315 1.00 67.25 668 ALA A O 1
ATOM 5275 N N . VAL A 1 669 ? -32.026 -1.289 34.949 1.00 73.81 669 VAL A N 1
ATOM 5276 C CA . VAL A 1 669 ? -32.603 -0.763 33.698 1.00 73.81 669 VAL A CA 1
ATOM 5277 C C . VAL A 1 669 ? -34.083 -1.115 33.580 1.00 73.81 669 VAL A C 1
ATOM 5279 O O . VAL A 1 669 ? -34.903 -0.229 33.351 1.00 73.81 669 VAL A O 1
ATOM 5282 N N . SER A 1 670 ? -34.433 -2.390 33.775 1.00 74.81 670 SER A N 1
ATOM 5283 C CA . SER A 1 670 ? -35.817 -2.876 33.670 1.00 74.81 670 SER A CA 1
ATOM 5284 C C . SER A 1 670 ? -36.746 -2.194 34.681 1.00 74.81 670 SER A C 1
ATOM 5286 O O . SER A 1 670 ? -37.855 -1.774 34.347 1.00 74.81 670 SER A O 1
ATOM 5288 N N . THR A 1 671 ? -36.263 -2.009 35.909 1.00 72.94 671 THR A N 1
ATOM 5289 C CA . THR A 1 671 ? -37.015 -1.371 36.994 1.00 72.94 671 THR A CA 1
ATOM 5290 C C . THR A 1 671 ? -37.231 0.123 36.734 1.00 72.94 671 THR A C 1
ATOM 5292 O O . THR A 1 671 ? -38.357 0.601 36.843 1.00 72.94 671 THR A O 1
ATOM 5295 N N . ILE A 1 672 ? -36.200 0.861 36.305 1.00 74.75 672 ILE A N 1
ATOM 5296 C CA . ILE A 1 672 ? -36.327 2.290 35.960 1.00 74.75 672 ILE A CA 1
ATOM 5297 C C . ILE A 1 672 ? -37.242 2.475 34.747 1.00 74.75 672 ILE A C 1
ATOM 5299 O O . ILE A 1 672 ? -38.103 3.353 34.755 1.00 74.75 672 ILE A O 1
ATOM 5303 N N . TYR A 1 673 ? -37.107 1.618 33.732 1.00 77.56 673 TYR A N 1
ATOM 5304 C CA . TYR A 1 673 ? -37.965 1.637 32.551 1.00 77.56 673 TYR A CA 1
ATOM 5305 C C . TYR A 1 673 ? -39.445 1.448 32.917 1.00 77.56 673 TYR A C 1
ATOM 5307 O O . TYR A 1 673 ? -40.291 2.192 32.421 1.00 77.56 673 TYR A O 1
ATOM 5315 N N . ARG A 1 674 ? -39.753 0.501 33.817 1.00 76.94 674 ARG A N 1
ATOM 5316 C CA . ARG A 1 674 ? -41.124 0.194 34.256 1.00 76.94 674 ARG A CA 1
ATOM 5317 C C . ARG A 1 674 ? -41.724 1.230 35.209 1.00 76.94 674 ARG A C 1
ATOM 5319 O O . ARG A 1 674 ? -42.923 1.471 35.129 1.00 76.94 674 ARG A O 1
ATOM 5326 N N . ILE A 1 675 ? -40.926 1.814 36.106 1.00 76.94 675 ILE A N 1
ATOM 5327 C CA . ILE A 1 675 ? -41.422 2.699 37.177 1.00 76.94 675 ILE A CA 1
ATOM 5328 C C . ILE A 1 675 ? -41.374 4.179 36.775 1.00 76.94 675 ILE A C 1
ATOM 5330 O O . ILE A 1 675 ? -42.321 4.918 37.026 1.00 76.94 675 ILE A O 1
ATOM 5334 N N . GLU A 1 676 ? -40.278 4.629 36.161 1.00 73.38 676 GLU A N 1
ATOM 5335 C CA . GLU A 1 676 ? -40.017 6.051 35.881 1.00 73.38 676 GLU A CA 1
ATOM 5336 C C . GLU A 1 676 ? -40.109 6.400 34.386 1.00 73.38 676 GLU A C 1
ATOM 5338 O O . GLU A 1 676 ? -40.060 7.576 34.017 1.00 73.38 676 GLU A O 1
ATOM 5343 N N . GLY A 1 677 ? -40.232 5.392 33.517 1.00 78.81 677 GLY A N 1
ATOM 5344 C CA . GLY A 1 677 ? -40.301 5.548 32.067 1.00 78.81 677 GLY A CA 1
ATOM 5345 C C . GLY A 1 677 ? -38.937 5.730 31.390 1.00 78.81 677 GLY A C 1
ATOM 5346 O O . GLY A 1 677 ? -37.967 6.226 31.964 1.00 78.81 677 GLY A O 1
ATOM 5347 N N . TRP A 1 678 ? -38.867 5.356 30.110 1.00 80.00 678 TRP A N 1
ATOM 5348 C CA . TRP A 1 678 ? -37.614 5.295 29.341 1.00 80.00 678 TRP A CA 1
ATOM 5349 C C . TRP A 1 678 ? -36.885 6.640 29.189 1.00 80.00 678 TRP A C 1
ATOM 5351 O O . TRP A 1 678 ? -35.657 6.677 29.185 1.00 80.00 678 TRP A O 1
ATOM 5361 N N . ARG A 1 679 ? -37.617 7.763 29.121 1.00 79.00 679 ARG A N 1
ATOM 5362 C CA . ARG A 1 679 ? -37.030 9.113 28.993 1.00 79.00 679 ARG A CA 1
ATOM 5363 C C . ARG A 1 679 ? -36.198 9.515 30.209 1.00 79.00 679 ARG A C 1
ATOM 5365 O O . ARG A 1 679 ? -35.324 10.372 30.101 1.00 79.00 679 ARG A O 1
ATOM 5372 N N . THR A 1 680 ? -36.440 8.883 31.353 1.00 76.31 680 THR A N 1
ATOM 5373 C CA . THR A 1 680 ? -35.706 9.164 32.584 1.00 76.31 680 THR A CA 1
ATOM 5374 C C . THR A 1 680 ? -34.247 8.716 32.501 1.00 76.31 680 THR A C 1
ATOM 5376 O O . THR A 1 680 ? -33.398 9.335 33.136 1.00 76.31 680 THR A O 1
ATOM 5379 N N . LEU A 1 681 ? -33.923 7.748 31.632 1.00 78.12 681 LEU A N 1
ATOM 5380 C CA . LEU A 1 681 ? -32.543 7.325 31.364 1.00 78.12 681 LEU A CA 1
ATOM 5381 C C . LEU A 1 681 ? -31.680 8.432 30.734 1.00 78.12 681 LEU A C 1
ATOM 5383 O O . LEU A 1 681 ? -30.469 8.403 30.904 1.00 78.12 681 LEU A O 1
ATOM 5387 N N . TRP A 1 682 ? -32.288 9.430 30.080 1.00 81.25 682 TRP A N 1
ATOM 5388 C CA . TRP A 1 682 ? -31.605 10.599 29.500 1.00 81.25 682 TRP A CA 1
ATOM 5389 C C . TRP A 1 682 ? -31.838 11.899 30.287 1.00 81.25 682 TRP A C 1
ATOM 5391 O O . TRP A 1 682 ? -31.482 12.992 29.835 1.00 81.25 682 TRP A O 1
ATOM 5401 N N . LYS A 1 683 ? -32.424 11.820 31.489 1.00 76.06 683 LYS A N 1
ATOM 5402 C CA . LYS A 1 683 ? -32.706 13.001 32.315 1.00 76.06 683 LYS A CA 1
ATOM 5403 C C . LYS A 1 683 ? -31.401 13.660 32.777 1.00 76.06 683 LYS A C 1
ATOM 5405 O O . LYS A 1 683 ? -30.749 13.163 33.687 1.00 76.06 683 LYS A O 1
ATOM 5410 N N . GLY A 1 684 ? -31.082 14.816 32.188 1.00 73.88 684 GLY A N 1
ATOM 5411 C CA . GLY A 1 684 ? -29.867 15.594 32.464 1.00 73.88 684 GLY A CA 1
ATOM 5412 C C . GLY A 1 684 ? -28.780 15.482 31.386 1.00 73.88 684 GLY A C 1
ATOM 5413 O O . GLY A 1 684 ? -27.708 16.059 31.563 1.00 73.88 684 GLY A O 1
ATOM 5414 N N . VAL A 1 685 ? -29.042 14.787 30.268 1.00 82.81 685 VAL A N 1
ATOM 5415 C CA . VAL A 1 685 ? -28.082 14.627 29.156 1.00 82.81 685 VAL A CA 1
ATOM 5416 C C . VAL A 1 685 ? -27.650 15.966 28.555 1.00 82.81 685 VAL A C 1
ATOM 5418 O O . VAL A 1 685 ? -26.487 16.145 28.209 1.00 82.81 685 VAL A O 1
ATOM 5421 N N . SER A 1 686 ? -28.545 16.959 28.537 1.00 81.25 686 SER A N 1
ATOM 5422 C CA . SER A 1 686 ? -28.244 18.306 28.041 1.00 81.25 686 SER A CA 1
ATOM 5423 C C . SER A 1 686 ? -27.120 18.995 28.824 1.00 81.25 686 SER A C 1
ATOM 5425 O O . SER A 1 686 ? -26.385 19.785 28.248 1.00 81.25 686 SER A O 1
ATOM 5427 N N . SER A 1 687 ? -26.957 18.684 30.118 1.00 80.44 687 SER A N 1
ATOM 5428 C CA . SER A 1 687 ? -25.842 19.194 30.933 1.00 80.44 687 SER A CA 1
ATOM 5429 C C . SER A 1 687 ? -24.500 18.690 30.443 1.00 80.44 687 SER A C 1
ATOM 5431 O O . SER A 1 687 ? -23.520 19.426 30.434 1.00 80.44 687 SER A O 1
ATOM 5433 N N . VAL A 1 688 ? -24.474 17.428 30.032 1.00 77.50 688 VAL A N 1
ATOM 5434 C CA . VAL A 1 688 ? -23.249 16.743 29.648 1.00 77.50 688 VAL A CA 1
ATOM 5435 C C . VAL A 1 688 ? -22.881 17.082 28.215 1.00 77.50 688 VAL A C 1
ATOM 5437 O O . VAL A 1 688 ? -21.720 17.344 27.966 1.00 77.50 688 VAL A O 1
ATOM 5440 N N . ILE A 1 689 ? -23.843 17.197 27.295 1.00 83.81 689 ILE A N 1
ATOM 5441 C CA . ILE A 1 689 ? -23.562 17.627 25.914 1.00 83.81 689 ILE A CA 1
ATOM 5442 C C . ILE A 1 689 ? -22.991 19.055 25.885 1.00 83.81 689 ILE A C 1
ATOM 5444 O O . ILE A 1 689 ? -22.004 19.309 25.199 1.00 83.81 689 ILE A O 1
ATOM 5448 N N . VAL A 1 690 ? -23.579 19.977 26.660 1.00 86.06 690 VAL A N 1
ATOM 5449 C CA . VAL A 1 690 ? -23.130 21.380 26.720 1.00 86.06 690 VAL A CA 1
ATOM 5450 C C . VAL A 1 690 ? -21.757 21.517 27.391 1.00 86.06 690 VAL A C 1
ATOM 5452 O O . VAL A 1 690 ? -20.989 22.389 26.996 1.00 86.06 690 VAL A O 1
ATOM 5455 N N . GLY A 1 691 ? -21.431 20.664 28.369 1.00 82.94 691 GLY A N 1
ATOM 5456 C CA . GLY A 1 691 ? -20.118 20.658 29.027 1.00 82.94 691 GLY A CA 1
ATOM 5457 C C . GLY A 1 691 ? -19.030 19.906 28.251 1.00 82.94 691 GLY A C 1
ATOM 5458 O O . GLY A 1 691 ? -17.903 20.386 28.145 1.00 82.94 691 GLY A O 1
ATOM 5459 N N . ALA A 1 692 ? -19.366 18.753 27.666 1.00 81.06 692 ALA A N 1
ATOM 5460 C CA . ALA A 1 692 ? -18.411 17.828 27.059 1.00 81.06 692 ALA A CA 1
ATOM 5461 C C . ALA A 1 692 ? -17.742 18.390 25.805 1.00 81.06 692 ALA A C 1
ATOM 5463 O O . ALA A 1 692 ? -16.534 18.227 25.658 1.00 81.06 692 ALA A O 1
ATOM 5464 N N . GLY A 1 693 ? -18.496 19.058 24.925 1.00 84.81 693 GLY A N 1
ATOM 5465 C CA . GLY A 1 693 ? -17.947 19.635 23.695 1.00 84.81 693 GLY A CA 1
ATOM 5466 C C . GLY A 1 693 ? -16.810 20.631 23.974 1.00 84.81 693 GLY A C 1
ATOM 5467 O O . GLY A 1 693 ? -15.684 20.395 23.536 1.00 84.81 693 GLY A O 1
ATOM 5468 N N . PRO A 1 694 ? -17.055 21.708 24.749 1.00 87.19 694 PRO A N 1
ATOM 5469 C CA . PRO A 1 694 ? -16.018 22.667 25.130 1.00 87.19 694 PRO A CA 1
ATOM 5470 C C . PRO A 1 694 ? -14.872 22.054 25.943 1.00 87.19 694 PRO A C 1
ATOM 5472 O O . PRO A 1 694 ? -13.720 22.412 25.714 1.00 87.19 694 PRO A O 1
ATOM 5475 N N . ALA A 1 695 ? -15.161 21.126 26.864 1.00 84.12 695 ALA A N 1
ATOM 5476 C CA . ALA A 1 695 ? -14.128 20.477 27.671 1.00 84.12 695 ALA A CA 1
ATOM 5477 C C . ALA A 1 695 ? -13.152 19.669 26.801 1.00 84.12 695 ALA A C 1
ATOM 5479 O O . ALA A 1 695 ? -11.945 19.876 26.886 1.00 84.12 695 ALA A O 1
ATOM 5480 N N . HIS A 1 696 ? -13.663 18.837 25.886 1.00 80.94 696 HIS A N 1
ATOM 5481 C CA . HIS A 1 696 ? -12.823 18.056 24.974 1.00 80.94 696 HIS A CA 1
ATOM 5482 C C . HIS A 1 696 ? -12.110 18.937 23.943 1.00 80.94 696 HIS A C 1
ATOM 5484 O O . HIS A 1 696 ? -10.950 18.690 23.627 1.00 80.94 696 HIS A O 1
ATOM 5490 N N . ALA A 1 697 ? -12.741 20.013 23.466 1.00 82.19 697 ALA A N 1
ATOM 5491 C CA . ALA A 1 697 ? -12.061 21.002 22.634 1.00 82.19 697 ALA A CA 1
ATOM 5492 C C . ALA A 1 697 ? -10.845 21.603 23.362 1.00 82.19 697 ALA A C 1
ATOM 5494 O O . ALA A 1 697 ? -9.750 21.662 22.807 1.00 82.19 697 ALA A O 1
ATOM 5495 N N . VAL A 1 698 ? -11.012 21.997 24.627 1.00 85.31 698 VAL A N 1
ATOM 5496 C CA . VAL A 1 698 ? -9.913 22.520 25.449 1.00 85.31 698 VAL A CA 1
ATOM 5497 C C . VAL A 1 698 ? -8.886 21.442 25.779 1.00 85.31 698 VAL A C 1
ATOM 5499 O O . VAL A 1 698 ? -7.700 21.758 25.793 1.00 85.31 698 VAL A O 1
ATOM 5502 N N . TYR A 1 699 ? -9.289 20.184 25.967 1.00 82.25 699 TYR A N 1
ATOM 5503 C CA . TYR A 1 699 ? -8.366 19.065 26.159 1.00 82.25 699 TYR A CA 1
ATOM 5504 C C . TYR A 1 699 ? -7.369 18.965 25.000 1.00 82.25 699 TYR A C 1
ATOM 5506 O O . TYR A 1 699 ? -6.166 19.131 25.196 1.00 82.25 699 TYR A O 1
ATOM 5514 N N . PHE A 1 700 ? -7.870 18.769 23.778 1.00 75.12 700 PHE A N 1
ATOM 5515 C CA . PHE A 1 700 ? -7.014 18.605 22.604 1.00 75.12 700 PHE A CA 1
ATOM 5516 C C . PHE A 1 700 ? -6.261 19.894 22.260 1.00 75.12 700 PHE A C 1
ATOM 5518 O O . PHE A 1 700 ? -5.084 19.838 21.916 1.00 75.12 700 PHE A O 1
ATOM 5525 N N . GLY A 1 701 ? -6.884 21.066 22.429 1.00 79.00 701 GLY A N 1
ATOM 5526 C CA . GLY A 1 701 ? -6.200 22.340 22.207 1.00 79.00 701 GLY A CA 1
ATOM 5527 C C . GLY A 1 701 ? -5.045 22.591 23.185 1.00 79.00 701 GLY A C 1
ATOM 5528 O O . GLY A 1 701 ? -3.957 22.984 22.773 1.00 79.00 701 GLY A O 1
ATOM 5529 N N . THR A 1 702 ? -5.249 22.318 24.477 1.00 80.44 702 THR A N 1
ATOM 5530 C CA . THR A 1 702 ? -4.198 22.458 25.501 1.00 80.44 702 THR A CA 1
ATOM 5531 C C . THR A 1 702 ? -3.089 21.432 25.295 1.00 80.44 702 THR A C 1
ATOM 5533 O O . THR A 1 702 ? -1.919 21.763 25.470 1.00 80.44 702 THR A O 1
ATOM 5536 N N . TYR A 1 703 ? -3.439 20.203 24.905 1.00 77.12 703 TYR A N 1
ATOM 5537 C CA . TYR A 1 703 ? -2.468 19.146 24.633 1.00 77.12 703 TYR A CA 1
ATOM 5538 C C . TYR A 1 703 ? -1.469 19.573 23.553 1.00 77.12 703 TYR A C 1
ATOM 5540 O O . TYR A 1 703 ? -0.262 19.496 23.781 1.00 77.12 703 TYR A O 1
ATOM 5548 N N . GLU A 1 704 ? -1.963 20.092 22.425 1.00 72.44 704 GLU A N 1
ATOM 5549 C CA . GLU A 1 704 ? -1.122 20.554 21.315 1.00 72.44 704 GLU A CA 1
ATOM 5550 C C . GLU A 1 704 ? -0.248 21.751 21.710 1.00 72.44 704 GLU A C 1
ATOM 5552 O O . GLU A 1 704 ? 0.967 21.705 21.531 1.00 72.44 704 GLU A O 1
ATOM 5557 N N . VAL A 1 705 ? -0.827 22.782 22.340 1.00 78.12 705 VAL A N 1
ATOM 5558 C CA . VAL A 1 705 ? -0.075 23.982 22.757 1.00 78.12 705 VAL A CA 1
ATOM 5559 C C . VAL A 1 705 ? 1.037 23.631 23.746 1.00 78.12 705 VAL A C 1
ATOM 5561 O O . VAL A 1 705 ? 2.174 24.070 23.590 1.00 78.12 705 VAL A O 1
ATOM 5564 N N . VAL A 1 706 ? 0.745 22.818 24.766 1.00 76.69 706 VAL A N 1
ATOM 5565 C CA . VAL A 1 706 ? 1.748 22.446 25.777 1.00 76.69 706 VAL A CA 1
ATO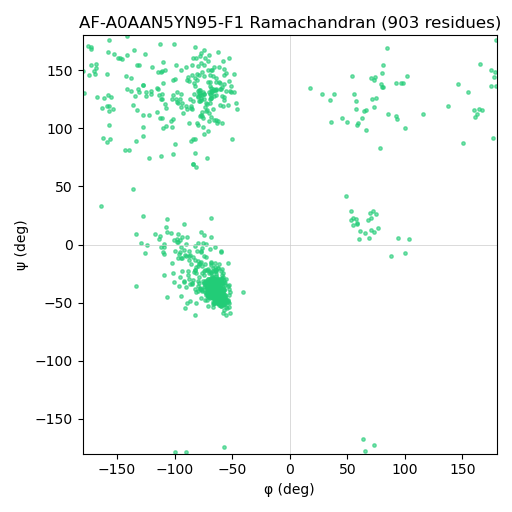M 5566 C C . VAL A 1 706 ? 2.815 21.533 25.174 1.00 76.69 706 VAL A C 1
ATOM 5568 O O . VAL A 1 706 ? 3.987 21.656 25.523 1.00 76.69 706 VAL A O 1
ATOM 5571 N N . LYS A 1 707 ? 2.445 20.657 24.232 1.00 68.81 707 LYS A N 1
ATOM 5572 C CA . LYS A 1 707 ? 3.394 19.784 23.526 1.00 68.81 707 LYS A CA 1
ATOM 5573 C C . LYS A 1 707 ? 4.338 20.585 22.629 1.00 68.81 707 LYS A C 1
ATOM 5575 O O . LYS A 1 707 ? 5.535 20.296 22.608 1.00 68.81 707 LYS A O 1
ATOM 5580 N N . GLU A 1 708 ? 3.824 21.612 21.956 1.00 70.19 708 GLU A N 1
ATOM 5581 C CA . GLU A 1 708 ? 4.613 22.546 21.153 1.00 70.19 708 GLU A CA 1
ATOM 5582 C C . GLU A 1 708 ? 5.579 23.359 22.027 1.00 70.19 708 GLU A C 1
ATOM 5584 O O . GLU A 1 708 ? 6.779 23.394 21.756 1.00 70.19 708 GLU A O 1
ATOM 5589 N N . MET A 1 709 ? 5.094 23.931 23.135 1.00 72.44 709 MET A N 1
ATOM 5590 C CA . MET A 1 709 ? 5.930 24.683 24.081 1.00 72.44 709 MET A CA 1
ATOM 5591 C C . MET A 1 709 ? 6.996 23.815 24.766 1.00 72.44 709 MET A C 1
ATOM 5593 O O . MET A 1 709 ? 8.068 24.315 25.102 1.00 72.44 709 MET A O 1
ATOM 5597 N N . ALA A 1 710 ? 6.723 22.524 24.970 1.00 64.69 710 ALA A N 1
ATOM 5598 C CA . ALA A 1 710 ? 7.660 21.568 25.559 1.00 64.69 710 ALA A CA 1
ATOM 5599 C C . ALA A 1 710 ? 8.721 21.047 24.568 1.00 64.69 710 ALA A C 1
ATOM 5601 O O . ALA A 1 710 ? 9.534 20.206 24.945 1.00 64.69 710 ALA A O 1
ATOM 5602 N N . GLY A 1 711 ? 8.715 21.511 23.311 1.00 59.38 711 GLY A N 1
ATOM 5603 C CA . GLY A 1 711 ? 9.671 21.082 22.288 1.00 59.38 711 GLY A CA 1
ATOM 5604 C C . GLY A 1 711 ? 9.426 19.668 21.752 1.00 59.38 711 GLY A C 1
ATOM 5605 O O . GLY A 1 711 ? 10.249 19.150 21.008 1.00 59.38 711 GLY A O 1
ATOM 5606 N N . GLY A 1 712 ? 8.285 19.045 22.072 1.00 57.50 712 GLY A N 1
ATOM 5607 C CA . GLY A 1 712 ? 7.969 17.669 21.669 1.00 57.50 712 GLY A CA 1
ATOM 5608 C C . GLY A 1 712 ? 7.703 17.477 20.171 1.00 57.50 712 GLY A C 1
ATOM 5609 O O . GLY A 1 712 ? 7.489 16.347 19.749 1.00 57.50 712 GLY A O 1
ATOM 5610 N N . ASN A 1 713 ? 7.698 18.567 19.395 1.00 53.31 713 ASN A N 1
ATOM 5611 C CA . ASN A 1 713 ? 7.542 18.586 17.936 1.00 53.31 713 ASN A CA 1
ATOM 5612 C C . ASN A 1 713 ? 8.827 19.041 17.206 1.00 53.31 713 ASN A C 1
ATOM 5614 O O . ASN A 1 713 ? 8.768 19.328 16.010 1.00 53.31 713 ASN A O 1
ATOM 5618 N N . VAL A 1 714 ? 9.946 19.217 17.923 1.00 46.53 714 VAL A N 1
ATOM 5619 C CA . VAL A 1 714 ? 11.190 19.798 17.378 1.00 46.53 714 VAL A CA 1
ATOM 5620 C C . VAL A 1 714 ? 12.174 18.719 16.914 1.00 46.53 714 VAL A C 1
ATOM 5622 O O . VAL A 1 714 ? 12.877 18.954 15.941 1.00 46.53 714 VAL A O 1
ATOM 5625 N N . ASP A 1 715 ? 12.132 17.527 17.513 1.00 41.72 715 ASP A N 1
ATOM 5626 C CA . ASP A 1 715 ? 12.862 16.339 17.069 1.00 41.72 715 ASP A CA 1
ATOM 5627 C C . ASP A 1 715 ? 11.865 15.175 16.918 1.00 41.72 715 ASP A C 1
ATOM 5629 O O . A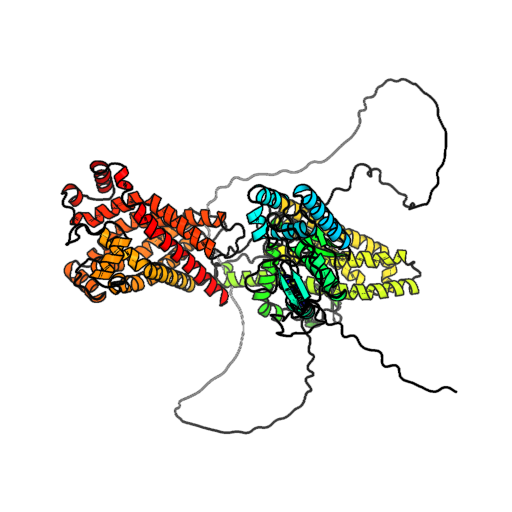SP A 1 715 ? 11.010 14.978 17.782 1.00 41.72 715 ASP A O 1
ATOM 5633 N N . GLU A 1 716 ? 11.957 14.377 15.848 1.00 46.94 716 GLU A N 1
ATOM 5634 C CA . GLU A 1 716 ? 11.098 13.199 15.581 1.00 46.94 716 GLU A CA 1
ATOM 5635 C C . GLU A 1 716 ? 11.333 12.025 16.570 1.00 46.94 716 GLU A C 1
ATOM 5637 O O . GLU A 1 716 ? 11.054 10.860 16.282 1.00 46.94 716 GLU A O 1
ATOM 5642 N N . GLY A 1 717 ? 11.858 12.312 17.764 1.00 42.81 717 GLY A N 1
ATOM 5643 C CA . GLY A 1 717 ? 12.046 11.363 18.851 1.00 42.81 717 GLY A CA 1
ATOM 5644 C C . GLY A 1 717 ? 10.789 11.202 19.711 1.00 42.81 717 GLY A C 1
ATOM 5645 O O . GLY A 1 717 ? 10.048 12.146 19.983 1.00 42.81 717 GLY A O 1
ATOM 5646 N N . HIS A 1 718 ? 10.550 9.990 20.216 1.00 48.94 718 HIS A N 1
ATOM 5647 C CA . HIS A 1 718 ? 9.540 9.775 21.252 1.00 48.94 718 HIS A CA 1
ATOM 5648 C C . HIS A 1 718 ? 9.943 10.525 22.535 1.00 48.94 718 HIS A C 1
ATOM 5650 O O . HIS A 1 718 ? 10.840 10.089 23.255 1.00 48.94 718 HIS A O 1
ATOM 5656 N N . HIS A 1 719 ? 9.257 11.630 22.848 1.00 62.03 719 HIS A N 1
ATOM 5657 C CA . HIS A 1 719 ? 9.416 12.386 24.097 1.00 62.03 719 HIS A CA 1
ATOM 5658 C C . HIS A 1 719 ? 8.284 12.058 25.094 1.00 62.03 719 HIS A C 1
ATOM 5660 O O . HIS A 1 719 ? 7.352 12.853 25.258 1.00 62.03 719 HIS A O 1
ATOM 5666 N N . PRO A 1 720 ? 8.336 10.910 25.802 1.00 61.06 720 PRO A N 1
ATOM 5667 C CA . PRO A 1 720 ? 7.263 10.474 26.701 1.00 61.06 720 PRO A CA 1
ATOM 5668 C C . PRO A 1 720 ? 7.016 11.460 27.849 1.00 61.06 720 PRO A C 1
ATOM 5670 O O . PRO A 1 720 ? 5.886 11.611 28.300 1.00 61.06 720 PRO A O 1
ATOM 5673 N N . LEU A 1 721 ? 8.054 12.176 28.294 1.00 64.25 721 LEU A N 1
ATOM 5674 C CA . LEU A 1 721 ? 7.953 13.210 29.328 1.00 64.25 721 LEU A CA 1
ATOM 5675 C C . LEU A 1 721 ? 7.173 14.444 28.855 1.00 64.25 721 LEU A C 1
ATOM 5677 O O . LEU A 1 721 ? 6.324 14.937 29.596 1.00 64.25 721 LEU A O 1
ATOM 5681 N N . ALA A 1 722 ? 7.413 14.909 27.624 1.00 67.25 722 ALA A N 1
ATOM 5682 C CA . ALA A 1 722 ? 6.673 16.027 27.042 1.00 67.25 722 ALA A CA 1
ATOM 5683 C C . ALA A 1 722 ? 5.207 15.637 26.800 1.00 67.25 722 ALA A C 1
ATOM 5685 O O . ALA A 1 722 ? 4.305 16.356 27.214 1.00 67.25 722 ALA A O 1
ATOM 5686 N N . ALA A 1 723 ? 4.960 14.449 26.237 1.00 66.00 723 ALA A N 1
ATOM 5687 C CA . ALA A 1 723 ? 3.607 13.933 26.027 1.00 66.00 723 ALA A CA 1
ATOM 5688 C C . ALA A 1 723 ? 2.832 13.744 27.345 1.00 66.00 723 ALA A C 1
ATOM 5690 O O . ALA A 1 723 ? 1.654 14.097 27.424 1.00 66.00 723 ALA A O 1
ATOM 5691 N N . ALA A 1 724 ? 3.486 13.241 28.398 1.00 66.00 724 ALA A N 1
ATOM 5692 C CA . ALA A 1 724 ? 2.878 13.085 29.718 1.00 66.00 724 ALA A CA 1
ATOM 5693 C C . ALA A 1 724 ? 2.565 14.436 30.382 1.00 66.00 724 ALA A C 1
ATOM 5695 O O . ALA A 1 724 ? 1.483 14.601 30.948 1.00 66.00 724 ALA A O 1
ATOM 5696 N N . ALA A 1 725 ? 3.472 15.415 30.289 1.00 73.94 725 ALA A N 1
ATOM 5697 C CA . ALA A 1 725 ? 3.248 16.763 30.809 1.00 73.94 725 ALA A CA 1
ATOM 5698 C C . ALA A 1 725 ? 2.091 17.469 30.079 1.00 73.94 725 ALA A C 1
ATOM 5700 O O . ALA A 1 725 ? 1.210 18.035 30.729 1.00 73.94 725 ALA A O 1
ATOM 5701 N N . SER A 1 726 ? 2.037 17.360 28.748 1.00 76.50 726 SER A N 1
ATOM 5702 C CA . SER A 1 726 ? 0.942 17.892 27.929 1.00 76.50 726 SER A CA 1
ATOM 5703 C C . SER A 1 726 ? -0.388 17.207 28.219 1.00 76.50 726 SER A C 1
ATOM 5705 O O . SER A 1 726 ? -1.400 17.884 28.390 1.00 76.50 726 SER A O 1
ATOM 5707 N N . GLY A 1 727 ? -0.394 15.878 28.360 1.00 75.31 727 GLY A N 1
ATOM 5708 C CA . GLY A 1 727 ? -1.574 15.106 28.756 1.00 75.31 727 GLY A CA 1
ATOM 5709 C C . GLY A 1 727 ? -2.104 15.502 30.134 1.00 75.31 727 GLY A C 1
ATOM 5710 O O . GLY A 1 727 ? -3.314 15.666 30.310 1.00 75.31 727 GLY A O 1
ATOM 5711 N N . ALA A 1 728 ? -1.216 15.722 31.107 1.00 78.69 728 ALA A N 1
ATOM 5712 C CA . ALA A 1 728 ? -1.594 16.182 32.439 1.00 78.69 728 ALA A CA 1
ATOM 5713 C C . ALA A 1 728 ? -2.177 17.605 32.409 1.00 78.69 728 ALA A C 1
ATOM 5715 O O . ALA A 1 728 ? -3.249 17.833 32.971 1.00 78.69 728 ALA A O 1
ATOM 5716 N N . ALA A 1 729 ? -1.528 18.543 31.714 1.00 82.81 729 ALA A N 1
ATOM 5717 C CA . ALA A 1 729 ? -2.008 19.919 31.577 1.00 82.81 729 ALA A CA 1
ATOM 5718 C C . ALA A 1 729 ? -3.367 19.993 30.859 1.00 82.81 729 ALA A C 1
ATOM 5720 O O . ALA A 1 729 ? -4.276 20.684 31.324 1.00 82.81 729 ALA A O 1
ATOM 5721 N N . ALA A 1 730 ? -3.537 19.221 29.783 1.00 82.81 730 ALA A N 1
ATOM 5722 C CA . ALA A 1 730 ? -4.795 19.093 29.055 1.00 82.81 730 ALA A CA 1
ATOM 5723 C C . ALA A 1 730 ? -5.925 18.528 29.922 1.00 82.81 730 ALA A C 1
ATOM 5725 O O . ALA A 1 730 ? -7.033 19.065 29.921 1.00 82.81 730 ALA A O 1
ATOM 5726 N N . THR A 1 731 ? -5.635 17.484 30.707 1.00 82.88 731 THR A N 1
ATOM 5727 C CA . THR A 1 731 ? -6.606 16.884 31.635 1.00 82.88 731 THR A CA 1
ATOM 5728 C C . THR A 1 731 ? -7.046 17.900 32.691 1.00 82.88 731 THR A C 1
ATOM 5730 O O . THR A 1 731 ? -8.238 18.049 32.931 1.00 82.88 731 THR A O 1
ATOM 5733 N N . ILE A 1 732 ? -6.107 18.659 33.269 1.00 86.88 732 ILE A N 1
ATOM 5734 C CA . ILE A 1 732 ? -6.406 19.698 34.267 1.00 86.88 732 ILE A CA 1
ATOM 5735 C C . ILE A 1 732 ? -7.314 20.785 33.672 1.00 86.88 732 ILE A C 1
ATOM 5737 O O . ILE A 1 732 ? -8.327 21.139 34.272 1.00 86.88 732 ILE A O 1
ATOM 5741 N N . ALA A 1 733 ? -6.982 21.301 32.485 1.00 86.94 733 ALA A N 1
ATOM 5742 C CA . ALA A 1 733 ? -7.760 22.355 31.833 1.00 86.94 733 ALA A CA 1
ATOM 5743 C C . ALA A 1 733 ? -9.170 21.885 31.428 1.00 86.94 733 ALA A C 1
ATOM 5745 O O . ALA A 1 733 ? -10.152 22.597 31.650 1.00 86.94 733 ALA A O 1
ATOM 5746 N N . SER A 1 734 ? -9.279 20.671 30.885 1.00 86.94 734 SER A N 1
ATOM 5747 C CA . SER A 1 734 ? -10.557 20.053 30.517 1.00 86.94 734 SER A CA 1
ATOM 5748 C C . SER A 1 734 ? -11.442 19.795 31.738 1.00 86.94 734 SER A C 1
ATOM 5750 O O . SER A 1 734 ? -12.611 20.188 31.756 1.00 86.94 734 SER A O 1
ATOM 5752 N N . ASP A 1 735 ? -10.884 19.201 32.797 1.00 84.81 735 ASP A N 1
ATOM 5753 C CA . ASP A 1 735 ? -11.623 18.899 34.025 1.00 84.81 735 ASP A CA 1
ATOM 5754 C C . ASP A 1 735 ? -12.094 20.176 34.730 1.00 84.81 735 ASP A C 1
ATOM 5756 O O . ASP A 1 735 ? -13.168 20.183 35.331 1.00 84.81 735 ASP A O 1
ATOM 5760 N N . ALA A 1 736 ? -11.339 21.279 34.641 1.00 86.62 736 ALA A N 1
ATOM 5761 C CA . ALA A 1 736 ? -11.755 22.564 35.201 1.00 86.62 736 ALA A CA 1
ATOM 5762 C C . ALA A 1 736 ? -13.064 23.060 34.566 1.00 86.62 736 ALA A C 1
ATOM 5764 O O . ALA A 1 736 ? -13.933 23.579 35.268 1.00 86.62 736 ALA A O 1
ATOM 5765 N N . LEU A 1 737 ? -13.226 22.856 33.256 1.00 87.81 737 LEU A N 1
ATOM 5766 C CA . LEU A 1 737 ? -14.440 23.222 32.527 1.00 87.81 737 LEU A CA 1
ATOM 5767 C C . LEU A 1 737 ? -15.575 22.223 32.735 1.00 87.81 737 LEU A C 1
ATOM 5769 O O . LEU A 1 737 ? -16.725 22.638 32.857 1.00 87.81 737 LEU A O 1
ATOM 5773 N N . MET A 1 738 ? -15.269 20.926 32.791 1.00 85.19 738 MET A N 1
ATOM 5774 C CA . MET A 1 738 ? -16.279 19.871 32.908 1.00 85.19 738 MET A CA 1
ATOM 5775 C C . MET A 1 738 ? -16.892 19.793 34.313 1.00 85.19 738 MET A C 1
ATOM 5777 O O . MET A 1 738 ? -18.086 19.534 34.474 1.00 85.19 738 MET A O 1
ATOM 5781 N N . ASN A 1 739 ? -16.103 20.072 35.350 1.00 83.88 739 ASN A N 1
ATOM 5782 C CA . ASN A 1 739 ? -16.482 19.810 36.735 1.00 83.88 739 ASN A CA 1
ATOM 5783 C C . ASN A 1 739 ? -17.762 20.554 37.217 1.00 83.88 739 ASN A C 1
ATOM 5785 O O . ASN A 1 739 ? -18.587 19.921 37.879 1.00 83.88 739 ASN A O 1
ATOM 5789 N N . PRO A 1 740 ? -18.043 21.826 36.855 1.00 85.75 740 PRO A N 1
ATOM 5790 C CA . PRO A 1 740 ? -19.337 22.458 37.147 1.00 85.75 740 PRO A CA 1
ATOM 5791 C C . PRO A 1 740 ? -20.539 21.739 36.513 1.00 85.75 740 PRO A C 1
ATOM 5793 O O . PRO A 1 740 ? -21.589 21.605 37.149 1.00 85.75 740 PRO A O 1
ATOM 5796 N N . PHE A 1 741 ? -20.391 21.254 35.275 1.00 86.06 741 PHE A N 1
ATOM 5797 C CA . PHE A 1 741 ? -21.437 20.510 34.570 1.00 86.06 741 PHE A CA 1
ATOM 5798 C C . PHE A 1 741 ? -21.636 19.113 35.160 1.00 86.06 741 PHE A C 1
ATOM 5800 O O . PHE A 1 741 ? -22.775 18.647 35.223 1.00 86.06 741 PHE A O 1
ATOM 5807 N N . ASP A 1 742 ? -20.574 18.481 35.664 1.00 77.25 742 ASP A N 1
ATOM 5808 C CA . ASP A 1 742 ? -20.657 17.217 36.398 1.00 77.25 742 ASP A CA 1
ATOM 5809 C C . ASP A 1 742 ? -21.401 17.364 37.730 1.00 77.25 742 ASP A C 1
ATOM 5811 O O . ASP A 1 742 ? -22.251 16.532 38.052 1.00 77.25 742 ASP A O 1
ATOM 5815 N N . VAL A 1 743 ? -21.166 18.443 38.487 1.00 78.69 743 VAL A N 1
ATOM 5816 C CA . VAL A 1 743 ? -21.909 18.710 39.733 1.00 78.69 743 VAL A CA 1
ATOM 5817 C C . VAL A 1 743 ? -23.404 18.908 39.452 1.00 78.69 743 VAL A C 1
ATOM 5819 O O . VAL A 1 743 ? -24.252 18.367 40.169 1.00 78.69 743 VAL A O 1
ATOM 5822 N N . ILE A 1 744 ? -23.749 19.640 38.386 1.00 82.69 744 ILE A N 1
ATOM 5823 C CA . ILE A 1 744 ? -25.145 19.824 37.956 1.00 82.69 744 ILE A CA 1
ATOM 5824 C C . ILE A 1 744 ? -25.753 18.484 37.512 1.00 82.69 744 ILE A C 1
ATOM 5826 O O . ILE A 1 744 ? -26.845 18.132 37.966 1.00 82.69 744 ILE A O 1
ATOM 5830 N N . LYS A 1 745 ? -25.034 17.706 36.687 1.00 80.88 745 LYS A N 1
ATOM 5831 C CA . LYS A 1 745 ? -25.430 16.359 36.238 1.00 80.88 745 LYS A CA 1
ATOM 5832 C C . LYS A 1 745 ? -25.762 15.472 37.434 1.00 80.88 745 LYS A C 1
ATOM 5834 O O . LYS A 1 745 ? -26.865 14.932 37.499 1.00 80.88 745 LYS A O 1
ATOM 5839 N N . GLN A 1 746 ? -24.846 15.356 38.395 1.00 73.62 746 GLN A N 1
ATOM 5840 C CA . GLN A 1 746 ? -25.015 14.495 39.566 1.00 73.62 746 GLN A CA 1
ATOM 5841 C C . GLN A 1 746 ? -26.260 14.871 40.376 1.00 73.62 746 GLN A C 1
ATOM 5843 O O . GLN A 1 746 ? -27.048 13.992 40.717 1.00 73.62 746 GLN A O 1
ATOM 5848 N N . ARG A 1 747 ? -26.505 16.167 40.616 1.00 76.94 747 ARG A N 1
ATOM 5849 C CA . ARG A 1 747 ? -27.682 16.644 41.367 1.00 76.94 747 ARG A CA 1
ATOM 5850 C C . ARG A 1 747 ? -29.003 16.444 40.622 1.00 76.94 747 ARG A C 1
ATOM 5852 O O . ARG A 1 747 ? -30.027 16.184 41.252 1.00 76.94 747 ARG A O 1
ATOM 5859 N N . MET A 1 748 ? -28.996 16.525 39.292 1.00 76.44 748 MET A N 1
ATOM 5860 C CA . MET A 1 748 ? -30.179 16.240 38.473 1.00 76.44 748 MET A CA 1
ATOM 5861 C C . MET A 1 748 ? -30.510 14.740 38.409 1.00 76.44 748 MET A C 1
ATOM 5863 O O . MET A 1 748 ? -31.691 14.391 38.316 1.00 76.44 748 MET A O 1
ATOM 5867 N N . GLN A 1 749 ? -29.497 13.867 38.487 1.00 71.38 749 GLN A N 1
ATOM 5868 C CA . GLN A 1 749 ? -29.636 12.406 38.389 1.00 71.38 749 GLN A CA 1
ATOM 5869 C C . GLN A 1 749 ? -30.141 11.726 39.673 1.00 71.38 749 GLN A C 1
ATOM 5871 O O . GLN A 1 749 ? -30.625 10.589 39.605 1.00 71.38 749 GLN A O 1
ATOM 5876 N N . VAL A 1 750 ? -30.082 12.415 40.820 1.00 68.62 750 VAL A N 1
ATOM 5877 C CA . VAL A 1 750 ? -30.632 11.915 42.091 1.00 68.62 750 VAL A CA 1
ATOM 5878 C C . VAL A 1 750 ? -32.134 11.631 41.949 1.00 68.62 750 VAL A C 1
ATOM 5880 O O . VAL A 1 750 ? -32.888 12.414 41.362 1.00 68.62 750 VAL A O 1
ATOM 5883 N N . HIS A 1 751 ? -32.578 10.488 42.478 1.00 58.47 751 HIS A N 1
ATOM 5884 C CA . HIS A 1 751 ? -33.985 10.086 42.466 1.00 58.47 751 HIS A CA 1
ATOM 5885 C C . HIS A 1 751 ? -34.850 11.111 43.228 1.00 58.47 751 HIS A C 1
ATOM 5887 O O . HIS A 1 751 ? -34.480 11.558 44.311 1.00 58.47 751 HIS A O 1
ATOM 5893 N N . GLY A 1 752 ? -35.985 11.516 42.646 1.00 62.59 752 GLY A N 1
ATOM 5894 C CA . GLY A 1 752 ? -36.854 12.557 43.217 1.00 62.59 752 GLY A CA 1
ATOM 5895 C C . GLY A 1 752 ? -36.357 14.002 43.046 1.00 62.59 752 GLY A C 1
ATOM 5896 O O . GLY A 1 752 ? -36.877 14.901 43.705 1.00 62.59 752 GLY A O 1
ATOM 5897 N N . SER A 1 753 ? -35.370 14.258 42.176 1.00 65.62 753 SER A N 1
ATOM 5898 C CA . SER A 1 753 ? -34.823 15.607 41.972 1.00 65.62 753 SER A CA 1
ATOM 5899 C C . SER A 1 753 ? -35.888 16.638 41.556 1.00 65.62 753 SER A C 1
ATOM 5901 O O . SER A 1 753 ? -36.611 16.464 40.570 1.00 65.62 753 SER A O 1
ATOM 5903 N N . VAL A 1 754 ? -35.936 17.753 42.299 1.00 67.50 754 VAL A N 1
ATOM 5904 C CA . VAL A 1 754 ? -36.859 18.890 42.088 1.00 67.50 754 VAL A CA 1
ATOM 5905 C C . VAL A 1 754 ? -36.502 19.686 40.822 1.00 67.50 754 VAL A C 1
ATOM 5907 O O . VAL A 1 754 ? -37.337 20.381 40.243 1.00 67.50 754 VAL A O 1
ATOM 5910 N N . HIS A 1 755 ? -35.255 19.572 40.359 1.00 73.38 755 HIS A N 1
ATOM 5911 C CA . HIS A 1 755 ? -34.736 20.328 39.226 1.00 73.38 755 HIS A CA 1
ATOM 5912 C C . HIS A 1 755 ? -35.074 19.652 37.892 1.00 73.38 755 HIS A C 1
ATOM 5914 O O . HIS A 1 755 ? -34.613 18.546 37.599 1.00 73.38 755 HIS A O 1
ATOM 5920 N N . LYS A 1 756 ? -35.871 20.338 37.061 1.00 71.38 756 LYS A N 1
ATOM 5921 C CA . LYS A 1 756 ? -36.264 19.858 35.724 1.00 71.38 756 LYS A CA 1
ATOM 5922 C C . LYS A 1 756 ? -35.348 20.368 34.609 1.00 71.38 756 LYS A C 1
ATOM 5924 O O . LYS A 1 756 ? -35.278 19.737 33.560 1.00 71.38 756 LYS A O 1
ATOM 5929 N N . SER A 1 757 ? -34.643 21.478 34.829 1.00 80.44 757 SER A N 1
ATOM 5930 C CA . SER A 1 757 ? -33.749 22.090 33.843 1.00 80.44 757 SER A CA 1
ATOM 5931 C C . SER A 1 757 ? -32.373 22.418 34.427 1.00 80.44 757 SER A C 1
ATOM 5933 O O . SER A 1 757 ? -32.225 22.655 35.630 1.00 80.44 757 SER A O 1
ATOM 5935 N N . LEU A 1 758 ? -31.370 22.460 33.543 1.00 82.75 758 LEU A N 1
ATOM 5936 C CA . LEU A 1 758 ? -29.981 22.784 33.876 1.00 82.75 758 LEU A CA 1
ATOM 5937 C C . LEU A 1 758 ? -29.857 24.148 34.566 1.00 82.75 758 LEU A C 1
ATOM 5939 O O . LEU A 1 758 ? -29.280 24.242 35.645 1.00 82.75 758 LEU A O 1
ATOM 5943 N N . LEU A 1 759 ? -30.442 25.193 33.973 1.00 83.75 759 LEU A N 1
ATOM 5944 C CA . LEU A 1 759 ? -30.349 26.564 34.485 1.00 83.75 759 LEU A CA 1
ATOM 5945 C C . LEU A 1 759 ? -31.000 26.713 35.865 1.00 83.75 759 LEU A C 1
ATOM 5947 O O . LEU A 1 759 ? -30.478 27.429 36.720 1.00 83.75 759 LEU A O 1
ATOM 5951 N N . GLN A 1 760 ? -32.107 26.002 36.103 1.00 85.44 760 GLN A N 1
ATOM 5952 C CA . GLN A 1 760 ? -32.779 25.992 37.400 1.00 85.44 760 GLN A CA 1
ATOM 5953 C C . GLN A 1 760 ? -31.909 25.322 38.471 1.00 85.44 760 GLN A C 1
ATOM 5955 O O . GLN A 1 760 ? -31.790 25.854 39.574 1.00 85.44 760 GLN A O 1
ATOM 5960 N N . CYS A 1 761 ? -31.274 24.189 38.149 1.00 82.56 761 CYS A N 1
ATOM 5961 C CA . CYS A 1 761 ? -30.343 23.517 39.056 1.00 82.56 761 CYS A CA 1
ATOM 5962 C C . CYS A 1 761 ? -29.120 24.399 39.349 1.00 82.56 761 CYS A C 1
ATOM 5964 O O . CYS A 1 761 ? -28.789 24.620 40.511 1.00 82.56 761 CYS A O 1
ATOM 5966 N N . ALA A 1 762 ? -28.490 24.955 38.311 1.00 84.75 762 ALA A N 1
ATOM 5967 C CA . ALA A 1 762 ? -27.304 25.799 38.439 1.00 84.75 762 ALA A CA 1
ATOM 5968 C C . ALA A 1 762 ? -27.579 27.050 39.287 1.00 84.75 762 ALA A C 1
ATOM 5970 O O . ALA A 1 762 ? -26.824 27.362 40.205 1.00 84.75 762 ALA A O 1
ATOM 5971 N N . THR A 1 763 ? -28.706 27.726 39.041 1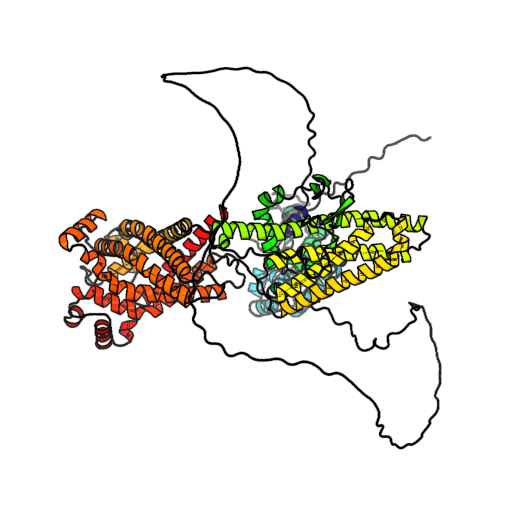.00 86.81 763 THR A N 1
ATOM 5972 C CA . THR A 1 763 ? -29.099 28.928 39.793 1.00 86.81 763 THR A CA 1
ATOM 5973 C C . THR A 1 763 ? -29.437 28.596 41.245 1.00 86.81 763 THR A C 1
ATOM 5975 O O . THR A 1 763 ? -29.084 29.358 42.143 1.00 86.81 763 THR A O 1
ATOM 5978 N N . SER A 1 764 ? -30.094 27.457 41.493 1.00 83.75 764 SER A N 1
ATOM 5979 C CA . SER A 1 764 ? -30.391 26.993 42.851 1.00 83.75 764 SER A CA 1
ATOM 5980 C C . SER A 1 764 ? -29.105 26.741 43.635 1.00 83.75 764 SER A C 1
ATOM 5982 O O . SER A 1 764 ? -28.945 27.309 44.707 1.00 83.75 764 SER A O 1
ATOM 5984 N N . VAL A 1 765 ? -28.172 25.960 43.079 1.00 83.00 765 VAL A N 1
ATOM 5985 C CA . VAL A 1 765 ? -26.894 25.620 43.731 1.00 83.00 765 VAL A CA 1
ATOM 5986 C C . VAL A 1 765 ? -26.046 26.869 43.973 1.00 83.00 765 VAL A C 1
ATOM 5988 O O . VAL A 1 765 ? -25.512 27.050 45.065 1.00 83.00 765 VAL A O 1
ATOM 5991 N N . TYR A 1 766 ? -25.978 27.771 42.990 1.00 86.69 766 TYR A N 1
ATOM 5992 C CA . TYR A 1 766 ? -25.249 29.030 43.124 1.00 86.69 766 TYR A CA 1
ATOM 5993 C C . TYR A 1 766 ? -25.810 29.909 44.250 1.00 86.69 766 TYR A C 1
ATOM 5995 O O . TYR A 1 766 ? -25.040 30.464 45.030 1.00 86.69 766 TYR A O 1
ATOM 6003 N N . ARG A 1 767 ? -27.142 30.012 44.375 1.00 85.56 767 ARG A N 1
ATOM 6004 C CA . ARG A 1 767 ? -27.786 30.823 45.422 1.00 85.56 767 ARG A CA 1
ATOM 6005 C C . ARG A 1 767 ? -27.690 30.209 46.818 1.00 85.56 767 ARG A C 1
ATOM 6007 O O . ARG A 1 767 ? -27.640 30.965 47.780 1.00 85.56 767 ARG A O 1
ATOM 6014 N N . THR A 1 768 ? -27.702 28.881 46.944 1.00 82.06 768 THR A N 1
ATOM 6015 C CA . THR A 1 768 ? -27.718 28.209 48.254 1.00 82.06 768 THR A CA 1
ATOM 6016 C C . THR A 1 768 ? -26.327 27.925 48.812 1.00 82.06 768 THR A C 1
ATOM 6018 O O . THR A 1 768 ? -26.136 28.011 50.019 1.00 82.06 768 THR A O 1
ATOM 6021 N N . GLU A 1 769 ? -25.362 27.570 47.960 1.00 78.44 769 GLU A N 1
ATOM 6022 C CA . GLU A 1 769 ? -24.047 27.059 48.385 1.00 78.44 769 GLU A CA 1
ATOM 6023 C C . GLU A 1 769 ? -22.862 27.847 47.789 1.00 78.44 769 GLU A C 1
ATOM 6025 O O . GLU A 1 769 ? -21.710 27.631 48.174 1.00 78.44 769 GLU A O 1
ATOM 6030 N N . GLY A 1 770 ? -23.124 28.781 46.868 1.00 84.56 770 GLY A N 1
ATOM 6031 C CA . GLY A 1 770 ? -22.105 29.617 46.234 1.00 84.56 770 GLY A CA 1
ATOM 6032 C C . GLY A 1 770 ? -21.234 28.885 45.204 1.00 84.56 770 GLY A C 1
ATOM 6033 O O . GLY A 1 770 ? -21.466 27.733 44.839 1.00 84.56 770 GLY A O 1
ATOM 6034 N N . LEU A 1 771 ? -20.193 29.570 44.715 1.00 82.94 771 LEU A N 1
ATOM 6035 C CA . LEU A 1 771 ? -19.300 29.052 43.664 1.00 82.94 771 LEU A CA 1
ATOM 6036 C C . LEU A 1 771 ? -18.449 27.855 44.106 1.00 82.94 771 LEU A C 1
ATOM 6038 O O . LEU A 1 771 ? -18.119 26.998 43.288 1.00 82.94 771 LEU A O 1
ATOM 6042 N N . HIS A 1 772 ? -18.121 27.765 45.396 1.00 79.75 772 HIS A N 1
ATOM 6043 C CA . HIS A 1 772 ? -17.300 26.680 45.936 1.00 79.75 772 HIS A CA 1
ATOM 6044 C C . HIS A 1 772 ? -17.964 25.301 45.760 1.00 79.75 772 HIS A C 1
ATOM 6046 O O . HIS A 1 772 ? -17.273 24.304 45.562 1.00 79.75 772 HIS A O 1
ATOM 6052 N N . ALA A 1 773 ? -19.299 25.239 45.749 1.00 74.69 773 ALA A N 1
ATOM 6053 C CA . ALA A 1 773 ? -20.045 23.999 45.546 1.00 74.69 773 ALA A CA 1
ATOM 6054 C C . ALA A 1 773 ? -19.785 23.346 44.180 1.00 74.69 773 ALA A C 1
ATOM 6056 O O . ALA A 1 773 ? -19.813 22.121 44.077 1.00 74.69 773 ALA A O 1
ATOM 6057 N N . PHE A 1 774 ? -19.487 24.142 43.147 1.00 80.75 774 PHE A N 1
ATOM 6058 C CA . PHE A 1 774 ? -19.188 23.629 41.809 1.00 80.75 774 PHE A CA 1
ATOM 6059 C C . PHE A 1 774 ? -17.787 23.026 41.704 1.00 80.75 774 PHE A C 1
ATOM 6061 O O . PHE A 1 774 ? -17.586 22.166 40.860 1.00 80.75 774 PHE A O 1
ATOM 6068 N N . TYR A 1 775 ? -16.838 23.423 42.562 1.00 82.31 775 TYR A N 1
ATOM 6069 C CA . TYR A 1 775 ? -15.434 22.979 42.509 1.00 82.31 775 TYR A CA 1
ATOM 6070 C C . TYR A 1 775 ? -14.995 22.116 43.694 1.00 82.31 775 TYR A C 1
ATOM 6072 O O . TYR A 1 775 ? -13.838 21.704 43.766 1.00 82.31 775 TYR A O 1
ATOM 6080 N N . VAL A 1 776 ? -15.912 21.768 44.599 1.00 72.75 776 VAL A N 1
ATOM 6081 C CA . VAL A 1 776 ? -15.589 20.985 45.802 1.00 72.75 776 VAL A CA 1
ATOM 6082 C C . VAL A 1 776 ? -14.990 19.608 45.474 1.00 72.75 776 VAL A C 1
ATOM 6084 O O . VAL A 1 776 ? -14.158 19.090 46.216 1.00 72.75 776 VAL A O 1
ATOM 6087 N N . SER A 1 777 ? -15.387 19.025 44.340 1.00 69.00 777 SER A N 1
ATOM 6088 C CA . SER A 1 777 ? -14.922 17.735 43.823 1.00 69.00 777 SER A CA 1
ATOM 6089 C C . SER A 1 777 ? -13.655 17.829 42.974 1.00 69.00 777 SER A C 1
ATOM 6091 O O . SER A 1 777 ? -13.081 16.787 42.645 1.00 69.00 777 SER A O 1
ATOM 6093 N N . TYR A 1 778 ? -13.195 19.030 42.618 1.00 79.75 778 TYR A N 1
ATOM 6094 C CA . TYR A 1 778 ? -12.153 19.219 41.611 1.00 79.75 778 TYR A CA 1
ATOM 6095 C C . TYR A 1 778 ? -10.804 18.578 42.003 1.00 79.75 778 TYR A C 1
ATOM 6097 O O . TYR A 1 778 ? -10.328 17.726 41.251 1.00 79.75 778 TYR A O 1
ATOM 6105 N N . PRO A 1 779 ? -10.238 18.804 43.212 1.00 77.31 779 PRO A N 1
ATOM 6106 C CA . PRO A 1 779 ? -8.981 18.155 43.605 1.00 77.31 779 PRO A CA 1
ATOM 6107 C C . PRO A 1 779 ? -9.087 16.626 43.655 1.00 77.31 779 PRO A C 1
ATOM 6109 O O . PRO A 1 779 ? -8.179 15.914 43.239 1.00 77.31 779 PRO A O 1
ATOM 6112 N N . THR A 1 780 ? -10.225 16.102 44.126 1.00 70.69 780 THR A N 1
ATOM 6113 C CA . THR A 1 780 ? -10.465 14.649 44.175 1.00 70.69 780 THR A CA 1
ATOM 6114 C C . THR A 1 780 ? -10.647 14.027 42.793 1.00 70.69 780 THR A C 1
ATOM 6116 O O . THR A 1 780 ? -10.412 12.833 42.624 1.00 70.69 780 THR A O 1
ATOM 6119 N N . THR A 1 781 ? -11.065 14.822 41.808 1.00 73.62 781 THR A N 1
ATOM 6120 C CA . THR A 1 781 ? -11.241 14.382 40.424 1.00 73.62 781 THR A CA 1
ATOM 6121 C C . THR A 1 781 ? -9.892 14.285 39.726 1.00 73.62 781 THR A C 1
ATOM 6123 O O . THR A 1 781 ? -9.588 13.213 39.211 1.00 73.62 781 THR A O 1
ATOM 6126 N N . LEU A 1 782 ? -9.031 15.299 39.868 1.00 80.06 782 LEU A N 1
ATOM 6127 C CA . LEU A 1 782 ? -7.673 15.299 39.305 1.00 80.06 782 LEU A CA 1
ATOM 6128 C C . LEU A 1 782 ? -6.807 14.130 39.796 1.00 80.06 782 LEU A C 1
ATOM 6130 O O . LEU A 1 782 ? -6.083 13.521 39.011 1.00 80.06 782 LEU A O 1
ATOM 6134 N N . CYS A 1 783 ? -6.910 13.762 41.080 1.00 74.56 783 CYS A N 1
ATOM 6135 C CA . CYS A 1 783 ? -6.181 12.612 41.634 1.00 74.56 783 CYS A CA 1
ATOM 6136 C C . CYS A 1 783 ? -6.539 11.269 40.970 1.00 74.56 783 CYS A C 1
ATOM 6138 O O . CYS A 1 783 ? -5.812 10.294 41.144 1.00 74.56 783 CYS A O 1
ATOM 6140 N N . MET A 1 784 ? -7.660 11.200 40.251 1.00 77.06 784 MET A N 1
ATOM 6141 C CA . MET A 1 784 ? -8.133 10.006 39.556 1.00 77.06 784 MET A CA 1
ATOM 6142 C C . MET A 1 784 ? -7.958 10.123 38.039 1.00 77.06 784 MET A C 1
ATOM 6144 O O . MET A 1 784 ? -7.527 9.157 37.411 1.00 77.06 784 MET A O 1
ATOM 6148 N N . THR A 1 785 ? -8.313 11.268 37.453 1.00 79.62 785 THR A N 1
ATOM 6149 C CA . THR A 1 785 ? -8.359 11.451 35.997 1.00 79.62 785 THR A CA 1
ATOM 6150 C C . THR A 1 785 ? -6.968 11.450 35.385 1.00 79.62 785 THR A C 1
ATOM 6152 O O . THR A 1 785 ? -6.762 10.741 34.407 1.00 79.62 785 THR A O 1
ATOM 6155 N N . VAL A 1 786 ? -5.987 12.115 36.005 1.00 82.06 786 VAL A N 1
ATOM 6156 C CA . VAL A 1 786 ? -4.612 12.180 35.477 1.00 82.06 786 VAL A CA 1
ATOM 6157 C C . VAL A 1 786 ? -3.938 10.795 35.400 1.00 82.06 786 VAL A C 1
ATOM 6159 O O . VAL A 1 786 ? -3.422 10.448 34.338 1.00 82.06 786 VAL A O 1
ATOM 6162 N N . PRO A 1 787 ? -3.961 9.940 36.448 1.00 84.56 787 PRO A N 1
ATOM 6163 C CA . PRO A 1 787 ? -3.423 8.581 36.329 1.00 84.56 787 PRO A CA 1
ATOM 6164 C C . PRO A 1 787 ? -4.197 7.703 35.340 1.00 84.56 787 PRO A C 1
ATOM 6166 O O . PRO A 1 787 ? -3.605 6.842 34.686 1.00 84.56 787 PRO A O 1
ATOM 6169 N N . PHE A 1 788 ? -5.516 7.896 35.242 1.00 84.00 788 PHE A N 1
ATOM 6170 C CA . PHE A 1 788 ? -6.359 7.132 34.326 1.00 84.00 788 PHE A CA 1
ATOM 6171 C C . PHE A 1 788 ? -6.025 7.449 32.868 1.00 84.00 788 PHE A C 1
ATOM 6173 O O . PHE A 1 788 ? -5.744 6.519 32.115 1.00 84.00 788 PHE A O 1
ATOM 6180 N N . THR A 1 789 ? -5.980 8.731 32.493 1.00 79.62 789 THR A N 1
ATOM 6181 C CA . THR A 1 789 ? -5.650 9.151 31.125 1.00 79.62 789 THR A CA 1
ATOM 6182 C C . THR A 1 789 ? -4.238 8.713 30.755 1.00 79.62 789 THR A C 1
ATOM 6184 O O . THR A 1 789 ? -4.064 8.053 29.735 1.00 79.62 789 THR A O 1
ATOM 6187 N N . ALA A 1 790 ? -3.244 8.945 31.618 1.00 79.94 790 ALA A N 1
ATOM 6188 C CA . ALA A 1 790 ? -1.869 8.510 31.367 1.00 79.94 790 ALA A CA 1
ATOM 6189 C C . ALA A 1 790 ? -1.766 6.996 31.099 1.00 79.94 790 ALA A C 1
ATOM 6191 O O . ALA A 1 790 ? -1.148 6.574 30.123 1.00 79.94 790 ALA A O 1
ATOM 6192 N N . THR A 1 791 ? -2.421 6.174 31.926 1.00 81.75 791 THR A N 1
ATOM 6193 C CA . THR A 1 791 ? -2.424 4.712 31.748 1.00 81.75 791 THR A CA 1
ATOM 6194 C C . THR A 1 791 ? -3.148 4.304 30.465 1.00 81.75 791 THR A C 1
ATOM 6196 O O . THR A 1 791 ? -2.694 3.403 29.763 1.00 81.75 791 THR A O 1
ATOM 6199 N N . GLN A 1 792 ? -4.269 4.957 30.152 1.00 83.25 792 GLN A N 1
ATOM 6200 C CA . GLN A 1 792 ? -5.064 4.660 28.966 1.00 83.25 792 GLN A CA 1
ATOM 6201 C C . GLN A 1 792 ? -4.287 4.948 27.678 1.00 83.25 792 GLN A C 1
ATOM 6203 O O . GLN A 1 792 ? -4.288 4.099 26.794 1.00 83.25 792 GLN A O 1
ATOM 6208 N N . PHE A 1 793 ? -3.602 6.092 27.576 1.00 76.62 793 PHE A N 1
ATOM 6209 C CA . PHE A 1 793 ? -2.799 6.433 26.395 1.00 76.62 793 PHE A CA 1
ATOM 6210 C C . PHE A 1 793 ? -1.646 5.447 26.188 1.00 76.62 793 PHE A C 1
ATOM 6212 O O . PHE A 1 793 ? -1.492 4.916 25.092 1.00 76.62 793 PHE A O 1
ATOM 6219 N N . VAL A 1 794 ? -0.895 5.122 27.247 1.00 77.44 794 VAL A N 1
ATOM 6220 C CA . VAL A 1 794 ? 0.210 4.149 27.164 1.00 77.44 794 VAL A CA 1
ATOM 6221 C C . VAL A 1 794 ? -0.293 2.767 26.734 1.00 77.44 794 VAL A C 1
ATOM 6223 O O . VAL A 1 794 ? 0.313 2.116 25.880 1.00 77.44 794 VAL A O 1
ATOM 6226 N N . ALA A 1 795 ? -1.413 2.313 27.305 1.00 81.12 795 ALA A N 1
ATOM 6227 C CA . ALA A 1 795 ? -2.009 1.033 26.943 1.00 81.12 795 ALA A CA 1
ATOM 6228 C C . ALA A 1 795 ? -2.536 1.044 25.501 1.00 81.12 795 ALA A C 1
ATOM 6230 O O . ALA A 1 795 ? -2.319 0.081 24.774 1.00 81.12 795 ALA A O 1
ATOM 6231 N N . TYR A 1 796 ? -3.172 2.136 25.073 1.00 78.88 796 TYR A N 1
ATOM 6232 C CA . TYR A 1 796 ? -3.694 2.295 23.719 1.00 78.88 796 TYR A CA 1
ATOM 6233 C C . TYR A 1 796 ? -2.580 2.256 22.672 1.00 78.88 796 TYR A C 1
ATOM 6235 O O . TYR A 1 796 ? -2.659 1.447 21.754 1.00 78.88 796 TYR A O 1
ATOM 6243 N N . GLU A 1 797 ? -1.513 3.044 22.840 1.00 73.50 797 GLU A N 1
ATOM 6244 C CA . GLU A 1 797 ? -0.370 3.035 21.915 1.00 73.50 797 GLU A CA 1
ATOM 6245 C C . GLU A 1 797 ? 0.278 1.648 21.824 1.00 73.50 797 GLU A C 1
ATOM 6247 O O . GLU A 1 797 ? 0.616 1.183 20.735 1.00 73.50 797 GLU A O 1
ATOM 6252 N N . SER A 1 798 ? 0.421 0.958 22.959 1.00 77.00 798 SER A N 1
ATOM 6253 C CA . SER A 1 798 ? 1.011 -0.383 22.994 1.00 77.00 798 SER A CA 1
ATOM 6254 C C . SER A 1 798 ? 0.127 -1.416 22.290 1.00 77.00 798 SER A C 1
ATOM 6256 O O . SER A 1 798 ? 0.629 -2.238 21.527 1.00 77.00 798 SER A O 1
ATOM 6258 N N . ILE A 1 799 ? -1.189 -1.376 22.520 1.00 81.81 799 ILE A N 1
ATOM 6259 C CA . ILE A 1 799 ? -2.141 -2.328 21.934 1.00 81.81 799 ILE A CA 1
ATOM 6260 C C . ILE A 1 799 ? -2.341 -2.040 20.438 1.00 81.81 799 ILE A C 1
ATOM 6262 O O . ILE A 1 799 ? -2.323 -2.979 19.645 1.00 81.81 799 ILE A O 1
ATOM 6266 N N . SER A 1 800 ? -2.450 -0.769 20.033 1.00 72.69 800 SER A N 1
ATOM 6267 C CA . SER A 1 800 ? -2.604 -0.375 18.623 1.00 72.69 800 SER A CA 1
ATOM 6268 C C . SER A 1 800 ? -1.408 -0.826 17.780 1.00 72.69 800 SER A C 1
ATOM 6270 O O . SER A 1 800 ? -1.590 -1.468 16.747 1.00 72.69 800 SER A O 1
ATOM 6272 N N . LYS A 1 801 ? -0.173 -0.618 18.270 1.00 71.62 801 LYS A N 1
ATOM 6273 C CA . LYS A 1 801 ? 1.058 -1.062 17.584 1.00 71.62 801 LYS A CA 1
ATOM 6274 C C . LYS A 1 801 ? 1.121 -2.574 17.363 1.00 71.62 801 LYS A C 1
ATOM 6276 O O . LYS A 1 801 ? 1.678 -3.021 16.365 1.00 71.62 801 LYS A O 1
ATOM 6281 N N . VAL A 1 802 ? 0.578 -3.363 18.290 1.00 78.00 802 VAL A N 1
ATOM 6282 C CA . VAL A 1 802 ? 0.540 -4.829 18.168 1.00 78.00 802 VAL A CA 1
ATOM 6283 C C . VAL A 1 802 ? -0.561 -5.276 17.204 1.00 78.00 802 VAL A C 1
ATOM 6285 O O . VAL A 1 802 ? -0.362 -6.233 16.460 1.00 78.00 802 VAL A O 1
ATOM 6288 N N . MET A 1 803 ? -1.709 -4.597 17.207 1.00 74.50 803 MET A N 1
ATOM 6289 C CA . MET A 1 803 ? -2.863 -4.963 16.382 1.00 74.50 803 MET A CA 1
ATOM 6290 C C . MET A 1 803 ? -2.749 -4.502 14.923 1.00 74.50 803 MET A C 1
ATOM 6292 O O . MET A 1 803 ? -3.245 -5.202 14.045 1.00 74.50 803 MET A O 1
ATOM 6296 N N . ASN A 1 804 ? -2.077 -3.379 14.647 1.00 68.19 804 ASN A N 1
ATOM 6297 C CA . ASN A 1 804 ? -1.917 -2.832 13.296 1.00 68.19 804 ASN A CA 1
ATOM 6298 C C . ASN A 1 804 ? -0.438 -2.667 12.890 1.00 68.19 804 ASN A C 1
ATOM 6300 O O . ASN A 1 804 ? 0.073 -1.546 12.809 1.00 68.19 804 ASN A O 1
ATOM 6304 N N . PRO A 1 805 ? 0.264 -3.771 12.577 1.00 60.41 805 PRO A N 1
ATOM 6305 C CA . PRO A 1 805 ? 1.637 -3.716 12.073 1.00 60.41 805 PRO A CA 1
ATOM 6306 C C . PRO A 1 805 ? 1.742 -3.114 10.658 1.00 60.41 805 PRO A C 1
ATOM 6308 O O . PRO A 1 805 ? 2.828 -2.718 10.242 1.00 60.41 805 PRO A O 1
ATOM 6311 N N . SER A 1 806 ? 0.632 -3.048 9.916 1.00 53.56 806 SER A N 1
ATOM 6312 C CA . SER A 1 806 ? 0.534 -2.523 8.546 1.00 53.56 806 SER A CA 1
ATOM 6313 C C . SER A 1 806 ? 0.409 -0.999 8.450 1.00 53.56 806 SER A C 1
ATOM 6315 O O . SER A 1 806 ? 0.568 -0.466 7.357 1.00 53.56 806 SER A O 1
ATOM 6317 N N . GLN A 1 807 ? 0.136 -0.301 9.560 1.00 59.53 807 GLN A N 1
ATOM 6318 C CA . GLN A 1 807 ? -0.146 1.144 9.603 1.00 59.53 807 GLN A CA 1
ATOM 6319 C C . GLN A 1 807 ? -1.264 1.618 8.644 1.00 59.53 807 GLN A C 1
ATOM 6321 O O . GLN A 1 807 ? -1.270 2.767 8.206 1.00 59.53 807 GLN A O 1
ATOM 6326 N N . GLU A 1 808 ? -2.236 0.758 8.329 1.00 57.81 808 GLU A N 1
ATOM 6327 C CA . GLU A 1 808 ? -3.412 1.125 7.524 1.00 57.81 808 GLU A CA 1
ATOM 6328 C C . GLU A 1 808 ? -4.594 1.513 8.427 1.00 57.81 808 GLU A C 1
ATOM 6330 O O . GLU A 1 808 ? -4.719 1.013 9.541 1.00 57.81 808 GLU A O 1
ATOM 6335 N N . TYR A 1 809 ? -5.477 2.406 7.975 1.00 62.22 809 TYR A N 1
ATOM 6336 C CA . TYR A 1 809 ? -6.633 2.828 8.774 1.00 62.22 809 TYR A CA 1
ATOM 6337 C C . TYR A 1 809 ? -7.667 1.700 8.905 1.00 62.22 809 TYR A C 1
ATOM 6339 O O . TYR A 1 809 ? -8.334 1.358 7.928 1.00 62.22 809 TYR A O 1
ATOM 6347 N N . ASP A 1 810 ? -7.850 1.183 10.123 1.00 69.56 810 ASP A N 1
ATOM 6348 C CA . ASP A 1 810 ? -8.897 0.215 10.456 1.00 69.56 810 ASP A CA 1
ATOM 6349 C C . ASP A 1 810 ? -9.729 0.679 11.673 1.00 69.56 810 ASP A C 1
ATOM 6351 O O . ASP A 1 810 ? -9.234 0.685 12.808 1.00 69.56 810 ASP A O 1
ATOM 6355 N N . PRO A 1 811 ? -11.016 1.031 11.480 1.00 71.00 811 PRO A N 1
ATOM 6356 C CA . PRO A 1 811 ? -11.912 1.417 12.569 1.00 71.00 811 PRO A CA 1
ATOM 6357 C C . PRO A 1 811 ? -12.058 0.354 13.665 1.00 71.00 811 PRO A C 1
ATOM 6359 O O . PRO A 1 811 ? -12.251 0.700 14.834 1.00 71.00 811 PRO A O 1
ATOM 6362 N N . PHE A 1 812 ? -11.976 -0.936 13.315 1.00 78.19 812 PHE A N 1
ATOM 6363 C CA . PHE A 1 812 ? -12.147 -2.019 14.284 1.00 78.19 812 PHE A CA 1
ATOM 6364 C C . PHE A 1 812 ? -10.953 -2.128 15.225 1.00 78.19 812 PHE A C 1
ATOM 6366 O O . PHE A 1 812 ? -11.146 -2.286 16.434 1.00 78.19 812 PHE A O 1
ATOM 6373 N N . THR A 1 813 ? -9.738 -1.963 14.702 1.00 79.69 813 THR A N 1
ATOM 6374 C CA . THR A 1 813 ? -8.524 -1.913 15.516 1.00 79.69 813 THR A CA 1
ATOM 6375 C C . THR A 1 813 ? -8.599 -0.801 16.559 1.00 79.69 813 THR A C 1
ATOM 6377 O O . THR A 1 813 ? -8.365 -1.065 17.736 1.00 79.69 813 THR A O 1
ATOM 6380 N N . HIS A 1 814 ? -9.026 0.409 16.189 1.00 78.94 814 HIS A N 1
ATOM 6381 C CA . HIS A 1 814 ? -9.164 1.512 17.149 1.00 78.94 814 HIS A CA 1
ATOM 6382 C C . HIS A 1 814 ? -10.259 1.279 18.193 1.00 78.94 814 HIS A C 1
ATOM 6384 O O . HIS A 1 814 ? -10.074 1.611 19.365 1.00 78.94 814 HIS A O 1
ATOM 6390 N N . CYS A 1 815 ? -11.378 0.669 17.800 1.00 83.31 815 CYS A N 1
ATOM 6391 C CA . CYS A 1 815 ? -12.458 0.316 18.718 1.00 83.31 815 CYS A CA 1
ATOM 6392 C C . CYS A 1 815 ? -11.993 -0.705 19.772 1.00 83.31 815 CYS A C 1
ATOM 6394 O O . CYS A 1 815 ? -12.180 -0.499 20.976 1.00 83.31 815 CYS A O 1
ATOM 6396 N N . ILE A 1 816 ? -11.334 -1.783 19.334 1.00 86.56 816 ILE A N 1
ATOM 6397 C CA . ILE A 1 816 ? -10.862 -2.858 20.214 1.00 86.56 816 ILE A CA 1
ATOM 6398 C C . ILE A 1 816 ? -9.678 -2.383 21.063 1.00 86.56 816 ILE A C 1
ATOM 6400 O O . ILE A 1 816 ? -9.699 -2.563 22.283 1.00 86.56 816 ILE A O 1
ATOM 6404 N N . ALA A 1 817 ? -8.679 -1.732 20.460 1.00 85.00 817 ALA A N 1
ATOM 6405 C CA . ALA A 1 817 ? -7.525 -1.194 21.177 1.00 85.00 817 ALA A CA 1
ATOM 6406 C C . ALA A 1 817 ? -7.950 -0.132 22.200 1.00 85.00 817 ALA A C 1
ATOM 6408 O O . ALA A 1 817 ? -7.526 -0.185 23.356 1.00 85.00 817 ALA A O 1
ATOM 6409 N N . GLY A 1 818 ? -8.851 0.778 21.813 1.00 83.50 818 GLY A N 1
ATOM 6410 C CA . GLY A 1 818 ? -9.436 1.786 22.695 1.00 83.50 818 GLY A CA 1
ATOM 6411 C C . GLY A 1 818 ? -10.185 1.168 23.875 1.00 83.50 818 GLY A C 1
ATOM 6412 O O . GLY A 1 818 ? -9.943 1.547 25.023 1.00 83.50 818 GLY A O 1
ATOM 6413 N N . GLY A 1 819 ? -11.041 0.174 23.614 1.00 87.12 819 GLY A N 1
ATOM 6414 C CA . GLY A 1 819 ? -11.808 -0.519 24.650 1.00 87.12 819 GLY A CA 1
ATOM 6415 C C . GLY A 1 819 ? -10.941 -1.320 25.626 1.00 87.12 819 GLY A C 1
ATOM 6416 O O . GLY A 1 819 ? -11.136 -1.229 26.842 1.00 87.12 819 GLY A O 1
ATOM 6417 N N . LEU A 1 820 ? -9.955 -2.073 25.125 1.00 89.56 820 LEU A N 1
ATOM 6418 C CA . LEU A 1 820 ? -9.020 -2.841 25.956 1.00 89.56 820 LEU A CA 1
ATOM 6419 C C . LEU A 1 820 ? -8.119 -1.925 26.794 1.00 89.56 820 LEU A C 1
ATOM 6421 O O . LEU A 1 820 ? -7.935 -2.173 27.989 1.00 89.56 820 LEU A O 1
ATOM 6425 N N . ALA A 1 821 ? -7.620 -0.834 26.208 1.00 86.44 821 ALA A N 1
ATOM 6426 C CA . ALA A 1 821 ? -6.842 0.171 26.925 1.00 86.44 821 ALA A CA 1
ATOM 6427 C C . ALA A 1 821 ? -7.655 0.824 28.053 1.00 86.44 821 ALA A C 1
ATOM 6429 O O . ALA A 1 821 ? -7.172 0.948 29.182 1.00 86.44 821 ALA A O 1
ATOM 6430 N N . GLY A 1 822 ? -8.917 1.179 27.786 1.00 85.62 822 GLY A N 1
ATOM 6431 C CA . GLY A 1 822 ? -9.827 1.721 28.794 1.00 85.62 822 GLY A CA 1
ATOM 6432 C C . GLY A 1 822 ? -10.157 0.730 29.911 1.00 85.62 822 GLY A C 1
ATOM 6433 O O . GLY A 1 822 ? -10.172 1.110 31.085 1.00 85.62 822 GLY A O 1
ATOM 6434 N N . ALA A 1 823 ? -10.369 -0.548 29.580 1.00 88.62 823 ALA A N 1
ATOM 6435 C CA . ALA A 1 823 ? -10.582 -1.614 30.560 1.00 88.62 823 ALA A CA 1
ATOM 6436 C C . ALA A 1 823 ? -9.365 -1.790 31.484 1.00 88.62 823 ALA A C 1
ATOM 6438 O O . ALA A 1 823 ? -9.514 -1.856 32.709 1.00 88.62 823 ALA A O 1
ATOM 6439 N N . PHE A 1 824 ? -8.162 -1.808 30.906 1.00 90.12 824 PHE A N 1
ATOM 6440 C CA . PHE A 1 824 ? -6.908 -1.921 31.645 1.00 90.12 824 PHE A CA 1
ATOM 6441 C C . PHE A 1 824 ? -6.681 -0.716 32.571 1.00 90.12 824 PHE A C 1
ATOM 6443 O O . PHE A 1 824 ? -6.461 -0.888 33.775 1.00 90.12 824 PHE A O 1
ATOM 6450 N N . ALA A 1 825 ? -6.834 0.505 32.050 1.00 86.81 825 ALA A N 1
ATOM 6451 C CA . ALA A 1 825 ? -6.705 1.734 32.830 1.00 86.81 825 ALA A CA 1
ATOM 6452 C C . ALA A 1 825 ? -7.739 1.816 33.967 1.00 86.81 825 ALA A C 1
ATOM 6454 O O . ALA A 1 825 ? -7.411 2.219 35.090 1.00 86.81 825 ALA A O 1
ATOM 6455 N N . ALA A 1 826 ? -8.982 1.388 33.719 1.00 86.31 826 ALA A N 1
ATOM 6456 C CA . ALA A 1 826 ? -10.035 1.337 34.730 1.00 86.31 826 ALA A CA 1
ATOM 6457 C C . ALA A 1 826 ? -9.700 0.349 35.854 1.00 86.31 826 ALA A C 1
ATOM 6459 O O . ALA A 1 826 ? -9.867 0.680 37.031 1.00 86.31 826 ALA A O 1
ATOM 6460 N N . GLY A 1 827 ? -9.193 -0.838 35.508 1.00 88.06 827 GLY A N 1
ATOM 6461 C CA . GLY A 1 827 ? -8.738 -1.835 36.474 1.00 88.06 827 GLY A CA 1
ATOM 6462 C C . GLY A 1 827 ? -7.620 -1.296 37.366 1.00 88.06 827 GLY A C 1
ATOM 6463 O O . GLY A 1 827 ? -7.759 -1.295 38.591 1.00 88.06 827 GLY A O 1
ATOM 6464 N N . LEU A 1 828 ? -6.559 -0.753 36.760 1.00 88.44 828 LEU A N 1
ATOM 6465 C CA . LEU A 1 828 ? -5.379 -0.272 37.485 1.00 88.44 828 LEU A CA 1
ATOM 6466 C C . LEU A 1 828 ? -5.695 0.901 38.422 1.00 88.44 828 LEU A C 1
ATOM 6468 O O . LEU A 1 828 ? -5.206 0.961 39.547 1.00 88.44 828 LEU A O 1
ATOM 6472 N N . THR A 1 829 ? -6.559 1.819 37.990 1.00 87.44 829 THR A N 1
ATOM 6473 C CA . THR A 1 829 ? -6.915 3.009 38.778 1.00 87.44 829 THR A CA 1
ATOM 6474 C C . THR A 1 829 ? -8.099 2.787 39.723 1.00 87.44 829 THR A C 1
ATOM 6476 O O . THR A 1 829 ? -8.582 3.743 40.334 1.00 87.44 829 THR A O 1
ATOM 6479 N N . THR A 1 830 ? -8.609 1.555 39.866 1.00 86.19 830 THR A N 1
ATOM 6480 C CA . THR A 1 830 ? -9.729 1.239 40.781 1.00 86.19 830 THR A CA 1
ATOM 6481 C C . THR A 1 830 ? -9.459 1.641 42.236 1.00 86.19 830 THR A C 1
ATOM 6483 O O . THR A 1 830 ? -10.335 2.275 42.823 1.00 86.19 830 THR A O 1
ATOM 6486 N N . PRO A 1 831 ? -8.266 1.407 42.817 1.00 86.75 831 PRO A N 1
ATOM 6487 C CA . PRO A 1 831 ? -7.978 1.833 44.186 1.00 86.75 831 PRO A CA 1
ATOM 6488 C C . PRO A 1 831 ? -8.163 3.339 44.419 1.00 86.75 831 PRO A C 1
ATOM 6490 O O . PRO A 1 831 ? -8.693 3.740 45.454 1.00 86.75 831 PRO A O 1
ATOM 6493 N N . LEU A 1 832 ? -7.772 4.173 43.449 1.00 83.00 832 LEU A N 1
ATOM 6494 C CA . LEU A 1 832 ? -7.912 5.631 43.530 1.00 83.00 832 LEU A CA 1
ATOM 6495 C C . LEU A 1 832 ? -9.381 6.068 43.455 1.00 83.00 832 LEU A C 1
ATOM 6497 O O . LEU A 1 832 ? -9.791 6.979 44.173 1.00 83.00 832 LEU A O 1
ATOM 6501 N N . ASP A 1 833 ? -10.188 5.383 42.644 1.00 79.25 833 ASP A N 1
ATOM 6502 C CA . ASP A 1 833 ? -11.625 5.643 42.507 1.00 79.25 833 ASP A CA 1
ATOM 6503 C C . ASP A 1 833 ? -12.404 5.295 43.784 1.00 79.25 833 ASP A C 1
ATOM 6505 O O . ASP A 1 833 ? -13.277 6.056 44.202 1.00 79.25 833 ASP A O 1
ATOM 6509 N N . VAL A 1 834 ? -12.039 4.211 44.479 1.00 79.81 834 VAL A N 1
ATOM 6510 C CA . VAL A 1 834 ? -12.642 3.860 45.779 1.00 79.81 834 VAL A CA 1
ATOM 6511 C C . VAL A 1 834 ? -12.347 4.938 46.829 1.00 79.81 834 VAL A C 1
ATOM 6513 O O . VAL A 1 834 ? -13.247 5.351 47.565 1.00 79.81 834 VAL A O 1
ATOM 6516 N N . VAL A 1 835 ? -11.108 5.440 46.879 1.00 79.31 835 VAL A N 1
ATOM 6517 C CA . VAL A 1 835 ? -10.709 6.510 47.810 1.00 79.31 835 VAL A CA 1
ATOM 6518 C C . VAL A 1 835 ? -11.423 7.828 47.486 1.00 79.31 835 VAL A C 1
ATOM 6520 O O . VAL A 1 835 ? -11.933 8.487 48.396 1.00 79.31 835 VAL A O 1
ATOM 6523 N N . LYS A 1 836 ? -11.512 8.193 46.199 1.00 76.88 836 LYS A N 1
ATOM 6524 C CA . LYS A 1 836 ? -12.279 9.354 45.721 1.00 76.88 836 LYS A CA 1
ATOM 6525 C C . LYS A 1 836 ? -13.747 9.244 46.122 1.00 76.88 836 LYS A C 1
ATOM 6527 O O . LYS A 1 836 ? -14.281 10.175 46.721 1.00 76.88 836 LYS A O 1
ATOM 6532 N N . THR A 1 837 ? -14.378 8.110 45.829 1.00 71.19 837 THR A N 1
ATOM 6533 C CA . THR A 1 837 ? -15.801 7.880 46.105 1.00 71.19 837 THR A CA 1
ATOM 6534 C C . THR A 1 837 ? -16.087 8.028 47.598 1.00 71.19 837 THR A C 1
ATOM 6536 O O . THR A 1 837 ? -17.008 8.751 47.961 1.00 71.19 837 THR A O 1
ATOM 6539 N N . LEU A 1 838 ? -15.245 7.463 48.474 1.00 73.06 838 LEU A N 1
ATOM 6540 C CA . LEU A 1 838 ? -15.391 7.613 49.927 1.00 73.06 838 LEU A CA 1
ATOM 6541 C C . LEU A 1 838 ? -15.330 9.081 50.372 1.00 73.06 838 LEU A C 1
ATOM 6543 O O . LEU A 1 838 ? -16.155 9.516 51.175 1.00 73.06 838 LEU A O 1
ATOM 6547 N N . LEU A 1 839 ? -14.380 9.859 49.842 1.00 72.00 839 LEU A N 1
ATOM 6548 C CA . LEU A 1 839 ? -14.259 11.286 50.156 1.00 72.00 839 LEU A CA 1
ATOM 6549 C C . LEU A 1 839 ? -15.448 12.105 49.642 1.00 72.00 839 LEU A C 1
ATOM 6551 O O . LEU A 1 839 ? -15.859 13.054 50.309 1.00 72.00 839 LEU A O 1
ATOM 6555 N N . GLN A 1 840 ? -16.004 11.740 48.486 1.00 67.25 840 GLN A N 1
ATOM 6556 C CA . GLN A 1 840 ? -17.160 12.411 47.891 1.00 67.25 840 GLN A CA 1
ATOM 6557 C C . GLN A 1 840 ? -18.467 12.066 48.616 1.00 67.25 840 GLN A C 1
ATOM 6559 O O . GLN A 1 840 ? -19.328 12.930 48.766 1.00 67.25 840 GLN A O 1
ATOM 6564 N N . THR A 1 841 ? -18.603 10.849 49.150 1.00 61.62 841 THR A N 1
ATOM 6565 C CA . THR A 1 841 ? -19.818 10.400 49.848 1.00 61.62 841 THR A CA 1
ATOM 6566 C C . THR A 1 841 ? -19.751 10.528 51.372 1.00 61.62 841 THR A C 1
ATOM 6568 O O . THR A 1 841 ? -20.708 10.164 52.055 1.00 61.62 841 THR A O 1
ATOM 6571 N N . ARG A 1 842 ? -18.659 11.060 51.941 1.00 66.06 842 ARG A N 1
ATOM 6572 C CA . ARG A 1 842 ? -18.457 11.154 53.403 1.00 66.06 842 ARG A CA 1
ATOM 6573 C C . ARG A 1 842 ? -19.572 11.884 54.157 1.00 66.06 842 ARG A C 1
ATOM 6575 O O . ARG A 1 842 ? -19.839 11.552 55.305 1.00 66.06 842 ARG A O 1
ATOM 6582 N N . GLY A 1 843 ? -20.242 12.848 53.519 1.00 60.81 843 GLY A N 1
ATOM 6583 C CA . GLY A 1 843 ? -21.354 13.598 54.119 1.00 60.81 843 GLY A CA 1
ATOM 6584 C C . GLY A 1 843 ? -22.618 12.764 54.361 1.00 60.81 843 GLY A C 1
ATOM 6585 O O . GLY A 1 843 ? -23.478 13.181 55.128 1.00 60.81 843 GLY A O 1
ATOM 6586 N N . LEU A 1 844 ? -22.709 11.588 53.734 1.00 56.75 844 LEU A N 1
ATOM 6587 C CA . LEU A 1 844 ? -23.849 10.669 53.799 1.00 56.75 844 LEU A CA 1
ATOM 6588 C C . LEU A 1 844 ? -23.537 9.399 54.607 1.00 56.75 844 LEU A C 1
ATOM 6590 O O . LEU A 1 844 ? -24.392 8.530 54.751 1.00 56.75 844 LEU A O 1
ATOM 6594 N N . ALA A 1 845 ? -22.306 9.246 55.102 1.00 60.97 845 ALA A N 1
ATOM 6595 C CA . ALA A 1 845 ? -21.897 8.047 55.819 1.00 60.97 845 ALA A CA 1
ATOM 6596 C C . ALA A 1 845 ? -22.436 8.051 57.258 1.00 60.97 845 ALA A C 1
ATOM 6598 O O . ALA A 1 845 ? -22.237 9.015 57.996 1.00 60.97 845 ALA A O 1
ATOM 6599 N N . GLN A 1 846 ? -23.061 6.943 57.675 1.00 57.28 846 GLN A N 1
ATOM 6600 C CA . GLN A 1 846 ? -23.499 6.743 59.065 1.00 57.28 846 GLN A CA 1
ATOM 6601 C C . GLN A 1 846 ? -22.315 6.616 60.039 1.00 57.28 846 GLN A C 1
ATOM 6603 O O . GLN A 1 846 ? -22.435 6.973 61.207 1.00 57.28 846 GLN A O 1
ATOM 6608 N N . ASN A 1 847 ? -21.161 6.145 59.554 1.00 70.06 847 ASN A N 1
ATOM 6609 C CA . ASN A 1 847 ? -19.949 5.995 60.357 1.00 70.06 847 ASN A CA 1
ATOM 6610 C C . ASN A 1 847 ? -19.232 7.339 60.546 1.00 70.06 847 ASN A C 1
ATOM 6612 O O . ASN A 1 847 ? -18.801 7.977 59.580 1.00 70.06 847 ASN A O 1
ATOM 6616 N N . GLU A 1 848 ? -19.020 7.723 61.803 1.00 70.94 848 GLU A N 1
ATOM 6617 C CA . GLU A 1 848 ? -18.409 9.000 62.192 1.00 70.94 848 GLU A CA 1
ATOM 6618 C C . GLU A 1 848 ? -16.933 9.133 61.755 1.00 70.94 848 GLU A C 1
ATOM 6620 O O . GLU A 1 848 ? -16.479 10.220 61.383 1.00 70.94 848 GLU A O 1
ATOM 6625 N N . GLU A 1 849 ? -16.206 8.013 61.670 1.00 70.94 849 GLU A N 1
ATOM 6626 C CA . GLU A 1 849 ? -14.844 7.952 61.113 1.00 70.94 849 GLU A CA 1
ATOM 6627 C C . GLU A 1 849 ? -14.797 8.297 59.617 1.00 70.94 849 GLU A C 1
ATOM 6629 O O . GLU A 1 849 ? -13.895 8.998 59.162 1.00 70.94 849 GLU A O 1
ATOM 6634 N N . ILE A 1 850 ? -15.787 7.849 58.837 1.00 70.12 850 ILE A N 1
ATOM 6635 C CA . ILE A 1 850 ? -15.858 8.143 57.399 1.00 70.12 850 ILE A CA 1
ATOM 6636 C C . ILE A 1 850 ? -16.236 9.613 57.199 1.00 70.12 850 ILE A C 1
ATOM 6638 O O . ILE A 1 850 ? -15.656 10.292 56.352 1.00 70.12 850 ILE A O 1
ATOM 6642 N N . ARG A 1 851 ? -17.151 10.136 58.025 1.00 72.00 851 ARG A N 1
ATOM 6643 C CA . ARG A 1 851 ? -17.609 11.532 57.973 1.00 72.00 851 ARG A CA 1
ATOM 6644 C C . ARG A 1 851 ? -16.498 12.539 58.288 1.00 72.00 851 ARG A C 1
ATOM 6646 O O . ARG A 1 851 ? -16.465 13.623 57.709 1.00 72.00 851 ARG A O 1
ATOM 6653 N N . SER A 1 852 ? -15.577 12.173 59.178 1.00 73.56 852 SER A N 1
ATOM 6654 C CA . SER A 1 852 ? -14.442 13.005 59.601 1.00 73.56 852 SER A CA 1
ATOM 6655 C C . SER A 1 852 ? -13.174 12.826 58.752 1.00 73.56 852 SER A C 1
ATOM 6657 O O . SER A 1 852 ? -12.178 13.513 58.996 1.00 73.56 852 SER A O 1
ATOM 6659 N N . ALA A 1 853 ? -13.197 11.967 57.724 1.00 72.50 853 ALA A N 1
ATOM 6660 C CA . ALA A 1 853 ? -12.049 11.719 56.856 1.00 72.50 853 ALA A CA 1
ATOM 6661 C C . ALA A 1 853 ? -11.560 13.012 56.171 1.00 72.50 853 ALA A C 1
ATOM 6663 O O . ALA A 1 853 ? -12.285 13.650 55.398 1.00 72.50 853 ALA A O 1
ATOM 6664 N N . LYS A 1 854 ? -10.303 13.391 56.437 1.00 71.88 854 LYS A N 1
ATOM 6665 C CA . LYS A 1 854 ? -9.625 14.549 55.828 1.00 71.88 854 LYS A CA 1
ATOM 6666 C C . LYS A 1 854 ? -8.491 14.075 54.918 1.00 71.88 854 LYS A C 1
ATOM 6668 O O . LYS A 1 854 ? -7.461 13.617 55.403 1.00 71.88 854 LYS A O 1
ATOM 6673 N N . GLY A 1 855 ? -8.685 14.220 53.608 1.00 76.00 855 GLY A N 1
ATOM 6674 C CA . GLY A 1 855 ? -7.663 13.952 52.593 1.00 76.00 855 GLY A CA 1
ATOM 6675 C C . GLY A 1 855 ? -7.543 12.487 52.152 1.00 76.00 855 GLY A C 1
ATOM 6676 O O . GLY A 1 855 ? -8.118 11.577 52.748 1.00 76.00 855 GLY A O 1
ATOM 6677 N N . LEU A 1 856 ? -6.774 12.282 51.078 1.00 77.81 856 LEU A N 1
ATOM 6678 C CA . LEU A 1 856 ? -6.636 11.011 50.352 1.00 77.81 856 LEU A CA 1
ATOM 6679 C C . LEU A 1 856 ? -6.038 9.886 51.217 1.00 77.81 856 LEU A C 1
ATOM 6681 O O . LEU A 1 856 ? -6.574 8.782 51.267 1.00 77.81 856 LEU A O 1
ATOM 6685 N N . PHE A 1 857 ? -4.954 10.175 51.940 1.00 81.81 857 PHE A N 1
ATOM 6686 C CA . PHE A 1 857 ? -4.236 9.178 52.742 1.00 81.81 857 PHE A CA 1
ATOM 6687 C C . PHE A 1 857 ? -5.035 8.699 53.956 1.00 81.81 857 PHE A C 1
ATOM 6689 O O . PHE A 1 857 ? -5.011 7.513 54.281 1.00 81.81 857 PHE A O 1
ATOM 6696 N N . ASN A 1 858 ? -5.789 9.599 54.593 1.00 81.69 858 ASN A N 1
ATOM 6697 C CA . ASN A 1 858 ? -6.668 9.248 55.705 1.00 81.69 858 ASN A CA 1
ATOM 6698 C C . ASN A 1 858 ? -7.813 8.340 55.219 1.00 81.69 858 ASN A C 1
ATOM 6700 O O . ASN A 1 858 ? -8.046 7.273 55.780 1.00 81.69 858 ASN A O 1
ATOM 6704 N N . ALA A 1 859 ? -8.441 8.691 54.092 1.00 78.81 859 ALA A N 1
ATOM 6705 C CA . ALA A 1 859 ? -9.458 7.855 53.456 1.00 78.81 859 ALA A CA 1
ATOM 6706 C C . ALA A 1 859 ? -8.928 6.459 53.069 1.00 78.81 859 ALA A C 1
ATOM 6708 O O . ALA A 1 859 ? -9.576 5.453 53.362 1.00 78.81 859 ALA A O 1
ATOM 6709 N N . ALA A 1 860 ? -7.728 6.368 52.486 1.00 83.81 860 ALA A N 1
ATOM 6710 C CA . ALA A 1 860 ? -7.096 5.086 52.165 1.00 83.81 860 ALA A CA 1
ATOM 6711 C C . ALA A 1 860 ? -6.793 4.245 53.422 1.00 83.81 860 ALA A C 1
ATOM 6713 O O . ALA A 1 860 ? -7.015 3.032 53.428 1.00 83.81 860 ALA A O 1
ATOM 6714 N N . ALA A 1 861 ? -6.339 4.875 54.511 1.00 84.25 861 ALA A N 1
ATOM 6715 C CA . ALA A 1 861 ? -6.094 4.195 55.782 1.00 84.25 861 ALA A CA 1
ATOM 6716 C C . ALA A 1 861 ? -7.388 3.634 56.401 1.00 84.25 861 ALA A C 1
ATOM 6718 O O . ALA A 1 861 ? -7.386 2.501 56.891 1.00 84.25 861 ALA A O 1
ATOM 6719 N N . ILE A 1 862 ? -8.495 4.382 56.324 1.00 83.06 862 ILE A N 1
ATOM 6720 C CA . ILE A 1 862 ? -9.824 3.937 56.774 1.00 83.06 862 ILE A CA 1
ATOM 6721 C C . ILE A 1 862 ? -10.290 2.722 55.959 1.00 83.06 862 ILE A C 1
ATOM 6723 O O . ILE A 1 862 ? -10.699 1.719 56.542 1.00 83.06 862 ILE A O 1
ATOM 6727 N N . ILE A 1 863 ? -10.153 2.756 54.626 1.00 83.94 863 ILE A N 1
ATOM 6728 C CA . ILE A 1 863 ? -10.531 1.632 53.745 1.00 83.94 863 ILE A CA 1
ATOM 6729 C C . ILE A 1 863 ? -9.731 0.377 54.090 1.00 83.94 863 ILE A C 1
ATOM 6731 O O . ILE A 1 863 ? -10.307 -0.700 54.247 1.00 83.94 863 ILE A O 1
ATOM 6735 N N . LYS A 1 864 ? -8.412 0.518 54.262 1.00 86.19 864 LYS A N 1
ATOM 6736 C CA . LYS A 1 864 ? -7.536 -0.599 54.628 1.00 86.19 864 LYS A CA 1
ATOM 6737 C C . LYS A 1 864 ? -7.919 -1.203 55.980 1.00 86.19 864 LYS A C 1
ATOM 6739 O O . LYS A 1 864 ? -7.892 -2.423 56.112 1.00 86.19 864 LYS A O 1
ATOM 6744 N N . ARG A 1 865 ? -8.271 -0.377 56.972 1.00 82.88 865 ARG A N 1
ATOM 6745 C CA . ARG A 1 865 ? -8.668 -0.842 58.311 1.00 82.88 865 ARG A CA 1
ATOM 6746 C C . ARG A 1 865 ? -10.035 -1.526 58.321 1.00 82.88 865 ARG A C 1
ATOM 6748 O O . ARG A 1 865 ? -10.157 -2.578 58.932 1.00 82.88 865 ARG A O 1
ATOM 6755 N N . GLN A 1 866 ? -11.036 -0.962 57.644 1.00 79.38 866 GLN A N 1
ATOM 6756 C CA . GLN A 1 866 ? -12.414 -1.470 57.698 1.00 79.38 866 GLN A CA 1
ATOM 6757 C C . GLN A 1 866 ? -12.695 -2.612 56.708 1.00 79.38 866 GLN A C 1
ATOM 6759 O O . GLN A 1 866 ? -13.475 -3.508 57.013 1.00 79.38 866 GLN A O 1
ATOM 6764 N N . PHE A 1 867 ? -12.072 -2.601 55.525 1.00 76.12 867 PHE A N 1
ATOM 6765 C CA . PHE A 1 867 ? -12.387 -3.535 54.430 1.00 76.12 867 PHE A CA 1
ATOM 6766 C C . PHE A 1 867 ? -11.177 -4.343 53.935 1.00 76.12 867 PHE A C 1
ATOM 6768 O O . PHE A 1 867 ? -11.303 -5.157 53.015 1.00 76.12 867 PHE A O 1
ATOM 6775 N N . GLY A 1 868 ? -9.995 -4.129 54.522 1.00 84.00 868 GLY A N 1
ATOM 6776 C CA . GLY A 1 868 ? -8.755 -4.774 54.099 1.00 84.00 868 GLY A CA 1
ATOM 6777 C C . GLY A 1 868 ? -8.332 -4.395 52.675 1.00 84.00 868 GLY A C 1
ATOM 6778 O O . GLY A 1 868 ? -8.869 -3.483 52.045 1.00 84.00 868 GLY A O 1
ATOM 6779 N N . TRP A 1 869 ? -7.368 -5.136 52.128 1.00 83.75 869 TRP A N 1
ATOM 6780 C CA . TRP A 1 869 ? -6.852 -4.898 50.773 1.00 83.75 869 TRP A CA 1
ATOM 6781 C C . TRP A 1 869 ? -7.888 -5.152 49.669 1.00 83.75 869 TRP A C 1
ATOM 6783 O O . TRP A 1 869 ? -7.878 -4.473 48.645 1.00 83.75 869 TRP A O 1
ATOM 6793 N N . ARG A 1 870 ? -8.840 -6.068 49.895 1.00 79.25 870 ARG A N 1
ATOM 6794 C CA . ARG A 1 870 ? -9.953 -6.326 48.963 1.00 79.25 870 ARG A CA 1
ATOM 6795 C C . ARG A 1 870 ? -10.916 -5.139 48.852 1.00 79.25 870 ARG A C 1
ATOM 6797 O O . ARG A 1 870 ? -11.573 -4.997 47.824 1.00 79.25 870 ARG A O 1
ATOM 6804 N N . GLY A 1 871 ? -10.956 -4.260 49.858 1.00 75.94 871 GLY A N 1
ATOM 6805 C CA . GLY A 1 871 ? -11.742 -3.027 49.832 1.00 75.94 871 GLY A CA 1
ATOM 6806 C C . GLY A 1 871 ? -11.371 -2.089 48.681 1.00 75.94 871 GLY A C 1
ATOM 6807 O O . GLY A 1 871 ? -12.257 -1.469 48.103 1.00 75.94 871 GLY A O 1
ATOM 6808 N N . PHE A 1 872 ? -10.096 -2.050 48.279 1.00 82.75 872 PHE A N 1
ATOM 6809 C CA . PHE A 1 872 ? -9.615 -1.196 47.184 1.00 82.75 872 PHE A CA 1
ATOM 6810 C C . PHE A 1 872 ? -10.024 -1.674 45.785 1.00 82.75 872 PHE A C 1
ATOM 6812 O O . PHE A 1 872 ? -9.959 -0.895 44.842 1.00 82.75 872 PHE A O 1
ATOM 6819 N N . LEU A 1 873 ? -10.453 -2.931 45.635 1.00 81.19 873 LEU A N 1
ATOM 6820 C CA . LEU A 1 873 ? -10.943 -3.490 44.365 1.00 81.19 873 LEU A CA 1
ATOM 6821 C C . LEU A 1 873 ? -12.477 -3.543 44.302 1.00 81.19 873 LEU A C 1
ATOM 6823 O O . LEU A 1 873 ? -13.064 -4.064 43.347 1.00 81.19 873 LEU A O 1
ATOM 6827 N N . ARG A 1 874 ? -13.153 -3.014 45.325 1.00 73.88 874 ARG A N 1
ATOM 6828 C CA . ARG A 1 874 ? -14.610 -2.994 45.395 1.00 73.88 874 ARG A CA 1
ATOM 6829 C C . ARG A 1 874 ? -15.158 -2.083 44.294 1.00 73.88 874 ARG A C 1
ATOM 6831 O O . ARG A 1 874 ? -14.914 -0.886 44.299 1.00 73.88 874 ARG A O 1
ATOM 6838 N N . GLY A 1 875 ? -15.915 -2.660 43.360 1.00 71.44 875 GLY A N 1
ATOM 6839 C CA . GLY A 1 875 ? -16.466 -1.927 42.214 1.00 71.44 875 GLY A CA 1
ATOM 6840 C C . GLY A 1 875 ? -15.619 -1.980 40.935 1.00 71.44 875 GLY A C 1
ATOM 6841 O O . GLY A 1 875 ? -16.022 -1.380 39.942 1.00 71.44 875 GLY A O 1
ATOM 6842 N N . ALA A 1 876 ? -14.521 -2.751 40.901 1.00 77.88 876 ALA A N 1
ATOM 6843 C CA . ALA A 1 876 ? -13.690 -2.913 39.698 1.00 77.88 876 ALA A CA 1
ATOM 6844 C C . ALA A 1 876 ? -14.494 -3.406 38.478 1.00 77.88 876 ALA A C 1
ATOM 6846 O O . ALA A 1 876 ? -14.447 -2.805 37.410 1.00 77.88 876 ALA A O 1
ATOM 6847 N N . ARG A 1 877 ? -15.286 -4.476 38.649 1.00 78.19 877 ARG A N 1
ATOM 6848 C CA . ARG A 1 877 ? -16.107 -5.071 37.576 1.00 78.19 877 ARG A CA 1
ATOM 6849 C C . ARG A 1 877 ? -17.086 -4.078 36.931 1.00 78.19 877 ARG A C 1
ATOM 6851 O O . ARG A 1 877 ? -17.000 -3.899 35.720 1.00 78.19 877 ARG A O 1
ATOM 6858 N N . PRO A 1 878 ? -17.992 -3.416 37.680 1.00 72.00 878 PRO A N 1
ATOM 6859 C CA . PRO A 1 878 ? -18.912 -2.455 37.075 1.00 72.00 878 PRO A CA 1
ATOM 6860 C C . PRO A 1 878 ? -18.180 -1.268 36.444 1.00 72.00 878 PRO A C 1
ATOM 6862 O O . PRO A 1 878 ? -18.633 -0.764 35.422 1.00 72.00 878 PRO A O 1
ATOM 6865 N N . ARG A 1 879 ? -17.024 -0.861 36.987 1.00 78.19 879 ARG A N 1
ATOM 6866 C CA . ARG A 1 879 ? -16.210 0.198 36.388 1.00 78.19 879 ARG A CA 1
ATOM 6867 C C . ARG A 1 879 ? -15.642 -0.213 35.030 1.00 78.19 879 ARG A C 1
ATOM 6869 O O . ARG A 1 879 ? -15.840 0.520 34.069 1.00 78.19 879 ARG A O 1
ATOM 6876 N N . ILE A 1 880 ? -15.016 -1.385 34.930 1.00 84.94 880 ILE A N 1
ATOM 6877 C CA . ILE A 1 880 ? -14.475 -1.908 33.664 1.00 84.94 880 ILE A CA 1
ATOM 6878 C C . ILE A 1 880 ? -15.583 -2.013 32.609 1.00 84.94 880 ILE A C 1
ATOM 6880 O O . ILE A 1 880 ? -15.420 -1.504 31.504 1.00 84.94 880 ILE A O 1
ATOM 6884 N N . ILE A 1 881 ? -16.735 -2.583 32.979 1.00 82.19 881 ILE A N 1
ATOM 6885 C CA . ILE A 1 881 ? -17.887 -2.749 32.078 1.00 82.19 881 ILE A CA 1
ATOM 6886 C C . ILE A 1 881 ? -18.439 -1.396 31.605 1.00 82.19 881 ILE A C 1
ATOM 6888 O O . ILE A 1 881 ? -18.879 -1.292 30.466 1.00 82.19 881 ILE A O 1
ATOM 6892 N N . SER A 1 882 ? -18.400 -0.352 32.443 1.00 77.75 882 SER A N 1
ATOM 6893 C CA . SER A 1 882 ? -18.810 0.997 32.029 1.00 77.75 882 SER A CA 1
ATOM 6894 C C . SER A 1 882 ? -17.762 1.715 31.173 1.00 77.75 882 SER A C 1
ATOM 6896 O O . SER A 1 882 ? -18.112 2.412 30.231 1.00 77.75 882 SER A O 1
ATOM 6898 N N . THR A 1 883 ? -16.472 1.559 31.474 1.00 82.06 883 THR A N 1
ATOM 6899 C CA . THR A 1 883 ? -15.405 2.366 30.865 1.00 82.06 883 THR A CA 1
ATOM 6900 C C . THR A 1 883 ? -14.928 1.805 29.524 1.00 82.06 883 THR A C 1
ATOM 6902 O O . THR A 1 883 ? -14.589 2.573 28.626 1.00 82.06 883 THR A O 1
ATOM 6905 N N . MET A 1 884 ? -14.945 0.483 29.353 1.00 86.50 884 MET A N 1
ATOM 6906 C CA . MET A 1 884 ? -14.565 -0.187 28.105 1.00 86.50 884 MET A CA 1
ATOM 6907 C C . MET A 1 884 ? -15.366 0.312 26.879 1.00 86.50 884 MET A C 1
ATOM 6909 O O . MET A 1 884 ? -14.741 0.768 25.926 1.00 86.50 884 MET A O 1
ATOM 6913 N N . PRO A 1 885 ? -16.714 0.319 26.872 1.00 86.31 885 PRO A N 1
ATOM 6914 C CA . PRO A 1 885 ? -17.473 0.843 25.732 1.00 86.31 885 PRO A CA 1
ATOM 6915 C C . PRO A 1 885 ? -17.326 2.363 25.559 1.00 86.31 885 PRO A C 1
ATOM 6917 O O . PRO A 1 885 ? -17.250 2.829 24.428 1.00 86.31 885 PRO A O 1
ATOM 6920 N N . SER A 1 886 ? -17.210 3.130 26.651 1.00 81.75 886 SER A N 1
ATOM 6921 C CA . SER A 1 886 ? -16.998 4.590 26.603 1.00 81.75 886 SER A CA 1
ATOM 6922 C C . SER A 1 886 ? -15.742 4.953 25.810 1.00 81.75 886 SER A C 1
ATOM 6924 O O . SER A 1 886 ? -15.777 5.721 24.852 1.00 81.75 886 SER A O 1
ATOM 6926 N N . THR A 1 887 ? -14.632 4.308 26.164 1.00 83.06 887 THR A N 1
ATOM 6927 C CA . THR A 1 887 ? -13.327 4.544 25.541 1.00 83.06 887 THR A CA 1
ATOM 6928 C C . THR A 1 887 ? -13.266 4.033 24.104 1.00 83.06 887 THR A C 1
ATOM 6930 O O . THR A 1 887 ? -12.714 4.723 23.250 1.00 83.06 887 THR A O 1
ATOM 6933 N N . ALA A 1 888 ? -13.896 2.894 23.804 1.00 85.62 888 ALA A N 1
ATOM 6934 C CA . ALA A 1 888 ? -14.034 2.399 22.435 1.00 85.62 888 ALA A CA 1
ATOM 6935 C C . ALA A 1 888 ? -14.782 3.400 21.534 1.00 85.62 888 ALA A C 1
ATOM 6937 O O . ALA A 1 888 ? -14.322 3.706 20.433 1.00 85.62 888 ALA A O 1
ATOM 6938 N N . ILE A 1 889 ? -15.901 3.959 22.013 1.00 85.19 889 ILE A N 1
ATOM 6939 C CA . ILE A 1 889 ? -16.693 4.956 21.274 1.00 85.19 889 ILE A CA 1
ATOM 6940 C C . ILE A 1 889 ? -15.897 6.247 21.077 1.00 85.19 889 ILE A C 1
ATOM 6942 O O . ILE A 1 889 ? -15.898 6.786 19.971 1.00 85.19 889 ILE A O 1
ATOM 6946 N N . CYS A 1 890 ? -15.213 6.730 22.117 1.00 80.62 890 CYS A N 1
ATOM 6947 C CA . CYS A 1 890 ? -14.425 7.960 22.066 1.00 80.62 890 CYS A CA 1
ATOM 6948 C C . CYS A 1 890 ? -13.315 7.877 21.007 1.00 80.62 890 CYS A C 1
ATOM 6950 O O . CYS A 1 890 ? -13.271 8.704 20.095 1.00 80.62 890 CYS A O 1
ATOM 6952 N N . TRP A 1 891 ? -12.490 6.824 21.055 1.00 79.56 891 TRP A N 1
ATOM 6953 C CA . TRP A 1 891 ? -11.402 6.617 20.094 1.00 79.56 891 TRP A CA 1
ATOM 6954 C C . TRP A 1 891 ? -11.915 6.390 18.670 1.00 79.56 891 TRP A C 1
ATOM 6956 O O . TRP A 1 891 ? -11.432 7.031 17.741 1.00 79.56 891 TRP A O 1
ATOM 6966 N N . THR A 1 892 ? -12.953 5.569 18.490 1.00 81.88 892 THR A N 1
ATOM 6967 C CA . THR A 1 892 ? -13.546 5.337 17.160 1.00 81.88 892 THR A CA 1
ATOM 6968 C C . THR A 1 892 ? -14.121 6.626 16.570 1.00 81.88 892 THR A C 1
ATOM 6970 O O . THR A 1 892 ? -13.902 6.928 15.400 1.00 81.88 892 THR A O 1
ATOM 6973 N N . SER A 1 893 ? -14.830 7.420 17.378 1.00 79.38 893 SER A N 1
ATOM 6974 C CA . SER A 1 893 ? -15.434 8.683 16.934 1.00 79.38 893 SER A CA 1
ATOM 6975 C C . SER A 1 893 ? -14.376 9.735 16.613 1.00 79.38 893 SER A C 1
ATOM 6977 O O . SER A 1 893 ? -14.532 10.478 15.646 1.00 79.38 893 SER A O 1
ATOM 6979 N N . TYR A 1 894 ? -13.296 9.782 17.396 1.00 74.25 894 TYR A N 1
ATOM 6980 C CA . TYR A 1 894 ? -12.162 10.668 17.157 1.00 74.25 894 TYR A CA 1
ATOM 6981 C C . TYR A 1 894 ? -11.458 10.327 15.840 1.00 74.25 894 TYR A C 1
ATOM 6983 O O . TYR A 1 894 ? -11.296 11.195 14.985 1.00 74.25 894 TYR A O 1
ATOM 6991 N N . GLU A 1 895 ? -11.114 9.057 15.626 1.00 72.75 895 GLU A N 1
ATOM 6992 C CA . GLU A 1 895 ? -10.472 8.595 14.393 1.00 72.75 895 GLU A CA 1
ATOM 6993 C C . GLU A 1 895 ? -11.378 8.750 13.166 1.00 72.75 895 GLU A C 1
ATOM 6995 O O . GLU A 1 895 ? -10.919 9.163 12.103 1.00 72.75 895 GLU A O 1
ATOM 7000 N N . MET A 1 896 ? -12.680 8.486 13.302 1.00 74.31 896 MET A N 1
ATOM 7001 C CA . MET A 1 896 ? -13.658 8.708 12.234 1.00 74.31 896 MET A CA 1
ATOM 7002 C C . MET A 1 896 ? -13.792 10.194 11.879 1.00 74.31 896 MET A C 1
ATOM 7004 O O . MET A 1 896 ? -13.827 10.534 10.698 1.00 74.31 896 MET A O 1
ATOM 7008 N N . ALA A 1 897 ? -13.827 11.089 12.872 1.00 72.31 897 ALA A N 1
ATOM 7009 C CA . ALA A 1 897 ? -13.856 12.530 12.631 1.00 72.31 897 ALA A CA 1
ATOM 7010 C C . ALA A 1 897 ? -12.577 13.001 11.924 1.00 72.31 897 ALA A C 1
ATOM 7012 O O . ALA A 1 897 ? -12.655 13.751 10.952 1.00 72.31 897 ALA A O 1
ATOM 7013 N N . LYS A 1 898 ? -11.405 12.507 12.346 1.00 66.88 898 LYS A N 1
ATOM 7014 C CA . LYS A 1 898 ? -10.131 12.783 11.666 1.00 66.88 898 LYS A CA 1
ATOM 7015 C C . LYS A 1 898 ? -10.131 12.281 10.222 1.00 66.88 898 LYS A C 1
ATOM 7017 O O . LYS A 1 898 ? -9.754 13.029 9.326 1.00 66.88 898 LYS A O 1
ATOM 7022 N N . ALA A 1 899 ? -10.579 11.049 9.984 1.00 66.62 899 ALA A N 1
ATOM 7023 C CA . ALA A 1 899 ? -10.664 10.472 8.645 1.00 66.62 899 ALA A CA 1
ATOM 7024 C C . ALA A 1 899 ? -11.642 11.238 7.742 1.00 66.62 899 ALA A C 1
ATOM 7026 O O . ALA A 1 899 ? -11.366 11.426 6.562 1.00 66.62 899 ALA A O 1
ATOM 7027 N N . TYR A 1 900 ? -12.765 11.707 8.292 1.00 69.94 900 TYR A N 1
ATOM 7028 C CA . TYR A 1 900 ? -13.719 12.542 7.566 1.00 69.94 900 TYR A CA 1
ATOM 7029 C C . TYR A 1 900 ? -13.106 13.887 7.165 1.00 69.94 900 TYR A C 1
ATOM 7031 O O . TYR A 1 900 ? -13.215 14.278 6.006 1.00 69.94 900 TYR A O 1
ATOM 7039 N N . PHE A 1 901 ? -12.419 14.571 8.087 1.00 65.44 901 PHE A N 1
ATOM 7040 C CA . PHE A 1 901 ? -11.761 15.841 7.771 1.00 65.44 901 PHE A CA 1
ATOM 7041 C C . PHE A 1 901 ? -10.622 15.679 6.756 1.00 65.44 901 PHE A C 1
ATOM 7043 O O . PHE A 1 901 ? -10.514 16.517 5.868 1.00 65.44 901 PHE A O 1
ATOM 7050 N N . LYS A 1 902 ? -9.861 14.575 6.814 1.00 61.03 902 LYS A N 1
ATOM 7051 C CA . LYS A 1 902 ? -8.811 14.245 5.830 1.00 61.03 902 LYS A CA 1
ATOM 7052 C C . LYS A 1 902 ? -9.333 13.986 4.411 1.00 61.03 902 LYS A C 1
ATOM 7054 O O . LYS A 1 902 ? -8.550 14.066 3.485 1.00 61.03 902 LYS A O 1
ATOM 7059 N N . ARG A 1 903 ? -10.614 13.637 4.233 1.00 56.19 903 ARG A N 1
ATOM 7060 C CA . ARG A 1 903 ? -11.231 13.379 2.911 1.00 56.19 903 ARG A CA 1
ATOM 7061 C C . ARG A 1 903 ? -11.857 14.615 2.260 1.00 56.19 903 ARG A C 1
ATOM 7063 O O . ARG A 1 903 ? -12.357 14.510 1.147 1.00 56.19 903 ARG A O 1
ATOM 7070 N N . GLN A 1 904 ? -11.979 15.719 2.998 1.00 51.09 904 GLN A N 1
ATOM 7071 C CA . GLN A 1 904 ? -12.535 16.976 2.481 1.00 51.09 904 GLN A CA 1
ATOM 7072 C C . GLN A 1 904 ? -11.455 17.957 2.004 1.00 51.09 904 GLN A C 1
ATOM 7074 O O . GLN A 1 904 ? -11.800 19.009 1.465 1.00 51.09 904 GLN A O 1
ATOM 7079 N N . GLU A 1 905 ? -10.189 17.635 2.264 1.00 43.47 905 GLU A N 1
ATOM 7080 C CA . GLU A 1 905 ? -9.027 18.177 1.553 1.00 43.47 905 GLU A CA 1
ATOM 7081 C C . GLU A 1 905 ? -8.825 17.354 0.287 1.00 43.47 905 GLU A C 1
ATOM 7083 O O . GLU A 1 905 ? -8.520 17.998 -0.739 1.00 43.47 905 GLU A O 1
#

Secondary structure (DSSP, 8-state):
--------------PPPPPPHHHHHHHHHHHTT-----------------------------------------------------------------------------------------------------------S-----SS------TT----EEE-HHHHHHHHHHHHHHHHHHHT--HHHHHHHHHHTTT-HHHHHHHHHH-HHHHHHHTT--S-------EEE-TT-B-TTT--B-TT-EEEE-TTS-EEEHHHHHHHHHHIIIII---TT-B-SSTT--PBPPHHHHHHHS-HHHHHHHHHHHHHHHHHH-TTEEE--STT---EEE----GGGTTT---EEE-TTS-EEETTT-SBP-TTS-HHHHHHHHHHHHHHHHHHHTT--SEEE-TTT--EEE--SS-SEEE-TTT--EEETTT--BGGGTTSSS--SSPPPP--SGGGGSHHHHHHHHHHHHHHHHHHHHHHHHHHHHHHHHHHHHHHHHHHHHHHH---HHHHTHHHHHHHHHHHHHHHHHHHHHHHHTBPPSHHHHHHHHHHHHHHHHHHHHHHHHHS-HHHHTTTHHHHHHHHHHHHHHHHHHHHHHHHHHHHT---B----TTSPPTTS-HHHHHHHHHHHHHHHHHHHHHHHHHHHHHHSS--SSTT--SSHHHHHHHHHHHH-GGGGGTTHHHHHHHHHHHHHHHHHHHHHHHHHTTTTTSSS--HHHHHHHHHHHHHHHHHHHHHHHHHHHHHHSTT-S--SHHHHHHHHHHHH-THHHHTTHHHHHHHHHHHHHHHHHHHHHHHHHH-TT----HHHHHHHHHHHHHHHHHHTHHHHHHHHHHHHGGG-SSHHHHT--SHHHHHHHHHHHHTGGGGGTTHHHHHHHHHHHHHHHHHHHHHHHHHHHT--